Protein AF-A0A368KSW3-F1 (afdb_monomer)

pLDDT: mean 86.97, std 8.92, range [39.94, 97.69]

Structure (mmCIF, N/CA/C/O backbone):
data_AF-A0A368KSW3-F1
#
_entry.id   AF-A0A368KSW3-F1
#
loop_
_atom_site.group_PDB
_atom_site.id
_atom_site.type_symbol
_atom_site.label_atom_id
_atom_site.label_alt_id
_atom_site.label_comp_id
_atom_site.label_asym_id
_atom_site.label_entity_id
_atom_site.label_seq_id
_atom_site.pdbx_PDB_ins_code
_atom_site.Cartn_x
_atom_site.Cartn_y
_atom_site.Cartn_z
_atom_site.occupancy
_atom_site.B_iso_or_equiv
_atom_site.auth_seq_id
_atom_site.auth_comp_id
_atom_site.auth_asym_id
_atom_site.auth_atom_id
_atom_site.pdbx_PDB_model_num
ATOM 1 N N . MET A 1 1 ? -47.732 9.547 65.606 1.00 89.50 1 MET A N 1
ATOM 2 C CA . MET A 1 1 ? -48.225 8.326 64.952 1.00 89.50 1 MET A CA 1
ATOM 3 C C . MET A 1 1 ? -49.308 7.684 65.788 1.00 89.50 1 MET A C 1
ATOM 5 O O . MET A 1 1 ? -49.072 7.415 66.958 1.00 89.50 1 MET A O 1
ATOM 9 N N . LYS A 1 2 ? -50.480 7.429 65.204 1.00 91.38 2 LYS A N 1
ATOM 10 C CA . LYS A 1 2 ? -51.551 6.692 65.884 1.00 91.38 2 LYS A CA 1
ATOM 11 C C . LYS A 1 2 ? -51.318 5.188 65.729 1.00 91.38 2 LYS A C 1
ATOM 13 O O . LYS A 1 2 ? -51.234 4.701 64.606 1.00 91.38 2 LYS A O 1
ATOM 18 N N . VAL A 1 3 ? -51.195 4.469 66.840 1.00 92.19 3 VAL A N 1
ATOM 19 C CA . VAL A 1 3 ? -50.970 3.017 66.879 1.00 92.19 3 VAL A CA 1
ATOM 20 C C . VAL A 1 3 ? -52.264 2.326 67.265 1.00 92.19 3 VAL A C 1
ATOM 22 O O . VAL A 1 3 ? -52.872 2.659 68.281 1.00 92.19 3 VAL A O 1
ATOM 25 N N . GLU A 1 4 ? -52.682 1.359 66.461 1.00 94.62 4 GLU A N 1
ATOM 26 C CA . GLU A 1 4 ? -53.896 0.584 66.706 1.00 94.62 4 GLU A CA 1
ATOM 27 C C . GLU A 1 4 ? -53.547 -0.839 67.164 1.00 94.62 4 GLU A C 1
ATOM 29 O O . GLU A 1 4 ? -52.463 -1.345 66.876 1.00 94.62 4 GLU A O 1
ATOM 34 N N . PHE A 1 5 ? -54.459 -1.505 67.873 1.00 93.94 5 PHE A N 1
ATOM 35 C CA . PHE A 1 5 ? -54.214 -2.819 68.468 1.00 93.94 5 PHE A CA 1
ATOM 36 C C . PHE A 1 5 ? -55.322 -3.824 68.144 1.00 93.94 5 PHE A C 1
ATOM 38 O O . PHE A 1 5 ? -56.490 -3.473 67.950 1.00 93.94 5 PHE A O 1
ATOM 45 N N . ALA A 1 6 ? -54.966 -5.106 68.117 1.00 94.00 6 ALA A N 1
ATOM 46 C CA . ALA A 1 6 ? -55.919 -6.210 68.073 1.00 94.00 6 ALA A CA 1
ATOM 47 C C . ALA A 1 6 ? -55.421 -7.413 68.880 1.00 94.00 6 ALA A C 1
ATOM 49 O O . ALA A 1 6 ? -54.217 -7.636 68.987 1.00 94.00 6 ALA A O 1
ATOM 50 N N . ALA A 1 7 ? -56.349 -8.213 69.405 1.00 93.19 7 ALA A N 1
ATOM 51 C CA . ALA A 1 7 ? -56.056 -9.509 70.007 1.00 93.19 7 ALA A CA 1
ATOM 52 C C . ALA A 1 7 ? -56.763 -10.638 69.252 1.00 93.19 7 ALA A C 1
ATOM 54 O O . ALA A 1 7 ? -57.949 -10.543 68.919 1.00 93.19 7 ALA A O 1
ATOM 55 N N . TYR A 1 8 ? -56.036 -11.728 69.040 1.00 92.88 8 TYR A N 1
ATOM 56 C CA . TYR A 1 8 ? -56.474 -12.953 68.382 1.00 92.88 8 TYR A CA 1
ATOM 57 C C . TYR A 1 8 ? -56.268 -14.131 69.329 1.00 92.88 8 TYR A C 1
ATOM 59 O O . TYR A 1 8 ? -55.366 -14.118 70.167 1.00 92.88 8 TYR A O 1
ATOM 67 N N . GLY A 1 9 ? -57.112 -15.144 69.208 1.00 91.00 9 GLY A N 1
ATOM 68 C CA . GLY A 1 9 ? -57.016 -16.352 70.016 1.00 91.00 9 GLY A CA 1
ATOM 69 C C . GLY A 1 9 ? -58.316 -17.132 69.998 1.00 91.00 9 GLY A C 1
ATOM 70 O O . GLY A 1 9 ? -59.115 -17.005 69.068 1.00 91.00 9 GLY A O 1
ATOM 71 N N . ASP A 1 10 ? -58.552 -17.916 71.045 1.00 89.88 10 ASP A N 1
ATOM 72 C CA . ASP A 1 10 ? -59.756 -18.734 71.139 1.00 89.88 10 ASP A CA 1
ATOM 73 C C . ASP A 1 10 ? -61.038 -17.894 71.245 1.00 89.88 10 ASP A C 1
ATOM 75 O O . ASP A 1 10 ? -61.251 -17.126 72.193 1.00 89.88 10 ASP A O 1
ATOM 79 N N . LYS A 1 11 ? -61.916 -18.066 70.254 1.00 86.62 11 LYS A N 1
ATOM 80 C CA . LYS A 1 11 ? -63.279 -17.542 70.229 1.00 86.62 11 LYS A CA 1
ATOM 81 C C . LYS A 1 11 ? -64.214 -18.649 69.753 1.00 86.62 11 LYS A C 1
ATOM 83 O O . LYS A 1 11 ? -64.309 -18.929 68.561 1.00 86.62 11 LYS A O 1
ATOM 88 N N . LYS A 1 12 ? -64.948 -19.247 70.695 1.00 83.62 12 LYS A N 1
ATOM 89 C CA . LYS A 1 12 ? -65.882 -20.364 70.446 1.00 83.62 12 LYS A CA 1
ATOM 90 C C . LYS A 1 12 ? -65.201 -21.609 69.838 1.00 83.62 12 LYS A C 1
ATOM 92 O O . LYS A 1 12 ? -65.797 -22.270 68.991 1.00 83.62 12 LYS A O 1
ATOM 97 N N . GLY A 1 13 ? -63.975 -21.934 70.257 1.00 79.38 13 GLY A N 1
ATOM 98 C CA . GLY A 1 13 ? -63.266 -23.156 69.853 1.00 79.38 13 GLY A CA 1
ATOM 99 C C . GLY A 1 13 ? -62.471 -23.045 68.547 1.00 79.38 13 GLY A C 1
ATOM 100 O O . GLY A 1 13 ? -61.902 -24.039 68.086 1.00 79.38 13 GLY A O 1
ATOM 101 N N . ALA A 1 14 ? -62.410 -21.852 67.949 1.00 85.50 14 ALA A N 1
ATOM 102 C CA . ALA A 1 14 ? -61.613 -21.546 66.765 1.00 85.50 14 ALA A CA 1
ATOM 103 C C . ALA A 1 14 ? -60.687 -20.348 67.020 1.00 85.50 14 ALA A C 1
ATOM 105 O O . ALA A 1 14 ? -61.000 -19.472 67.828 1.00 85.50 14 ALA A O 1
ATOM 106 N N . HIS A 1 15 ? -59.556 -20.309 66.311 1.00 88.69 15 HIS A N 1
ATOM 107 C CA . HIS A 1 15 ? -58.635 -19.171 66.337 1.00 88.69 15 HIS A CA 1
ATOM 108 C C . HIS A 1 15 ? -59.217 -18.028 65.507 1.00 88.69 15 HIS A C 1
ATOM 110 O O . HIS A 1 15 ? -59.408 -18.175 64.300 1.00 88.69 15 HIS A O 1
ATOM 116 N N . ALA A 1 16 ? -59.562 -16.915 66.152 1.00 91.62 16 ALA A N 1
ATOM 117 C CA . ALA A 1 16 ? -60.215 -15.784 65.499 1.00 91.62 16 ALA A CA 1
ATOM 118 C C . ALA A 1 16 ? -59.868 -14.446 66.168 1.00 91.62 16 ALA A C 1
ATOM 120 O O . ALA A 1 16 ? -59.282 -14.388 67.250 1.00 91.62 16 ALA A O 1
ATOM 121 N N . LEU A 1 17 ? -60.280 -13.345 65.532 1.00 92.31 17 LEU A N 1
ATOM 122 C CA . LEU A 1 17 ? -60.215 -12.006 66.114 1.00 92.31 17 LEU A CA 1
ATOM 123 C C . LEU A 1 17 ? -61.121 -11.911 67.358 1.00 92.31 17 LEU A C 1
ATOM 125 O O . LEU A 1 17 ? -62.353 -12.036 67.268 1.00 92.31 17 LEU A O 1
ATOM 129 N N . LYS A 1 18 ? -60.516 -11.650 68.522 1.00 90.19 18 LYS A N 1
ATOM 130 C CA . LYS A 1 18 ? -61.228 -11.431 69.789 1.00 90.19 18 LYS A CA 1
ATOM 131 C C . LYS A 1 18 ? -61.735 -9.997 69.866 1.00 90.19 18 LYS A C 1
ATOM 133 O O . LYS A 1 18 ? -62.933 -9.796 70.054 1.00 90.19 18 LYS A O 1
ATOM 138 N N . ILE A 1 19 ? -60.836 -9.032 69.676 1.00 91.50 19 ILE A N 1
ATOM 139 C CA . ILE A 1 19 ? -61.114 -7.598 69.811 1.00 91.50 19 ILE A CA 1
ATOM 140 C C . ILE A 1 19 ? -60.093 -6.758 69.027 1.00 91.50 19 ILE A C 1
ATOM 142 O O . ILE A 1 19 ? -58.955 -7.188 68.854 1.00 91.50 19 ILE A O 1
ATOM 146 N N . SER A 1 20 ? -60.483 -5.565 68.568 1.00 92.44 20 SER A N 1
ATOM 147 C CA . SER A 1 20 ? -59.590 -4.574 67.950 1.00 92.44 20 SER A CA 1
ATOM 148 C C . SER A 1 20 ? -60.022 -3.148 68.300 1.00 92.44 20 SER A C 1
ATOM 150 O O . SER A 1 20 ? -61.200 -2.921 68.573 1.00 92.44 20 SER A O 1
ATOM 152 N N . SER A 1 21 ? -59.079 -2.200 68.305 1.00 91.94 21 SER A N 1
ATOM 153 C CA . SER A 1 21 ? -59.347 -0.766 68.485 1.00 91.94 21 SER A CA 1
ATOM 154 C C . SER A 1 21 ? -59.920 -0.083 67.240 1.00 91.94 21 SER A C 1
ATOM 156 O O . SER A 1 21 ? -60.411 1.041 67.339 1.00 91.94 21 SER A O 1
ATOM 158 N N . PHE A 1 22 ? -59.881 -0.742 66.077 1.00 92.88 22 PHE A N 1
ATOM 159 C CA . PHE A 1 22 ? -60.336 -0.191 64.802 1.00 92.88 22 PHE A CA 1
ATOM 160 C C . PHE A 1 22 ? -60.903 -1.278 63.878 1.00 92.88 22 PHE A C 1
ATOM 162 O O . PHE A 1 22 ? -60.747 -2.474 64.119 1.00 92.88 22 PHE A O 1
ATOM 169 N N . GLN A 1 23 ? -61.596 -0.857 62.819 1.00 87.12 23 GLN A N 1
ATOM 170 C CA . GLN A 1 23 ? -62.118 -1.748 61.783 1.00 87.12 23 GLN A CA 1
ATOM 171 C C . GLN A 1 23 ? -61.431 -1.440 60.457 1.00 87.12 23 GLN A C 1
ATOM 173 O O . GLN A 1 23 ? -61.601 -0.358 59.901 1.00 87.12 23 GLN A O 1
ATOM 178 N N . ALA A 1 24 ? -60.656 -2.396 59.956 1.00 87.75 24 ALA A N 1
ATOM 179 C CA . ALA A 1 24 ? -59.992 -2.316 58.663 1.00 87.75 24 ALA A CA 1
ATOM 180 C C . ALA A 1 24 ? -59.714 -3.728 58.131 1.00 87.75 24 ALA A C 1
ATOM 182 O O . ALA A 1 24 ? -59.498 -4.657 58.912 1.00 87.75 24 ALA A O 1
ATOM 183 N N . SER A 1 25 ? -59.646 -3.887 56.806 1.00 90.44 25 SER A N 1
ATOM 184 C CA . SER A 1 25 ? -59.351 -5.178 56.161 1.00 90.44 25 SER A CA 1
ATOM 185 C C . SER A 1 25 ? -58.018 -5.783 56.608 1.00 90.44 25 SER A C 1
ATOM 187 O O . SER A 1 25 ? -57.872 -7.003 56.651 1.00 90.44 25 SER A O 1
ATOM 189 N N . VAL A 1 26 ? -57.045 -4.941 56.973 1.00 91.81 26 VAL A N 1
ATOM 190 C CA . VAL A 1 26 ? -55.730 -5.374 57.466 1.00 91.81 26 VAL A CA 1
ATOM 191 C C . VAL A 1 26 ? -55.831 -6.203 58.752 1.00 91.81 26 VAL A C 1
ATOM 193 O O . VAL A 1 26 ? -55.052 -7.138 58.938 1.00 91.81 26 VAL A O 1
ATOM 196 N N . VAL A 1 27 ? -56.818 -5.924 59.612 1.00 92.56 27 VAL A N 1
ATOM 197 C CA . VAL A 1 27 ? -57.060 -6.676 60.853 1.00 92.56 27 VAL A CA 1
ATOM 198 C C . VAL A 1 27 ? -57.467 -8.112 60.515 1.00 92.56 27 VAL A C 1
ATOM 200 O O . VAL A 1 27 ? -56.911 -9.069 61.046 1.00 92.56 27 VAL A O 1
ATOM 203 N N . GLU A 1 28 ? -58.369 -8.293 59.551 1.00 91.12 28 GLU A N 1
ATOM 204 C CA . GLU A 1 28 ? -58.793 -9.626 59.110 1.00 91.12 28 GLU A CA 1
ATOM 205 C C . GLU A 1 28 ? -57.667 -10.378 58.390 1.00 91.12 28 GLU A C 1
ATOM 207 O O . GLU A 1 28 ? -57.421 -11.548 58.682 1.00 91.12 28 GLU A O 1
ATOM 212 N N . LYS A 1 29 ? -56.915 -9.701 57.510 1.00 90.38 29 LYS A N 1
ATOM 213 C CA . LYS A 1 29 ? -55.749 -10.286 56.819 1.00 90.38 29 LYS A CA 1
ATOM 214 C C . LYS A 1 29 ? -54.662 -10.750 57.794 1.00 90.38 29 LYS A C 1
ATOM 216 O O . LYS A 1 29 ? -53.994 -11.752 57.544 1.00 90.38 29 LYS A O 1
ATOM 221 N N . THR A 1 30 ? -54.499 -10.052 58.920 1.00 91.94 30 THR A N 1
ATOM 222 C CA . THR A 1 30 ? -53.506 -10.381 59.956 1.00 91.94 30 THR A CA 1
ATOM 223 C C . THR A 1 30 ? -53.805 -11.710 60.656 1.00 91.94 30 THR A C 1
ATOM 225 O O . THR A 1 30 ? -52.876 -12.355 61.141 1.00 91.94 30 THR A O 1
ATOM 228 N N . LEU A 1 31 ? -55.056 -12.191 60.644 1.00 90.50 31 LEU A N 1
ATOM 229 C CA . LEU A 1 31 ? -55.427 -13.481 61.241 1.00 90.50 31 LEU A CA 1
ATOM 230 C C . LEU A 1 31 ? -54.588 -14.653 60.697 1.00 90.50 31 LEU A C 1
ATOM 232 O O . LEU A 1 31 ? -54.281 -15.585 61.433 1.00 90.50 31 LEU A O 1
ATOM 236 N N . GLN A 1 32 ? -54.164 -14.590 59.433 1.00 86.06 32 GLN A N 1
ATOM 237 C CA . GLN A 1 32 ? -53.369 -15.647 58.794 1.00 86.06 32 GLN A CA 1
ATOM 238 C C . GLN A 1 32 ? -51.975 -15.827 59.416 1.00 86.06 32 GLN A C 1
ATOM 240 O O . GLN A 1 32 ? -51.363 -16.877 59.249 1.00 86.06 32 GLN A O 1
ATOM 245 N N . ILE A 1 33 ? -51.471 -14.817 60.133 1.00 87.00 33 ILE A N 1
ATOM 246 C CA . ILE A 1 33 ? -50.131 -14.823 60.735 1.00 87.00 33 ILE A CA 1
ATOM 247 C C . ILE A 1 33 ? -50.163 -14.808 62.266 1.00 87.00 33 ILE A C 1
ATOM 249 O O . ILE A 1 33 ? -49.114 -14.630 62.883 1.00 87.00 33 ILE A O 1
ATOM 253 N N . THR A 1 34 ? -51.325 -14.997 62.897 1.00 91.19 34 THR A N 1
ATOM 254 C CA . THR A 1 34 ? -51.467 -14.953 64.365 1.00 91.19 34 THR A CA 1
ATOM 255 C C . THR A 1 34 ? -51.577 -16.335 65.012 1.00 91.19 34 THR A C 1
ATOM 257 O O . THR A 1 34 ? -51.724 -16.412 66.222 1.00 91.19 34 THR A O 1
ATOM 260 N N . ASP A 1 35 ? -51.519 -17.431 64.251 1.00 88.50 35 ASP A N 1
ATOM 261 C CA . ASP A 1 35 ? -51.534 -18.790 64.819 1.00 88.50 35 ASP A CA 1
ATOM 262 C C . ASP A 1 35 ? -50.116 -19.285 65.183 1.00 88.50 35 ASP A C 1
ATOM 264 O O . ASP A 1 35 ? -49.104 -18.749 64.694 1.00 88.50 35 ASP A O 1
ATOM 268 N N . LEU A 1 36 ? -50.037 -20.324 66.026 1.00 87.88 36 LEU A N 1
ATOM 269 C CA . LEU A 1 36 ? -48.786 -20.990 66.398 1.00 87.88 36 LEU A CA 1
ATOM 270 C C . LEU A 1 36 ? -48.075 -21.536 65.154 1.00 87.88 36 LEU A C 1
ATOM 272 O O . LEU A 1 36 ? -48.693 -22.023 64.209 1.00 87.88 36 LEU A O 1
ATOM 276 N N . ALA A 1 37 ? -46.742 -21.483 65.154 1.00 86.19 37 ALA A N 1
ATOM 277 C CA . ALA A 1 37 ? -45.965 -22.113 64.093 1.00 86.19 37 ALA A CA 1
ATOM 278 C C . ALA A 1 37 ? -46.177 -23.637 64.099 1.00 86.19 37 ALA A C 1
ATOM 280 O O . ALA A 1 37 ? -46.118 -24.283 65.148 1.00 86.19 37 ALA A O 1
ATOM 281 N N . TRP A 1 38 ? -46.390 -24.223 62.920 1.00 82.56 38 TRP A N 1
ATOM 282 C CA . TRP A 1 38 ? -46.540 -25.671 62.788 1.00 82.56 38 TRP A CA 1
ATOM 283 C C . TRP A 1 38 ? -45.262 -26.395 63.231 1.00 82.56 38 TRP A C 1
ATOM 285 O O . TRP A 1 38 ? -44.164 -26.023 62.822 1.00 82.56 38 TRP A O 1
ATOM 295 N N . GLY A 1 39 ? -45.399 -27.421 64.076 1.00 81.56 39 GLY A N 1
ATOM 296 C CA . GLY A 1 39 ? -44.259 -28.160 64.631 1.00 81.56 39 GLY A CA 1
ATOM 297 C C . GLY A 1 39 ? -43.548 -27.473 65.804 1.00 81.56 39 GLY A C 1
ATOM 298 O O . GLY A 1 39 ? -42.392 -27.803 66.071 1.00 81.56 39 GLY A O 1
ATOM 299 N N . LEU A 1 40 ? -44.209 -26.531 66.492 1.00 85.44 40 LEU A N 1
ATOM 300 C CA . LEU A 1 40 ? -43.693 -25.864 67.693 1.00 85.44 40 LEU A CA 1
ATOM 301 C C . LEU A 1 40 ? -43.325 -26.880 68.802 1.00 85.44 40 LEU A C 1
ATOM 303 O O . LEU A 1 40 ? -44.222 -27.561 69.304 1.00 85.44 40 LEU A O 1
ATOM 307 N N . PRO A 1 41 ? -42.051 -26.953 69.239 1.00 84.50 41 PRO A N 1
ATOM 308 C CA . PRO A 1 41 ? -41.640 -27.819 70.346 1.00 84.50 41 PRO A CA 1
ATOM 309 C C . PRO A 1 41 ? -42.331 -27.465 71.669 1.00 84.50 41 PRO A C 1
ATOM 311 O O . PRO A 1 41 ? -42.406 -26.292 72.040 1.00 84.50 41 PRO A O 1
ATOM 314 N N . ASP A 1 42 ? -42.762 -28.472 72.432 1.00 81.19 42 ASP A N 1
ATOM 315 C CA . ASP A 1 42 ? -43.396 -28.255 73.744 1.00 81.19 42 ASP A CA 1
ATOM 316 C C . ASP A 1 42 ? -42.435 -27.654 74.784 1.00 81.19 42 ASP A C 1
ATOM 318 O O . ASP A 1 42 ? -42.867 -26.937 75.686 1.00 81.19 42 ASP A O 1
ATOM 322 N N . SER A 1 43 ? -41.122 -27.857 74.620 1.00 80.50 43 SER A N 1
ATOM 323 C CA . SER A 1 43 ? -40.078 -27.291 75.487 1.00 80.50 43 SER A CA 1
ATOM 324 C C . SER A 1 43 ? -40.027 -25.760 75.491 1.00 80.50 43 SER A C 1
ATOM 326 O O . SER A 1 43 ? -39.385 -25.181 76.361 1.00 80.50 43 SER A O 1
ATOM 328 N N . LEU A 1 44 ? -40.667 -25.096 74.523 1.00 80.19 44 LEU A N 1
ATOM 329 C CA . LEU A 1 44 ? -40.704 -23.634 74.432 1.00 80.19 44 LEU A CA 1
ATOM 330 C C . LEU A 1 44 ? -41.798 -23.000 75.299 1.00 80.19 44 LEU A C 1
ATOM 332 O O . LEU A 1 44 ? -41.813 -21.780 75.429 1.00 80.19 44 LEU A O 1
ATOM 336 N N . GLY A 1 45 ? -42.691 -23.796 75.902 1.00 79.25 45 GLY A N 1
ATOM 337 C CA . GLY A 1 45 ? -43.690 -23.317 76.861 1.00 79.25 45 GLY A CA 1
ATOM 338 C C . GLY A 1 45 ? -44.461 -22.078 76.382 1.00 79.25 45 GLY A C 1
ATOM 339 O O . GLY A 1 45 ? -45.080 -22.098 75.316 1.00 79.25 45 GLY A O 1
ATOM 340 N N . SER A 1 46 ? -44.399 -21.005 77.179 1.00 78.81 46 SER A N 1
ATOM 341 C CA . SER A 1 46 ? -45.037 -19.703 76.916 1.00 78.81 46 SER A CA 1
ATOM 342 C C . SER A 1 46 ? -44.079 -18.650 76.338 1.00 78.81 46 SER A C 1
ATOM 344 O O . SER A 1 46 ? -44.359 -17.454 76.432 1.00 78.81 46 SER A O 1
ATOM 346 N N . SER A 1 47 ? -42.942 -19.062 75.766 1.00 87.00 47 SER A N 1
ATOM 347 C CA . SER A 1 47 ? -41.982 -18.131 75.164 1.00 87.00 47 SER A CA 1
ATOM 348 C C . SER A 1 47 ? -42.635 -17.299 74.050 1.00 87.00 47 SER A C 1
ATOM 350 O O . SER A 1 47 ? -43.333 -17.858 73.197 1.00 87.00 47 SER A O 1
ATOM 352 N N . PRO A 1 48 ? -42.421 -15.970 74.024 1.00 90.12 48 PRO A N 1
ATOM 353 C CA . PRO A 1 48 ? -43.030 -15.103 73.028 1.00 90.12 48 PRO A CA 1
ATOM 354 C C . PRO A 1 48 ? -42.418 -15.316 71.641 1.00 90.12 48 PRO A C 1
ATOM 356 O O . PRO A 1 48 ? -41.202 -15.314 71.453 1.00 90.12 48 PRO A O 1
ATOM 359 N N . MET A 1 49 ? -43.292 -15.460 70.651 1.00 91.94 49 MET A N 1
ATOM 360 C CA . MET A 1 49 ? -42.965 -15.571 69.235 1.00 91.94 49 MET A CA 1
ATOM 361 C C . MET A 1 49 ? -43.420 -14.298 68.531 1.00 91.94 49 MET A C 1
ATOM 363 O O . MET A 1 49 ? -44.606 -13.962 68.529 1.00 91.94 49 MET A O 1
ATOM 367 N N . TYR A 1 50 ? -42.475 -13.591 67.931 1.00 93.12 50 TYR A N 1
ATOM 368 C CA . TYR A 1 50 ? -42.704 -12.330 67.254 1.00 93.12 50 TYR A CA 1
ATOM 369 C C . TYR A 1 50 ? -42.789 -12.537 65.743 1.00 93.12 50 TYR A C 1
ATOM 371 O O . TYR A 1 50 ? -42.057 -13.338 65.153 1.00 93.12 50 TYR A O 1
ATOM 379 N N . ARG A 1 51 ? -43.678 -11.784 65.098 1.00 93.12 51 ARG A N 1
ATOM 380 C CA . ARG A 1 51 ? -43.680 -11.624 63.638 1.00 93.12 51 ARG A CA 1
ATOM 381 C C . ARG A 1 51 ? -43.914 -10.167 63.301 1.00 93.12 51 ARG A C 1
ATOM 383 O O . ARG A 1 51 ? -44.767 -9.543 63.929 1.00 93.12 51 ARG A O 1
ATOM 390 N N . ALA A 1 52 ? -43.213 -9.653 62.303 1.00 93.56 52 ALA A N 1
ATOM 391 C CA . ALA A 1 52 ? -43.445 -8.322 61.773 1.00 93.56 52 ALA A CA 1
ATOM 392 C C . ALA A 1 52 ? -43.390 -8.315 60.247 1.00 93.56 52 ALA A C 1
ATOM 394 O O . ALA A 1 52 ? -42.536 -8.984 59.667 1.00 93.56 52 ALA A O 1
ATOM 395 N N . ARG A 1 53 ? -44.287 -7.573 59.594 1.00 92.44 53 ARG A N 1
ATOM 396 C CA . ARG A 1 53 ? -44.207 -7.260 58.156 1.00 92.44 53 ARG A CA 1
ATOM 397 C C . ARG A 1 53 ? -45.142 -6.112 57.788 1.00 92.44 53 ARG A C 1
ATOM 399 O O . ARG A 1 53 ? -46.078 -5.813 58.526 1.00 92.44 53 ARG A O 1
ATOM 406 N N . ALA A 1 54 ? -44.938 -5.533 56.610 1.00 92.12 54 ALA A N 1
ATOM 407 C CA . ALA A 1 54 ? -45.933 -4.669 55.988 1.00 92.12 54 ALA A CA 1
ATOM 408 C C . ALA A 1 54 ? -47.141 -5.493 55.493 1.00 92.12 54 ALA A C 1
ATOM 410 O O . ALA A 1 54 ? -46.969 -6.531 54.849 1.00 92.12 54 ALA A O 1
ATOM 411 N N . ILE A 1 55 ? -48.355 -5.037 55.801 1.00 91.50 55 ILE A N 1
ATOM 412 C CA . ILE A 1 55 ? -49.626 -5.548 55.273 1.00 91.50 55 ILE A CA 1
ATOM 413 C C . ILE A 1 55 ? -50.486 -4.330 54.932 1.00 91.50 55 ILE A C 1
ATOM 415 O O . ILE A 1 55 ? -50.847 -3.562 55.823 1.00 91.50 55 ILE A O 1
ATOM 419 N N . ASP A 1 56 ? -50.825 -4.171 53.652 1.00 90.56 56 ASP A N 1
ATOM 420 C CA . ASP A 1 56 ? -51.456 -2.952 53.131 1.00 90.56 56 ASP A CA 1
ATOM 421 C C . ASP A 1 56 ? -50.642 -1.702 53.562 1.00 90.56 56 ASP A C 1
ATOM 423 O O . ASP A 1 56 ? -49.415 -1.701 53.437 1.00 90.56 56 ASP A O 1
ATOM 427 N N . ASP A 1 57 ? -51.288 -0.672 54.112 1.00 93.69 57 ASP A N 1
ATOM 428 C CA . ASP A 1 57 ? -50.644 0.579 54.550 1.00 93.69 57 ASP A CA 1
ATOM 429 C C . ASP A 1 57 ? -50.112 0.538 55.997 1.00 93.69 57 ASP A C 1
ATOM 431 O O . ASP A 1 57 ? -49.789 1.576 56.582 1.00 93.69 57 ASP A O 1
ATOM 435 N N . TYR A 1 58 ? -50.016 -0.653 56.600 1.00 94.62 58 TYR A N 1
ATOM 436 C CA . TYR A 1 58 ? -49.580 -0.822 57.985 1.00 94.62 58 TYR A CA 1
ATOM 437 C C . TYR A 1 58 ? -48.350 -1.715 58.098 1.00 94.62 58 TYR A C 1
ATOM 439 O O . TYR A 1 58 ? -48.258 -2.774 57.481 1.00 94.62 58 TYR A O 1
ATOM 447 N N . PHE A 1 59 ? -47.428 -1.338 58.976 1.00 94.69 59 PHE A N 1
ATOM 448 C CA . PHE A 1 59 ? -46.466 -2.269 59.543 1.00 94.69 59 PHE A CA 1
ATOM 449 C C . PHE A 1 59 ? -47.125 -2.979 60.723 1.00 94.69 59 PHE A C 1
ATOM 451 O O . PHE A 1 59 ? -47.530 -2.343 61.698 1.00 94.69 59 PHE A O 1
ATOM 458 N N . VAL A 1 60 ? -47.274 -4.295 60.621 1.00 94.88 60 VAL A N 1
ATOM 459 C CA . VAL A 1 60 ? -47.974 -5.113 61.611 1.00 94.88 60 VAL A CA 1
ATOM 460 C C . VAL A 1 60 ? -46.947 -5.892 62.406 1.00 94.88 60 VAL A C 1
ATOM 462 O O . VAL A 1 60 ? -46.213 -6.697 61.838 1.00 94.88 60 VAL A O 1
ATOM 465 N N . LEU A 1 61 ? -46.918 -5.671 63.717 1.00 95.44 61 LEU A N 1
ATOM 466 C CA . LEU A 1 61 ? -46.071 -6.385 64.665 1.00 95.44 61 LEU A CA 1
ATOM 467 C C . LEU A 1 61 ? -46.959 -7.246 65.558 1.00 95.44 61 LEU A C 1
ATOM 469 O O . LEU A 1 61 ? -47.928 -6.754 66.124 1.00 95.44 61 LEU A O 1
ATOM 473 N N . THR A 1 62 ? -46.636 -8.525 65.694 1.00 94.88 62 THR A N 1
ATOM 474 C CA . THR A 1 62 ? -47.408 -9.482 66.489 1.00 94.88 62 THR A CA 1
ATOM 475 C C . THR A 1 62 ? -46.535 -10.129 67.550 1.00 94.88 62 THR A C 1
ATOM 477 O O . THR A 1 62 ? -45.351 -10.382 67.317 1.00 94.88 62 THR A O 1
ATOM 480 N N . LYS A 1 63 ? -47.135 -10.415 68.706 1.00 94.62 63 LYS A N 1
ATOM 481 C CA . LYS A 1 63 ? -46.553 -11.197 69.796 1.00 94.62 63 LYS A CA 1
ATOM 482 C C . LYS A 1 63 ? -47.501 -12.344 70.102 1.00 94.62 63 LYS A C 1
ATOM 484 O O . LYS A 1 63 ? -48.633 -12.114 70.513 1.00 94.62 63 LYS A O 1
ATOM 489 N N . THR A 1 64 ? -47.043 -13.566 69.872 1.00 93.12 64 THR A N 1
ATOM 490 C CA . THR A 1 64 ? -47.827 -14.795 70.024 1.00 93.12 64 THR A CA 1
ATOM 491 C C . THR A 1 64 ? -47.229 -15.657 71.126 1.00 93.12 64 THR A C 1
ATOM 493 O O . THR A 1 64 ? -46.015 -15.840 71.170 1.00 93.12 64 THR A O 1
ATOM 496 N N . ILE A 1 65 ? -48.066 -16.213 71.994 1.00 92.25 65 ILE A N 1
ATOM 497 C CA . ILE A 1 65 ? -47.691 -17.236 72.980 1.00 92.25 65 ILE A CA 1
ATOM 498 C C . ILE A 1 65 ? -48.640 -18.428 72.856 1.00 92.25 65 ILE A C 1
ATOM 500 O O . ILE A 1 65 ? -49.729 -18.314 72.288 1.00 92.25 65 ILE A O 1
ATOM 504 N N . ARG A 1 66 ? -48.249 -19.572 73.417 1.00 89.88 66 ARG A N 1
ATOM 505 C CA . ARG A 1 66 ? -49.170 -20.695 73.605 1.00 89.88 66 ARG A CA 1
ATOM 506 C C . ARG A 1 66 ? -50.204 -20.326 74.675 1.00 89.88 66 ARG A C 1
ATOM 508 O O . ARG A 1 66 ? -49.831 -19.965 75.788 1.00 89.88 66 ARG A O 1
ATOM 515 N N . ASP A 1 67 ? -51.486 -20.422 74.337 1.00 88.12 67 ASP A N 1
ATOM 516 C CA . ASP A 1 67 ? -52.585 -20.156 75.264 1.00 88.12 67 ASP A CA 1
ATOM 517 C C . ASP A 1 67 ? -52.871 -21.404 76.106 1.00 88.12 67 ASP A C 1
ATOM 519 O O . ASP A 1 67 ? -53.471 -22.375 75.640 1.00 88.12 67 ASP A O 1
ATOM 523 N N . THR A 1 68 ? -52.419 -21.394 77.360 1.00 83.44 68 THR A N 1
ATOM 524 C CA . THR A 1 68 ? -52.680 -22.477 78.319 1.00 83.44 68 THR A CA 1
ATOM 525 C C . THR A 1 68 ? -54.099 -22.444 78.887 1.00 83.44 68 THR A C 1
ATOM 527 O O . THR A 1 68 ? -54.504 -23.404 79.536 1.00 83.44 68 THR A O 1
ATOM 530 N N . ASN A 1 69 ? -54.848 -21.360 78.656 1.00 82.75 69 ASN A N 1
ATOM 531 C CA . ASN A 1 69 ? -56.199 -21.142 79.176 1.00 82.75 69 ASN A CA 1
ATOM 532 C C . ASN A 1 69 ? -57.291 -21.353 78.107 1.00 82.75 69 ASN A C 1
ATOM 534 O O . ASN A 1 69 ? -58.473 -21.153 78.393 1.00 82.75 69 ASN A O 1
ATOM 538 N N . ALA A 1 70 ? -56.919 -21.736 76.882 1.00 84.25 70 ALA A N 1
ATOM 539 C CA . ALA A 1 70 ? -57.854 -21.958 75.784 1.00 84.25 70 ALA A CA 1
ATOM 540 C C . ALA A 1 70 ? -58.703 -23.230 75.956 1.00 84.25 70 ALA A C 1
ATOM 542 O O . ALA A 1 70 ? -58.311 -24.189 76.620 1.00 84.25 70 ALA A O 1
ATOM 543 N N . SER A 1 71 ? -59.852 -23.276 75.274 1.00 83.69 71 SER A N 1
ATOM 544 C CA . SER A 1 71 ? -60.774 -24.423 75.292 1.00 83.69 71 SER A CA 1
ATOM 545 C C . SER A 1 71 ? -60.210 -25.688 74.638 1.00 83.69 71 SER A C 1
ATOM 547 O O . SER A 1 71 ? -60.689 -26.785 74.927 1.00 83.69 71 SER A O 1
ATOM 549 N N . ARG A 1 72 ? -59.189 -25.558 73.775 1.00 82.00 72 ARG A N 1
ATOM 550 C CA . ARG A 1 72 ? -58.497 -26.680 73.124 1.00 82.00 72 ARG A CA 1
ATOM 551 C C . ARG A 1 72 ? -56.971 -26.564 73.270 1.00 82.00 72 ARG A C 1
ATOM 553 O O . ARG A 1 72 ? -56.443 -25.458 73.137 1.00 82.00 72 ARG A O 1
ATOM 560 N N . PRO A 1 73 ? -56.245 -27.680 73.480 1.00 79.44 73 PRO A N 1
ATOM 561 C CA . PRO A 1 73 ? -54.784 -27.678 73.482 1.00 79.44 73 PRO A CA 1
ATOM 562 C C . PRO A 1 73 ? -54.210 -27.197 72.143 1.00 79.44 73 PRO A C 1
ATOM 564 O O . PRO A 1 73 ? -54.768 -27.483 71.085 1.00 79.44 73 PRO A O 1
ATOM 567 N N . GLY A 1 74 ? -53.070 -26.501 72.191 1.00 80.69 74 GLY A N 1
ATOM 568 C CA . GLY A 1 74 ? -52.366 -26.031 70.991 1.00 80.69 74 GLY A CA 1
ATOM 569 C C . GLY A 1 74 ? -52.895 -24.720 70.401 1.00 80.69 74 GLY A C 1
ATOM 570 O O . GLY A 1 74 ? -52.636 -24.447 69.235 1.00 80.69 74 GLY A O 1
ATOM 571 N N . MET A 1 75 ? -53.628 -23.916 71.176 1.00 88.50 75 MET A N 1
ATOM 572 C CA . MET A 1 75 ? -54.084 -22.586 70.757 1.00 88.50 75 MET A CA 1
ATOM 573 C C . MET A 1 75 ? -53.028 -21.500 70.940 1.00 88.50 75 MET A C 1
ATOM 575 O O . MET A 1 75 ? -52.199 -21.566 71.849 1.00 88.50 75 MET A O 1
ATOM 579 N N . ALA A 1 76 ? -53.103 -20.476 70.092 1.00 90.88 76 ALA A N 1
ATOM 580 C CA . ALA A 1 76 ? -52.349 -19.239 70.225 1.00 90.88 76 ALA A CA 1
ATOM 581 C C . ALA A 1 76 ? -53.156 -18.174 70.981 1.00 90.88 76 ALA A C 1
ATOM 583 O O . ALA A 1 76 ? -54.359 -18.019 70.765 1.00 90.88 76 ALA A O 1
ATOM 584 N N . ALA A 1 77 ? -52.463 -17.386 71.797 1.00 92.69 77 ALA A N 1
ATOM 585 C CA . ALA A 1 77 ? -52.910 -16.063 72.207 1.00 92.69 77 ALA A CA 1
ATOM 586 C C . ALA A 1 77 ? -51.966 -15.033 71.584 1.00 92.69 77 ALA A C 1
ATOM 588 O O . ALA A 1 77 ? -50.749 -15.098 71.790 1.00 92.69 77 ALA A O 1
ATOM 589 N N . THR A 1 78 ? -52.520 -14.090 70.822 1.00 93.81 78 THR A N 1
ATOM 590 C CA . THR A 1 78 ? -51.726 -13.135 70.043 1.00 93.81 78 THR A CA 1
ATOM 591 C C . THR A 1 78 ? -52.235 -11.722 70.204 1.00 93.81 78 THR A C 1
ATOM 593 O O . THR A 1 78 ? -53.421 -11.459 70.018 1.00 93.81 78 THR A O 1
ATOM 596 N N . THR A 1 79 ? -51.322 -10.793 70.456 1.00 94.50 79 THR A N 1
ATOM 597 C CA . THR A 1 79 ? -51.567 -9.354 70.337 1.00 94.50 79 THR A CA 1
ATOM 598 C C . THR A 1 79 ? -50.858 -8.827 69.100 1.00 94.50 79 THR A C 1
ATOM 600 O O . THR A 1 79 ? -49.769 -9.281 68.748 1.00 94.50 79 THR A O 1
ATOM 603 N N . ALA A 1 80 ? -51.495 -7.891 68.408 1.00 95.00 80 ALA A N 1
ATOM 604 C CA . ALA A 1 80 ? -50.953 -7.220 67.239 1.00 95.00 80 ALA A CA 1
ATOM 605 C C . ALA A 1 80 ? -51.022 -5.706 67.429 1.00 95.00 80 ALA A C 1
ATOM 607 O O . ALA A 1 80 ? -52.052 -5.191 67.866 1.00 95.00 80 ALA A O 1
ATOM 608 N N . ALA A 1 81 ? -49.942 -5.019 67.072 1.00 95.06 81 ALA A N 1
ATOM 609 C CA . ALA A 1 81 ? -49.870 -3.574 66.936 1.00 95.06 81 ALA A CA 1
ATOM 610 C C . ALA A 1 81 ? -49.781 -3.212 65.447 1.00 95.06 81 ALA A C 1
ATOM 612 O O . ALA A 1 81 ? -49.018 -3.821 64.692 1.00 95.06 81 ALA A O 1
ATOM 613 N N . PHE A 1 82 ? -50.576 -2.230 65.037 1.00 95.88 82 PHE A N 1
ATOM 614 C CA . PHE A 1 82 ? -50.693 -1.740 63.671 1.00 95.88 82 PHE A CA 1
ATOM 615 C C . PHE A 1 82 ? -50.172 -0.313 63.626 1.00 95.88 82 PHE A C 1
ATOM 617 O O . PHE A 1 82 ? -50.756 0.596 64.221 1.00 95.88 82 PHE A O 1
ATOM 624 N N . PHE A 1 83 ? -49.074 -0.125 62.905 1.00 94.94 83 PHE A N 1
ATOM 625 C CA . PHE A 1 83 ? -48.427 1.168 62.752 1.00 94.94 83 PHE A CA 1
ATOM 626 C C . PHE A 1 83 ? -48.599 1.666 61.314 1.00 94.94 83 PHE A C 1
ATOM 628 O O . PHE A 1 83 ? -48.296 0.899 60.401 1.00 94.94 83 PHE A O 1
ATOM 635 N N . PRO A 1 84 ? -49.040 2.914 61.076 1.00 94.56 84 PRO A N 1
ATOM 636 C CA . PRO A 1 84 ? -49.011 3.514 59.744 1.00 94.56 84 PRO A CA 1
ATOM 637 C C . PRO A 1 84 ? -47.617 3.384 59.120 1.00 94.56 84 PRO A C 1
ATOM 639 O O . PRO A 1 84 ? -46.621 3.820 59.706 1.00 94.56 84 PRO A O 1
ATOM 642 N N . LEU A 1 85 ? -47.534 2.750 57.947 1.00 93.44 85 LEU A N 1
ATOM 643 C CA . LEU A 1 85 ? -46.264 2.324 57.355 1.00 93.44 85 LEU A CA 1
ATOM 644 C C . LEU A 1 85 ? -45.329 3.503 57.050 1.00 93.44 85 LEU A C 1
ATOM 646 O O . LEU A 1 85 ? -44.123 3.393 57.248 1.00 93.44 85 LEU A O 1
ATOM 650 N N . ASP A 1 86 ? -45.867 4.639 56.610 1.00 93.06 86 ASP A N 1
ATOM 651 C CA . ASP A 1 86 ? -45.063 5.821 56.272 1.00 93.06 86 ASP A CA 1
ATOM 652 C C . ASP A 1 86 ? -44.499 6.543 57.504 1.00 93.06 86 ASP A C 1
ATOM 654 O O . ASP A 1 86 ? -43.452 7.186 57.419 1.00 93.06 86 ASP A O 1
ATOM 658 N N . GLU A 1 87 ? -45.150 6.400 58.660 1.00 92.69 87 GLU A N 1
ATOM 659 C CA . GLU A 1 87 ? -44.709 7.006 59.919 1.00 92.69 87 GLU A CA 1
ATOM 660 C C . GLU A 1 87 ? -43.747 6.088 60.684 1.00 92.69 87 GLU A C 1
ATOM 662 O O . GLU A 1 87 ? -42.726 6.542 61.202 1.00 92.69 87 GLU A O 1
ATOM 667 N N . VAL A 1 88 ? -44.028 4.782 60.735 1.00 92.81 88 VAL A N 1
ATOM 668 C CA . VAL A 1 88 ? -43.249 3.827 61.542 1.00 92.81 88 VAL A CA 1
ATOM 669 C C . VAL A 1 88 ? -41.823 3.656 61.037 1.00 92.81 88 VAL A C 1
ATOM 671 O O . VAL A 1 88 ? -40.902 3.531 61.840 1.00 92.81 88 VAL A O 1
ATOM 674 N N . ILE A 1 89 ? -41.603 3.731 59.722 1.00 92.12 89 ILE A N 1
ATOM 675 C CA . ILE A 1 89 ? -40.258 3.643 59.135 1.00 92.12 89 ILE A CA 1
ATOM 676 C C . ILE A 1 89 ? -39.361 4.821 59.538 1.00 92.12 89 ILE A C 1
ATOM 678 O O . ILE A 1 89 ? -38.139 4.719 59.422 1.00 92.12 89 ILE A O 1
ATOM 682 N N . GLN A 1 90 ? -39.937 5.920 60.038 1.00 90.31 90 GLN A N 1
ATOM 683 C CA . GLN A 1 90 ? -39.192 7.066 60.567 1.00 90.31 90 GLN A CA 1
ATOM 684 C C . GLN A 1 90 ? -38.780 6.873 62.031 1.00 90.31 90 GLN A C 1
ATOM 686 O O . GLN A 1 90 ? -37.921 7.599 62.527 1.00 90.31 90 GLN A O 1
ATOM 691 N N . VAL A 1 91 ? -39.343 5.882 62.728 1.00 89.31 91 VAL A N 1
ATOM 692 C CA . VAL A 1 91 ? -38.998 5.599 64.124 1.00 89.31 91 VAL A CA 1
ATOM 693 C C . VAL A 1 91 ? -37.583 5.006 64.181 1.00 89.31 91 VAL A C 1
ATOM 695 O O . VAL A 1 91 ? -37.331 3.984 63.543 1.00 89.31 91 VAL A O 1
ATOM 698 N N . PRO A 1 92 ? -36.639 5.606 64.929 1.00 83.44 92 PRO A N 1
ATOM 699 C CA . PRO A 1 92 ? -35.243 5.164 64.930 1.00 83.44 92 PRO A CA 1
ATOM 700 C C . PRO A 1 92 ? -35.016 3.865 65.715 1.00 83.44 92 PRO A C 1
ATOM 702 O O . PRO A 1 92 ? -34.142 3.082 65.352 1.00 83.44 92 PRO A O 1
ATOM 705 N N . SER A 1 93 ? -35.805 3.619 66.766 1.00 86.50 93 SER A N 1
ATOM 706 C CA . SER A 1 93 ? -35.664 2.450 67.639 1.00 86.50 93 SER A CA 1
ATOM 707 C C . SER A 1 93 ? -36.825 1.478 67.461 1.00 86.50 93 SER A C 1
ATOM 709 O O . SER A 1 93 ? -37.963 1.778 67.824 1.00 86.50 93 SER A O 1
ATOM 711 N N . PHE A 1 94 ? -36.529 0.274 66.967 1.00 89.94 94 PHE A N 1
ATOM 712 C CA . PHE A 1 94 ? -37.506 -0.817 66.926 1.00 89.94 94 PHE A CA 1
ATOM 713 C C . PHE A 1 94 ? -37.888 -1.302 68.329 1.00 89.94 94 PHE A C 1
ATOM 715 O O . PHE A 1 94 ? -38.987 -1.814 68.533 1.00 89.94 94 PHE A O 1
ATOM 722 N N . ARG A 1 95 ? -37.000 -1.126 69.321 1.00 88.38 95 ARG A N 1
ATOM 723 C CA . ARG A 1 95 ? -37.276 -1.545 70.700 1.00 88.38 95 ARG A CA 1
ATOM 724 C C . ARG A 1 95 ? -38.482 -0.810 71.267 1.00 88.38 95 ARG A C 1
ATOM 726 O O . ARG A 1 95 ? -39.368 -1.439 71.830 1.00 88.38 95 ARG A O 1
ATOM 733 N N . SER A 1 96 ? -38.572 0.488 70.988 1.00 87.75 96 SER A N 1
ATOM 734 C CA . SER A 1 96 ? -39.728 1.301 71.358 1.00 87.75 96 SER A CA 1
ATOM 735 C C . SER A 1 96 ? -41.033 0.816 70.721 1.00 87.75 96 SER A C 1
ATOM 737 O O . SER A 1 96 ? -42.089 1.098 71.266 1.00 87.75 96 SER A O 1
ATOM 739 N N . LEU A 1 97 ? -40.985 0.082 69.600 1.00 90.69 97 LEU A N 1
ATOM 740 C CA . LEU A 1 97 ? -42.164 -0.541 68.987 1.00 90.69 97 LEU A CA 1
ATOM 741 C C . LEU A 1 97 ? -42.518 -1.876 69.656 1.00 90.69 97 LEU A C 1
ATOM 743 O O . LEU A 1 97 ? -43.696 -2.169 69.853 1.00 90.69 97 LEU A O 1
ATOM 747 N N . LEU A 1 98 ? -41.511 -2.674 70.030 1.00 89.38 98 LEU A N 1
ATOM 748 C CA . LEU A 1 98 ? -41.696 -3.935 70.759 1.00 89.38 98 LEU A CA 1
ATOM 749 C C . LEU A 1 98 ? -42.321 -3.715 72.140 1.00 89.38 98 LEU A C 1
ATOM 751 O O . LEU A 1 98 ? -43.199 -4.483 72.534 1.00 89.38 98 LEU A O 1
ATOM 755 N N . ASP A 1 99 ? -41.907 -2.661 72.844 1.00 88.06 99 ASP A N 1
ATOM 756 C CA . ASP A 1 99 ? -42.385 -2.341 74.194 1.00 88.06 99 ASP A CA 1
ATOM 757 C C . ASP A 1 99 ? -43.868 -1.908 74.217 1.00 88.06 99 ASP A C 1
ATOM 759 O O . ASP A 1 99 ? -44.507 -1.940 75.268 1.00 88.06 99 ASP A O 1
ATOM 763 N N . LEU A 1 100 ? -44.446 -1.547 73.062 1.00 88.75 100 LEU A N 1
ATOM 764 C CA . LEU A 1 100 ? -45.868 -1.201 72.930 1.00 88.75 100 LEU A CA 1
ATOM 765 C C . LEU A 1 100 ? -46.788 -2.421 72.851 1.00 88.75 100 LEU A C 1
ATOM 767 O O . LEU A 1 100 ? -48.000 -2.270 73.001 1.00 88.75 100 LEU A O 1
ATOM 771 N N . LEU A 1 101 ? -46.254 -3.613 72.566 1.00 89.19 101 LEU A N 1
ATOM 772 C CA . LEU A 1 101 ? -47.078 -4.808 72.409 1.00 89.19 101 LEU A CA 1
ATOM 773 C C . LEU A 1 101 ? -47.675 -5.238 73.757 1.00 89.19 101 LEU A C 1
ATOM 775 O O . LEU A 1 101 ? -46.922 -5.604 74.666 1.00 89.19 101 LEU A O 1
ATOM 779 N N . PRO A 1 102 ? -49.014 -5.299 73.877 1.00 86.25 102 PRO A N 1
ATOM 780 C CA . PRO A 1 102 ? -49.656 -5.806 75.081 1.00 86.25 102 PRO A CA 1
ATOM 781 C C . PRO A 1 102 ? -49.287 -7.272 75.342 1.00 86.25 102 PRO A C 1
ATOM 783 O O . PRO A 1 102 ? -48.997 -8.028 74.410 1.00 86.25 102 PRO A O 1
ATOM 786 N N . ASP A 1 103 ? -49.344 -7.696 76.605 1.00 86.88 103 ASP A N 1
ATOM 787 C CA . ASP A 1 103 ? -49.171 -9.103 76.971 1.00 86.88 103 ASP A CA 1
ATOM 788 C C . ASP A 1 103 ? -50.314 -9.955 76.381 1.00 86.88 103 ASP A C 1
ATOM 790 O O . ASP A 1 103 ? -51.476 -9.708 76.712 1.00 86.88 103 ASP A O 1
ATOM 794 N N . PRO A 1 104 ? -50.030 -10.961 75.528 1.00 88.50 104 PRO A N 1
ATOM 795 C CA . PRO A 1 104 ? -51.081 -11.774 74.927 1.00 88.50 104 PRO A CA 1
ATOM 796 C C . PRO A 1 104 ? -51.848 -12.648 75.923 1.00 88.50 104 PRO A C 1
ATOM 798 O O . PRO A 1 104 ? -52.971 -13.052 75.623 1.00 88.50 104 PRO A O 1
ATOM 801 N N . SER A 1 105 ? -51.287 -12.919 77.107 1.00 83.19 105 SER A N 1
ATOM 802 C CA . SER A 1 105 ? -51.974 -13.680 78.160 1.00 83.19 105 SER A CA 1
ATOM 803 C C . SER A 1 105 ? -53.164 -12.924 78.763 1.00 83.19 105 SER A C 1
ATOM 805 O O . SER A 1 105 ? -54.055 -13.535 79.357 1.00 83.19 105 SER A O 1
ATOM 807 N N . VAL A 1 106 ? -53.224 -11.602 78.566 1.00 80.31 106 VAL A N 1
ATOM 808 C CA . VAL A 1 106 ? -54.283 -10.732 79.077 1.00 80.31 106 VAL A CA 1
ATOM 809 C C . VAL A 1 106 ? -55.051 -10.143 77.899 1.00 80.31 106 VAL A C 1
ATOM 811 O O . VAL A 1 106 ? -54.554 -9.288 77.174 1.00 80.31 106 VAL A O 1
ATOM 814 N N . THR A 1 107 ? -56.300 -10.574 77.702 1.00 72.50 107 THR A N 1
ATOM 815 C CA . THR A 1 107 ? -57.196 -9.917 76.737 1.00 72.50 107 THR A CA 1
ATOM 816 C C . THR A 1 107 ? -57.937 -8.773 77.438 1.00 72.50 107 THR A C 1
ATOM 818 O O . THR A 1 107 ? -58.788 -9.055 78.284 1.00 72.50 107 THR A O 1
ATOM 821 N N . PRO A 1 108 ? -57.650 -7.496 77.127 1.00 71.50 108 PRO A N 1
ATOM 822 C CA . PRO A 1 108 ? -58.365 -6.379 77.730 1.00 71.50 108 PRO A CA 1
ATOM 823 C C . PRO A 1 108 ? -59.818 -6.320 77.246 1.00 71.50 108 PRO A C 1
ATOM 825 O O . PRO A 1 108 ? -60.155 -6.788 76.158 1.00 71.50 108 PRO A O 1
ATOM 828 N N . VAL A 1 109 ? -60.679 -5.704 78.061 1.00 69.19 109 VAL A N 1
ATOM 829 C CA . VAL A 1 109 ? -62.113 -5.527 77.763 1.00 69.19 109 VAL A CA 1
ATOM 830 C C . VAL A 1 109 ? -62.324 -4.623 76.541 1.00 69.19 109 VAL A C 1
ATOM 832 O O . VAL A 1 109 ? -63.281 -4.813 75.795 1.00 69.19 109 VAL A O 1
ATOM 835 N N . GLN A 1 110 ? -61.415 -3.669 76.311 1.00 74.19 110 GLN A N 1
ATOM 836 C CA . GLN A 1 110 ? -61.409 -2.775 75.155 1.00 74.19 110 GLN A CA 1
ATOM 837 C C . GLN A 1 110 ? -59.977 -2.360 74.797 1.00 74.19 110 GLN A C 1
ATOM 839 O O . GLN A 1 110 ? -59.171 -2.107 75.690 1.00 74.19 110 GLN A O 1
ATOM 844 N N . TYR A 1 111 ? -59.676 -2.251 73.499 1.00 78.50 111 TYR A N 1
ATOM 845 C CA . TYR A 1 111 ? -58.507 -1.512 73.018 1.00 78.50 111 TYR A CA 1
ATOM 846 C C . TYR A 1 111 ? -58.930 -0.119 72.551 1.00 78.50 111 TYR A C 1
ATOM 848 O O . TYR A 1 111 ? -59.922 0.025 71.837 1.00 78.50 111 TYR A O 1
ATOM 856 N N . SER A 1 112 ? -58.145 0.892 72.909 1.00 80.88 112 SER A N 1
ATOM 857 C CA . SER A 1 112 ? -58.173 2.221 72.299 1.00 80.88 112 SER A CA 1
ATOM 858 C C . SER A 1 112 ? -56.855 2.453 71.571 1.00 80.88 112 SER A C 1
ATOM 860 O O . SER A 1 112 ? -55.808 2.032 72.066 1.00 80.88 112 SER A O 1
ATOM 862 N N . GLY A 1 113 ? -56.899 3.116 70.414 1.00 82.81 113 GLY A N 1
ATOM 863 C CA . GLY A 1 113 ? -55.681 3.546 69.732 1.00 82.81 113 GLY A CA 1
ATOM 864 C C . GLY A 1 113 ? -54.823 4.429 70.644 1.00 82.81 113 GLY A C 1
ATOM 865 O O . GLY A 1 113 ? -55.354 5.183 71.463 1.00 82.81 113 GLY A O 1
ATOM 866 N N . LEU A 1 114 ? -53.504 4.308 70.518 1.00 87.38 114 LEU A N 1
ATOM 867 C CA . LEU A 1 114 ? -52.521 5.057 71.293 1.00 87.38 114 LEU A CA 1
ATOM 868 C C . LEU A 1 114 ? -51.832 6.081 70.393 1.00 87.38 114 LEU A C 1
ATOM 870 O O . LEU A 1 114 ? -51.263 5.720 69.363 1.00 87.38 114 LEU A O 1
ATOM 874 N N . ASP A 1 115 ? -51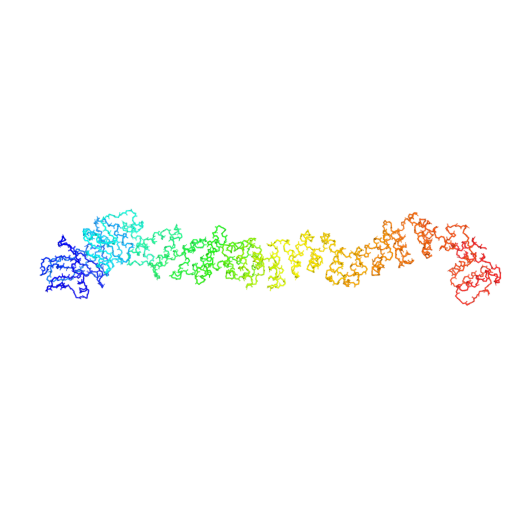.818 7.343 70.808 1.00 85.88 115 ASP A N 1
ATOM 875 C CA . ASP A 1 115 ? -50.970 8.346 70.172 1.00 85.88 115 ASP A CA 1
ATOM 876 C C . ASP A 1 115 ? -49.522 8.144 70.624 1.00 85.88 115 ASP A C 1
ATOM 878 O O . ASP A 1 115 ? -49.132 8.482 71.741 1.00 85.88 115 ASP A O 1
ATOM 882 N N . PHE A 1 116 ? -48.719 7.560 69.740 1.00 83.25 116 PHE A N 1
ATOM 883 C CA . PHE A 1 116 ? -47.292 7.381 69.940 1.00 83.25 116 PHE A CA 1
ATOM 884 C C . PHE A 1 116 ? -46.547 8.621 69.417 1.00 83.25 116 PHE A C 1
ATOM 886 O O . PHE A 1 116 ? -46.599 8.911 68.207 1.00 83.25 116 PHE A O 1
ATOM 893 N N . PRO A 1 117 ? -45.861 9.381 70.290 1.00 78.75 117 PRO A N 1
ATOM 894 C CA . PRO A 1 117 ? -45.034 10.492 69.851 1.00 78.75 117 PRO A CA 1
ATOM 895 C C . PRO A 1 117 ? -43.879 9.927 69.029 1.00 78.75 117 PRO A C 1
ATOM 897 O O . PRO A 1 117 ? -43.188 9.019 69.481 1.00 78.75 117 PRO A O 1
ATOM 900 N N . LEU A 1 118 ? -43.669 10.451 67.819 1.00 70.06 118 LEU A N 1
ATOM 901 C CA . LEU A 1 118 ? -42.489 10.106 67.031 1.00 70.06 118 LEU A CA 1
ATOM 902 C C . LEU A 1 118 ? -41.264 10.602 67.816 1.00 70.06 118 LEU A C 1
ATOM 904 O O . LEU A 1 118 ? -41.131 11.817 67.991 1.00 70.06 118 LEU A O 1
ATOM 908 N N . PRO A 1 119 ? -40.411 9.713 68.356 1.00 61.81 119 PRO A N 1
ATOM 909 C CA . PRO A 1 119 ? -39.292 10.150 69.173 1.00 61.81 119 PRO A CA 1
ATOM 910 C C . PRO A 1 119 ? -38.327 10.966 68.310 1.00 61.81 119 PRO A C 1
ATOM 912 O O . PRO A 1 119 ? -37.961 10.534 67.216 1.00 61.81 119 PRO A O 1
ATOM 915 N N . GLY A 1 120 ? -37.875 12.119 68.813 1.00 54.81 120 GLY A N 1
ATOM 916 C CA . GLY A 1 120 ? -36.643 12.732 68.314 1.00 54.81 120 GLY A CA 1
ATOM 917 C C . GLY A 1 120 ? -35.484 11.756 68.524 1.00 54.81 120 GLY A C 1
ATOM 918 O O . GLY A 1 120 ? -35.518 10.977 69.475 1.00 54.81 120 GLY A O 1
ATOM 919 N N . SER A 1 121 ? -34.498 11.763 67.625 1.00 49.75 121 SER A N 1
ATOM 920 C CA . SER A 1 121 ? -33.354 10.841 67.617 1.00 49.75 121 SER A CA 1
ATOM 921 C C . SER A 1 121 ? -32.780 10.614 69.022 1.00 49.75 121 SER A C 1
ATOM 923 O O . SER A 1 121 ? -32.051 11.459 69.542 1.00 49.75 121 SER A O 1
ATOM 925 N N . SER A 1 122 ? -33.115 9.488 69.648 1.00 46.03 122 SER A N 1
ATOM 926 C CA . SER A 1 122 ? -32.520 9.069 70.910 1.00 46.03 122 SER A CA 1
ATOM 927 C C . SER A 1 122 ? -31.419 8.055 70.616 1.00 46.03 122 SER A C 1
ATOM 929 O O . SER A 1 122 ? -31.640 7.041 69.955 1.00 46.03 122 SER A O 1
ATOM 931 N N . ASN A 1 123 ? -30.211 8.348 71.097 1.00 41.97 123 ASN A N 1
ATOM 932 C CA . ASN A 1 123 ? -29.114 7.387 71.120 1.00 41.97 123 ASN A CA 1
ATOM 933 C C . ASN A 1 123 ? -29.446 6.327 72.176 1.00 41.97 123 ASN A C 1
ATOM 935 O O . ASN A 1 123 ? -29.360 6.600 73.372 1.00 41.97 123 ASN A O 1
ATOM 939 N N . SER A 1 124 ? -29.861 5.132 71.756 1.00 44.56 124 SER A N 1
ATOM 940 C CA . SER A 1 124 ? -29.951 3.993 72.669 1.00 44.56 124 SER A CA 1
ATOM 941 C C . SER A 1 124 ? -28.557 3.400 72.880 1.00 44.56 124 SER A C 1
ATOM 943 O O . SER A 1 124 ? -27.972 2.844 71.955 1.00 44.56 124 SER A O 1
ATOM 945 N N . ASP A 1 125 ? -28.053 3.490 74.110 1.00 39.94 125 ASP A N 1
ATOM 946 C CA . ASP A 1 125 ? -26.729 3.026 74.564 1.00 39.94 125 ASP A CA 1
ATOM 947 C C . ASP A 1 125 ? -26.598 1.493 74.725 1.00 39.94 125 ASP A C 1
ATOM 949 O O . ASP A 1 125 ? -25.737 0.985 75.447 1.00 39.94 125 ASP A O 1
ATOM 953 N N . THR A 1 126 ? -27.448 0.702 74.072 1.00 43.53 126 THR A N 1
ATOM 954 C CA . THR A 1 126 ? -27.394 -0.761 74.186 1.00 43.53 126 THR A CA 1
ATOM 955 C C . THR A 1 126 ? -26.417 -1.333 73.160 1.00 43.53 126 THR A C 1
ATOM 957 O O . THR A 1 126 ? -26.758 -1.531 71.999 1.00 43.53 126 THR A O 1
ATOM 960 N N . LYS A 1 127 ? -25.179 -1.605 73.600 1.00 49.38 127 LYS A N 1
ATOM 961 C CA . LYS A 1 127 ? -24.175 -2.371 72.840 1.00 49.38 127 LYS A CA 1
ATOM 962 C C . LYS A 1 127 ? -24.564 -3.850 72.783 1.00 49.38 127 LYS A C 1
ATOM 964 O O . LYS A 1 127 ? -24.006 -4.670 73.508 1.00 49.38 127 LYS A O 1
ATOM 969 N N . VAL A 1 128 ? -25.515 -4.191 71.927 1.00 50.09 128 VAL A N 1
ATOM 970 C CA . VAL A 1 128 ? -25.539 -5.530 71.327 1.00 50.09 128 VAL A CA 1
ATOM 971 C C . VAL A 1 128 ? -24.633 -5.466 70.095 1.00 50.09 128 VAL A C 1
ATOM 973 O O . VAL A 1 128 ? -24.455 -4.397 69.522 1.00 50.09 128 VAL A O 1
ATOM 976 N N . GLN A 1 129 ? -23.914 -6.548 69.801 1.00 61.19 129 GLN A N 1
ATOM 977 C CA . GLN A 1 129 ? -23.050 -6.628 68.624 1.00 61.19 129 GLN A CA 1
ATOM 978 C C . GLN A 1 129 ? -23.829 -7.332 67.517 1.00 61.19 129 GLN A C 1
ATOM 980 O O . GLN A 1 129 ? -24.047 -8.544 67.612 1.00 61.19 129 GLN A O 1
ATOM 985 N N . LEU A 1 130 ? -24.224 -6.598 66.473 1.00 67.56 130 LEU A N 1
ATOM 986 C CA . LEU A 1 130 ? -24.905 -7.188 65.325 1.00 67.56 130 LEU A CA 1
ATOM 987 C C . LEU A 1 130 ? -24.081 -8.338 64.730 1.00 67.56 130 LEU A C 1
ATOM 989 O O . LEU A 1 130 ? -22.863 -8.231 64.542 1.00 67.56 130 LEU A O 1
ATOM 993 N N . SER A 1 131 ? -24.751 -9.438 64.385 1.00 69.50 131 SER A N 1
ATOM 994 C CA . SER A 1 131 ? -24.082 -10.562 63.736 1.00 69.50 131 SER A CA 1
ATOM 995 C C . SER A 1 131 ? -23.640 -10.183 62.324 1.00 69.50 131 SER A C 1
ATOM 997 O O . SER A 1 131 ? -24.472 -9.903 61.458 1.00 69.50 131 SER A O 1
ATOM 999 N N . GLY A 1 132 ? -22.332 -10.229 62.054 1.00 71.25 132 GLY A N 1
ATOM 1000 C CA . GLY A 1 132 ? -21.815 -9.966 60.704 1.00 71.25 132 GLY A CA 1
ATOM 1001 C C . GLY A 1 132 ? -22.336 -10.954 59.673 1.00 71.25 132 GLY A C 1
ATOM 1002 O O . GLY A 1 132 ? -22.602 -10.573 58.539 1.00 71.25 132 GLY A O 1
ATOM 1003 N N . MET A 1 133 ? -22.582 -12.197 60.093 1.00 74.81 133 MET A N 1
ATOM 1004 C CA . MET A 1 133 ? -23.176 -13.223 59.240 1.00 74.81 133 MET A CA 1
ATOM 1005 C C . MET A 1 133 ? -24.625 -12.896 58.855 1.00 74.81 133 MET A C 1
ATOM 1007 O O . MET A 1 133 ? -25.042 -13.245 57.750 1.00 74.81 133 MET A O 1
ATOM 1011 N N . LEU A 1 134 ? -25.389 -12.213 59.723 1.00 80.44 134 LEU A N 1
ATOM 1012 C CA . LEU A 1 134 ? -26.740 -11.741 59.396 1.00 80.44 134 LEU A CA 1
ATOM 1013 C C . LEU A 1 134 ? -26.680 -10.660 58.316 1.00 80.44 134 LEU A C 1
ATOM 1015 O O . LEU A 1 134 ? -27.370 -10.779 57.306 1.00 80.44 134 LEU A O 1
ATOM 1019 N N . ILE A 1 135 ? -25.826 -9.647 58.501 1.00 81.50 135 ILE A N 1
ATOM 1020 C CA . ILE A 1 135 ? -25.643 -8.568 57.520 1.00 81.50 135 ILE A CA 1
ATOM 1021 C C . ILE A 1 135 ? -25.196 -9.136 56.173 1.00 81.50 135 ILE A C 1
ATOM 1023 O O . ILE A 1 135 ? -25.820 -8.864 55.154 1.00 81.50 135 ILE A O 1
ATOM 1027 N N . GLU A 1 136 ? -24.141 -9.948 56.162 1.00 78.62 136 GLU A N 1
ATOM 1028 C CA . GLU A 1 136 ? -23.598 -10.552 54.943 1.00 78.62 136 GLU A CA 1
ATOM 1029 C C . GLU A 1 136 ? -24.660 -11.364 54.202 1.00 78.62 136 GLU A C 1
ATOM 1031 O O . GLU A 1 136 ? -24.852 -11.203 52.999 1.00 78.62 136 GLU A O 1
ATOM 1036 N N . SER A 1 137 ? -25.422 -12.179 54.932 1.00 80.31 137 SER A N 1
ATOM 1037 C CA . SER A 1 137 ? -26.491 -12.979 54.336 1.00 80.31 137 SER A CA 1
ATOM 1038 C C . SER A 1 137 ? -27.621 -12.119 53.766 1.00 80.31 137 SER A C 1
ATOM 1040 O O . SER A 1 137 ? -28.178 -12.487 52.734 1.00 80.31 137 SER A O 1
ATOM 1042 N N . LEU A 1 138 ? -27.943 -10.982 54.393 1.00 83.19 138 LEU A N 1
ATOM 1043 C CA . LEU A 1 138 ? -28.941 -10.032 53.889 1.00 83.19 138 LEU A CA 1
ATOM 1044 C C . LEU A 1 138 ? -28.445 -9.275 52.647 1.00 83.19 138 LEU A C 1
ATOM 1046 O O . LEU A 1 138 ? -29.233 -8.998 51.749 1.00 83.19 138 LEU A O 1
ATOM 1050 N N . LEU A 1 139 ? -27.151 -8.960 52.568 1.00 81.38 139 LEU A N 1
ATOM 1051 C CA . LEU A 1 139 ? -26.547 -8.258 51.429 1.00 81.38 139 LEU A CA 1
ATOM 1052 C C . LEU A 1 139 ? -26.305 -9.164 50.209 1.00 81.38 139 LEU A C 1
ATOM 1054 O O . LEU A 1 139 ? -26.226 -8.657 49.088 1.00 81.38 139 LEU A O 1
ATOM 1058 N N . ASP A 1 140 ? -26.158 -10.476 50.416 1.00 75.31 140 ASP A N 1
ATOM 1059 C CA . ASP A 1 140 ? -25.936 -11.469 49.355 1.00 75.31 140 ASP A CA 1
ATOM 1060 C C . ASP A 1 140 ? -27.237 -12.007 48.726 1.00 75.31 140 ASP A C 1
ATOM 1062 O O . ASP A 1 140 ? -27.239 -12.345 47.542 1.00 75.31 140 ASP A O 1
ATOM 1066 N N . ASN A 1 141 ? -28.336 -12.121 49.486 1.00 65.19 141 ASN A N 1
ATOM 1067 C CA . ASN A 1 141 ? -29.569 -12.790 49.039 1.00 65.19 141 ASN A CA 1
ATOM 1068 C C . ASN A 1 141 ? -30.700 -11.805 48.710 1.00 65.19 141 ASN A C 1
ATOM 1070 O O . ASN A 1 141 ? -31.251 -11.172 49.606 1.00 65.19 141 ASN A O 1
ATOM 1074 N N . SER A 1 142 ? -31.129 -11.755 47.444 1.00 60.03 142 SER A N 1
ATOM 1075 C CA . SER A 1 142 ? -32.324 -10.999 47.032 1.00 60.03 142 SER A CA 1
ATOM 1076 C C . SER A 1 142 ? -33.632 -11.797 47.114 1.00 60.03 142 SER A C 1
ATOM 1078 O O . SER A 1 142 ? -34.692 -11.195 47.262 1.00 60.03 142 SER A O 1
ATOM 1080 N N . ASP A 1 143 ? -33.573 -13.134 47.050 1.00 65.75 143 ASP A N 1
ATOM 1081 C CA . ASP A 1 143 ? -34.762 -13.946 46.724 1.00 65.75 143 ASP A CA 1
ATOM 1082 C C . ASP A 1 143 ? -35.202 -14.907 47.839 1.00 65.75 143 ASP A C 1
ATOM 1084 O O . ASP A 1 143 ? -36.212 -15.600 47.702 1.00 65.75 143 ASP A O 1
ATOM 1088 N N . ARG A 1 144 ? -34.443 -15.005 48.939 1.00 76.31 144 ARG A N 1
ATOM 1089 C CA . ARG A 1 144 ? -34.746 -15.919 50.052 1.00 76.31 144 ARG A CA 1
ATOM 1090 C C . ARG A 1 144 ? -34.493 -15.256 51.405 1.00 76.31 144 ARG A C 1
ATOM 1092 O O . ARG A 1 144 ? -33.500 -14.542 51.536 1.00 76.31 144 ARG A O 1
ATOM 1099 N N . PRO A 1 145 ? -35.334 -15.530 52.416 1.00 83.38 145 PRO A N 1
ATOM 1100 C CA . PRO A 1 145 ? -35.092 -15.051 53.767 1.00 83.38 145 PRO A CA 1
ATOM 1101 C C . PRO A 1 145 ? -33.814 -15.646 54.366 1.00 83.38 145 PRO A C 1
ATOM 1103 O O . PRO A 1 145 ? -33.474 -16.810 54.131 1.00 83.38 145 PRO A O 1
ATOM 1106 N N . VAL A 1 146 ? -33.157 -14.867 55.220 1.00 86.75 146 VAL A N 1
ATOM 1107 C CA . VAL A 1 146 ? -32.058 -15.337 56.074 1.00 86.75 146 VAL A CA 1
ATOM 1108 C C . VAL A 1 146 ? -32.632 -16.048 57.297 1.00 86.75 146 VAL A C 1
ATOM 1110 O O . VAL A 1 146 ? -33.604 -15.568 57.868 1.00 86.75 146 VAL A O 1
ATOM 1113 N N . VAL A 1 147 ? -32.047 -17.172 57.724 1.00 86.81 147 VAL A N 1
ATOM 1114 C CA . VAL A 1 147 ? -32.556 -17.954 58.866 1.00 86.81 147 VAL A CA 1
ATOM 1115 C C . VAL A 1 147 ? -31.651 -17.780 60.085 1.00 86.81 147 VAL A C 1
ATOM 1117 O O . VAL A 1 147 ? -30.488 -18.170 60.046 1.00 86.81 147 VAL A O 1
ATOM 1120 N N . TRP A 1 148 ? -32.189 -17.243 61.178 1.00 87.62 148 TRP A N 1
ATOM 1121 C CA . TRP A 1 148 ? -31.542 -17.112 62.485 1.00 87.62 148 TRP A CA 1
ATOM 1122 C C . TRP A 1 148 ? -31.841 -18.328 63.374 1.00 87.62 148 TRP A C 1
ATOM 1124 O O . TRP A 1 148 ? -33.000 -18.714 63.571 1.00 87.62 148 TRP A O 1
ATOM 1134 N N . ALA A 1 149 ? -30.795 -18.944 63.922 1.00 87.25 149 ALA A N 1
ATOM 1135 C CA . ALA A 1 149 ? -30.912 -20.070 64.846 1.00 87.25 149 ALA A CA 1
ATOM 1136 C C . ALA A 1 149 ? -30.943 -19.594 66.299 1.00 87.25 149 ALA A C 1
ATOM 1138 O O . ALA A 1 149 ? -29.974 -19.016 66.779 1.00 87.25 149 ALA A O 1
ATOM 1139 N N . GLY A 1 150 ? -32.008 -19.929 67.020 1.00 85.69 150 GLY A N 1
ATOM 1140 C CA . GLY A 1 150 ? -32.198 -19.538 68.414 1.00 85.69 150 GLY A CA 1
ATOM 1141 C C . GLY A 1 150 ? -33.273 -18.467 68.580 1.00 85.69 150 GLY A C 1
ATOM 1142 O O . GLY A 1 150 ? -33.666 -17.790 67.632 1.00 85.69 150 GLY A O 1
ATOM 1143 N N . MET A 1 151 ? -33.790 -18.362 69.803 1.00 83.88 151 MET A N 1
ATOM 1144 C CA . MET A 1 151 ? -34.759 -17.326 70.183 1.00 83.88 151 MET A CA 1
ATOM 1145 C C . MET A 1 151 ? -34.114 -16.195 70.984 1.00 83.88 151 MET A C 1
ATOM 1147 O O . MET A 1 151 ? -34.633 -15.081 70.978 1.00 83.88 151 MET A O 1
ATOM 1151 N N . ASP A 1 152 ? -32.991 -16.480 71.640 1.00 80.81 152 ASP A N 1
ATOM 1152 C CA . ASP A 1 152 ? -32.241 -15.505 72.419 1.00 80.81 152 ASP A CA 1
ATOM 1153 C C . ASP A 1 152 ? -31.632 -14.441 71.494 1.00 80.81 152 ASP A C 1
ATOM 1155 O O . ASP A 1 152 ? -31.285 -14.725 70.345 1.00 80.81 152 ASP A O 1
ATOM 1159 N N . ASN A 1 153 ? -31.574 -13.197 71.980 1.00 80.88 153 ASN A N 1
ATOM 1160 C CA . ASN A 1 153 ? -30.995 -12.020 71.315 1.00 80.88 153 ASN A CA 1
ATOM 1161 C C . ASN A 1 153 ? -31.558 -11.656 69.923 1.00 80.88 153 ASN A C 1
ATOM 1163 O O . ASN A 1 153 ? -31.107 -10.684 69.313 1.00 80.88 153 ASN A O 1
ATOM 1167 N N . PHE A 1 154 ? -32.543 -12.393 69.396 1.00 86.56 154 PHE A N 1
ATOM 1168 C CA . PHE A 1 154 ? -33.102 -12.150 68.065 1.00 86.56 154 PHE A CA 1
ATOM 1169 C C . PHE A 1 154 ? -33.767 -10.770 67.970 1.00 86.56 154 PHE A C 1
ATOM 1171 O O . PHE A 1 154 ? -33.525 -10.013 67.029 1.00 86.56 154 PHE A O 1
ATOM 1178 N N . THR A 1 155 ? -34.599 -10.421 68.954 1.00 86.81 155 THR A N 1
ATOM 1179 C CA . THR A 1 155 ? -35.298 -9.129 68.993 1.00 86.81 155 THR A CA 1
ATOM 1180 C C . THR A 1 155 ? -34.335 -7.953 69.103 1.00 86.81 155 THR A C 1
ATOM 1182 O O . THR A 1 155 ? -34.572 -6.901 68.511 1.00 86.81 155 THR A O 1
ATOM 1185 N N . GLU A 1 156 ? -33.237 -8.139 69.828 1.00 85.12 156 GLU A N 1
ATOM 1186 C CA . GLU A 1 156 ? -32.152 -7.184 69.992 1.00 85.12 156 GLU A CA 1
ATOM 1187 C C . GLU A 1 156 ? -31.393 -6.995 68.673 1.00 85.12 156 GLU A C 1
ATOM 1189 O O . GLU A 1 156 ? -31.205 -5.858 68.243 1.00 85.12 156 GLU A O 1
ATOM 1194 N N . ALA A 1 157 ? -31.057 -8.086 67.976 1.00 84.06 157 ALA A N 1
ATOM 1195 C CA . ALA A 1 157 ? -30.399 -8.037 66.671 1.00 84.06 157 ALA A CA 1
ATOM 1196 C C . ALA A 1 157 ? -31.268 -7.341 65.608 1.00 84.06 157 ALA A C 1
ATOM 1198 O O . ALA A 1 157 ? -30.777 -6.515 64.839 1.00 84.06 157 ALA A O 1
ATOM 1199 N N . VAL A 1 158 ? -32.576 -7.614 65.575 1.00 88.06 158 VAL A N 1
ATOM 1200 C CA . VAL A 1 158 ? -33.499 -6.905 64.672 1.00 88.06 158 VAL A CA 1
ATOM 1201 C C . VAL A 1 158 ? -33.597 -5.421 65.030 1.00 88.06 158 VAL A C 1
ATOM 1203 O O . VAL A 1 158 ? -33.646 -4.581 64.129 1.00 88.06 158 VAL A O 1
ATOM 1206 N N . ALA A 1 159 ? -33.609 -5.079 66.321 1.00 87.75 159 ALA A N 1
ATOM 1207 C CA . ALA A 1 159 ? -33.688 -3.689 66.749 1.00 87.75 159 ALA A CA 1
ATOM 1208 C C . ALA A 1 159 ? -32.434 -2.885 66.400 1.00 87.75 159 ALA A C 1
ATOM 1210 O O . ALA A 1 159 ? -32.543 -1.744 65.942 1.00 87.75 159 ALA A O 1
ATOM 1211 N N . GLU A 1 160 ? -31.261 -3.492 66.548 1.00 85.38 160 GLU A N 1
ATOM 1212 C CA . GLU A 1 160 ? -30.001 -2.904 66.111 1.00 85.38 160 GLU A CA 1
ATOM 1213 C C . GLU A 1 160 ? -29.981 -2.757 64.581 1.00 85.38 160 GLU A C 1
ATOM 1215 O O . GLU A 1 160 ? -29.766 -1.647 64.092 1.00 85.38 160 GLU A O 1
ATOM 1220 N N . LEU A 1 161 ? -30.339 -3.802 63.818 1.00 87.62 161 LEU A N 1
ATOM 1221 C CA . LEU A 1 161 ? -30.435 -3.739 62.352 1.00 87.62 161 LEU A CA 1
ATOM 1222 C C . LEU A 1 161 ? -31.347 -2.594 61.888 1.00 87.62 161 LEU A C 1
ATOM 1224 O O . LEU A 1 161 ? -30.955 -1.810 61.024 1.00 87.62 161 LEU A O 1
ATOM 1228 N N . TRP A 1 162 ? -32.534 -2.462 62.487 1.00 90.00 162 TRP A N 1
ATOM 1229 C CA . TRP A 1 162 ? -33.501 -1.403 62.183 1.00 90.00 162 TRP A CA 1
ATOM 1230 C C . TRP A 1 162 ? -32.903 0.001 62.334 1.00 90.00 162 TRP A C 1
ATOM 1232 O O . TRP A 1 162 ? -33.138 0.872 61.491 1.00 90.00 162 TRP A O 1
ATOM 1242 N N . SER A 1 163 ? -32.098 0.223 63.377 1.00 86.25 163 SER A N 1
ATOM 1243 C CA . SER A 1 163 ? -31.469 1.522 63.641 1.00 86.25 163 SER A CA 1
ATOM 1244 C C . SER A 1 163 ? -30.413 1.909 62.594 1.00 86.25 163 SER A C 1
ATOM 1246 O O . SER A 1 163 ? -30.182 3.096 62.360 1.00 86.25 163 SER A O 1
ATOM 1248 N N . LEU A 1 164 ? -29.812 0.919 61.921 1.00 86.50 164 LEU A N 1
ATOM 1249 C CA . LEU A 1 164 ? -28.707 1.103 60.974 1.00 86.50 164 LEU A CA 1
ATOM 1250 C C . LEU A 1 164 ? -29.176 1.245 59.516 1.00 86.50 164 LEU A C 1
ATOM 1252 O O . LEU A 1 164 ? -28.481 1.855 58.700 1.00 86.50 164 LEU A O 1
ATOM 1256 N N . ILE A 1 165 ? -30.340 0.686 59.173 1.00 88.00 165 ILE A N 1
ATOM 1257 C CA . ILE A 1 165 ? -30.858 0.679 57.797 1.00 88.00 165 ILE A CA 1
ATOM 1258 C C . ILE A 1 165 ? -31.714 1.920 57.467 1.00 88.00 165 ILE A C 1
ATOM 1260 O O . ILE A 1 165 ? -32.403 2.446 58.348 1.00 88.00 165 ILE A O 1
ATOM 1264 N N . PRO A 1 166 ? -31.733 2.376 56.197 1.00 88.50 166 PRO A N 1
ATOM 1265 C CA . PRO A 1 166 ? -32.583 3.483 55.758 1.00 88.50 166 PRO A CA 1
ATOM 1266 C C . PRO A 1 166 ? -34.092 3.182 55.867 1.00 88.50 166 PRO A C 1
ATOM 1268 O O . PRO A 1 166 ? -34.493 2.017 55.752 1.00 88.50 166 PRO A O 1
ATOM 1271 N N . PRO A 1 167 ? -34.957 4.215 55.977 1.00 88.88 167 PRO A N 1
ATOM 1272 C CA . PRO A 1 167 ? -36.417 4.055 56.019 1.00 88.88 167 PRO A CA 1
ATOM 1273 C C . PRO A 1 167 ? -37.005 3.229 54.868 1.00 88.88 167 PRO A C 1
ATOM 1275 O O . PRO A 1 167 ? -37.964 2.480 55.059 1.00 88.88 167 PRO A O 1
ATOM 1278 N N . SER A 1 168 ? -36.413 3.312 53.676 1.00 88.31 168 SER A N 1
ATOM 1279 C CA . SER A 1 168 ? -36.857 2.546 52.510 1.00 88.31 168 SER A CA 1
ATOM 1280 C C . SER A 1 168 ? -36.650 1.034 52.662 1.00 88.31 168 SER A C 1
ATOM 1282 O O . SER A 1 168 ? -37.506 0.262 52.231 1.00 88.31 168 SER A O 1
ATOM 1284 N N . ILE A 1 169 ? -35.576 0.595 53.332 1.00 89.94 169 ILE A N 1
ATOM 1285 C CA . ILE A 1 169 ? -35.361 -0.823 53.659 1.00 89.94 169 ILE A CA 1
ATOM 1286 C C . ILE A 1 169 ? -36.275 -1.241 54.817 1.00 89.94 169 ILE A C 1
ATOM 1288 O O . ILE A 1 169 ? -36.873 -2.315 54.751 1.00 89.94 169 ILE A O 1
ATOM 1292 N N . ARG A 1 170 ? -36.465 -0.385 55.837 1.00 91.38 170 ARG A N 1
ATOM 1293 C CA . ARG A 1 170 ? -37.391 -0.651 56.963 1.00 91.38 170 ARG A CA 1
ATOM 1294 C C . ARG A 1 170 ? -38.798 -0.996 56.483 1.00 91.38 170 ARG A C 1
ATOM 1296 O O . ARG A 1 170 ? -39.414 -1.907 57.024 1.00 91.38 170 ARG A O 1
ATOM 1303 N N . ARG A 1 171 ? -39.270 -0.332 55.420 1.00 91.12 171 ARG A N 1
ATOM 1304 C CA . ARG A 1 171 ? -40.578 -0.594 54.793 1.00 91.12 171 ARG A CA 1
ATOM 1305 C C . ARG A 1 171 ? -40.772 -2.059 54.393 1.00 91.12 171 ARG A C 1
ATOM 1307 O O . ARG A 1 171 ? -41.888 -2.564 54.464 1.00 91.12 171 ARG A O 1
ATOM 1314 N N . LYS A 1 172 ? -39.704 -2.726 53.951 1.00 88.75 172 LYS A N 1
ATOM 1315 C CA . LYS A 1 172 ? -39.734 -4.123 53.495 1.00 88.75 172 LYS A CA 1
ATOM 1316 C C . LYS A 1 172 ? -39.189 -5.109 54.519 1.00 88.75 172 LYS A C 1
ATOM 1318 O O . LYS A 1 172 ? -39.263 -6.310 54.277 1.00 88.75 172 LYS A O 1
ATOM 1323 N N . LEU A 1 173 ? -38.633 -4.628 55.632 1.00 90.38 173 LEU A N 1
ATOM 1324 C CA . LEU A 1 173 ? -38.071 -5.504 56.645 1.00 90.38 173 LEU A CA 1
ATOM 1325 C C . LEU A 1 173 ? -39.196 -6.315 57.286 1.00 90.38 173 LEU A C 1
ATOM 1327 O O . LEU A 1 173 ? -39.996 -5.799 58.064 1.00 90.38 173 LEU A O 1
ATOM 1331 N N . GLY A 1 174 ? -39.242 -7.598 56.958 1.00 90.81 174 GLY A N 1
ATOM 1332 C CA . GLY A 1 174 ? -40.155 -8.546 57.571 1.00 90.81 174 GLY A CA 1
ATOM 1333 C C . GLY A 1 174 ? -39.385 -9.599 58.344 1.00 90.81 174 GLY A C 1
ATOM 1334 O O . GLY A 1 174 ? -38.349 -10.075 57.874 1.00 90.81 174 GLY A O 1
ATOM 1335 N N . PHE A 1 175 ? -39.923 -10.028 59.480 1.00 92.31 175 PHE A N 1
ATOM 1336 C CA . PHE A 1 175 ? -39.439 -11.229 60.134 1.00 92.31 175 PHE A CA 1
ATOM 1337 C C . PHE A 1 175 ? -40.530 -12.108 60.728 1.00 92.31 175 PHE A C 1
ATOM 1339 O O . PHE A 1 175 ? -41.602 -11.628 61.099 1.00 92.31 175 PHE A O 1
ATOM 1346 N N . ALA A 1 176 ? -40.252 -13.406 60.842 1.00 91.44 176 ALA A N 1
ATOM 1347 C CA . ALA A 1 176 ? -41.193 -14.348 61.430 1.00 91.44 176 ALA A CA 1
ATOM 1348 C C . ALA A 1 176 ? -40.530 -15.516 62.156 1.00 91.44 176 ALA A C 1
ATOM 1350 O O . ALA A 1 176 ? -39.536 -16.081 61.700 1.00 91.44 176 ALA A O 1
ATOM 1351 N N . PHE A 1 177 ? -41.165 -15.924 63.255 1.00 90.75 177 PHE A N 1
ATOM 1352 C CA . PHE A 1 177 ? -40.891 -17.198 63.904 1.00 90.75 177 PHE A CA 1
ATOM 1353 C C . PHE A 1 177 ? -41.484 -18.364 63.102 1.00 90.75 177 PHE A C 1
ATOM 1355 O O . PHE A 1 177 ? -42.702 -18.401 62.854 1.00 90.75 177 PHE A O 1
ATOM 1362 N N . VAL A 1 178 ? -40.634 -19.325 62.729 1.00 88.75 178 VAL A N 1
ATOM 1363 C CA . VAL A 1 178 ? -40.991 -20.493 61.909 1.00 88.75 178 VAL A CA 1
ATOM 1364 C C . VAL A 1 178 ? -40.272 -21.747 62.419 1.00 88.75 178 VAL A C 1
ATOM 1366 O O . VAL A 1 178 ? -39.092 -21.709 62.755 1.00 88.75 178 VAL A O 1
ATOM 1369 N N . CYS A 1 179 ? -40.972 -22.884 62.459 1.00 87.44 179 CYS A N 1
ATOM 1370 C CA . CYS A 1 179 ? -40.401 -24.180 62.858 1.00 87.44 179 CYS A CA 1
ATOM 1371 C C . CYS A 1 179 ? -40.205 -25.159 61.685 1.00 87.44 179 CYS A C 1
ATOM 1373 O O . CYS A 1 179 ? -39.422 -26.101 61.812 1.00 87.44 179 CYS A O 1
ATOM 1375 N N . ASP A 1 180 ? -40.884 -24.935 60.556 1.00 82.69 180 ASP A N 1
ATOM 1376 C CA . ASP A 1 180 ? -40.786 -25.760 59.349 1.00 82.69 180 ASP A CA 1
ATOM 1377 C C . ASP 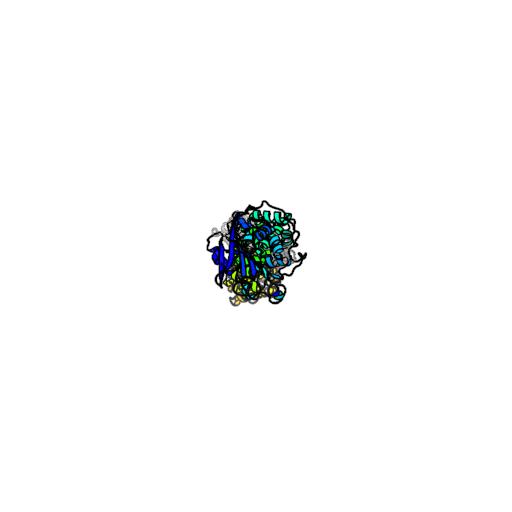A 1 180 ? -40.265 -24.940 58.148 1.00 82.69 180 ASP A C 1
ATOM 1379 O O . ASP A 1 180 ? -40.928 -23.984 57.726 1.00 82.69 180 ASP A O 1
ATOM 1383 N N . PRO A 1 181 ? -39.119 -25.330 57.555 1.00 78.31 181 PRO A N 1
ATOM 1384 C CA . PRO A 1 181 ? -38.591 -24.728 56.333 1.00 78.31 181 PRO A CA 1
ATOM 1385 C C . PRO A 1 181 ? -39.576 -24.662 55.153 1.00 78.31 181 PRO A C 1
ATOM 1387 O O . PRO A 1 181 ? -39.452 -23.771 54.313 1.00 78.31 181 PRO A O 1
ATOM 1390 N N . SER A 1 182 ? -40.557 -25.571 55.068 1.00 73.81 182 SER A N 1
ATOM 1391 C CA . SER A 1 182 ? -41.526 -25.629 53.961 1.00 73.81 182 SER A CA 1
ATOM 1392 C C . SER A 1 182 ? -42.499 -24.437 53.926 1.00 73.81 182 SER A C 1
ATOM 1394 O O . SER A 1 182 ? -43.034 -24.097 52.866 1.00 73.81 182 SER A O 1
ATOM 1396 N N . VAL A 1 183 ? -42.687 -23.771 55.071 1.00 67.50 183 VAL A N 1
ATOM 1397 C CA . VAL A 1 183 ? -43.639 -22.664 55.263 1.00 67.50 183 VAL A CA 1
ATOM 1398 C C . VAL A 1 183 ? -42.975 -21.301 55.032 1.00 67.50 183 VAL A C 1
ATOM 1400 O O . VAL A 1 183 ? -43.596 -20.389 54.497 1.00 67.50 183 VAL A O 1
ATOM 1403 N N . GLY A 1 184 ? -41.691 -21.160 55.373 1.00 60.88 184 GLY A N 1
ATOM 1404 C CA . GLY A 1 184 ? -41.018 -19.858 55.475 1.00 60.88 184 GLY A CA 1
ATOM 1405 C C . GLY A 1 184 ? -40.758 -19.101 54.163 1.00 60.88 184 GLY A C 1
ATOM 1406 O O . GLY A 1 184 ? -40.661 -17.877 54.179 1.00 60.88 184 GLY A O 1
ATOM 1407 N N . ASN A 1 185 ? -40.665 -19.787 53.019 1.00 59.28 185 ASN A N 1
ATOM 1408 C CA . ASN A 1 185 ? -40.236 -19.166 51.752 1.00 59.28 185 ASN A CA 1
ATOM 1409 C C . ASN A 1 185 ? -41.342 -18.421 50.974 1.00 59.28 185 ASN A C 1
ATOM 1411 O O . ASN A 1 185 ? -41.056 -17.882 49.908 1.00 59.28 185 ASN A O 1
ATOM 1415 N N . LYS A 1 186 ? -42.596 -18.402 51.446 1.00 59.34 186 LYS A N 1
ATOM 1416 C CA . LYS A 1 186 ? -43.747 -17.930 50.645 1.00 59.34 186 LYS A CA 1
ATOM 1417 C C . LYS A 1 186 ? -44.263 -16.525 50.988 1.00 59.34 186 LYS A C 1
ATOM 1419 O O . LYS A 1 186 ? -45.028 -15.977 50.204 1.00 59.34 186 LYS A O 1
ATOM 1424 N N . ASP A 1 187 ? -43.819 -15.926 52.095 1.00 65.88 187 ASP A N 1
ATOM 1425 C CA . ASP A 1 187 ? -44.536 -14.803 52.731 1.00 65.88 187 ASP A CA 1
ATOM 1426 C C . ASP A 1 187 ? -43.793 -13.451 52.764 1.00 65.88 187 ASP A C 1
ATOM 1428 O O . ASP A 1 187 ? -44.202 -12.540 53.489 1.00 65.88 187 ASP A O 1
ATOM 1432 N N . GLY A 1 188 ? -42.722 -13.295 51.977 1.00 73.25 188 GLY A N 1
ATOM 1433 C CA . GLY A 1 188 ? -42.040 -12.002 51.799 1.00 73.25 188 GLY A CA 1
ATOM 1434 C C . GLY A 1 188 ? -41.247 -11.505 53.017 1.00 73.25 188 GLY A C 1
ATOM 1435 O O . GLY A 1 188 ? -41.036 -10.304 53.162 1.00 73.25 188 GLY A O 1
ATOM 1436 N N . TYR A 1 189 ? -40.820 -12.405 53.906 1.00 86.06 189 TYR A N 1
ATOM 1437 C CA . TYR A 1 189 ? -39.969 -12.075 55.053 1.00 86.06 189 TYR A CA 1
ATOM 1438 C C . TYR A 1 189 ? -38.498 -11.917 54.643 1.00 86.06 189 TYR A C 1
ATOM 1440 O O . TYR A 1 189 ? -38.000 -12.655 53.798 1.00 86.06 189 TYR A O 1
ATOM 1448 N N . SER A 1 190 ? -37.787 -10.982 55.277 1.00 87.38 190 SER A N 1
ATOM 1449 C CA . SER A 1 190 ? -36.337 -10.799 55.118 1.00 87.38 190 SER A CA 1
ATOM 1450 C C . SER A 1 190 ? -35.549 -11.727 56.045 1.00 87.38 190 SER A C 1
ATOM 1452 O O . SER A 1 190 ? -34.503 -12.247 55.662 1.00 87.38 190 SER A O 1
ATOM 1454 N N . VAL A 1 191 ? -36.060 -11.948 57.263 1.00 89.25 191 VAL A N 1
ATOM 1455 C CA . VAL A 1 191 ? -35.415 -12.781 58.286 1.00 89.25 191 VAL A CA 1
ATOM 1456 C C . VAL A 1 191 ? -36.422 -13.758 58.888 1.00 89.25 191 VAL A C 1
ATOM 1458 O O . VAL A 1 191 ? -37.470 -13.372 59.390 1.00 89.25 191 VAL A O 1
ATOM 1461 N N . LEU A 1 192 ? -36.111 -15.042 58.886 1.00 89.12 192 LEU A N 1
ATOM 1462 C CA . LEU A 1 192 ? -36.828 -16.047 59.660 1.00 89.12 192 LEU A CA 1
ATOM 1463 C C . LEU A 1 192 ? -35.996 -16.404 60.877 1.00 89.12 192 LEU A C 1
ATOM 1465 O O . LEU A 1 192 ? -34.773 -16.376 60.811 1.00 89.12 192 LEU A O 1
ATOM 1469 N N . TYR A 1 193 ? -36.637 -16.779 61.974 1.00 90.19 193 TYR A N 1
ATOM 1470 C CA . TYR A 1 193 ? -35.919 -17.334 63.113 1.00 90.19 193 TYR A CA 1
ATOM 1471 C C . TYR A 1 193 ? -36.629 -18.561 63.664 1.00 90.19 193 TYR A C 1
ATOM 1473 O O . TYR A 1 193 ? -37.854 -18.689 63.580 1.00 90.19 193 TYR A O 1
ATOM 1481 N N . CYS A 1 194 ? -35.839 -19.502 64.172 1.00 89.44 194 CYS A N 1
ATOM 1482 C CA . CYS A 1 194 ? -36.322 -20.805 64.604 1.00 89.44 194 CYS A CA 1
ATOM 1483 C C . CYS A 1 194 ? -35.642 -21.252 65.905 1.00 89.44 194 CYS A C 1
ATOM 1485 O O . CYS A 1 194 ? -34.556 -20.775 66.235 1.00 89.44 194 CYS A O 1
ATOM 1487 N N . PRO A 1 195 ? -36.231 -22.200 66.651 1.00 88.50 195 PRO A N 1
ATOM 1488 C CA . PRO A 1 195 ? -35.577 -22.801 67.810 1.00 88.50 195 PRO A CA 1
ATOM 1489 C C . PRO A 1 195 ? -34.262 -23.477 67.416 1.00 88.50 195 PRO A C 1
ATOM 1491 O O . PRO A 1 195 ? -34.215 -24.191 66.414 1.00 88.50 195 PRO A O 1
ATOM 1494 N N . ILE A 1 196 ? -33.222 -23.340 68.244 1.00 85.69 196 ILE A N 1
ATOM 1495 C CA . ILE A 1 196 ? -31.894 -23.912 67.958 1.00 85.69 196 ILE A CA 1
ATOM 1496 C C . ILE A 1 196 ? -31.943 -25.431 67.721 1.00 85.69 196 ILE A C 1
ATOM 1498 O O . ILE A 1 196 ? -31.259 -25.949 66.843 1.00 85.69 196 ILE A O 1
ATOM 1502 N N . ALA A 1 197 ? -32.833 -26.142 68.423 1.00 85.25 197 ALA A N 1
ATOM 1503 C CA . ALA A 1 197 ? -33.051 -27.581 68.262 1.00 85.25 197 ALA A CA 1
ATOM 1504 C C . ALA A 1 197 ? -33.566 -27.981 66.864 1.00 85.25 197 ALA A C 1
ATOM 1506 O O . ALA A 1 197 ? -33.460 -29.142 66.476 1.00 85.25 197 ALA A O 1
ATOM 1507 N N . LEU A 1 198 ? -34.134 -27.035 66.112 1.00 86.56 198 LEU A N 1
ATOM 1508 C CA . LEU A 1 198 ? -34.649 -27.239 64.758 1.00 86.56 198 LEU A CA 1
ATOM 1509 C C . LEU A 1 198 ? -33.713 -26.687 63.676 1.00 86.56 198 LEU A C 1
ATOM 1511 O O . LEU A 1 198 ? -34.021 -26.836 62.494 1.00 86.56 198 LEU A O 1
ATOM 1515 N N . ALA A 1 199 ? -32.571 -26.097 64.046 1.00 84.12 199 ALA A N 1
ATOM 1516 C CA . ALA A 1 199 ? -31.630 -25.494 63.103 1.00 84.12 199 ALA A CA 1
ATOM 1517 C C . ALA A 1 199 ? -31.158 -26.491 62.028 1.00 84.12 199 ALA A C 1
ATOM 1519 O O . ALA A 1 199 ? -31.111 -26.153 60.851 1.00 84.12 199 ALA A O 1
ATOM 1520 N N . SER A 1 200 ? -30.915 -27.755 62.394 1.00 82.88 200 SER A N 1
ATOM 1521 C CA . SER A 1 200 ? -30.463 -28.802 61.461 1.00 82.88 200 SER A CA 1
ATOM 1522 C C . SER A 1 200 ? -31.437 -29.111 60.315 1.00 82.88 200 SER A C 1
ATOM 1524 O O . SER A 1 200 ? -31.035 -29.732 59.334 1.00 82.88 200 SER A O 1
ATOM 1526 N N . LYS A 1 201 ? -32.706 -28.683 60.406 1.00 83.50 201 LYS A N 1
ATOM 1527 C CA . LYS A 1 201 ? -33.708 -28.866 59.342 1.00 83.50 201 LYS A CA 1
ATOM 1528 C C . LYS A 1 201 ? -33.552 -27.879 58.185 1.00 83.50 201 LYS A C 1
ATOM 1530 O O . LYS A 1 201 ? -34.132 -28.092 57.125 1.00 83.50 201 LYS A O 1
ATOM 1535 N N . TRP A 1 202 ? -32.814 -26.793 58.378 1.00 80.44 202 TRP A N 1
ATOM 1536 C CA . TRP A 1 202 ? -32.698 -25.724 57.396 1.00 80.44 202 TRP A CA 1
ATOM 1537 C C . TRP A 1 202 ? -31.439 -25.921 56.543 1.00 80.44 202 TRP A C 1
ATOM 1539 O O . TRP A 1 202 ? -30.325 -25.941 57.053 1.00 80.44 202 TRP A O 1
ATOM 1549 N N . THR A 1 203 ? -31.614 -26.037 55.224 1.00 70.31 203 THR A N 1
ATOM 1550 C CA . THR A 1 203 ? -30.520 -26.134 54.234 1.00 70.31 203 THR A CA 1
ATOM 1551 C C . THR A 1 203 ? -30.093 -24.772 53.666 1.00 70.31 203 THR A C 1
ATOM 1553 O O . THR A 1 203 ? -29.259 -24.703 52.766 1.00 70.31 203 THR A O 1
ATOM 1556 N N . ILE A 1 204 ? -30.708 -23.686 54.143 1.00 65.69 204 ILE A N 1
ATOM 1557 C CA . ILE A 1 204 ? -30.428 -22.292 53.761 1.00 65.69 204 ILE A CA 1
ATOM 1558 C C . ILE A 1 204 ? -29.267 -21.763 54.623 1.00 65.69 204 ILE A C 1
ATOM 1560 O O . ILE A 1 204 ? -28.995 -22.329 55.679 1.00 65.69 204 ILE A O 1
ATOM 1564 N N . LYS A 1 205 ? -28.581 -20.691 54.183 1.00 68.75 205 LYS A N 1
ATOM 1565 C CA . LYS A 1 205 ? -27.519 -20.002 54.946 1.00 68.75 205 LYS A CA 1
ATOM 1566 C C . LYS A 1 205 ? -28.066 -19.641 56.336 1.00 68.75 205 LYS A C 1
ATOM 1568 O O . LYS A 1 205 ? -28.899 -18.747 56.485 1.00 68.75 205 LYS A O 1
ATOM 1573 N N . LEU A 1 206 ? -27.649 -20.430 57.319 1.00 70.38 206 LEU A N 1
ATOM 1574 C CA . LEU A 1 206 ? -28.124 -20.398 58.690 1.00 70.38 206 LEU A CA 1
ATOM 1575 C C . LEU A 1 206 ? -27.171 -19.525 59.493 1.00 70.38 206 LEU A C 1
ATOM 1577 O O . LEU A 1 206 ? -25.957 -19.725 59.444 1.00 70.38 206 LEU A O 1
ATOM 1581 N N . VAL A 1 207 ? -27.711 -18.541 60.197 1.00 70.56 207 VAL A N 1
ATOM 1582 C CA . VAL A 1 207 ? -26.923 -17.589 60.971 1.00 70.56 207 VAL A CA 1
ATOM 1583 C C . VAL A 1 207 ? -27.029 -17.960 62.442 1.00 70.56 207 VAL A C 1
ATOM 1585 O O . VAL A 1 207 ? -28.102 -17.890 63.040 1.00 70.56 207 VAL A O 1
ATOM 1588 N N . THR A 1 208 ? -25.907 -18.387 63.011 1.00 63.97 208 THR A N 1
ATOM 1589 C CA . THR A 1 208 ? -25.722 -18.548 64.457 1.00 63.97 208 THR A CA 1
ATOM 1590 C C . THR A 1 208 ? -24.997 -17.335 65.027 1.00 63.97 208 THR A C 1
ATOM 1592 O O . THR A 1 208 ? -24.245 -16.664 64.318 1.00 63.97 208 THR A O 1
ATOM 1595 N N . GLU A 1 209 ? -25.218 -17.077 66.314 1.00 59.94 209 GLU A N 1
ATOM 1596 C CA . GLU A 1 209 ? -24.652 -15.947 67.047 1.00 59.94 209 GLU A CA 1
ATOM 1597 C C . GLU A 1 209 ? -23.128 -15.836 66.888 1.00 59.94 209 GLU A C 1
ATOM 1599 O O . GLU A 1 209 ? -22.381 -16.815 66.947 1.00 59.94 209 GLU A O 1
ATOM 1604 N N . GLY A 1 210 ? -22.663 -14.608 66.694 1.00 55.72 210 GLY A N 1
ATOM 1605 C CA . GLY A 1 210 ? -21.248 -14.283 66.624 1.00 55.72 210 GLY A CA 1
ATOM 1606 C C . GLY A 1 210 ? -21.058 -12.835 66.182 1.00 55.72 210 GLY A C 1
ATOM 1607 O O . GLY A 1 210 ? -21.862 -12.351 65.383 1.00 55.72 210 GLY A O 1
ATOM 1608 N N . PRO A 1 211 ? -20.027 -12.135 66.682 1.00 55.12 211 PRO A N 1
ATOM 1609 C CA . PRO A 1 211 ? -19.757 -10.752 66.301 1.00 55.12 211 PRO A CA 1
ATOM 1610 C C . PRO A 1 211 ? -19.447 -10.632 64.804 1.00 55.12 211 PRO A C 1
ATOM 1612 O O . PRO A 1 211 ? -19.087 -11.616 64.150 1.00 55.12 211 PRO A O 1
ATOM 1615 N N . LEU A 1 212 ? -19.546 -9.410 64.267 1.00 55.12 212 LEU A N 1
ATOM 1616 C CA . LEU A 1 212 ? -18.960 -9.055 62.972 1.00 55.12 212 LEU A CA 1
ATOM 1617 C C . LEU A 1 212 ? -17.523 -9.591 62.881 1.00 55.12 212 LEU A C 1
ATOM 1619 O O . LEU A 1 212 ? -16.633 -9.167 63.618 1.00 55.12 212 LEU A O 1
ATOM 1623 N N . ARG A 1 213 ? -17.312 -10.581 62.007 1.00 53.88 213 ARG A N 1
ATOM 1624 C CA . ARG A 1 213 ? -15.975 -11.083 61.696 1.00 53.88 213 ARG A CA 1
ATOM 1625 C C . ARG A 1 213 ? -15.346 -10.105 60.717 1.00 53.88 213 ARG A C 1
ATOM 1627 O O . ARG A 1 213 ? -15.814 -10.000 59.585 1.00 53.88 213 ARG A O 1
ATOM 1634 N N . SER A 1 214 ? -14.284 -9.433 61.152 1.00 46.16 214 SER A N 1
ATOM 1635 C CA . SER A 1 214 ? -13.470 -8.597 60.272 1.00 46.16 214 SER A CA 1
ATOM 1636 C C . SER A 1 214 ? -12.999 -9.441 59.078 1.00 46.16 214 SER A C 1
ATOM 1638 O O . SER A 1 214 ? -12.359 -10.479 59.273 1.00 46.16 214 SER A O 1
ATOM 1640 N N . GLY A 1 215 ? -13.388 -9.044 57.861 1.00 51.06 215 GLY A N 1
ATOM 1641 C CA . GLY A 1 215 ? -13.018 -9.720 56.608 1.00 51.06 215 GLY A CA 1
ATOM 1642 C C . GLY A 1 215 ? -14.121 -10.497 55.871 1.00 51.06 215 GLY A C 1
ATOM 1643 O O . GLY A 1 215 ? -13.823 -11.093 54.840 1.00 51.06 215 GLY A O 1
ATOM 1644 N N . ALA A 1 216 ? -15.372 -10.506 56.352 1.00 55.09 216 ALA A N 1
ATOM 1645 C CA . ALA A 1 216 ? -16.491 -11.180 55.669 1.00 55.09 216 ALA A CA 1
ATOM 1646 C C . ALA A 1 216 ? -17.229 -10.304 54.627 1.00 55.09 216 ALA A C 1
ATOM 1648 O O . ALA A 1 216 ? -17.925 -10.820 53.755 1.00 55.09 216 ALA A O 1
ATOM 1649 N N . LEU A 1 217 ? -17.067 -8.980 54.695 1.00 62.66 217 LEU A N 1
ATOM 1650 C CA . LEU A 1 217 ? -17.705 -7.995 53.815 1.00 62.66 217 LEU A CA 1
ATOM 1651 C C . LEU A 1 217 ? -16.654 -7.179 53.061 1.00 62.66 217 LEU A C 1
ATOM 1653 O O . LEU A 1 217 ? -15.484 -7.150 53.444 1.00 62.66 217 LEU A O 1
ATOM 1657 N N . ASP A 1 218 ? -17.070 -6.481 51.998 1.00 68.62 218 ASP A N 1
ATOM 1658 C CA . ASP A 1 218 ? -16.218 -5.413 51.481 1.00 68.62 218 ASP A CA 1
ATOM 1659 C C . ASP A 1 218 ? -16.045 -4.332 52.573 1.00 68.62 218 ASP A C 1
ATOM 1661 O O . ASP A 1 218 ? -17.008 -4.042 53.296 1.00 68.62 218 ASP A O 1
ATOM 1665 N N . PRO A 1 219 ? -14.845 -3.735 52.716 1.00 73.31 219 PRO A N 1
ATOM 1666 C CA . PRO A 1 219 ? -14.545 -2.840 53.834 1.00 73.31 219 PRO A CA 1
ATOM 1667 C C . PRO A 1 219 ? -15.517 -1.663 53.959 1.00 73.31 219 PRO A C 1
ATOM 1669 O O . PRO A 1 219 ? -15.820 -1.219 55.063 1.00 73.31 219 PRO A O 1
ATOM 1672 N N . THR A 1 220 ? -16.036 -1.154 52.839 1.00 79.12 220 THR A N 1
ATOM 1673 C CA . THR A 1 220 ? -16.943 -0.002 52.829 1.00 79.12 220 THR A CA 1
ATOM 1674 C C . THR A 1 220 ? -18.326 -0.373 53.357 1.00 79.12 220 THR A C 1
ATOM 1676 O O . THR A 1 220 ? -18.885 0.359 54.175 1.00 79.12 220 THR A O 1
ATOM 1679 N N . THR A 1 221 ? -18.869 -1.519 52.945 1.00 79.44 221 THR A N 1
ATOM 1680 C CA . THR A 1 221 ? -20.159 -1.995 53.455 1.00 79.44 221 THR A CA 1
ATOM 1681 C C . THR A 1 221 ? -20.075 -2.402 54.925 1.00 79.44 221 THR A C 1
ATOM 1683 O O . THR A 1 221 ? -21.002 -2.123 55.680 1.00 79.44 221 THR A O 1
ATOM 1686 N N . GLU A 1 222 ? -18.960 -2.982 55.377 1.00 77.62 222 GLU A N 1
ATOM 1687 C CA . GLU A 1 222 ? -18.734 -3.253 56.806 1.00 77.62 222 GLU A CA 1
ATOM 1688 C C . GLU A 1 222 ? -18.735 -1.948 57.626 1.00 77.62 222 GLU A C 1
ATOM 1690 O O . GLU A 1 222 ? -19.441 -1.823 58.633 1.00 77.62 222 GLU A O 1
ATOM 1695 N N . LEU A 1 223 ? -18.009 -0.931 57.146 1.00 80.69 223 LEU A N 1
ATOM 1696 C CA . LEU A 1 223 ? -17.937 0.383 57.786 1.00 80.69 223 LEU A CA 1
ATOM 1697 C C . LEU A 1 223 ? -19.283 1.122 57.807 1.00 80.69 223 LEU A C 1
ATOM 1699 O O . LEU A 1 223 ? -19.520 1.878 58.747 1.00 80.69 223 LEU A O 1
ATOM 1703 N N . TYR A 1 224 ? -20.182 0.888 56.845 1.00 86.94 224 TYR A N 1
ATOM 1704 C CA . TYR A 1 224 ? -21.538 1.455 56.870 1.00 86.94 224 TYR A CA 1
ATOM 1705 C C . TYR A 1 224 ? -22.315 1.037 58.135 1.00 86.94 224 TYR A C 1
ATOM 1707 O O . TYR A 1 224 ? -23.000 1.854 58.760 1.00 86.94 224 TYR A O 1
ATOM 1715 N N . PHE A 1 225 ? -22.200 -0.227 58.550 1.00 82.19 225 PHE A N 1
ATOM 1716 C CA . PHE A 1 225 ? -22.888 -0.721 59.747 1.00 82.19 225 PHE A CA 1
ATOM 1717 C C . PHE A 1 225 ? -22.132 -0.378 61.037 1.00 82.19 225 PHE A C 1
ATOM 1719 O O . PHE A 1 225 ? -22.767 -0.071 62.044 1.00 82.19 225 PHE A O 1
ATOM 1726 N N . LEU A 1 226 ? -20.795 -0.362 61.004 1.00 77.19 226 LEU A N 1
ATOM 1727 C CA . LEU A 1 226 ? -19.955 -0.157 62.191 1.00 77.19 226 LEU A CA 1
ATOM 1728 C C . LEU A 1 226 ? -19.667 1.311 62.545 1.00 77.19 226 LEU A C 1
ATOM 1730 O O . LEU A 1 226 ? -19.415 1.615 63.711 1.00 77.19 226 LEU A O 1
ATOM 1734 N N . ASN A 1 227 ? -19.664 2.226 61.570 1.00 80.69 227 ASN A N 1
ATOM 1735 C CA . ASN A 1 227 ? -19.210 3.605 61.757 1.00 80.69 227 ASN A CA 1
ATOM 1736 C C . ASN A 1 227 ? -20.303 4.622 61.357 1.00 80.69 227 ASN A C 1
ATOM 1738 O O . ASN A 1 227 ? -20.563 4.814 60.165 1.00 80.69 227 ASN A O 1
ATOM 1742 N N . PRO A 1 228 ? -20.918 5.333 62.327 1.00 81.50 228 PRO A N 1
ATOM 1743 C CA . PRO A 1 228 ? -21.955 6.331 62.053 1.00 81.50 228 PRO A CA 1
ATOM 1744 C C . PRO A 1 228 ? -21.524 7.449 61.094 1.00 81.50 228 PRO A C 1
ATOM 1746 O O . PRO A 1 228 ? -22.342 7.909 60.299 1.00 81.50 228 PRO A O 1
ATOM 1749 N N . SER A 1 229 ? -20.256 7.868 61.134 1.00 82.69 229 SER A N 1
ATOM 1750 C CA . SER A 1 229 ? -19.729 8.909 60.245 1.00 82.69 229 SER A CA 1
ATOM 1751 C C . SER A 1 229 ? -19.631 8.420 58.801 1.00 82.69 229 SER A C 1
ATOM 1753 O O . SER A 1 229 ? -20.011 9.144 57.885 1.00 82.69 229 SER A O 1
ATOM 1755 N N . VAL A 1 230 ? -19.185 7.175 58.591 1.00 86.00 230 VAL A N 1
ATOM 1756 C CA . VAL A 1 230 ? -19.140 6.559 57.250 1.00 86.00 230 VAL A CA 1
ATOM 1757 C C . VAL A 1 230 ? -20.555 6.348 56.716 1.00 86.00 230 VAL A C 1
ATOM 1759 O O . VAL A 1 230 ? -20.832 6.674 55.565 1.00 86.00 230 VAL A O 1
ATOM 1762 N N . ARG A 1 231 ? -21.485 5.892 57.563 1.00 87.88 231 ARG A N 1
ATOM 1763 C CA . ARG A 1 231 ? -22.907 5.793 57.205 1.00 87.88 231 ARG A CA 1
ATOM 1764 C C . ARG A 1 231 ? -23.477 7.132 56.739 1.00 87.88 231 ARG A C 1
ATOM 1766 O O . ARG A 1 231 ? -24.169 7.174 55.727 1.00 87.88 231 ARG A O 1
ATOM 1773 N N . PHE A 1 232 ? -23.178 8.218 57.453 1.00 86.69 232 PHE A N 1
ATOM 1774 C CA . PHE A 1 232 ? -23.614 9.561 57.068 1.00 86.69 232 PHE A CA 1
ATOM 1775 C C . PHE A 1 232 ? -23.050 9.977 55.700 1.00 86.69 232 PHE A C 1
ATOM 1777 O O . PHE A 1 232 ? -23.807 10.437 54.851 1.00 86.69 232 PHE A O 1
ATOM 1784 N N . GLN A 1 233 ? -21.756 9.752 55.458 1.00 88.31 233 GLN A N 1
ATOM 1785 C CA . GLN A 1 233 ? -21.109 10.063 54.176 1.00 88.31 233 GLN A CA 1
ATOM 1786 C C . GLN A 1 233 ? -21.690 9.253 53.010 1.00 88.31 233 GLN A C 1
ATOM 1788 O O . GLN A 1 233 ? -21.931 9.803 51.938 1.00 88.31 233 GLN A O 1
ATOM 1793 N N . ILE A 1 234 ? -21.957 7.960 53.216 1.00 89.50 234 ILE A N 1
ATOM 1794 C CA . ILE A 1 234 ? -22.581 7.110 52.195 1.00 89.50 234 ILE A CA 1
ATOM 1795 C C . ILE A 1 234 ? -24.008 7.590 51.916 1.00 89.50 234 ILE A C 1
ATOM 1797 O O . ILE A 1 234 ? -24.360 7.747 50.752 1.00 89.50 234 ILE A O 1
ATOM 1801 N N . ASN A 1 235 ? -24.800 7.899 52.950 1.00 86.88 235 ASN A N 1
ATOM 1802 C CA . ASN A 1 235 ? -26.140 8.478 52.785 1.00 86.88 235 ASN A CA 1
ATOM 1803 C C . ASN A 1 235 ? -26.111 9.778 51.978 1.00 86.88 235 ASN A C 1
ATOM 1805 O O . ASN A 1 235 ? -26.866 9.909 51.019 1.00 86.88 235 ASN A O 1
ATOM 1809 N N . GLN A 1 236 ? -25.174 10.675 52.283 1.00 86.38 236 GLN A N 1
ATOM 1810 C CA . GLN A 1 236 ? -24.989 11.903 51.518 1.00 86.38 236 GLN A CA 1
ATOM 1811 C C . GLN A 1 236 ? -24.638 11.617 50.050 1.00 86.38 236 GLN A C 1
ATOM 1813 O O . GLN A 1 236 ? -25.238 12.203 49.154 1.00 86.38 236 GLN A O 1
ATOM 1818 N N . SER A 1 237 ? -23.720 10.686 49.774 1.00 87.56 237 SER A N 1
ATOM 1819 C CA . SER A 1 237 ? -23.399 10.311 48.391 1.00 87.56 237 SER A CA 1
ATOM 1820 C C . SER A 1 237 ? -24.572 9.665 47.657 1.00 87.56 237 SER A C 1
ATOM 1822 O O . SER A 1 237 ? -24.688 9.820 46.446 1.00 87.56 237 SER A O 1
ATOM 1824 N N . MET A 1 238 ? -25.449 8.941 48.353 1.00 87.25 238 MET A N 1
ATOM 1825 C CA . MET A 1 238 ? -26.661 8.387 47.744 1.00 87.25 238 MET A CA 1
ATOM 1826 C C . MET A 1 238 ? -27.630 9.488 47.327 1.00 87.25 238 MET A C 1
ATOM 1828 O O . MET A 1 238 ? -28.144 9.432 46.209 1.00 87.25 238 MET A O 1
ATOM 1832 N N . ASP A 1 239 ? -27.801 10.507 48.168 1.00 83.25 239 ASP A N 1
ATOM 1833 C CA . ASP A 1 239 ? -28.600 11.689 47.845 1.00 83.25 239 ASP A CA 1
ATOM 1834 C C . ASP A 1 239 ? -27.980 12.466 46.669 1.00 83.25 239 ASP A C 1
ATOM 1836 O O . ASP A 1 239 ? -28.671 12.790 45.700 1.00 83.25 239 ASP A O 1
ATOM 1840 N N . GLU A 1 240 ? -26.658 12.681 46.692 1.00 82.19 240 GLU A N 1
ATOM 1841 C CA . GLU A 1 240 ? -25.897 13.334 45.615 1.00 82.19 240 GLU A CA 1
ATOM 1842 C C . GLU A 1 240 ? -25.965 12.574 44.283 1.00 82.19 240 GLU A C 1
ATOM 1844 O O . GLU A 1 240 ? -25.928 13.196 43.226 1.00 82.19 240 GLU A O 1
ATOM 1849 N N . LEU A 1 241 ? -26.071 11.242 44.304 1.00 81.94 241 LEU A N 1
ATOM 1850 C CA . LEU A 1 241 ? -26.193 10.397 43.108 1.00 81.94 241 LEU A CA 1
ATOM 1851 C C . LEU A 1 241 ? -27.654 10.139 42.696 1.00 81.94 241 LEU A C 1
ATOM 1853 O O . LEU A 1 241 ? -27.910 9.489 41.674 1.00 81.94 241 LEU A O 1
ATOM 1857 N N . GLY A 1 242 ? -28.621 10.622 43.481 1.00 82.94 242 GLY A N 1
ATOM 1858 C CA . GLY A 1 242 ? -30.042 10.346 43.277 1.00 82.94 242 GLY A CA 1
ATOM 1859 C C . GLY A 1 242 ? -30.386 8.853 43.346 1.00 82.94 242 GLY A C 1
ATOM 1860 O O . GLY A 1 242 ? -31.291 8.408 42.640 1.00 82.94 242 GLY A O 1
ATOM 1861 N N . ILE A 1 243 ? -29.635 8.074 44.131 1.00 87.25 243 ILE A N 1
ATOM 1862 C CA . ILE A 1 243 ? -29.800 6.622 44.267 1.00 87.25 243 ILE A CA 1
ATOM 1863 C C . ILE A 1 243 ? -31.045 6.315 45.099 1.00 87.25 243 ILE A C 1
ATOM 1865 O O . ILE A 1 243 ? -31.213 6.822 46.205 1.00 87.25 243 ILE A O 1
ATOM 1869 N N . SER A 1 244 ? -31.890 5.414 44.598 1.00 80.88 244 SER A N 1
ATOM 1870 C CA . SER A 1 244 ? -33.037 4.896 45.349 1.00 80.88 244 SER A CA 1
ATOM 1871 C C . SER A 1 244 ? -32.767 3.475 45.839 1.00 80.88 244 SER A C 1
ATOM 1873 O O . SER A 1 244 ? -32.696 2.537 45.047 1.00 80.88 244 SER A O 1
ATOM 1875 N N . ILE A 1 245 ? -32.642 3.296 47.155 1.00 85.88 245 ILE A N 1
ATOM 1876 C CA . ILE A 1 245 ? -32.456 1.971 47.761 1.00 85.88 245 ILE A CA 1
ATOM 1877 C C . ILE A 1 245 ? -33.803 1.365 48.115 1.00 85.88 245 ILE A C 1
ATOM 1879 O O . ILE A 1 245 ? -34.533 1.920 48.931 1.00 85.88 245 ILE A O 1
ATOM 1883 N N . ASN A 1 246 ? -34.077 0.174 47.587 1.00 82.19 246 ASN A N 1
ATOM 1884 C CA . ASN A 1 246 ? -35.303 -0.576 47.858 1.00 82.19 246 ASN A CA 1
ATOM 1885 C C . ASN A 1 246 ? -35.061 -1.922 48.563 1.00 82.19 246 ASN A C 1
ATOM 1887 O O . ASN A 1 246 ? -36.015 -2.687 48.730 1.00 82.19 246 ASN A O 1
ATOM 1891 N N . GLY A 1 247 ? -33.825 -2.216 48.967 1.00 85.69 247 GLY A N 1
ATOM 1892 C CA . GLY A 1 247 ? -33.421 -3.487 49.556 1.00 85.69 247 GLY A CA 1
ATOM 1893 C C . GLY A 1 247 ? -31.939 -3.509 49.939 1.00 85.69 247 GLY A C 1
ATOM 1894 O O . GLY A 1 247 ? -31.195 -2.550 49.722 1.00 85.69 247 GLY A O 1
ATOM 1895 N N . PHE A 1 248 ? -31.510 -4.614 50.547 1.00 85.75 248 PHE A N 1
ATOM 1896 C CA . PHE A 1 248 ? -30.119 -4.825 50.954 1.00 85.75 248 PHE A CA 1
ATOM 1897 C C . PHE A 1 248 ? -29.134 -4.956 49.772 1.00 85.75 248 PHE A C 1
ATOM 1899 O O . PHE A 1 248 ? -28.048 -4.375 49.859 1.00 85.75 248 PHE A O 1
ATOM 1906 N N . PRO A 1 249 ? -29.469 -5.622 48.647 1.00 83.81 249 PRO A N 1
ATOM 1907 C CA . PRO A 1 249 ? -28.576 -5.675 47.488 1.00 83.81 249 PRO A CA 1
ATOM 1908 C C . PRO A 1 249 ? -28.280 -4.292 46.890 1.00 83.81 249 PRO A C 1
ATOM 1910 O O . PRO A 1 249 ? -27.143 -4.016 46.498 1.00 83.81 249 PRO A O 1
ATOM 1913 N N . GLU A 1 250 ? -29.273 -3.398 46.840 1.00 86.38 250 GLU A N 1
ATOM 1914 C CA . GLU A 1 250 ? -29.085 -2.018 46.384 1.00 86.38 250 GLU A CA 1
ATOM 1915 C C . GLU A 1 250 ? -28.195 -1.223 47.343 1.00 86.38 250 GLU A C 1
ATOM 1917 O O . GLU A 1 250 ? -27.334 -0.478 46.878 1.00 86.38 250 GLU A O 1
ATOM 1922 N N . LEU A 1 251 ? -28.334 -1.432 48.660 1.00 87.56 251 LEU A N 1
ATOM 1923 C CA . LEU A 1 251 ? -27.457 -0.815 49.660 1.00 87.56 251 LEU A CA 1
ATOM 1924 C C . LEU A 1 251 ? -25.996 -1.225 49.458 1.00 87.56 251 LEU A C 1
ATOM 1926 O O . LEU A 1 251 ? -25.123 -0.360 49.420 1.00 87.56 251 LEU A O 1
ATOM 1930 N N . ARG A 1 252 ? -25.724 -2.517 49.237 1.00 86.31 252 ARG A N 1
ATOM 1931 C CA . ARG A 1 252 ? -24.364 -2.994 48.930 1.00 86.31 252 ARG A CA 1
ATOM 1932 C C . ARG A 1 252 ? -23.788 -2.306 47.690 1.00 86.31 252 ARG A C 1
ATOM 1934 O O . ARG A 1 252 ? -22.642 -1.859 47.696 1.00 86.31 252 ARG A O 1
ATOM 1941 N N . ARG A 1 253 ? -24.578 -2.204 46.614 1.00 86.81 253 ARG A N 1
ATOM 1942 C CA . ARG A 1 253 ? -24.145 -1.518 45.383 1.00 86.81 253 ARG A CA 1
ATOM 1943 C C . ARG A 1 253 ? -23.903 -0.029 45.624 1.00 86.81 253 ARG A C 1
ATOM 1945 O O . ARG A 1 253 ? -22.956 0.512 45.060 1.00 86.81 253 ARG A O 1
ATOM 1952 N N . ALA A 1 254 ? -24.717 0.621 46.452 1.00 88.00 254 ALA A N 1
ATOM 1953 C CA . ALA A 1 254 ? -24.551 2.029 46.794 1.00 88.00 254 ALA A CA 1
ATOM 1954 C C . ALA A 1 254 ? -23.264 2.282 47.600 1.00 88.00 254 ALA A C 1
ATOM 1956 O O . ALA A 1 254 ? -22.507 3.190 47.255 1.00 88.00 254 ALA A O 1
ATOM 1957 N N . CYS A 1 255 ? -22.951 1.427 48.583 1.00 87.56 255 CYS A N 1
ATOM 1958 C CA . CYS A 1 255 ? -21.674 1.460 49.306 1.00 87.56 255 CYS A CA 1
ATOM 1959 C C . CYS A 1 255 ? -20.479 1.330 48.348 1.00 87.56 255 CYS A C 1
ATOM 1961 O O . CYS A 1 255 ? -19.539 2.124 48.410 1.00 87.56 255 CYS A O 1
ATOM 1963 N N . ALA A 1 256 ? -20.544 0.386 47.401 1.00 85.06 256 ALA A N 1
ATOM 1964 C CA . ALA A 1 256 ? -19.507 0.230 46.382 1.00 85.06 256 ALA A CA 1
ATOM 1965 C C . ALA A 1 256 ? -19.370 1.479 45.488 1.00 85.06 256 ALA A C 1
ATOM 1967 O O . ALA A 1 256 ? -18.253 1.883 45.165 1.00 85.06 256 ALA A O 1
ATOM 1968 N N . CYS A 1 257 ? -20.486 2.121 45.121 1.00 88.75 257 CYS A N 1
ATOM 1969 C CA . CYS A 1 257 ? -20.463 3.354 44.330 1.00 88.75 257 CYS A CA 1
ATOM 1970 C C . CYS A 1 257 ? -19.779 4.505 45.072 1.00 88.75 257 CYS A C 1
ATOM 1972 O O . CYS A 1 257 ? -18.975 5.210 44.468 1.00 88.75 257 CYS A O 1
ATOM 1974 N N . HIS A 1 258 ? -20.061 4.674 46.368 1.00 89.12 258 HIS A N 1
ATOM 1975 C CA . HIS A 1 258 ? -19.442 5.717 47.187 1.00 89.12 258 HIS A CA 1
ATOM 1976 C C . HIS A 1 258 ? -17.911 5.609 47.177 1.00 89.12 258 HIS A C 1
ATOM 1978 O O . HIS A 1 258 ? -17.228 6.591 46.886 1.00 89.12 258 HIS A O 1
ATOM 1984 N N . ASN A 1 259 ? -17.366 4.410 47.414 1.00 85.44 259 ASN A N 1
ATOM 1985 C CA . ASN A 1 259 ? -15.916 4.214 47.468 1.00 85.44 259 ASN A CA 1
ATOM 1986 C C . ASN A 1 259 ? -15.224 4.555 46.136 1.00 85.44 259 ASN A C 1
ATOM 1988 O O . ASN A 1 259 ? -14.203 5.246 46.114 1.00 85.44 259 ASN A O 1
ATOM 1992 N N . THR A 1 260 ? -15.794 4.101 45.013 1.00 87.88 260 THR A N 1
ATOM 1993 C CA . THR A 1 260 ? -15.243 4.408 43.687 1.00 87.88 260 THR A CA 1
ATOM 1994 C C . THR A 1 260 ? -15.415 5.881 43.324 1.00 87.88 260 THR A C 1
ATOM 1996 O O . THR A 1 260 ? -14.531 6.441 42.690 1.00 87.88 260 THR A O 1
ATOM 1999 N N . LEU A 1 261 ? -16.505 6.534 43.738 1.00 88.69 261 LEU A N 1
ATOM 2000 C CA . LEU A 1 261 ? -16.731 7.952 43.451 1.00 88.69 261 LEU A CA 1
ATOM 2001 C C . LEU A 1 261 ? -15.722 8.863 44.168 1.00 88.69 261 LEU A C 1
ATOM 2003 O O . LEU A 1 261 ? -15.240 9.822 43.568 1.00 88.69 261 LEU A O 1
ATOM 2007 N N . GLN A 1 262 ? -15.385 8.563 45.427 1.00 87.06 262 GLN A N 1
ATOM 2008 C CA . GLN A 1 262 ? -14.398 9.339 46.194 1.00 87.06 262 GLN A CA 1
ATOM 2009 C C . GLN A 1 262 ? -12.994 9.257 45.582 1.00 87.06 262 GLN A C 1
ATOM 2011 O O . GLN A 1 262 ? -12.243 10.227 45.615 1.00 87.06 262 GLN A O 1
ATOM 2016 N N . ASN A 1 263 ? -12.669 8.117 44.971 1.00 88.00 263 ASN A N 1
ATOM 2017 C CA . ASN A 1 263 ? -11.373 7.843 44.353 1.00 88.00 263 ASN A CA 1
ATOM 2018 C C . ASN A 1 263 ? -11.468 7.783 42.824 1.00 88.00 263 ASN A C 1
ATOM 2020 O O . ASN A 1 263 ? -10.717 7.053 42.181 1.00 88.00 263 ASN A O 1
ATOM 2024 N N . LEU A 1 264 ? -12.422 8.504 42.227 1.00 90.62 264 LEU A N 1
ATOM 2025 C CA . LEU A 1 264 ? -12.765 8.336 40.815 1.00 90.62 264 LEU A CA 1
ATOM 2026 C C . LEU A 1 264 ? -11.552 8.547 39.898 1.00 90.62 264 LEU A C 1
ATOM 2028 O O . LEU A 1 264 ? -11.307 7.725 39.020 1.00 90.62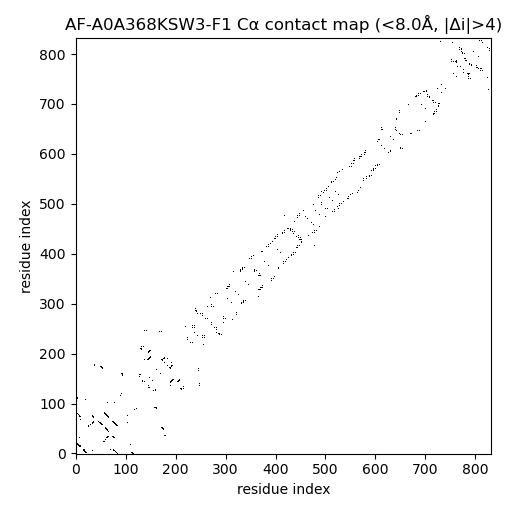 264 LEU A O 1
ATOM 2032 N N . GLU A 1 265 ? -10.755 9.582 40.151 1.00 89.06 265 GLU A N 1
ATOM 2033 C CA . GLU A 1 265 ? -9.570 9.927 39.352 1.00 89.06 265 GLU A CA 1
ATOM 2034 C C . GLU A 1 265 ? -8.449 8.875 39.462 1.00 89.06 265 GLU A C 1
ATOM 2036 O O . GLU A 1 265 ? -7.763 8.596 38.482 1.00 89.06 265 GLU A O 1
ATOM 2041 N N . SER A 1 266 ? -8.281 8.241 40.628 1.00 90.56 266 SER A N 1
ATOM 2042 C CA . SER A 1 266 ? -7.262 7.205 40.867 1.00 90.56 266 SER A CA 1
ATOM 2043 C C . SER A 1 266 ? -7.761 5.777 40.620 1.00 90.56 266 SER A C 1
ATOM 2045 O O . SER A 1 266 ? -6.973 4.832 40.660 1.00 90.56 266 SER A O 1
ATOM 2047 N N . SER A 1 267 ? -9.059 5.607 40.352 1.00 92.31 267 SER A N 1
ATOM 2048 C CA . SER A 1 267 ? -9.677 4.301 40.123 1.00 92.31 267 SER A CA 1
ATOM 2049 C C . SER A 1 267 ? -9.207 3.656 38.819 1.00 92.31 267 SER A C 1
ATOM 2051 O O . SER A 1 267 ? -8.856 4.328 37.845 1.00 92.31 267 SER A O 1
ATOM 2053 N N . THR A 1 268 ? -9.239 2.329 38.753 1.00 93.06 268 THR A N 1
ATOM 2054 C CA . THR A 1 268 ? -8.977 1.581 37.516 1.00 93.06 268 THR A CA 1
ATOM 2055 C C . THR A 1 268 ? -10.123 1.741 36.509 1.00 93.06 268 THR A C 1
ATOM 2057 O O . THR A 1 268 ? -11.263 2.035 36.869 1.00 93.06 268 THR A O 1
ATOM 2060 N N . ASN A 1 269 ? -9.860 1.481 35.223 1.00 92.06 269 ASN A N 1
ATOM 2061 C CA . ASN A 1 269 ? -10.901 1.525 34.182 1.00 92.06 269 ASN A CA 1
ATOM 2062 C C . ASN A 1 269 ? -12.080 0.587 34.478 1.00 92.06 269 ASN A C 1
ATOM 2064 O O . ASN A 1 269 ? -13.235 0.916 34.196 1.00 92.06 269 ASN A O 1
ATOM 2068 N N . LEU A 1 270 ? -11.797 -0.575 35.074 1.00 91.94 270 LEU A N 1
ATOM 2069 C CA . LEU A 1 270 ? -12.817 -1.536 35.475 1.00 91.94 270 LEU A CA 1
ATOM 2070 C C . LEU A 1 270 ? -13.701 -0.987 36.599 1.00 91.94 270 LEU A C 1
ATOM 2072 O O . LEU A 1 270 ? -14.918 -1.154 36.544 1.00 91.94 270 LEU A O 1
ATOM 2076 N N . GLU A 1 271 ? -13.113 -0.341 37.603 1.00 91.12 271 GLU A N 1
ATOM 2077 C CA . GLU A 1 271 ? -13.850 0.262 38.718 1.00 91.12 271 GLU A CA 1
ATOM 2078 C C . GLU A 1 271 ? -14.724 1.423 38.245 1.00 91.12 271 GLU A C 1
ATOM 2080 O O . GLU A 1 271 ? -15.926 1.410 38.512 1.00 91.12 271 GLU A O 1
ATOM 2085 N N . ALA A 1 272 ? -14.175 2.352 37.457 1.00 92.12 272 ALA A N 1
ATOM 2086 C CA . ALA A 1 272 ? -14.943 3.453 36.872 1.00 92.12 272 ALA A CA 1
ATOM 2087 C C . ALA A 1 272 ? -16.116 2.936 36.013 1.00 92.12 272 ALA A C 1
ATOM 2089 O O . ALA A 1 272 ? -17.250 3.403 36.135 1.00 92.12 272 ALA A O 1
ATOM 2090 N N . THR A 1 273 ? -15.886 1.895 35.205 1.00 91.31 273 THR A N 1
ATOM 2091 C CA . THR A 1 273 ? -16.949 1.263 34.404 1.00 91.31 273 THR A CA 1
ATOM 2092 C C . THR A 1 273 ? -18.013 0.596 35.282 1.00 91.31 273 THR A C 1
ATOM 2094 O O . THR A 1 273 ? -19.209 0.703 34.999 1.00 91.31 273 THR A O 1
ATOM 2097 N N . LYS A 1 274 ? -17.610 -0.104 36.353 1.00 90.00 274 LYS A N 1
ATOM 2098 C CA . LYS A 1 274 ? -18.543 -0.708 37.320 1.00 90.00 274 LYS A CA 1
ATOM 2099 C C . LYS A 1 274 ? -19.392 0.358 38.008 1.00 90.00 274 LYS A C 1
ATOM 2101 O O . LYS A 1 274 ? -20.594 0.143 38.149 1.00 90.00 274 LYS A O 1
ATOM 2106 N N . LEU A 1 275 ? -18.797 1.494 38.378 1.00 90.19 275 LEU A N 1
ATOM 2107 C CA . LEU A 1 275 ? -19.521 2.644 38.916 1.00 90.19 275 LEU A CA 1
ATOM 2108 C C . LEU A 1 275 ? -20.587 3.115 37.921 1.00 90.19 275 LEU A C 1
ATOM 2110 O O . LEU A 1 275 ? -21.758 3.166 38.282 1.00 90.19 275 LEU A O 1
ATOM 2114 N N . LEU A 1 276 ? -20.224 3.349 36.656 1.00 88.75 276 LEU A N 1
ATOM 2115 C CA . LEU A 1 276 ? -21.182 3.783 35.632 1.00 88.75 276 LEU A CA 1
ATOM 2116 C C . LEU A 1 276 ? -22.346 2.794 35.447 1.00 88.75 276 LEU A C 1
ATOM 2118 O O . LEU A 1 276 ? -23.506 3.201 35.402 1.00 88.75 276 LEU A O 1
ATOM 2122 N N . ARG A 1 277 ? -22.057 1.486 35.401 1.00 88.44 277 ARG A N 1
ATOM 2123 C CA . ARG A 1 277 ? -23.092 0.439 35.295 1.00 88.44 277 ARG A CA 1
ATOM 2124 C C . ARG A 1 277 ? -23.998 0.396 36.523 1.00 88.44 277 ARG A C 1
ATOM 2126 O O . ARG A 1 277 ? -25.210 0.263 36.377 1.00 88.44 277 ARG A O 1
ATOM 2133 N N . ASN A 1 278 ? -23.431 0.516 37.722 1.00 86.94 278 ASN A N 1
ATOM 2134 C CA . ASN A 1 278 ? -24.218 0.557 38.951 1.00 86.94 278 ASN A CA 1
ATOM 2135 C C . ASN A 1 278 ? -25.112 1.800 39.002 1.00 86.94 278 ASN A C 1
ATOM 2137 O O . ASN A 1 278 ? -26.258 1.682 39.421 1.00 86.94 278 ASN A O 1
ATOM 2141 N N . LEU A 1 279 ? -24.644 2.954 38.517 1.00 84.88 279 LEU A N 1
ATOM 2142 C CA . LEU A 1 279 ? -25.468 4.162 38.415 1.00 84.88 279 LEU A CA 1
ATOM 2143 C C . LEU A 1 279 ? -26.635 3.988 37.439 1.00 84.88 279 LEU A C 1
ATOM 2145 O O . LEU A 1 279 ? -27.742 4.417 37.755 1.00 84.88 279 LEU A O 1
ATOM 2149 N N . GLY A 1 280 ? -26.423 3.288 36.320 1.00 80.19 280 GLY A N 1
ATOM 2150 C CA . GLY A 1 280 ? -27.504 2.925 35.398 1.00 80.19 280 GLY A CA 1
ATOM 2151 C C . GLY A 1 280 ? -28.603 2.069 36.046 1.00 80.19 280 GLY A C 1
ATOM 2152 O O . GLY A 1 280 ? -29.767 2.207 35.691 1.00 80.19 280 GLY A O 1
ATOM 2153 N N . VAL A 1 281 ? -28.258 1.226 37.028 1.00 82.88 281 VAL A N 1
ATOM 2154 C CA . VAL A 1 281 ? -29.221 0.376 37.759 1.00 82.88 281 VAL A CA 1
ATOM 2155 C C . VAL A 1 281 ? -29.865 1.102 38.944 1.00 82.88 281 VAL A C 1
ATOM 2157 O O . VAL A 1 281 ? -31.060 0.957 39.177 1.00 82.88 281 VAL A O 1
ATOM 2160 N N . LEU A 1 282 ? -29.078 1.852 39.720 1.00 83.25 282 LEU A N 1
ATOM 2161 C CA . LEU A 1 282 ? -29.506 2.457 40.988 1.00 83.25 282 LEU A CA 1
ATOM 2162 C C . LEU A 1 282 ? -30.197 3.819 40.832 1.00 83.25 282 LEU A C 1
ATOM 2164 O O . LEU A 1 282 ? -30.921 4.245 41.732 1.00 83.25 282 LEU A O 1
ATOM 2168 N N . SER A 1 283 ? -29.940 4.518 39.726 1.00 81.19 283 SER A N 1
ATOM 2169 C CA . SER A 1 283 ? -30.458 5.861 39.444 1.00 81.19 283 SER A CA 1
ATOM 2170 C C . SER A 1 283 ? -30.865 6.006 37.962 1.00 81.19 283 SER A C 1
ATOM 2172 O O . SER A 1 283 ? -30.420 6.944 37.287 1.00 81.19 283 SER A O 1
ATOM 2174 N N . PRO A 1 284 ? -31.694 5.090 37.407 1.00 71.19 284 PRO A N 1
ATOM 2175 C CA . PRO A 1 284 ? -32.121 5.176 36.015 1.00 71.19 284 PRO A CA 1
ATOM 2176 C C . PRO A 1 284 ? -32.992 6.422 35.827 1.00 71.19 284 PRO A C 1
ATOM 2178 O O . PRO A 1 284 ? -34.033 6.559 36.464 1.00 71.19 284 PRO A O 1
ATOM 2181 N N . GLN A 1 285 ? -32.557 7.345 34.964 1.00 66.12 285 GLN A N 1
ATOM 2182 C CA . GLN A 1 285 ? -33.320 8.544 34.577 1.00 66.12 285 GLN A CA 1
ATOM 2183 C C . GLN A 1 285 ? -33.771 9.441 35.752 1.00 66.12 285 GLN A C 1
ATOM 2185 O O . GLN A 1 285 ? -34.727 10.210 35.633 1.00 66.12 285 GLN A O 1
ATOM 2190 N N . SER A 1 286 ? -33.087 9.382 36.902 1.00 68.44 286 SER A N 1
ATOM 2191 C CA . SER A 1 286 ? -33.395 10.267 38.029 1.00 68.44 286 SER A CA 1
ATOM 2192 C C . SER A 1 286 ? -33.036 11.709 37.673 1.00 68.44 286 SER A C 1
ATOM 2194 O O . SER A 1 286 ? -31.921 11.973 37.227 1.00 68.44 286 SER A O 1
ATOM 2196 N N . LYS A 1 287 ? -33.943 12.665 37.907 1.00 73.19 287 LYS A N 1
ATOM 2197 C CA . LYS A 1 287 ? -33.622 14.104 37.803 1.00 73.19 287 LYS A CA 1
ATOM 2198 C C . LYS A 1 287 ? -32.656 14.570 38.900 1.00 73.19 287 LYS A C 1
ATOM 2200 O O . LYS A 1 287 ? -32.124 15.671 38.816 1.00 73.19 287 LYS A O 1
ATOM 2205 N N . LEU A 1 288 ? -32.449 13.744 39.925 1.00 73.56 288 LEU A N 1
ATOM 2206 C CA . LEU A 1 288 ? -31.497 13.972 41.004 1.00 73.56 288 LEU A CA 1
ATOM 2207 C C . LEU A 1 288 ? -30.143 13.342 40.640 1.00 73.56 288 LEU A C 1
ATOM 2209 O O . LEU A 1 288 ? -30.085 12.317 39.959 1.00 73.56 288 LEU A O 1
ATOM 2213 N N . GLY A 1 289 ? -29.056 13.978 41.077 1.00 77.75 289 GLY A N 1
ATOM 2214 C CA . GLY A 1 289 ? -27.684 13.501 40.872 1.00 77.75 289 GLY A CA 1
ATOM 2215 C C . GLY A 1 289 ? -27.123 13.601 39.454 1.00 77.75 289 GLY A C 1
ATOM 2216 O O . GLY A 1 289 ? -26.190 12.877 39.099 1.00 77.75 289 GLY A O 1
ATOM 2217 N N . ILE A 1 290 ? -27.660 14.518 38.641 1.00 81.31 290 ILE A N 1
ATOM 2218 C CA . ILE A 1 290 ? -27.167 14.806 37.284 1.00 81.31 290 ILE A CA 1
ATOM 2219 C C . ILE A 1 290 ? -25.685 15.202 37.307 1.00 81.31 290 ILE A C 1
ATOM 2221 O O . ILE A 1 290 ? -24.911 14.674 36.509 1.00 81.31 290 ILE A O 1
ATOM 2225 N N . ASP A 1 291 ? -25.272 16.066 38.236 1.00 82.56 291 ASP A N 1
ATOM 2226 C CA . ASP A 1 291 ? -23.892 16.564 38.313 1.00 82.56 291 ASP A CA 1
ATOM 2227 C C . ASP A 1 291 ? -22.890 15.438 38.587 1.00 82.56 291 ASP A C 1
ATOM 2229 O O . ASP A 1 291 ? -21.872 15.311 37.904 1.00 82.56 291 ASP A O 1
ATOM 2233 N N . ALA A 1 292 ? -23.206 14.560 39.541 1.00 81.38 292 ALA A N 1
ATOM 2234 C CA . ALA A 1 292 ? -22.347 13.441 39.896 1.00 81.38 292 ALA A CA 1
ATOM 2235 C C . ALA A 1 292 ? -22.270 12.394 38.770 1.00 81.38 292 ALA A C 1
ATOM 2237 O O . ALA A 1 292 ? -21.180 11.913 38.455 1.00 81.38 292 ALA A O 1
ATOM 2238 N N . ARG A 1 293 ? -23.386 12.092 38.085 1.00 84.38 293 ARG A N 1
ATOM 2239 C CA . ARG A 1 293 ? -23.355 11.239 36.882 1.00 84.38 293 ARG A CA 1
ATOM 2240 C C . ARG A 1 293 ? -22.532 11.877 35.769 1.00 84.38 293 ARG A C 1
ATOM 2242 O O . ARG A 1 293 ? -21.688 11.205 35.186 1.00 84.38 293 ARG A O 1
ATOM 2249 N N . THR A 1 294 ? -22.719 13.171 35.521 1.00 87.69 294 THR A N 1
ATOM 2250 C CA . THR A 1 294 ? -21.952 13.923 34.518 1.00 87.69 294 THR A CA 1
ATOM 2251 C C . THR A 1 294 ? -20.458 13.868 34.826 1.00 87.69 294 THR A C 1
ATOM 2253 O O . THR A 1 294 ? -19.665 13.611 33.924 1.00 87.69 294 THR A O 1
ATOM 2256 N N . ARG A 1 295 ? -20.060 13.995 36.101 1.00 89.69 295 ARG A N 1
ATOM 2257 C CA . ARG A 1 295 ? -18.667 13.815 36.543 1.00 89.69 295 ARG A CA 1
ATOM 2258 C C . ARG A 1 295 ? -18.120 12.428 36.188 1.00 89.69 295 ARG A C 1
ATOM 2260 O O . ARG A 1 295 ? -17.034 12.342 35.623 1.00 89.69 295 ARG A O 1
ATOM 2267 N N . VAL A 1 296 ? -18.863 11.354 36.471 1.00 90.62 296 VAL A N 1
ATOM 2268 C CA . VAL A 1 296 ? -18.435 9.976 36.151 1.00 90.62 296 VAL A CA 1
ATOM 2269 C C . VAL A 1 296 ? -18.320 9.756 34.642 1.00 90.62 296 VAL A C 1
ATOM 2271 O O . VAL A 1 296 ? -17.338 9.180 34.175 1.00 90.62 296 VAL A O 1
ATOM 2274 N N . VAL A 1 297 ? -19.293 10.234 33.864 1.00 91.56 297 VAL A N 1
ATOM 2275 C CA . VAL A 1 297 ? -19.258 10.113 32.400 1.00 91.56 297 VAL A CA 1
ATOM 2276 C C . VAL A 1 297 ? -18.097 10.928 31.819 1.00 91.56 297 VAL A C 1
ATOM 2278 O O . VAL A 1 297 ? -17.402 10.425 30.939 1.00 91.56 297 VAL A O 1
ATOM 2281 N N . ASN A 1 298 ? -17.840 12.139 32.327 1.00 93.12 298 ASN A N 1
ATOM 2282 C CA . ASN A 1 298 ? -16.701 12.970 31.923 1.00 93.12 298 ASN A CA 1
ATOM 2283 C C . ASN A 1 298 ? -15.369 12.262 32.169 1.00 93.12 298 ASN A C 1
ATOM 2285 O O . ASN A 1 298 ? -14.527 12.239 31.275 1.00 93.12 298 ASN A O 1
ATOM 2289 N N . GLU A 1 299 ? -15.195 11.649 33.340 1.00 94.44 299 GLU A N 1
ATOM 2290 C CA . GLU A 1 299 ? -13.981 10.899 33.664 1.00 94.44 299 GLU A CA 1
ATOM 2291 C C . GLU A 1 299 ? -13.778 9.713 32.711 1.00 94.44 299 GLU A C 1
ATOM 2293 O O . GLU A 1 299 ? -12.699 9.528 32.148 1.00 94.44 299 GLU A O 1
ATOM 2298 N N . ILE A 1 300 ? -14.829 8.926 32.467 1.00 94.12 300 ILE A N 1
ATOM 2299 C CA . ILE A 1 300 ? -14.764 7.799 31.527 1.00 94.12 300 ILE A CA 1
ATOM 2300 C C . ILE A 1 300 ? -14.438 8.290 30.116 1.00 94.12 300 ILE A C 1
ATOM 2302 O O . ILE A 1 300 ? -13.570 7.726 29.452 1.00 94.12 300 ILE A O 1
ATOM 2306 N N . CYS A 1 301 ? -15.082 9.368 29.669 1.00 94.69 301 CYS A N 1
ATOM 2307 C CA . CYS A 1 301 ? -14.795 9.978 28.375 1.00 94.69 301 CYS A CA 1
ATOM 2308 C C . CYS A 1 301 ? -13.357 10.506 28.302 1.00 94.69 301 CYS A C 1
ATOM 2310 O O . CYS A 1 301 ? -12.723 10.358 27.264 1.00 94.69 301 CYS A O 1
ATOM 2312 N N . SER A 1 302 ? -12.817 11.065 29.387 1.00 95.44 302 SER A N 1
ATOM 2313 C CA . SER A 1 302 ? -11.423 11.515 29.476 1.00 95.44 302 SER A CA 1
ATOM 2314 C C . SER A 1 302 ? -10.438 10.356 29.279 1.00 95.44 302 SER A C 1
ATOM 2316 O O . SER A 1 302 ? -9.522 10.448 28.463 1.00 95.44 302 SER A O 1
ATOM 2318 N N . ARG A 1 303 ? -10.684 9.211 29.927 1.00 95.12 303 ARG A N 1
ATOM 2319 C CA . ARG A 1 303 ? -9.872 7.985 29.776 1.00 95.12 303 ARG A CA 1
ATOM 2320 C C . ARG A 1 303 ? -9.950 7.381 28.376 1.00 95.12 303 ARG A C 1
ATOM 2322 O O . ARG A 1 303 ? -8.974 6.836 27.870 1.00 95.12 303 ARG A O 1
ATOM 2329 N N . ILE A 1 304 ? -11.116 7.467 27.737 1.00 95.94 304 ILE A N 1
ATOM 2330 C CA . ILE A 1 304 ? -11.270 7.066 26.334 1.00 95.94 304 ILE A CA 1
ATOM 2331 C C . ILE A 1 304 ? -10.462 8.019 25.442 1.00 95.94 304 ILE A C 1
ATOM 2333 O O . ILE A 1 304 ? -9.664 7.553 24.633 1.00 95.94 304 ILE A O 1
ATOM 2337 N N . LYS A 1 305 ? -10.606 9.339 25.629 1.00 96.12 305 LYS A N 1
ATOM 2338 C CA . LYS A 1 305 ? -9.878 10.377 24.875 1.00 96.12 305 LYS A CA 1
ATOM 2339 C C . LYS A 1 305 ? -8.363 10.249 25.001 1.00 96.12 305 LYS A C 1
ATOM 2341 O O . LYS A 1 305 ? -7.660 10.547 24.045 1.00 96.12 305 LYS A O 1
ATOM 2346 N N . SER A 1 306 ? -7.859 9.769 26.138 1.00 94.31 306 SER A N 1
ATOM 2347 C CA . SER A 1 306 ? -6.426 9.528 26.338 1.00 94.31 306 SER A CA 1
ATOM 2348 C C . SER A 1 306 ? -5.892 8.288 25.605 1.00 94.31 306 SER A C 1
ATOM 2350 O O . SER A 1 306 ? -4.739 7.924 25.817 1.00 94.31 306 SER A O 1
ATOM 2352 N N . GLY A 1 307 ? -6.711 7.602 24.799 1.00 94.19 307 GLY A N 1
ATOM 2353 C CA . GLY A 1 307 ? -6.300 6.422 24.034 1.00 94.19 307 GLY A CA 1
ATOM 2354 C C . GLY A 1 307 ? -6.274 5.121 24.843 1.00 94.19 307 GLY A C 1
ATOM 2355 O O . GLY A 1 307 ? -5.551 4.188 24.502 1.00 94.19 307 GLY A O 1
ATOM 2356 N N . SER A 1 308 ? -7.034 5.013 25.940 1.00 94.31 308 SER A N 1
ATOM 2357 C CA . SER A 1 308 ? -7.080 3.759 26.700 1.00 94.31 308 SER A CA 1
ATOM 2358 C C . SER A 1 308 ? -7.963 2.709 26.009 1.00 94.31 308 SER A C 1
ATOM 2360 O O . SER A 1 308 ? -9.192 2.736 26.127 1.00 94.31 308 SER A O 1
ATOM 2362 N N . LEU A 1 309 ? -7.335 1.737 25.336 1.00 93.69 309 LEU A N 1
ATOM 2363 C CA . LEU A 1 309 ? -8.031 0.603 24.702 1.00 93.69 309 LEU A CA 1
ATOM 2364 C C . LEU A 1 309 ? -8.864 -0.215 25.700 1.00 93.69 309 LEU A C 1
ATOM 2366 O O . LEU A 1 309 ? -9.987 -0.616 25.388 1.00 93.69 309 LEU A O 1
ATOM 2370 N N . ASP A 1 310 ? -8.360 -0.411 26.920 1.00 93.12 310 ASP A N 1
ATOM 2371 C CA . ASP A 1 310 ? -9.093 -1.117 27.975 1.00 93.12 310 ASP A CA 1
ATOM 2372 C C . ASP A 1 310 ? -10.377 -0.377 28.368 1.00 93.12 310 ASP A C 1
ATOM 2374 O O . ASP A 1 310 ? -11.432 -0.999 28.517 1.00 93.12 310 ASP A O 1
ATOM 2378 N N . ALA A 1 311 ? -10.315 0.955 28.501 1.00 93.44 311 ALA A N 1
ATOM 2379 C CA . ALA A 1 311 ? -11.495 1.765 28.794 1.00 93.44 311 ALA A CA 1
ATOM 2380 C C . ALA A 1 311 ? -12.536 1.642 27.671 1.00 93.44 311 ALA A C 1
ATOM 2382 O O . ALA A 1 311 ? -13.708 1.385 27.947 1.00 93.44 311 ALA A O 1
ATOM 2383 N N . MET A 1 312 ? -12.102 1.736 26.408 1.00 95.00 312 MET A N 1
ATOM 2384 C CA . MET A 1 312 ? -12.969 1.570 25.235 1.00 95.00 312 MET A CA 1
ATOM 2385 C C . MET A 1 312 ? -13.668 0.204 25.213 1.00 95.00 312 MET A C 1
ATOM 2387 O O . MET A 1 312 ? -14.889 0.140 25.046 1.00 95.00 312 MET A O 1
ATOM 2391 N N . LYS A 1 313 ? -12.933 -0.896 25.442 1.00 93.94 313 LYS A N 1
ATOM 2392 C CA . LYS A 1 313 ? -13.513 -2.254 25.438 1.00 93.94 313 LYS A CA 1
ATOM 2393 C C . LYS A 1 313 ? -14.515 -2.467 26.569 1.00 93.94 313 LYS A C 1
ATOM 2395 O O . LYS A 1 313 ? -15.537 -3.121 26.369 1.00 93.94 313 LYS A O 1
ATOM 2400 N N . LEU A 1 314 ? -14.263 -1.910 27.752 1.00 93.56 314 LEU A N 1
ATOM 2401 C CA . LEU A 1 314 ? -15.145 -2.077 28.911 1.00 93.56 314 LEU A CA 1
ATOM 2402 C C . LEU A 1 314 ? -16.492 -1.352 28.756 1.00 93.56 314 LEU A C 1
ATOM 2404 O O . LEU A 1 314 ? -17.511 -1.826 29.279 1.00 93.56 314 LEU A O 1
ATOM 2408 N N . VAL A 1 315 ? -16.515 -0.236 28.023 1.00 91.50 315 VAL A N 1
ATOM 2409 C CA . VAL A 1 315 ? -17.692 0.641 27.906 1.00 91.50 315 VAL A CA 1
ATOM 2410 C C . VAL A 1 315 ? -18.474 0.490 26.596 1.00 91.50 315 VAL A C 1
ATOM 2412 O O . VAL A 1 315 ? -19.581 1.009 26.507 1.00 91.50 315 VAL A O 1
ATOM 2415 N N . ARG A 1 316 ? -17.995 -0.298 25.621 1.00 89.12 316 ARG A N 1
ATOM 2416 C CA . ARG A 1 316 ? -18.682 -0.551 24.327 1.00 89.12 316 ARG A CA 1
ATOM 2417 C C . ARG A 1 316 ? -20.094 -1.157 24.436 1.00 89.12 316 ARG A C 1
ATOM 2419 O O . ARG A 1 316 ? -20.905 -1.076 23.518 1.00 89.12 316 ARG A O 1
ATOM 2426 N N . ASN A 1 317 ? -20.394 -1.785 25.572 1.00 87.75 317 ASN A N 1
ATOM 2427 C CA . ASN A 1 317 ? -21.699 -2.388 25.860 1.00 87.75 317 ASN A CA 1
ATOM 2428 C C . ASN A 1 317 ? -22.616 -1.482 26.697 1.00 87.75 317 ASN A C 1
ATOM 2430 O O . ASN A 1 317 ? -23.657 -1.942 27.161 1.00 87.75 317 ASN A O 1
ATOM 2434 N N . ILE A 1 318 ? -22.222 -0.231 26.939 1.00 87.38 318 ILE A N 1
ATOM 2435 C CA . ILE A 1 318 ? -23.021 0.732 27.698 1.00 87.38 318 ILE A CA 1
ATOM 2436 C C . ILE A 1 318 ? -23.892 1.536 26.737 1.00 87.38 318 ILE A C 1
ATOM 2438 O O . ILE A 1 318 ? -23.413 2.060 25.733 1.00 87.38 318 ILE A O 1
ATOM 2442 N N . ASP A 1 319 ? -25.172 1.649 27.080 1.00 84.62 319 ASP A N 1
ATOM 2443 C CA . ASP A 1 319 ? -26.111 2.530 26.400 1.00 84.62 319 ASP A CA 1
ATOM 2444 C C . ASP A 1 319 ? -25.967 3.957 26.953 1.00 84.62 319 ASP A C 1
ATOM 2446 O O . ASP A 1 319 ? -26.553 4.324 27.975 1.00 84.62 319 ASP A O 1
ATOM 2450 N N . PHE A 1 320 ? -25.133 4.762 26.294 1.00 86.12 320 PHE A N 1
ATOM 2451 C CA . PHE A 1 320 ? -24.909 6.157 26.678 1.00 86.12 320 PHE A CA 1
ATOM 2452 C C . PHE A 1 320 ? -26.136 7.049 26.441 1.00 86.12 320 PHE A C 1
ATOM 2454 O O . PHE A 1 320 ? -26.195 8.136 27.021 1.00 86.12 320 PHE A O 1
ATOM 2461 N N . ALA A 1 321 ? -27.134 6.603 25.669 1.00 83.06 321 ALA A N 1
ATOM 2462 C CA . ALA A 1 321 ? -28.369 7.356 25.471 1.00 83.06 321 ALA A CA 1
ATOM 2463 C C . ALA A 1 321 ? -29.216 7.373 26.751 1.00 83.06 321 ALA A C 1
ATOM 2465 O O . ALA A 1 321 ? -29.749 8.420 27.118 1.00 83.06 321 ALA A O 1
ATOM 2466 N N . GLN A 1 322 ? -29.253 6.263 27.501 1.00 78.88 322 GLN A N 1
ATOM 2467 C CA . GLN A 1 322 ? -29.920 6.194 28.815 1.00 78.88 322 GLN A CA 1
ATOM 2468 C C . GLN A 1 322 ? -29.305 7.134 29.860 1.00 78.88 322 GLN A C 1
ATOM 2470 O O . GLN A 1 322 ? -29.947 7.457 30.859 1.00 78.88 322 GLN A O 1
ATOM 2475 N N . LEU A 1 323 ? -28.064 7.563 29.629 1.00 78.12 323 LEU A N 1
ATOM 2476 C CA . LEU A 1 323 ? -27.309 8.471 30.488 1.00 78.12 323 LEU A CA 1
ATOM 2477 C C . LEU A 1 323 ? -27.255 9.905 29.934 1.00 78.12 323 LEU A C 1
ATOM 2479 O O . LEU A 1 323 ? -26.505 10.718 30.466 1.00 78.12 323 LEU A O 1
ATOM 2483 N N . GLU A 1 324 ? -27.998 10.202 28.860 1.00 82.81 324 GLU A N 1
ATOM 2484 C CA . GLU A 1 324 ? -27.990 11.495 28.154 1.00 82.81 324 GLU A CA 1
ATOM 2485 C C . GLU A 1 324 ? -26.581 11.931 27.682 1.00 82.81 324 GLU A C 1
ATOM 2487 O O . GLU A 1 324 ? -26.280 13.115 27.539 1.00 82.81 324 GLU A O 1
ATOM 2492 N N . ALA A 1 325 ? -25.703 10.960 27.402 1.00 87.69 325 ALA A N 1
ATOM 2493 C CA . ALA A 1 325 ? -24.269 11.158 27.174 1.00 87.69 325 ALA A CA 1
ATOM 2494 C C . ALA A 1 325 ? -23.776 10.779 25.764 1.00 87.69 325 ALA A C 1
ATOM 2496 O O . ALA A 1 325 ? -22.580 10.893 25.484 1.00 87.69 325 ALA A O 1
ATOM 2497 N N . SER A 1 326 ? -24.667 10.362 24.858 1.00 89.56 326 SER A N 1
ATOM 2498 C CA . SER A 1 326 ? -24.344 9.869 23.506 1.00 89.56 326 SER A CA 1
ATOM 2499 C C . SER A 1 326 ? -23.348 10.737 22.734 1.00 89.56 326 SER A C 1
ATOM 2501 O O . SER A 1 326 ? -22.317 10.253 22.270 1.00 89.56 326 SER A O 1
ATOM 2503 N N . LYS A 1 327 ? -23.601 12.053 22.649 1.00 92.00 327 LYS A N 1
ATOM 2504 C CA . LYS A 1 327 ? -22.728 12.988 21.912 1.00 92.00 327 LYS A CA 1
ATOM 2505 C C . LYS A 1 327 ? -21.314 13.038 22.488 1.00 92.00 327 LYS A C 1
ATOM 2507 O O . LYS A 1 327 ? -20.340 13.101 21.740 1.00 92.00 327 LYS A O 1
ATOM 2512 N N . MET A 1 328 ? -21.209 13.020 23.813 1.00 92.44 328 MET A N 1
ATOM 2513 C CA . MET A 1 328 ? -19.934 13.113 24.511 1.00 92.44 328 MET A CA 1
ATOM 2514 C C . MET A 1 328 ? -19.131 11.822 24.374 1.00 92.44 328 MET A C 1
ATOM 2516 O O . MET A 1 328 ? -17.944 11.880 24.056 1.00 92.44 328 MET A O 1
ATOM 2520 N N . ALA A 1 329 ? -19.793 10.671 24.523 1.00 92.56 329 ALA A N 1
ATOM 2521 C CA . ALA A 1 329 ? -19.185 9.365 24.302 1.00 92.56 329 ALA A CA 1
ATOM 2522 C C . ALA A 1 329 ? -18.676 9.231 22.860 1.00 92.56 329 ALA A C 1
ATOM 2524 O O . ALA A 1 329 ? -17.508 8.915 22.652 1.00 92.56 329 ALA A O 1
ATOM 2525 N N . LYS A 1 330 ? -19.502 9.573 21.864 1.00 95.19 330 LYS A N 1
ATOM 2526 C CA . LYS A 1 330 ? -19.109 9.554 20.448 1.00 95.19 330 LYS A CA 1
ATOM 2527 C C . LYS A 1 330 ? -17.867 10.410 20.173 1.00 95.19 330 LYS A C 1
ATOM 2529 O O . LYS A 1 330 ? -16.936 9.937 19.527 1.00 95.19 330 LYS A O 1
ATOM 2534 N N . SER A 1 331 ? -17.818 11.638 20.702 1.00 96.50 331 SER A N 1
ATOM 2535 C CA . SER A 1 331 ? -16.635 12.510 20.590 1.00 96.50 331 SER A CA 1
ATOM 2536 C C . SER A 1 331 ? -15.408 11.903 21.270 1.00 96.50 331 SER A C 1
ATOM 2538 O O . SER A 1 331 ? -14.301 11.999 20.748 1.00 96.50 331 SER A O 1
ATOM 2540 N N . ALA A 1 332 ? -15.593 11.260 22.425 1.00 96.81 332 ALA A N 1
ATOM 2541 C CA . ALA A 1 332 ? -14.503 10.624 23.148 1.00 96.81 332 ALA A CA 1
ATOM 2542 C C . ALA A 1 332 ? -13.904 9.448 22.371 1.00 96.81 332 ALA A C 1
ATOM 2544 O O . ALA A 1 332 ? -12.688 9.391 22.223 1.00 96.81 332 ALA A O 1
ATOM 2545 N N . PHE A 1 333 ? -14.736 8.555 21.825 1.00 97.69 333 PHE A N 1
ATOM 2546 C CA . PHE A 1 333 ? -14.276 7.446 20.980 1.00 97.69 333 PHE A CA 1
ATOM 2547 C C . PHE A 1 333 ? -13.597 7.939 19.700 1.00 97.69 333 PHE A C 1
ATOM 2549 O O . PHE A 1 333 ? -12.576 7.380 19.304 1.00 97.69 333 PHE A O 1
ATOM 2556 N N . PHE A 1 334 ? -14.121 9.008 19.094 1.00 97.38 334 PHE A N 1
ATOM 2557 C CA . PHE A 1 334 ? -13.511 9.648 17.933 1.00 97.38 334 PHE A CA 1
ATOM 2558 C C . PHE A 1 334 ? -12.100 10.166 18.222 1.00 97.38 334 PHE A C 1
ATOM 2560 O O . PHE A 1 334 ? -11.195 9.888 17.451 1.00 97.38 334 PHE A O 1
ATOM 2567 N N . GLU A 1 335 ? -11.889 10.895 19.318 1.00 97.56 335 GLU A N 1
ATOM 2568 C CA . GLU A 1 335 ? -10.557 11.402 19.686 1.00 97.56 335 GLU A CA 1
ATOM 2569 C C . GLU A 1 335 ? -9.635 10.263 20.140 1.00 97.56 335 GLU A C 1
ATOM 2571 O O . GLU A 1 335 ? -8.496 10.153 19.691 1.00 97.56 335 GLU A O 1
ATOM 2576 N N . GLY A 1 336 ? -10.149 9.374 20.988 1.00 96.81 336 GLY A N 1
ATOM 2577 C CA . GLY A 1 336 ? -9.374 8.296 21.581 1.00 96.81 336 GLY A CA 1
ATOM 2578 C C . GLY A 1 336 ? -8.838 7.303 20.556 1.00 96.81 336 GLY A C 1
ATOM 2579 O O . GLY A 1 336 ? -7.683 6.897 20.656 1.00 96.81 336 GLY A O 1
ATOM 2580 N N . ILE A 1 337 ? -9.636 6.924 19.548 1.00 97.25 337 ILE A N 1
ATOM 2581 C CA . ILE A 1 337 ? -9.156 5.998 18.513 1.00 97.25 337 ILE A CA 1
ATOM 2582 C C . ILE A 1 337 ? -8.014 6.617 17.701 1.00 97.25 337 ILE A C 1
ATOM 2584 O O . ILE A 1 337 ? -7.090 5.901 17.328 1.00 97.25 337 ILE A O 1
ATOM 2588 N N . GLN A 1 338 ? -8.033 7.937 17.469 1.00 96.12 338 GLN A N 1
ATOM 2589 C CA . GLN A 1 338 ? -6.933 8.625 16.787 1.00 96.12 338 GLN A CA 1
ATOM 2590 C C . GLN A 1 338 ? -5.646 8.533 17.611 1.00 96.12 338 GLN A C 1
ATOM 2592 O O . GLN A 1 338 ? -4.611 8.174 17.059 1.00 96.12 338 GLN A O 1
ATOM 2597 N N . VAL A 1 339 ? -5.728 8.734 18.932 1.00 96.50 339 VAL A N 1
ATOM 2598 C CA . VAL A 1 339 ? -4.578 8.564 19.837 1.00 96.50 339 VAL A CA 1
ATOM 2599 C C . VAL A 1 339 ? -4.034 7.131 19.784 1.00 96.50 339 VAL A C 1
ATOM 2601 O O . VAL A 1 339 ? -2.832 6.951 19.619 1.00 96.50 339 VAL A O 1
ATOM 2604 N N . CYS A 1 340 ? -4.893 6.105 19.832 1.00 96.12 340 CYS A N 1
ATOM 2605 C CA . CYS A 1 340 ? -4.465 4.699 19.721 1.00 96.12 340 CYS A CA 1
ATOM 2606 C C . CYS A 1 340 ? -3.810 4.363 18.365 1.00 96.12 340 CYS A C 1
ATOM 2608 O O . CYS A 1 340 ? -2.952 3.478 18.263 1.00 96.12 340 CYS A O 1
ATOM 2610 N N . LEU A 1 341 ? -4.263 5.018 17.294 1.00 95.00 341 LEU A N 1
ATOM 2611 C CA . LEU A 1 341 ? -3.728 4.838 15.945 1.00 95.00 341 LEU A CA 1
ATOM 2612 C C . LEU A 1 341 ? -2.373 5.542 15.778 1.00 95.00 341 LEU A C 1
ATOM 2614 O O . LEU A 1 341 ? -1.497 5.009 15.098 1.00 95.00 341 LEU A O 1
ATOM 2618 N N . GLU A 1 342 ? -2.182 6.698 16.412 1.00 94.31 342 GLU A N 1
ATOM 2619 C CA . GLU A 1 342 ? -0.923 7.456 16.417 1.00 94.31 342 GLU A CA 1
ATOM 2620 C C . GLU A 1 342 ? 0.131 6.846 17.356 1.00 94.31 342 GLU A C 1
ATOM 2622 O O . GLU A 1 342 ? 1.329 6.881 17.061 1.00 94.31 342 GLU A O 1
ATOM 2627 N N . ASP A 1 343 ? -0.298 6.237 18.460 1.00 92.06 343 ASP A N 1
ATOM 2628 C CA . ASP A 1 343 ? 0.587 5.593 19.422 1.00 92.06 343 ASP A CA 1
ATOM 2629 C C . ASP A 1 343 ? 1.107 4.241 18.911 1.00 92.06 343 ASP A C 1
ATOM 2631 O O . ASP A 1 343 ? 0.397 3.237 18.815 1.00 92.06 343 ASP A O 1
ATOM 2635 N N . SER A 1 344 ? 2.411 4.193 18.644 1.00 87.00 344 SER A N 1
ATOM 2636 C CA . SER A 1 344 ? 3.087 2.979 18.181 1.00 87.00 344 SER A CA 1
ATOM 2637 C C . SER A 1 344 ? 3.119 1.859 19.229 1.00 87.00 344 SER A C 1
ATOM 2639 O O . SER A 1 344 ? 3.261 0.698 18.845 1.00 87.00 344 SER A O 1
ATOM 2641 N N . SER A 1 345 ? 2.970 2.177 20.521 1.00 89.00 345 SER A N 1
ATOM 2642 C CA . SER A 1 345 ? 2.995 1.203 21.623 1.00 89.00 345 SER A CA 1
ATOM 2643 C C . SER A 1 345 ? 1.650 0.513 21.882 1.00 89.00 345 SER A C 1
ATOM 2645 O O . SER A 1 345 ? 1.602 -0.516 22.559 1.00 89.00 345 SER A O 1
ATOM 2647 N N . SER A 1 346 ? 0.564 1.025 21.296 1.00 91.75 346 SER A N 1
ATOM 2648 C CA . SER A 1 346 ? -0.771 0.443 21.423 1.00 91.75 346 SER A CA 1
ATOM 2649 C C . SER A 1 346 ? -0.837 -0.984 20.860 1.00 91.75 346 SER A C 1
ATOM 2651 O O . SER A 1 346 ? -0.328 -1.258 19.769 1.00 91.75 346 SER A O 1
ATOM 2653 N N . ASN A 1 347 ? -1.508 -1.885 21.593 1.00 93.88 347 ASN A N 1
ATOM 2654 C CA . ASN A 1 347 ? -1.696 -3.288 21.211 1.00 93.88 347 ASN A CA 1
ATOM 2655 C C . ASN A 1 347 ? -2.528 -3.387 19.924 1.00 93.88 347 ASN A C 1
ATOM 2657 O O . ASN A 1 347 ? -3.739 -3.155 19.924 1.00 93.88 347 ASN A O 1
ATOM 2661 N N . ILE A 1 348 ? -1.853 -3.742 18.832 1.00 94.00 348 ILE A N 1
ATOM 2662 C CA . ILE A 1 348 ? -2.415 -3.711 17.484 1.00 94.00 348 ILE A CA 1
ATOM 2663 C C . ILE A 1 348 ? -3.569 -4.706 17.291 1.00 94.00 348 ILE A C 1
ATOM 2665 O O . ILE A 1 348 ? -4.567 -4.340 16.680 1.00 94.00 348 ILE A O 1
ATOM 2669 N N . GLY A 1 349 ? -3.492 -5.905 17.878 1.00 94.19 349 GLY A N 1
ATOM 2670 C CA . GLY A 1 349 ? -4.553 -6.914 17.779 1.00 94.19 349 GLY A CA 1
ATOM 2671 C C . GLY A 1 349 ? -5.826 -6.468 18.497 1.00 94.19 349 GLY A C 1
ATOM 2672 O O . GLY A 1 349 ? -6.914 -6.481 17.929 1.00 94.19 349 GLY A O 1
ATOM 2673 N N . THR A 1 350 ? -5.681 -5.943 19.716 1.00 94.06 350 THR A N 1
ATOM 2674 C CA . THR A 1 350 ? -6.805 -5.378 20.486 1.00 94.06 350 THR A CA 1
ATOM 2675 C C . THR A 1 350 ? -7.457 -4.196 19.765 1.00 94.06 350 THR A C 1
ATOM 2677 O O . THR A 1 350 ? -8.680 -4.050 19.782 1.00 94.06 350 THR A O 1
ATOM 2680 N N . LEU A 1 351 ? -6.641 -3.344 19.140 1.00 96.12 351 LEU A N 1
ATOM 2681 C CA . LEU A 1 351 ? -7.111 -2.211 18.349 1.00 96.12 351 LEU A CA 1
ATOM 2682 C C . LEU A 1 351 ? -7.852 -2.677 17.086 1.00 96.12 351 LEU A C 1
ATOM 2684 O O . LEU A 1 351 ? -8.925 -2.153 16.792 1.00 96.12 351 LEU A O 1
ATOM 2688 N N . ALA A 1 352 ? -7.320 -3.675 16.377 1.00 95.69 352 ALA A N 1
ATOM 2689 C CA . ALA A 1 352 ? -7.947 -4.254 15.193 1.00 95.69 352 ALA A CA 1
ATOM 2690 C C . ALA A 1 352 ? -9.319 -4.866 15.518 1.00 95.69 352 ALA A C 1
ATOM 2692 O O . ALA A 1 352 ? -10.300 -4.551 14.845 1.00 95.69 352 ALA A O 1
ATOM 2693 N N . GLU A 1 353 ? -9.413 -5.649 16.600 1.00 95.12 353 GLU A N 1
ATOM 2694 C CA . GLU A 1 353 ? -10.684 -6.189 17.102 1.00 95.12 353 GLU A CA 1
ATOM 2695 C C . GLU A 1 353 ? -11.705 -5.081 17.388 1.00 95.12 353 GLU A C 1
ATOM 2697 O O . GLU A 1 353 ? -12.859 -5.179 16.976 1.00 95.12 353 GLU A O 1
ATOM 2702 N N . LEU A 1 354 ? -11.292 -4.013 18.082 1.00 95.62 354 LEU A N 1
ATOM 2703 C CA . LEU A 1 354 ? -12.187 -2.912 18.444 1.00 95.62 354 LEU A CA 1
ATOM 2704 C C . LEU A 1 354 ? -12.733 -2.188 17.205 1.00 95.62 354 LEU A C 1
ATOM 2706 O O . LEU A 1 354 ? -13.924 -1.879 17.153 1.00 95.62 354 LEU A O 1
ATOM 2710 N N . VAL A 1 355 ? -11.874 -1.912 16.219 1.00 96.50 355 VAL A N 1
ATOM 2711 C CA . VAL A 1 355 ? -12.280 -1.263 14.962 1.00 96.50 355 VAL A CA 1
ATOM 2712 C C . VAL A 1 355 ? -13.211 -2.175 14.164 1.00 96.50 355 VAL A C 1
ATOM 2714 O O . VAL A 1 355 ? -14.214 -1.698 13.639 1.00 96.50 355 VAL A O 1
ATOM 2717 N N . LEU A 1 356 ? -12.929 -3.478 14.110 1.00 95.31 356 LEU A N 1
ATOM 2718 C CA . LEU A 1 356 ? -13.767 -4.435 13.388 1.00 95.31 356 LEU A CA 1
ATOM 2719 C C . LEU A 1 356 ? -15.150 -4.565 14.037 1.00 95.31 356 LEU A C 1
ATOM 2721 O O . LEU A 1 356 ? -16.170 -4.481 13.356 1.00 95.31 356 LEU A O 1
ATOM 2725 N N . GLU A 1 357 ? -15.204 -4.707 15.363 1.00 94.75 357 GLU A N 1
ATOM 2726 C CA . GLU A 1 357 ? -16.470 -4.733 16.097 1.00 94.75 357 GLU A CA 1
ATOM 2727 C C . GLU A 1 357 ? -17.275 -3.441 15.910 1.00 94.75 357 GLU A C 1
ATOM 2729 O O . GLU A 1 357 ? -18.503 -3.496 15.840 1.00 94.75 357 GLU A O 1
ATOM 2734 N N . ALA A 1 358 ? -16.609 -2.284 15.806 1.00 95.69 358 ALA A N 1
ATOM 2735 C CA . ALA A 1 358 ? -17.289 -1.023 15.527 1.00 95.69 358 ALA A CA 1
ATOM 2736 C C . ALA A 1 358 ? -18.016 -1.074 14.175 1.00 95.69 358 ALA A C 1
ATOM 2738 O O . ALA A 1 358 ? -19.162 -0.640 14.087 1.00 95.69 358 ALA A O 1
ATOM 2739 N N . VAL A 1 359 ? -17.408 -1.665 13.141 1.00 94.94 359 VAL A N 1
ATOM 2740 C CA . VAL A 1 359 ? -18.073 -1.835 11.838 1.00 94.94 359 VAL A CA 1
ATOM 2741 C C . VAL A 1 359 ? -19.340 -2.690 11.962 1.00 94.94 359 VAL A C 1
ATOM 2743 O O . VAL A 1 359 ? -20.378 -2.317 11.419 1.00 94.94 359 VAL A O 1
ATOM 2746 N N . TYR A 1 360 ? -19.304 -3.778 12.737 1.00 93.50 360 TYR A N 1
ATOM 2747 C CA . TYR A 1 360 ? -20.473 -4.646 12.947 1.00 93.50 360 TYR A CA 1
ATOM 2748 C C . TYR A 1 360 ? -21.576 -4.035 13.823 1.00 93.50 360 TYR A C 1
ATOM 2750 O O . TYR A 1 360 ? -22.718 -4.497 13.784 1.00 93.50 360 TYR A O 1
ATOM 2758 N N . HIS A 1 361 ? -21.256 -3.004 14.604 1.00 93.44 361 HIS A N 1
ATOM 2759 C CA . HIS A 1 361 ? -22.179 -2.323 15.513 1.00 93.44 361 HIS A CA 1
ATOM 2760 C C . HIS A 1 361 ? -22.330 -0.837 15.178 1.00 93.44 361 HIS A C 1
ATOM 2762 O O . HIS A 1 361 ? -22.475 -0.009 16.077 1.00 93.44 361 HIS A O 1
ATOM 2768 N N . SER A 1 362 ? -22.296 -0.492 13.886 1.00 90.31 362 SER A N 1
ATOM 2769 C CA . SER A 1 362 ? -22.316 0.893 13.393 1.00 90.31 362 SER A CA 1
ATOM 2770 C C . SER A 1 362 ? -23.546 1.709 13.820 1.00 90.31 362 SER A C 1
ATOM 2772 O O . SER A 1 362 ? -23.555 2.925 13.663 1.00 90.31 362 SER A O 1
ATOM 2774 N N . ASP A 1 363 ? -24.591 1.054 14.332 1.00 89.31 363 ASP A N 1
ATOM 2775 C CA . ASP A 1 363 ? -25.790 1.665 14.910 1.00 89.31 363 ASP A CA 1
ATOM 2776 C C . ASP A 1 363 ? -25.564 2.272 16.308 1.00 89.31 363 ASP A C 1
ATOM 2778 O O . ASP A 1 363 ? -26.418 3.008 16.803 1.00 89.31 363 ASP A O 1
ATOM 2782 N N . ARG A 1 364 ? -24.426 1.986 16.956 1.00 90.38 364 ARG A N 1
ATOM 2783 C CA . ARG A 1 364 ? -24.107 2.453 18.313 1.00 90.38 364 ARG A CA 1
ATOM 2784 C C . ARG A 1 364 ? -23.197 3.682 18.312 1.00 90.38 364 ARG A C 1
ATOM 2786 O O . ARG A 1 364 ? -22.240 3.763 17.548 1.00 90.38 364 ARG A O 1
ATOM 2793 N N . ASP A 1 365 ? -23.413 4.582 19.275 1.00 89.94 365 ASP A N 1
ATOM 2794 C CA . ASP A 1 365 ? -22.662 5.844 19.407 1.00 89.94 365 ASP A CA 1
ATOM 2795 C C . ASP A 1 365 ? -21.135 5.657 19.478 1.00 89.94 365 ASP A C 1
ATOM 2797 O O . ASP A 1 365 ? -20.375 6.421 18.878 1.00 89.94 365 ASP A O 1
ATOM 2801 N N . TRP A 1 366 ? -20.673 4.646 20.225 1.00 94.00 366 TRP A N 1
ATOM 2802 C CA . TRP A 1 366 ? -19.242 4.362 20.368 1.00 94.00 366 TRP A CA 1
ATOM 2803 C C . TRP A 1 366 ? -18.624 3.916 19.040 1.00 94.00 366 TRP A C 1
ATOM 2805 O O . TRP A 1 366 ? -17.540 4.369 18.681 1.00 94.00 366 TRP A O 1
ATOM 2815 N N . ALA A 1 367 ? -19.342 3.069 18.301 1.00 95.12 367 ALA A N 1
ATOM 2816 C CA . ALA A 1 367 ? -18.897 2.500 17.044 1.00 95.12 367 ALA A CA 1
ATOM 2817 C C . ALA A 1 367 ? -18.827 3.573 15.958 1.00 95.12 367 ALA A C 1
ATOM 2819 O O . ALA A 1 367 ? -17.823 3.677 15.256 1.00 95.12 367 ALA A O 1
ATOM 2820 N N . GLU A 1 368 ? -19.841 4.437 15.876 1.00 94.44 368 GLU A N 1
ATOM 2821 C CA . GLU A 1 368 ? -19.837 5.570 14.952 1.00 94.44 368 GLU A CA 1
ATOM 2822 C C . GLU A 1 368 ? -18.661 6.525 15.235 1.00 94.44 368 GLU A C 1
ATOM 2824 O O . GLU A 1 368 ? -17.999 6.993 14.303 1.00 94.44 368 GLU A O 1
ATOM 2829 N N . GLY A 1 369 ? -18.363 6.782 16.516 1.00 95.81 369 GLY A N 1
ATOM 2830 C CA . GLY A 1 369 ? -17.191 7.554 16.940 1.00 95.81 369 GLY A CA 1
ATOM 2831 C C . GLY A 1 369 ? -15.878 6.905 16.497 1.00 95.81 369 GLY A C 1
ATOM 2832 O O . GLY A 1 369 ? -15.047 7.567 15.873 1.00 95.81 369 GLY A O 1
ATOM 2833 N N . THR A 1 370 ? -15.719 5.602 16.746 1.00 96.94 370 THR A N 1
ATOM 2834 C CA . THR A 1 370 ? -14.542 4.815 16.344 1.00 96.94 370 THR A CA 1
ATOM 2835 C C . THR A 1 370 ? -14.341 4.801 14.826 1.00 96.94 370 THR A C 1
ATOM 2837 O O . THR A 1 370 ? -13.243 5.110 14.363 1.00 96.94 370 THR A O 1
ATOM 2840 N N . ILE A 1 371 ? -15.386 4.515 14.040 1.00 96.69 371 ILE A N 1
ATOM 2841 C CA . ILE A 1 371 ? -15.321 4.507 12.567 1.00 96.69 371 ILE A CA 1
ATOM 2842 C C . ILE A 1 371 ? -14.952 5.898 12.048 1.00 96.69 371 ILE A C 1
ATOM 2844 O O . ILE A 1 371 ? -14.053 6.033 11.221 1.00 96.69 371 ILE A O 1
ATOM 2848 N N . SER A 1 372 ? -15.596 6.948 12.564 1.00 96.06 372 SER A N 1
ATOM 2849 C CA . SER A 1 372 ? -15.330 8.327 12.136 1.00 96.06 372 SER A CA 1
ATOM 2850 C C . SER A 1 372 ? -13.903 8.771 12.476 1.00 96.06 372 SER A C 1
ATOM 2852 O O . SER A 1 372 ? -13.258 9.455 11.678 1.00 96.06 372 SER A O 1
ATOM 2854 N N . GLY A 1 373 ? -13.391 8.377 13.646 1.00 96.44 373 GLY A N 1
ATOM 2855 C CA . GLY A 1 373 ? -12.025 8.690 14.063 1.00 96.44 373 GLY A CA 1
ATOM 2856 C C . GLY A 1 373 ? -10.989 7.945 13.221 1.00 96.44 373 GLY A C 1
ATOM 2857 O O . GLY A 1 373 ? -10.019 8.554 12.764 1.00 96.44 373 GLY A O 1
ATOM 2858 N N . PHE A 1 374 ? -11.241 6.667 12.916 1.00 96.62 374 PHE A N 1
ATOM 2859 C CA . PHE A 1 374 ? -10.423 5.886 11.985 1.00 96.62 374 PHE A CA 1
ATOM 2860 C C . PHE A 1 374 ? -10.424 6.497 10.577 1.00 96.62 374 PHE A C 1
ATOM 2862 O O . PHE A 1 374 ? -9.366 6.678 9.968 1.00 96.62 374 PHE A O 1
ATOM 2869 N N . ALA A 1 375 ? -11.599 6.869 10.063 1.00 95.50 375 ALA A N 1
ATOM 2870 C CA . ALA A 1 375 ? -11.741 7.506 8.758 1.00 95.50 375 ALA A CA 1
ATOM 2871 C C . ALA A 1 375 ? -10.956 8.821 8.693 1.00 95.50 375 ALA A C 1
ATOM 2873 O O . ALA A 1 375 ? -10.240 9.068 7.726 1.00 95.50 375 ALA A O 1
ATOM 2874 N N . LYS A 1 376 ? -11.008 9.645 9.748 1.00 95.25 376 LYS A N 1
ATOM 2875 C CA . LYS A 1 376 ? -10.219 10.882 9.816 1.00 95.25 376 LYS A CA 1
ATOM 2876 C C . LYS A 1 376 ? -8.715 10.618 9.865 1.00 95.25 376 LYS A C 1
ATOM 2878 O O . LYS A 1 376 ? -7.974 11.305 9.167 1.00 95.25 376 LYS A O 1
ATOM 2883 N N . TYR A 1 377 ? -8.267 9.649 10.665 1.00 94.56 377 TYR A N 1
ATOM 2884 C CA . TYR A 1 377 ? -6.853 9.266 10.745 1.00 94.56 377 TYR A CA 1
ATOM 2885 C C . TYR A 1 377 ? -6.328 8.791 9.384 1.00 94.56 377 TYR A C 1
ATOM 2887 O O . TYR A 1 377 ? -5.339 9.309 8.867 1.00 94.56 377 TYR A O 1
ATOM 2895 N N . SER A 1 378 ? -7.044 7.860 8.755 1.00 92.81 378 SER A N 1
ATOM 2896 C CA . SER A 1 378 ? -6.667 7.290 7.460 1.00 92.81 378 SER A CA 1
ATOM 2897 C C . SER A 1 378 ? -6.737 8.300 6.304 1.00 92.81 378 SER A C 1
ATOM 2899 O O . SER A 1 378 ? -6.019 8.145 5.316 1.00 92.81 378 SER A O 1
ATOM 2901 N N . ASN A 1 379 ? -7.527 9.373 6.438 1.00 90.56 379 ASN A N 1
ATOM 2902 C CA . ASN A 1 379 ? -7.619 10.453 5.451 1.00 90.56 379 ASN A CA 1
ATOM 2903 C C . ASN A 1 379 ? -6.372 11.347 5.363 1.00 90.56 379 ASN A C 1
ATOM 2905 O O . ASN A 1 379 ? -6.242 12.103 4.405 1.00 90.56 379 ASN A O 1
ATOM 2909 N N . VAL A 1 380 ? -5.448 11.273 6.327 1.00 88.50 380 VAL A N 1
ATOM 2910 C CA . VAL A 1 380 ? -4.155 11.977 6.238 1.00 88.50 380 VAL A CA 1
ATOM 2911 C C . VAL A 1 380 ? -3.278 11.388 5.125 1.00 88.50 380 VAL A C 1
ATOM 2913 O O . VAL A 1 380 ? -2.515 12.121 4.506 1.00 88.50 380 VAL A O 1
ATOM 2916 N N . CYS A 1 381 ? -3.413 10.081 4.857 1.00 80.25 381 CYS A N 1
ATOM 2917 C CA . CYS A 1 381 ? -2.735 9.355 3.779 1.00 80.25 381 CYS A CA 1
ATOM 2918 C C . CYS A 1 381 ? -1.215 9.616 3.675 1.00 80.25 381 CYS A C 1
ATOM 2920 O O . CYS A 1 381 ? -0.695 9.973 2.620 1.00 80.25 381 CYS A O 1
ATOM 2922 N N . SER A 1 382 ? -0.491 9.431 4.782 1.00 90.88 382 SER A N 1
ATOM 2923 C CA . SER A 1 382 ? 0.979 9.417 4.805 1.00 90.88 382 SER A CA 1
ATOM 2924 C C . SER A 1 382 ? 1.527 7.990 4.878 1.00 90.88 382 SER A C 1
ATOM 2926 O O . SER A 1 382 ? 0.804 7.066 5.258 1.00 90.88 382 SER A O 1
ATOM 2928 N N . ASP A 1 383 ? 2.818 7.809 4.589 1.00 91.12 383 ASP A N 1
ATOM 2929 C CA . ASP A 1 383 ? 3.460 6.488 4.642 1.00 91.12 383 ASP A CA 1
ATOM 2930 C C . ASP A 1 383 ? 3.359 5.834 6.030 1.00 91.12 383 ASP A C 1
ATOM 2932 O O . ASP A 1 383 ? 3.118 4.634 6.147 1.00 91.12 383 ASP A O 1
ATOM 2936 N N . VAL A 1 384 ? 3.473 6.638 7.094 1.00 91.56 384 VAL A N 1
ATOM 2937 C CA . VAL A 1 384 ? 3.346 6.183 8.490 1.00 91.56 384 VAL A CA 1
ATOM 2938 C C . VAL A 1 384 ? 1.926 5.692 8.780 1.00 91.56 384 VAL A C 1
ATOM 2940 O O . VAL A 1 384 ? 1.742 4.620 9.357 1.00 91.56 384 VAL A O 1
ATOM 2943 N N . VAL A 1 385 ? 0.917 6.453 8.343 1.00 93.62 385 VAL A N 1
ATOM 2944 C CA . VAL A 1 385 ? -0.503 6.105 8.508 1.00 93.62 385 VAL A CA 1
ATOM 2945 C C . VAL A 1 385 ? -0.833 4.831 7.737 1.00 93.62 385 VAL A C 1
ATOM 2947 O O . VAL A 1 385 ? -1.452 3.920 8.283 1.00 93.62 385 VAL A O 1
ATOM 2950 N N . ALA A 1 386 ? -0.384 4.734 6.486 1.00 93.62 386 ALA A N 1
ATOM 2951 C CA . ALA A 1 386 ? -0.605 3.559 5.655 1.00 93.62 386 ALA A CA 1
ATOM 2952 C C . ALA A 1 386 ? 0.082 2.313 6.239 1.00 93.62 386 ALA A C 1
ATOM 2954 O O . ALA A 1 386 ? -0.539 1.253 6.304 1.00 93.62 386 ALA A O 1
ATOM 2955 N N . GLY A 1 387 ? 1.303 2.447 6.768 1.00 93.00 387 GLY A N 1
ATOM 2956 C CA . GLY A 1 387 ? 1.978 1.375 7.504 1.00 93.00 387 GLY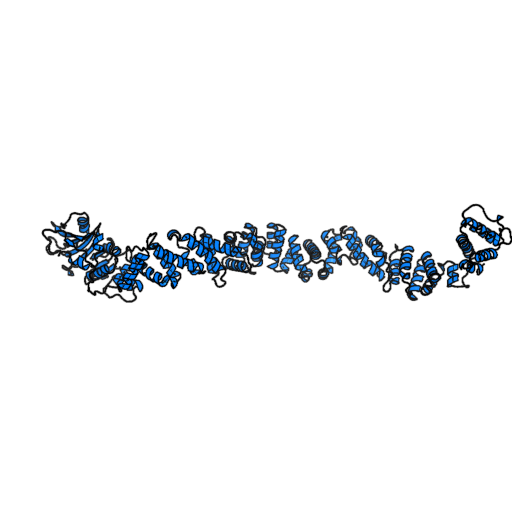 A CA 1
ATOM 2957 C C . GLY A 1 387 ? 1.187 0.903 8.730 1.00 93.00 387 GLY A C 1
ATOM 2958 O O . GLY A 1 387 ? 1.049 -0.299 8.956 1.00 93.00 387 GLY A O 1
ATOM 2959 N N . ARG A 1 388 ? 0.587 1.826 9.494 1.00 93.81 388 ARG A N 1
ATOM 2960 C CA . ARG A 1 388 ? -0.275 1.469 10.635 1.00 93.81 388 ARG A CA 1
ATOM 2961 C C . ARG A 1 388 ? -1.546 0.739 10.195 1.00 93.81 388 ARG A C 1
ATOM 2963 O O . ARG A 1 388 ? -1.917 -0.247 10.828 1.00 93.81 388 ARG A O 1
ATOM 2970 N N . VAL A 1 389 ? -2.183 1.179 9.107 1.00 94.44 389 VAL A N 1
ATOM 2971 C CA . VAL A 1 389 ? -3.343 0.491 8.508 1.00 94.44 389 VAL A CA 1
ATOM 2972 C C . VAL A 1 389 ? -2.968 -0.929 8.075 1.00 94.44 389 VAL A C 1
ATOM 2974 O O . VAL A 1 389 ? -3.705 -1.869 8.363 1.00 94.44 389 VAL A O 1
ATOM 2977 N N . TRP A 1 390 ? -1.793 -1.115 7.470 1.00 94.38 390 TRP A N 1
ATOM 2978 C CA . TRP A 1 390 ? -1.298 -2.441 7.099 1.00 94.38 390 TRP A CA 1
ATOM 2979 C C . TRP A 1 390 ? -1.070 -3.363 8.290 1.00 94.38 390 TRP A C 1
ATOM 2981 O O . TRP A 1 390 ? -1.390 -4.549 8.200 1.00 94.38 390 TRP A O 1
ATOM 2991 N N . ASN A 1 391 ? -0.572 -2.837 9.410 1.00 93.50 391 ASN A N 1
ATOM 2992 C CA . ASN A 1 391 ? -0.445 -3.627 10.633 1.00 93.50 391 ASN A CA 1
ATOM 2993 C C . ASN A 1 391 ? -1.822 -4.118 11.108 1.00 93.50 391 ASN A C 1
ATOM 2995 O O . ASN A 1 391 ? -1.967 -5.290 11.431 1.00 93.50 391 ASN A O 1
ATOM 2999 N N . LEU A 1 392 ? -2.855 -3.269 11.059 1.00 94.75 392 LEU A N 1
ATOM 3000 C CA . LEU A 1 392 ? -4.223 -3.673 11.413 1.00 94.75 392 LEU A CA 1
ATOM 3001 C C . LEU A 1 392 ? -4.796 -4.724 10.454 1.00 94.75 392 LEU A C 1
ATOM 3003 O O . LEU A 1 392 ? -5.391 -5.696 10.910 1.00 94.75 392 LEU A O 1
ATOM 3007 N N . PHE A 1 393 ? -4.595 -4.568 9.142 1.00 94.00 393 PHE A N 1
ATOM 3008 C CA . PHE A 1 393 ? -5.031 -5.561 8.150 1.00 94.00 393 PHE A CA 1
ATOM 3009 C C . PHE A 1 393 ? -4.307 -6.900 8.300 1.00 94.00 393 PHE A C 1
ATOM 3011 O O . PHE A 1 393 ? -4.898 -7.944 8.044 1.00 94.00 393 PHE A O 1
ATOM 3018 N N . SER A 1 394 ? -3.041 -6.873 8.714 1.00 91.75 394 SER A N 1
ATOM 3019 C CA . SER A 1 394 ? -2.255 -8.088 8.939 1.00 91.75 394 SER A CA 1
ATOM 3020 C C . SER A 1 394 ? -2.740 -8.856 10.170 1.00 91.75 394 SER A C 1
ATOM 3022 O O . SER A 1 394 ? -2.799 -10.080 10.128 1.00 91.75 394 SER A O 1
ATOM 3024 N N . GLU A 1 395 ? -3.125 -8.147 11.236 1.00 92.62 395 GLU A N 1
ATOM 3025 C CA . GLU A 1 395 ? -3.706 -8.750 12.446 1.00 92.62 395 GLU A CA 1
ATOM 3026 C C . GLU A 1 395 ? -5.136 -9.253 12.222 1.00 92.62 395 GLU A C 1
ATOM 3028 O O . GLU A 1 395 ? -5.518 -10.300 12.737 1.00 92.62 395 GLU A O 1
ATOM 3033 N N . SER A 1 396 ? -5.935 -8.515 11.447 1.00 92.12 396 SER A N 1
ATOM 3034 C CA . SER A 1 396 ? -7.332 -8.850 11.172 1.00 92.12 396 SER A CA 1
ATOM 3035 C C . SER A 1 396 ? -7.669 -8.622 9.693 1.00 92.12 396 SER A C 1
ATOM 3037 O O . SER A 1 396 ? -8.148 -7.539 9.338 1.00 92.12 396 SER A O 1
ATOM 3039 N N . PRO A 1 397 ? -7.488 -9.636 8.822 1.00 90.38 397 PRO A N 1
ATOM 3040 C CA . PRO A 1 397 ? -7.751 -9.523 7.384 1.00 90.38 397 PRO A CA 1
ATOM 3041 C C . PRO A 1 397 ? -9.173 -9.078 7.020 1.00 90.38 397 PRO A C 1
ATOM 3043 O O . PRO A 1 397 ? -9.363 -8.414 6.002 1.00 90.38 397 PRO A O 1
ATOM 3046 N N . ASP A 1 398 ? -10.163 -9.361 7.870 1.00 90.75 398 ASP A N 1
ATOM 3047 C CA . ASP A 1 398 ? -11.550 -8.911 7.685 1.00 90.75 398 ASP A CA 1
ATOM 3048 C C . ASP A 1 398 ? -11.680 -7.376 7.668 1.00 90.75 398 ASP A C 1
ATOM 3050 O O . ASP A 1 398 ? -12.553 -6.831 6.993 1.00 90.75 398 ASP A O 1
ATOM 3054 N N . LEU A 1 399 ? -10.762 -6.643 8.314 1.00 92.50 399 LEU A N 1
ATOM 3055 C CA . LEU A 1 399 ? -10.728 -5.178 8.229 1.00 92.50 399 LEU A CA 1
ATOM 3056 C C . LEU A 1 399 ? -10.439 -4.685 6.808 1.00 92.50 399 LEU A C 1
ATOM 3058 O O . LEU A 1 399 ? -10.905 -3.610 6.432 1.00 92.50 399 LEU A O 1
ATOM 3062 N N . ALA A 1 400 ? -9.694 -5.453 6.006 1.00 91.06 400 ALA A N 1
ATOM 3063 C CA . ALA A 1 400 ? -9.426 -5.096 4.617 1.00 91.06 400 ALA A CA 1
ATOM 3064 C C . ALA A 1 400 ? -10.697 -5.192 3.756 1.00 91.06 400 ALA A C 1
ATOM 3066 O O . ALA A 1 400 ? -10.872 -4.407 2.822 1.00 91.06 400 ALA A O 1
ATOM 3067 N N . VAL A 1 401 ? -11.616 -6.104 4.094 1.00 89.88 401 VAL A N 1
ATOM 3068 C CA . VAL A 1 401 ? -12.936 -6.210 3.446 1.00 89.88 401 VAL A CA 1
ATOM 3069 C C . VAL A 1 401 ? -13.771 -4.963 3.736 1.00 89.88 401 VAL A C 1
ATOM 3071 O O . VAL A 1 401 ? -14.394 -4.398 2.833 1.00 89.88 401 VAL A O 1
ATOM 3074 N N . GLU A 1 402 ? -13.697 -4.479 4.975 1.00 92.75 402 GLU A N 1
ATOM 3075 C CA . GLU A 1 402 ? -14.400 -3.286 5.452 1.00 92.75 402 GLU A CA 1
ATOM 3076 C C . GLU A 1 402 ? -13.661 -1.970 5.167 1.00 92.75 402 GLU A C 1
ATOM 3078 O O . GLU A 1 402 ? -14.110 -0.890 5.559 1.00 92.75 402 GLU A O 1
ATOM 3083 N N . ALA A 1 403 ? -12.554 -2.015 4.418 1.00 88.38 403 ALA A N 1
ATOM 3084 C CA . ALA A 1 403 ? -11.731 -0.843 4.137 1.00 88.38 403 ALA A CA 1
ATOM 3085 C C . ALA A 1 403 ? -12.506 0.278 3.426 1.00 88.38 403 ALA A C 1
ATOM 3087 O O . ALA A 1 403 ? -12.222 1.448 3.645 1.00 88.38 403 ALA A O 1
ATOM 3088 N N . ALA A 1 404 ? -13.517 -0.044 2.612 1.00 85.12 404 ALA A N 1
ATOM 3089 C CA . ALA A 1 404 ? -14.364 0.975 1.987 1.00 85.12 404 ALA A CA 1
ATOM 3090 C C . ALA A 1 404 ? -15.254 1.722 2.995 1.00 85.12 404 ALA A C 1
ATOM 3092 O O . ALA A 1 404 ? -15.514 2.910 2.813 1.00 85.12 404 ALA A O 1
ATOM 3093 N N . THR A 1 405 ? -15.706 1.031 4.043 1.00 87.81 405 THR A N 1
ATOM 3094 C CA . THR A 1 405 ? -16.483 1.609 5.146 1.00 87.81 405 THR A CA 1
ATOM 3095 C C . THR A 1 405 ? -15.582 2.480 6.021 1.00 87.81 405 THR A C 1
ATOM 3097 O O . THR A 1 405 ? -15.937 3.602 6.377 1.00 87.81 405 THR A O 1
ATOM 3100 N N . LEU A 1 406 ? -14.383 1.980 6.321 1.00 91.25 406 LEU A N 1
ATOM 3101 C CA . LEU A 1 406 ? -13.407 2.634 7.191 1.00 91.25 406 LEU A CA 1
ATOM 3102 C C . LEU A 1 406 ? -12.660 3.792 6.514 1.00 91.25 406 LEU A C 1
ATOM 3104 O O . LEU A 1 406 ? -12.259 4.739 7.184 1.00 91.25 406 LEU A O 1
ATOM 3108 N N . MET A 1 407 ? -12.469 3.736 5.194 1.00 92.62 407 MET A N 1
ATOM 3109 C CA . MET A 1 407 ? -11.714 4.714 4.407 1.00 92.62 407 MET A CA 1
ATOM 3110 C C . MET A 1 407 ? -12.552 5.208 3.214 1.00 92.62 407 MET A C 1
ATOM 3112 O O . MET A 1 407 ? -12.342 4.767 2.081 1.00 92.62 407 MET A O 1
ATOM 3116 N N . PRO A 1 408 ? -13.466 6.177 3.408 1.00 88.69 408 PRO A N 1
ATOM 3117 C CA . PRO A 1 408 ? -14.350 6.661 2.340 1.00 88.69 408 PRO A CA 1
ATOM 3118 C C . PRO A 1 408 ? -13.615 7.172 1.086 1.00 88.69 408 PRO A C 1
ATOM 3120 O O . PRO A 1 408 ? -14.119 7.055 -0.029 1.00 88.69 408 PRO A O 1
ATOM 3123 N N . ASN A 1 409 ? -12.393 7.692 1.258 1.00 89.94 409 ASN A N 1
ATOM 3124 C CA . ASN A 1 409 ? -11.538 8.204 0.182 1.00 89.94 409 ASN A CA 1
ATOM 3125 C C . ASN A 1 409 ? -10.463 7.206 -0.284 1.00 89.94 409 ASN A C 1
ATOM 3127 O O . ASN A 1 409 ? -9.482 7.613 -0.901 1.00 89.94 409 ASN A O 1
ATOM 3131 N N . ILE A 1 410 ? -10.633 5.898 -0.045 1.00 91.75 410 ILE A N 1
ATOM 3132 C CA . ILE A 1 410 ? -9.624 4.863 -0.352 1.00 91.75 410 ILE A CA 1
ATOM 3133 C C . ILE A 1 410 ? -9.079 4.915 -1.788 1.00 91.75 410 ILE A C 1
ATOM 3135 O O . ILE A 1 410 ? -7.903 4.646 -2.005 1.00 91.75 410 ILE A O 1
ATOM 3139 N N . LYS A 1 411 ? -9.886 5.351 -2.765 1.00 91.62 411 LYS A N 1
ATOM 3140 C CA . LYS A 1 411 ? -9.453 5.555 -4.161 1.00 91.62 411 LYS A CA 1
ATOM 3141 C C . LYS A 1 411 ? -8.310 6.553 -4.309 1.00 91.62 411 LYS A C 1
ATOM 3143 O O . LYS A 1 411 ? -7.430 6.351 -5.136 1.00 91.62 411 LYS A O 1
ATOM 3148 N N . GLN A 1 412 ? -8.318 7.623 -3.520 1.00 91.56 412 GLN A N 1
ATOM 3149 C CA . GLN A 1 412 ? -7.251 8.626 -3.530 1.00 91.56 412 GLN A CA 1
ATOM 3150 C C . GLN A 1 412 ? -5.971 8.083 -2.879 1.00 91.56 412 GLN A C 1
ATOM 3152 O O . GLN A 1 412 ? -4.887 8.598 -3.129 1.00 91.56 412 GLN A O 1
ATOM 3157 N N . HIS A 1 413 ? -6.098 7.024 -2.075 1.00 91.69 413 HIS A N 1
ATOM 3158 C CA . HIS A 1 413 ? -5.019 6.430 -1.293 1.00 91.69 413 HIS A CA 1
ATOM 3159 C C . HIS A 1 413 ? -4.457 5.142 -1.913 1.00 91.69 413 HIS A C 1
ATOM 3161 O O . HIS A 1 413 ? -3.532 4.571 -1.341 1.00 91.69 413 HIS A O 1
ATOM 3167 N N . ASP A 1 414 ? -4.982 4.690 -3.063 1.00 94.56 414 ASP A N 1
ATOM 3168 C CA . ASP A 1 414 ? -4.582 3.437 -3.731 1.00 94.56 414 ASP A CA 1
ATOM 3169 C C . ASP A 1 414 ? -3.059 3.333 -3.872 1.00 94.56 414 ASP A C 1
ATOM 3171 O O . ASP A 1 414 ? -2.442 2.371 -3.422 1.00 94.56 414 ASP A O 1
ATOM 3175 N N . HIS A 1 415 ? -2.441 4.389 -4.405 1.00 94.12 415 HIS A N 1
ATOM 3176 C CA . HIS A 1 415 ? -0.999 4.445 -4.604 1.00 94.12 415 HIS A CA 1
ATOM 3177 C C . HIS A 1 415 ? -0.214 4.311 -3.291 1.00 94.12 415 HIS A C 1
ATOM 3179 O O . HIS A 1 415 ? 0.668 3.461 -3.186 1.00 94.12 415 HIS A O 1
ATOM 3185 N N . VAL A 1 416 ? -0.539 5.121 -2.276 1.00 94.69 416 VAL A N 1
ATOM 3186 C CA . VAL A 1 416 ? 0.192 5.145 -0.995 1.00 94.69 416 VAL A CA 1
ATOM 3187 C C . VAL A 1 416 ? 0.044 3.811 -0.264 1.00 94.69 416 VAL A C 1
ATOM 3189 O O . VAL A 1 416 ? 1.039 3.249 0.195 1.00 94.69 416 VAL A O 1
ATOM 3192 N N . LEU A 1 417 ? -1.169 3.250 -0.217 1.00 94.19 417 LEU A N 1
ATOM 3193 C CA . LEU A 1 417 ? -1.409 1.925 0.361 1.00 94.19 417 LEU A CA 1
ATOM 3194 C C . LEU A 1 417 ? -0.637 0.837 -0.392 1.00 94.19 417 LEU A C 1
ATOM 3196 O O . LEU A 1 417 ? -0.056 -0.044 0.238 1.00 94.19 417 LEU A O 1
ATOM 3200 N N . ALA A 1 418 ? -0.579 0.900 -1.723 1.00 95.00 418 ALA A N 1
ATOM 3201 C CA . ALA A 1 418 ? 0.125 -0.097 -2.518 1.00 95.00 418 ALA A CA 1
ATOM 3202 C C . ALA A 1 418 ? 1.658 -0.008 -2.392 1.00 95.00 418 ALA A C 1
ATOM 3204 O O . ALA A 1 418 ? 2.331 -1.041 -2.359 1.00 95.00 418 ALA A O 1
ATOM 3205 N N . VAL A 1 419 ? 2.221 1.204 -2.311 1.00 93.88 419 VAL A N 1
ATOM 3206 C CA . VAL A 1 419 ? 3.666 1.430 -2.101 1.00 93.88 419 VAL A CA 1
ATOM 3207 C C . VAL A 1 419 ? 4.112 0.933 -0.731 1.00 93.88 419 VAL A C 1
ATOM 3209 O O . VAL A 1 419 ? 5.151 0.287 -0.629 1.00 93.88 419 VAL A O 1
ATOM 3212 N N . THR A 1 420 ? 3.327 1.217 0.306 1.00 94.75 420 THR A N 1
ATOM 3213 C CA . THR A 1 420 ? 3.676 0.925 1.707 1.00 94.75 420 THR A CA 1
ATOM 3214 C C . THR A 1 420 ? 3.335 -0.495 2.148 1.00 94.75 420 THR A C 1
ATOM 3216 O O . THR A 1 420 ? 3.657 -0.883 3.270 1.00 94.75 420 THR A O 1
ATOM 3219 N N . ALA A 1 421 ? 2.702 -1.288 1.279 1.00 94.44 421 ALA A N 1
ATOM 3220 C CA . ALA A 1 421 ? 2.301 -2.647 1.600 1.00 94.44 421 ALA A CA 1
ATOM 3221 C C . ALA A 1 421 ? 3.503 -3.526 2.000 1.00 94.44 421 ALA A C 1
ATOM 3223 O O . ALA A 1 421 ? 4.475 -3.612 1.239 1.00 94.44 421 ALA A O 1
ATOM 3224 N N . PRO A 1 422 ? 3.438 -4.255 3.130 1.00 92.75 422 PRO A N 1
ATOM 3225 C CA . PRO A 1 422 ? 4.549 -5.068 3.626 1.00 92.75 422 PRO A CA 1
ATOM 3226 C C . PRO A 1 422 ? 4.845 -6.215 2.662 1.00 92.75 422 PRO A C 1
ATOM 3228 O O . PRO A 1 422 ? 3.911 -6.826 2.165 1.00 92.75 422 PRO A O 1
ATOM 3231 N N . ASN A 1 423 ? 6.111 -6.546 2.388 1.00 87.88 423 ASN A N 1
ATOM 3232 C CA . ASN A 1 423 ? 6.468 -7.554 1.368 1.00 87.88 423 ASN A CA 1
ATOM 3233 C C . ASN A 1 423 ? 5.782 -8.921 1.567 1.00 87.88 423 ASN A C 1
ATOM 3235 O O . ASN A 1 423 ? 5.444 -9.578 0.587 1.00 87.88 423 ASN A O 1
ATOM 3239 N N . ASN A 1 424 ? 5.510 -9.306 2.817 1.00 87.38 424 ASN A N 1
ATOM 3240 C CA . ASN A 1 424 ? 4.912 -10.590 3.185 1.00 87.38 424 ASN A CA 1
ATOM 3241 C C . ASN A 1 424 ? 3.400 -10.473 3.448 1.00 87.38 424 ASN A C 1
ATOM 3243 O O . ASN A 1 424 ? 2.940 -10.723 4.560 1.00 87.38 424 ASN A O 1
ATOM 3247 N N . VAL A 1 425 ? 2.619 -10.086 2.438 1.00 92.69 425 VAL A N 1
ATOM 3248 C CA . VAL A 1 425 ? 1.150 -10.178 2.518 1.00 92.69 425 VAL A CA 1
ATOM 3249 C C . VAL A 1 425 ? 0.751 -11.657 2.483 1.00 92.69 425 VAL A C 1
ATOM 3251 O O . VAL A 1 425 ? 1.226 -12.406 1.631 1.00 92.69 425 VAL A O 1
ATOM 3254 N N . THR A 1 426 ? -0.094 -12.095 3.417 1.00 92.38 426 THR A N 1
ATOM 3255 C CA . THR A 1 426 ? -0.573 -13.484 3.465 1.00 92.38 426 THR A CA 1
ATOM 3256 C C . THR A 1 426 ? -1.518 -13.786 2.301 1.00 92.38 426 THR A C 1
ATOM 3258 O O . THR A 1 426 ? -2.129 -12.882 1.732 1.00 92.38 426 THR A O 1
ATOM 3261 N N . ASN A 1 427 ? -1.665 -15.067 1.954 1.00 92.31 427 ASN A N 1
ATOM 3262 C CA . ASN A 1 427 ? -2.565 -15.496 0.879 1.00 92.31 427 ASN A CA 1
ATOM 3263 C C . ASN A 1 427 ? -4.012 -15.024 1.139 1.00 92.31 427 ASN A C 1
ATOM 3265 O O . ASN A 1 427 ? -4.603 -14.362 0.287 1.00 92.31 427 ASN A O 1
ATOM 3269 N N . ASP A 1 428 ? -4.524 -15.253 2.352 1.00 91.00 428 ASP A N 1
ATOM 3270 C CA . ASP A 1 428 ? -5.888 -14.875 2.739 1.00 91.00 428 ASP A CA 1
ATOM 3271 C C . ASP A 1 428 ? -6.129 -13.364 2.625 1.00 91.00 428 ASP A C 1
ATOM 3273 O O . ASP A 1 428 ? -7.115 -12.934 2.022 1.00 91.00 428 ASP A O 1
ATOM 3277 N N . LEU A 1 429 ? -5.199 -12.542 3.130 1.00 93.50 429 LEU A N 1
ATOM 3278 C CA . LEU A 1 429 ? -5.285 -11.088 2.994 1.00 93.50 429 LEU A CA 1
ATOM 3279 C C . LEU A 1 429 ? -5.195 -10.665 1.521 1.00 93.50 429 LEU A C 1
ATOM 3281 O O . LEU A 1 429 ? -5.949 -9.798 1.085 1.00 93.50 429 LEU A O 1
ATOM 3285 N N . GLY A 1 430 ? -4.334 -11.312 0.733 1.00 93.69 430 GLY A N 1
ATOM 3286 C CA . GLY A 1 430 ? -4.227 -11.095 -0.709 1.00 93.69 430 GLY A CA 1
ATOM 3287 C C . GLY A 1 430 ? -5.554 -11.297 -1.441 1.00 93.69 430 GLY A C 1
ATOM 3288 O O . GLY A 1 430 ? -5.943 -10.446 -2.241 1.00 93.69 430 GLY A O 1
ATOM 3289 N N . ILE A 1 431 ? -6.279 -12.378 -1.133 1.00 93.31 431 ILE A N 1
ATOM 3290 C CA . ILE A 1 431 ? -7.598 -12.667 -1.717 1.00 93.31 431 ILE A CA 1
ATOM 3291 C C . ILE A 1 431 ? -8.599 -11.556 -1.368 1.00 93.31 431 ILE A C 1
ATOM 3293 O O . ILE A 1 431 ? -9.298 -11.050 -2.252 1.00 93.31 431 ILE A O 1
ATOM 3297 N N . GLN A 1 432 ? -8.650 -11.137 -0.099 1.00 92.50 432 GLN A N 1
ATOM 3298 C CA . GLN A 1 432 ? -9.561 -10.069 0.330 1.00 92.50 432 GLN A CA 1
ATOM 3299 C C . GLN A 1 432 ? -9.232 -8.730 -0.339 1.00 92.50 432 GLN A C 1
ATOM 3301 O O . GLN A 1 432 ? -10.139 -8.036 -0.810 1.00 92.50 432 GLN A O 1
ATOM 3306 N N . LEU A 1 433 ? -7.942 -8.405 -0.468 1.00 93.75 433 LEU A N 1
ATOM 3307 C CA . LEU A 1 433 ? -7.470 -7.214 -1.173 1.00 93.75 433 LEU A CA 1
ATOM 3308 C C . LEU A 1 433 ? -7.890 -7.216 -2.644 1.00 93.75 433 LEU A C 1
ATOM 3310 O O . LEU A 1 433 ? -8.369 -6.196 -3.130 1.00 93.75 433 LEU A O 1
ATOM 3314 N N . CYS A 1 434 ? -7.781 -8.341 -3.354 1.00 93.75 434 CYS A N 1
ATOM 3315 C CA . CYS A 1 434 ? -8.239 -8.424 -4.744 1.00 93.75 434 CYS A CA 1
ATOM 3316 C C . CYS A 1 434 ? -9.740 -8.156 -4.874 1.00 93.75 434 CYS A C 1
ATOM 3318 O O . CYS A 1 434 ? -10.164 -7.396 -5.752 1.00 93.75 434 CYS A O 1
ATOM 3320 N N . ASN A 1 435 ? -10.542 -8.726 -3.972 1.00 91.31 435 ASN A N 1
ATOM 3321 C CA . ASN A 1 435 ? -11.991 -8.535 -3.964 1.00 91.31 435 ASN A CA 1
ATOM 3322 C C . ASN A 1 435 ? -12.369 -7.063 -3.752 1.00 91.31 435 ASN A C 1
ATOM 3324 O O . ASN A 1 435 ? -13.143 -6.496 -4.536 1.00 91.31 435 ASN A O 1
ATOM 3328 N N . ILE A 1 436 ? -11.804 -6.420 -2.723 1.00 92.44 436 ILE A N 1
ATOM 3329 C CA . ILE A 1 436 ? -12.107 -5.015 -2.432 1.00 92.44 436 ILE A CA 1
ATOM 3330 C C . ILE A 1 436 ? -11.533 -4.084 -3.502 1.00 92.44 436 ILE A C 1
ATOM 3332 O O . ILE A 1 436 ? -12.211 -3.143 -3.919 1.00 92.44 436 ILE A O 1
ATOM 3336 N N . ALA A 1 437 ? -10.338 -4.374 -4.019 1.00 94.56 437 ALA A N 1
ATOM 3337 C CA . ALA A 1 437 ? -9.682 -3.550 -5.021 1.00 94.56 437 ALA A CA 1
ATOM 3338 C C . ALA A 1 437 ? -10.452 -3.527 -6.345 1.00 94.56 437 ALA A C 1
ATOM 3340 O O . ALA A 1 437 ? -10.641 -2.458 -6.926 1.00 94.56 437 ALA A O 1
ATOM 3341 N N . LYS A 1 438 ? -10.998 -4.666 -6.789 1.00 92.38 438 LYS A N 1
ATOM 3342 C CA . LYS A 1 438 ? -11.900 -4.697 -7.952 1.00 92.38 438 LYS A CA 1
ATOM 3343 C C . LYS A 1 438 ? -13.183 -3.910 -7.696 1.00 92.38 438 LYS A C 1
ATOM 3345 O O . LYS A 1 438 ? -13.556 -3.068 -8.512 1.00 92.38 438 LYS A O 1
ATOM 3350 N N . LYS A 1 439 ? -13.834 -4.138 -6.548 1.00 91.94 439 LYS A N 1
ATOM 3351 C CA . LYS A 1 439 ? -15.091 -3.463 -6.175 1.00 91.94 439 LYS A CA 1
ATOM 3352 C C . LYS A 1 439 ? -14.926 -1.941 -6.111 1.00 91.94 439 LYS A C 1
ATOM 3354 O O . LYS A 1 439 ? -15.802 -1.209 -6.564 1.00 91.94 439 LYS A O 1
ATOM 3359 N N . GLN A 1 440 ? -13.798 -1.472 -5.579 1.00 92.38 440 GLN A N 1
ATOM 3360 C CA . GLN A 1 440 ? -13.510 -0.053 -5.364 1.00 92.38 440 GLN A CA 1
ATOM 3361 C C . GLN A 1 440 ? -12.654 0.587 -6.462 1.00 92.38 440 GLN A C 1
ATOM 3363 O O . GLN A 1 440 ? -12.351 1.770 -6.355 1.00 92.38 440 GLN A O 1
ATOM 3368 N N . ARG A 1 441 ? -12.311 -0.135 -7.538 1.00 93.31 441 ARG A N 1
ATOM 3369 C CA . ARG A 1 441 ? -11.415 0.334 -8.613 1.00 93.31 441 ARG A CA 1
ATOM 3370 C C . ARG A 1 441 ? -10.058 0.851 -8.097 1.00 93.31 441 ARG A C 1
ATOM 3372 O O . ARG A 1 441 ? -9.718 2.009 -8.317 1.00 93.31 441 ARG A O 1
ATOM 3379 N N . LEU A 1 442 ? -9.316 -0.012 -7.403 1.00 95.62 442 LEU A N 1
ATOM 3380 C CA . LEU A 1 442 ? -7.992 0.245 -6.813 1.00 95.62 442 LEU A CA 1
ATOM 3381 C C . LEU A 1 442 ? -6.911 -0.563 -7.565 1.00 95.62 442 LEU A C 1
ATOM 3383 O O . LEU A 1 442 ? -6.557 -1.668 -7.142 1.00 95.62 442 LEU A O 1
ATOM 3387 N N . PRO A 1 443 ? -6.454 -0.106 -8.743 1.00 96.88 443 PRO A N 1
ATOM 3388 C CA . PRO A 1 443 ? -5.586 -0.891 -9.617 1.00 96.88 443 PRO A CA 1
ATOM 3389 C C . PRO A 1 443 ? -4.231 -1.261 -8.999 1.00 96.88 443 PRO A C 1
ATOM 3391 O O . PRO A 1 443 ? -3.745 -2.371 -9.250 1.00 96.88 443 PRO A O 1
ATOM 3394 N N . GLU A 1 444 ? -3.598 -0.388 -8.212 1.00 97.06 444 GLU A N 1
ATOM 3395 C CA . GLU A 1 444 ? -2.293 -0.704 -7.615 1.00 97.06 444 GLU A CA 1
ATOM 3396 C C . GLU A 1 444 ? -2.435 -1.680 -6.442 1.00 97.06 444 GLU A C 1
ATOM 3398 O O . GLU A 1 444 ? -1.671 -2.646 -6.358 1.00 97.06 444 GLU A O 1
ATOM 3403 N N . LEU A 1 445 ? -3.443 -1.504 -5.583 1.00 95.25 445 LEU A N 1
ATOM 3404 C CA . LEU A 1 445 ? -3.718 -2.430 -4.483 1.00 95.25 445 LEU A CA 1
ATOM 3405 C C . LEU A 1 445 ? -4.156 -3.813 -4.991 1.00 95.25 445 LEU A C 1
ATOM 3407 O O . LEU A 1 445 ? -3.792 -4.831 -4.401 1.00 95.25 445 LEU A O 1
ATOM 3411 N N . HIS A 1 446 ? -4.857 -3.873 -6.130 1.00 96.81 446 HIS A N 1
ATOM 3412 C CA . HIS A 1 446 ? -5.171 -5.141 -6.796 1.00 96.81 446 HIS A CA 1
ATOM 3413 C C . HIS A 1 446 ? -3.891 -5.905 -7.172 1.00 96.81 446 HIS A C 1
ATOM 3415 O O . HIS A 1 446 ? -3.804 -7.111 -6.953 1.00 96.81 446 HIS A O 1
ATOM 3421 N N . ALA A 1 447 ? -2.864 -5.208 -7.670 1.00 97.31 447 ALA A N 1
ATOM 3422 C CA . ALA A 1 447 ? -1.576 -5.829 -7.975 1.00 97.31 447 ALA A CA 1
ATOM 3423 C C . ALA A 1 447 ? -0.852 -6.342 -6.719 1.00 97.31 447 ALA A C 1
ATOM 3425 O O . ALA A 1 447 ? -0.206 -7.387 -6.782 1.00 97.31 447 ALA A O 1
ATOM 3426 N N . VAL A 1 448 ? -0.981 -5.647 -5.582 1.00 96.56 448 VAL A N 1
ATOM 3427 C CA . VAL A 1 448 ? -0.450 -6.115 -4.288 1.00 96.56 448 VAL A CA 1
ATOM 3428 C C . VAL A 1 448 ? -1.122 -7.416 -3.856 1.00 96.56 448 VAL A C 1
ATOM 3430 O O . VAL A 1 448 ? -0.420 -8.354 -3.485 1.00 96.56 448 VAL A O 1
ATOM 3433 N N . GLY A 1 449 ? -2.455 -7.490 -3.939 1.00 95.81 449 GLY A N 1
ATOM 3434 C CA . GLY A 1 449 ? -3.196 -8.711 -3.622 1.00 95.81 449 GLY A CA 1
ATOM 3435 C C . GLY A 1 449 ? -2.766 -9.878 -4.512 1.00 95.81 449 GLY A C 1
ATOM 3436 O O . GLY A 1 449 ? -2.354 -10.923 -4.009 1.00 95.81 449 GLY A O 1
ATOM 3437 N N . LEU A 1 450 ? -2.741 -9.673 -5.833 1.00 96.75 450 LEU A N 1
ATOM 3438 C CA . LEU A 1 450 ? -2.355 -10.713 -6.789 1.00 96.75 450 LEU A CA 1
ATOM 3439 C C . LEU A 1 450 ? -0.912 -11.194 -6.595 1.00 96.75 450 LEU A C 1
ATOM 3441 O O . LEU A 1 450 ? -0.657 -12.391 -6.721 1.00 96.75 450 LEU A O 1
ATOM 3445 N N . ALA A 1 451 ? 0.017 -10.301 -6.240 1.00 95.75 451 ALA A N 1
ATOM 3446 C CA . ALA A 1 451 ? 1.398 -10.674 -5.934 1.00 95.75 451 ALA A CA 1
ATOM 3447 C C . ALA A 1 451 ? 1.506 -11.645 -4.743 1.00 95.75 451 ALA A C 1
ATOM 3449 O O . ALA A 1 451 ? 2.444 -12.436 -4.687 1.00 95.75 451 ALA A O 1
ATOM 3450 N N . ALA A 1 452 ? 0.559 -11.587 -3.801 1.00 93.94 452 ALA A N 1
ATOM 3451 C CA . ALA A 1 452 ? 0.566 -12.394 -2.585 1.00 93.94 452 ALA A CA 1
ATOM 3452 C C . ALA A 1 452 ? -0.031 -13.798 -2.775 1.00 93.94 452 ALA A C 1
ATOM 3454 O O . ALA A 1 452 ? 0.414 -14.745 -2.128 1.00 93.94 452 ALA A O 1
ATOM 3455 N N . HIS A 1 453 ? -1.043 -13.943 -3.640 1.00 92.56 453 HIS A N 1
ATOM 3456 C CA . HIS A 1 453 ? -1.830 -15.182 -3.724 1.00 92.56 453 HIS A CA 1
ATOM 3457 C C . HIS A 1 453 ? -1.884 -15.845 -5.111 1.00 92.56 453 HIS A C 1
ATOM 3459 O O . HIS A 1 453 ? -2.420 -16.949 -5.233 1.00 92.56 453 HIS A O 1
ATOM 3465 N N . SER A 1 454 ? -1.372 -15.201 -6.164 1.00 93.19 454 SER A N 1
ATOM 3466 C CA . SER A 1 454 ? -1.434 -15.712 -7.541 1.00 93.19 454 SER A CA 1
ATOM 3467 C C . SER A 1 454 ? -0.050 -15.976 -8.128 1.00 93.19 454 SER A C 1
ATOM 3469 O O . SER A 1 454 ? 0.951 -15.381 -7.736 1.00 93.19 454 SER A O 1
ATOM 3471 N N . SER A 1 455 ? 0.017 -16.863 -9.125 1.00 94.50 455 SER A N 1
ATOM 3472 C CA . SER A 1 455 ? 1.209 -16.959 -9.972 1.00 94.50 455 SER A CA 1
ATOM 3473 C C . SER A 1 455 ? 1.367 -15.673 -10.791 1.00 94.50 455 SER A C 1
ATOM 3475 O O . SER A 1 455 ? 0.374 -15.042 -11.152 1.00 94.50 455 SER A O 1
ATOM 3477 N N . ILE A 1 456 ? 2.604 -15.297 -11.135 1.00 95.06 456 ILE A N 1
ATOM 3478 C CA . ILE A 1 456 ? 2.881 -14.056 -11.885 1.00 95.06 456 ILE A CA 1
ATOM 3479 C C . ILE A 1 456 ? 2.105 -14.025 -13.207 1.00 95.06 456 ILE A C 1
ATOM 3481 O O . ILE A 1 456 ? 1.501 -13.011 -13.546 1.00 95.06 456 ILE A O 1
ATOM 3485 N N . ARG A 1 457 ? 2.049 -15.158 -13.918 1.00 94.25 457 ARG A N 1
ATOM 3486 C CA . ARG A 1 457 ? 1.288 -15.288 -15.163 1.00 94.25 457 ARG A CA 1
ATOM 3487 C C . ARG A 1 457 ? -0.200 -14.994 -14.961 1.00 94.25 457 ARG A C 1
ATOM 3489 O O . ARG A 1 457 ? -0.757 -14.184 -15.698 1.00 94.25 457 ARG A O 1
ATOM 3496 N N . ASN A 1 458 ? -0.825 -15.614 -13.960 1.00 94.94 458 ASN A N 1
ATOM 3497 C CA . ASN A 1 458 ? -2.246 -15.408 -13.678 1.00 94.94 458 ASN A CA 1
ATOM 3498 C C . ASN A 1 458 ? -2.509 -13.970 -13.216 1.00 94.94 458 ASN A C 1
ATOM 3500 O O . ASN A 1 458 ? -3.459 -13.350 -13.680 1.00 94.94 458 ASN A O 1
ATOM 3504 N N . ALA A 1 459 ? -1.625 -13.413 -12.382 1.00 96.19 459 ALA A N 1
ATOM 3505 C CA . ALA A 1 459 ? -1.704 -12.030 -11.929 1.00 96.19 459 ALA A CA 1
ATOM 3506 C C . ALA A 1 459 ? -1.682 -11.044 -13.108 1.00 96.19 459 ALA A C 1
ATOM 3508 O O . ALA A 1 459 ? -2.527 -10.157 -13.193 1.00 96.19 459 ALA A O 1
ATOM 3509 N N . VAL A 1 460 ? -0.756 -11.218 -14.056 1.00 96.06 460 VAL A N 1
ATOM 3510 C CA . VAL A 1 460 ? -0.673 -10.370 -15.255 1.00 96.06 460 VAL A CA 1
ATOM 3511 C C . VAL A 1 460 ? -1.943 -10.481 -16.105 1.00 96.06 460 VAL A C 1
ATOM 3513 O O . VAL A 1 460 ? -2.494 -9.451 -16.493 1.00 96.06 460 VAL A O 1
ATOM 3516 N N . GLN A 1 461 ? -2.438 -11.696 -16.362 1.00 95.12 461 GLN A N 1
ATOM 3517 C CA . GLN A 1 461 ? -3.673 -11.905 -17.136 1.00 95.12 461 GLN A CA 1
ATOM 3518 C C . GLN A 1 461 ? -4.890 -11.269 -16.453 1.00 95.12 461 GLN A C 1
ATOM 3520 O O . GLN A 1 461 ? -5.718 -10.626 -17.097 1.00 95.12 461 GLN A O 1
ATOM 3525 N N . GLU A 1 462 ? -4.992 -11.409 -15.136 1.00 95.31 462 GLU A N 1
ATOM 3526 C CA . GLU A 1 462 ? -6.096 -10.854 -14.364 1.00 95.31 462 GLU A CA 1
ATOM 3527 C C . GLU A 1 462 ? -6.070 -9.322 -14.330 1.00 95.31 462 GLU A C 1
ATOM 3529 O O . GLU A 1 462 ? -7.118 -8.688 -14.489 1.00 95.31 462 GLU A O 1
ATOM 3534 N N . LEU A 1 463 ? -4.884 -8.712 -14.217 1.00 96.31 463 LEU A N 1
ATOM 3535 C CA . LEU A 1 463 ? -4.720 -7.261 -14.334 1.00 96.31 463 LEU A CA 1
ATOM 3536 C C . LEU A 1 463 ? -5.101 -6.756 -15.732 1.00 96.31 463 LEU A C 1
ATOM 3538 O O . LEU A 1 463 ? -5.796 -5.746 -15.834 1.00 96.31 463 LEU A O 1
ATOM 3542 N N . GLN A 1 464 ? -4.701 -7.461 -16.796 1.00 94.75 464 GLN A N 1
ATOM 3543 C CA . GLN A 1 464 ? -5.042 -7.103 -18.182 1.00 94.75 464 GLN A CA 1
ATOM 3544 C C . GLN A 1 464 ? -6.550 -7.113 -18.432 1.00 94.75 464 GLN A C 1
ATOM 3546 O O . GLN A 1 464 ? -7.072 -6.218 -19.090 1.00 94.75 464 GLN A O 1
ATOM 3551 N N . ASN A 1 465 ? -7.252 -8.095 -17.867 1.00 93.88 465 ASN A N 1
ATOM 3552 C CA . ASN A 1 465 ? -8.701 -8.216 -18.012 1.00 93.88 465 ASN A CA 1
ATOM 3553 C C . ASN A 1 465 ? -9.478 -7.189 -17.173 1.00 93.88 465 ASN A C 1
ATOM 3555 O O . ASN A 1 465 ? -10.656 -6.954 -17.436 1.00 93.88 465 ASN A O 1
ATOM 3559 N N . SER A 1 466 ? -8.848 -6.607 -16.148 1.00 93.88 466 SER A N 1
ATOM 3560 C CA . SER A 1 466 ? -9.534 -5.768 -15.159 1.00 93.88 466 SER A CA 1
ATOM 3561 C C . SER A 1 466 ? -9.389 -4.264 -15.403 1.00 93.88 466 SER A C 1
ATOM 3563 O O . SER A 1 466 ? -10.243 -3.506 -14.944 1.00 93.88 466 SER A O 1
ATOM 3565 N N . TRP A 1 467 ? -8.327 -3.813 -16.082 1.00 95.94 467 TRP A N 1
ATOM 3566 C CA . TRP A 1 467 ? -7.904 -2.406 -16.042 1.00 95.94 467 TRP A CA 1
ATOM 3567 C C . TRP A 1 467 ? -7.631 -1.788 -17.415 1.00 95.94 467 TRP A C 1
ATOM 3569 O O . TRP A 1 467 ? -7.239 -2.465 -18.363 1.00 95.94 467 TRP A O 1
ATOM 3579 N N . SER A 1 468 ? -7.795 -0.464 -17.506 1.00 94.62 468 SER A N 1
ATOM 3580 C CA . SER A 1 468 ? -7.415 0.306 -18.698 1.00 94.62 468 SER A CA 1
ATOM 3581 C C . SER A 1 468 ? -5.888 0.328 -18.893 1.00 94.62 468 SER A C 1
ATOM 3583 O O . SER A 1 468 ? -5.154 0.143 -17.922 1.00 94.62 468 SER A O 1
ATOM 3585 N N . PRO A 1 469 ? -5.359 0.624 -20.098 1.00 93.19 469 PRO A N 1
ATOM 3586 C CA . PRO A 1 469 ? -3.913 0.618 -20.345 1.00 93.19 469 PRO A CA 1
ATOM 3587 C C . PRO A 1 469 ? -3.091 1.490 -19.379 1.00 93.19 469 PRO A C 1
ATOM 3589 O O . PRO A 1 469 ? -2.028 1.074 -18.920 1.00 93.19 469 PRO A O 1
ATOM 3592 N N . SER A 1 470 ? -3.590 2.678 -19.015 1.00 90.81 470 SER A N 1
ATOM 3593 C CA . SER A 1 470 ? -2.901 3.576 -18.076 1.00 90.81 470 SER A CA 1
ATOM 3594 C C . SER A 1 470 ? -2.875 3.047 -16.642 1.00 90.81 470 SER A C 1
ATOM 3596 O O . SER A 1 470 ? -1.892 3.243 -15.929 1.00 90.81 470 SER A O 1
ATOM 3598 N N . GLU A 1 471 ? -3.950 2.392 -16.208 1.00 94.56 471 GLU A N 1
ATOM 3599 C CA . GLU A 1 471 ? -4.045 1.783 -14.877 1.00 94.56 471 GLU A CA 1
ATOM 3600 C C . GLU A 1 471 ? -3.220 0.496 -14.823 1.00 94.56 471 GLU A C 1
ATOM 3602 O O . GLU A 1 471 ? -2.421 0.314 -13.908 1.00 94.56 471 GLU A O 1
ATOM 3607 N N . LEU A 1 472 ? -3.325 -0.333 -15.866 1.00 96.00 472 LEU A N 1
ATOM 3608 C CA . LEU A 1 472 ? -2.563 -1.561 -16.043 1.00 96.00 472 LEU A CA 1
ATOM 3609 C C . LEU A 1 472 ? -1.059 -1.308 -15.929 1.00 96.00 472 LEU A C 1
ATOM 3611 O O . LEU A 1 472 ? -0.379 -2.051 -15.227 1.00 96.00 472 LEU A O 1
ATOM 3615 N N . ARG A 1 473 ? -0.528 -0.246 -16.552 1.00 95.00 473 ARG A N 1
ATOM 3616 C CA . ARG A 1 473 ? 0.900 0.088 -16.431 1.00 95.00 473 ARG A CA 1
ATOM 3617 C C . ARG A 1 473 ? 1.313 0.311 -14.975 1.00 95.00 473 ARG A C 1
ATOM 3619 O O . ARG A 1 473 ? 2.342 -0.209 -14.552 1.00 95.00 473 ARG A O 1
ATOM 3626 N N . LYS A 1 474 ? 0.514 1.050 -14.196 1.00 95.50 474 LYS A N 1
ATOM 3627 C CA . LYS A 1 474 ? 0.782 1.285 -12.766 1.00 95.50 474 LYS A CA 1
ATOM 3628 C C . LYS A 1 474 ? 0.709 -0.018 -11.967 1.00 95.50 474 LYS A C 1
ATOM 3630 O O . LYS A 1 474 ? 1.630 -0.317 -11.209 1.00 95.50 474 LYS A O 1
ATOM 3635 N N . SER A 1 475 ? -0.323 -0.828 -12.200 1.00 96.75 475 SER A N 1
ATOM 3636 C CA . SER A 1 475 ? -0.479 -2.147 -11.578 1.00 96.75 475 SER A CA 1
ATOM 3637 C C . SER A 1 475 ? 0.684 -3.086 -11.895 1.00 96.75 475 SER A C 1
ATOM 3639 O O . SER A 1 475 ? 1.182 -3.761 -11.003 1.00 96.75 475 SER A O 1
ATOM 3641 N N . LEU A 1 476 ? 1.160 -3.117 -13.141 1.00 96.94 476 LEU A N 1
ATOM 3642 C CA . LEU A 1 476 ? 2.280 -3.965 -13.552 1.00 96.94 476 LEU A CA 1
ATOM 3643 C C . LEU A 1 476 ? 3.597 -3.520 -12.917 1.00 96.94 476 LEU A C 1
ATOM 3645 O O . LEU A 1 476 ? 4.346 -4.376 -12.455 1.00 96.94 476 LEU A O 1
ATOM 3649 N N . LYS A 1 477 ? 3.852 -2.207 -12.806 1.00 96.12 477 LYS A N 1
ATOM 3650 C CA . LYS A 1 477 ? 4.994 -1.694 -12.025 1.00 96.12 477 LYS A CA 1
ATOM 3651 C C . LYS A 1 477 ? 4.907 -2.135 -10.566 1.00 96.12 477 LYS A C 1
ATOM 3653 O O . LYS A 1 477 ? 5.903 -2.571 -9.990 1.00 96.12 477 LYS A O 1
ATOM 3658 N N . ARG A 1 478 ? 3.708 -2.071 -9.976 1.00 96.19 478 ARG A N 1
ATOM 3659 C CA . ARG A 1 478 ? 3.483 -2.495 -8.591 1.00 96.19 478 ARG A CA 1
ATOM 3660 C C . ARG A 1 478 ? 3.680 -3.997 -8.404 1.00 96.19 478 ARG A C 1
ATOM 3662 O O . ARG A 1 478 ? 4.345 -4.389 -7.452 1.00 96.19 478 ARG A O 1
ATOM 3669 N N . LEU A 1 479 ? 3.151 -4.817 -9.312 1.00 96.44 479 LEU A N 1
ATOM 3670 C CA . LEU A 1 479 ? 3.352 -6.266 -9.323 1.00 96.44 479 LEU A CA 1
ATOM 3671 C C . LEU A 1 479 ? 4.843 -6.587 -9.432 1.00 96.44 479 LEU A C 1
ATOM 3673 O O . LEU A 1 479 ? 5.378 -7.311 -8.597 1.00 96.44 479 LEU A O 1
ATOM 3677 N N . ARG A 1 480 ? 5.523 -5.988 -10.418 1.00 95.06 480 ARG A N 1
ATOM 3678 C CA . ARG A 1 480 ? 6.955 -6.167 -10.669 1.00 95.06 480 ARG A CA 1
ATOM 3679 C C . ARG A 1 480 ? 7.788 -5.889 -9.421 1.00 95.06 480 ARG A C 1
ATOM 3681 O O . ARG A 1 480 ? 8.632 -6.709 -9.093 1.00 95.06 480 ARG A O 1
ATOM 3688 N N . ALA A 1 481 ? 7.525 -4.800 -8.700 1.00 93.94 481 ALA A N 1
ATOM 3689 C CA . ALA A 1 481 ? 8.269 -4.443 -7.489 1.00 93.94 481 ALA A CA 1
ATOM 3690 C C . ALA A 1 481 ? 8.182 -5.486 -6.354 1.00 93.94 481 ALA A C 1
ATOM 3692 O O . ALA A 1 481 ? 8.967 -5.421 -5.412 1.00 93.94 481 ALA A O 1
ATOM 3693 N N . ARG A 1 482 ? 7.233 -6.428 -6.420 1.00 93.75 482 ARG A N 1
ATOM 3694 C CA . ARG A 1 482 ? 6.936 -7.390 -5.345 1.00 93.75 482 ARG A CA 1
ATOM 3695 C C . ARG A 1 482 ? 7.217 -8.840 -5.711 1.00 93.75 482 ARG A C 1
ATOM 3697 O O . ARG A 1 482 ? 7.134 -9.710 -4.852 1.00 93.75 482 ARG A O 1
ATOM 3704 N N . VAL A 1 483 ? 7.527 -9.105 -6.974 1.00 94.00 483 VAL A N 1
ATOM 3705 C CA . VAL A 1 483 ? 7.822 -10.450 -7.466 1.00 94.00 483 VAL A CA 1
ATOM 3706 C C . VAL A 1 483 ? 9.270 -10.538 -7.927 1.00 94.00 483 VAL A C 1
ATOM 3708 O O . VAL A 1 483 ? 9.946 -9.532 -8.141 1.00 94.00 483 VAL A O 1
ATOM 3711 N N . ASP A 1 484 ? 9.751 -11.762 -8.087 1.00 93.62 484 ASP A N 1
ATOM 3712 C CA . ASP A 1 484 ? 11.077 -12.023 -8.631 1.00 93.62 484 ASP A CA 1
ATOM 3713 C C . ASP A 1 484 ? 11.221 -11.480 -10.068 1.00 93.62 484 ASP A C 1
ATOM 3715 O O . ASP A 1 484 ? 10.309 -11.627 -10.889 1.00 93.62 484 ASP A O 1
ATOM 3719 N N . ILE A 1 485 ? 12.354 -10.826 -10.359 1.00 94.00 485 ILE A N 1
ATOM 3720 C CA . ILE A 1 485 ? 12.586 -10.164 -11.654 1.00 94.00 485 ILE A CA 1
ATOM 3721 C C . ILE A 1 485 ? 12.665 -11.155 -12.795 1.00 94.00 485 ILE A C 1
ATOM 3723 O O . ILE A 1 485 ? 12.042 -10.935 -13.832 1.00 94.00 485 ILE A O 1
ATOM 3727 N N . ASP A 1 486 ? 13.366 -12.262 -12.578 1.00 92.94 486 ASP A N 1
ATOM 3728 C CA . ASP A 1 486 ? 13.602 -13.249 -13.615 1.00 92.94 486 ASP A CA 1
ATOM 3729 C C . ASP A 1 486 ? 12.295 -13.939 -13.984 1.00 92.94 486 ASP A C 1
ATOM 3731 O O . ASP A 1 486 ? 11.949 -14.039 -15.162 1.00 92.94 486 ASP A O 1
ATOM 3735 N N . LYS A 1 487 ? 11.489 -14.320 -12.988 1.00 92.81 487 LYS A N 1
ATOM 3736 C CA . LYS A 1 487 ? 10.162 -14.900 -13.243 1.00 92.81 487 LYS A CA 1
ATOM 3737 C C . LYS A 1 487 ? 9.185 -13.905 -13.882 1.00 92.81 487 LYS A C 1
ATOM 3739 O O . LYS A 1 487 ? 8.332 -14.310 -14.677 1.00 92.81 487 LYS A O 1
ATOM 3744 N N . PHE A 1 488 ? 9.282 -12.613 -13.556 1.00 95.00 488 PHE A N 1
ATOM 3745 C CA . PHE A 1 488 ? 8.474 -11.583 -14.215 1.00 95.00 488 PHE A CA 1
ATOM 3746 C C . PHE A 1 488 ? 8.837 -11.452 -15.695 1.00 95.00 488 PHE A C 1
ATOM 3748 O O . PHE A 1 488 ? 7.947 -11.507 -16.544 1.00 95.00 488 PHE A O 1
ATOM 3755 N N . LEU A 1 489 ? 10.130 -11.355 -16.016 1.00 94.44 489 LEU A N 1
ATOM 3756 C CA . LEU A 1 489 ? 10.605 -11.234 -17.396 1.00 94.44 489 LEU A CA 1
ATOM 3757 C C . LEU A 1 489 ? 10.300 -12.485 -18.231 1.00 94.44 489 LEU A C 1
ATOM 3759 O O . LEU A 1 489 ? 9.851 -12.355 -19.367 1.00 94.44 489 LEU A O 1
ATOM 3763 N N . GLN A 1 490 ? 10.384 -13.687 -17.655 1.00 91.56 490 GLN A N 1
ATOM 3764 C CA . GLN A 1 490 ? 9.941 -14.924 -18.321 1.00 91.56 490 GLN A CA 1
ATOM 3765 C C . GLN A 1 490 ? 8.470 -14.880 -18.767 1.00 91.56 490 GLN A C 1
ATOM 3767 O O . GLN A 1 490 ? 8.098 -15.503 -19.761 1.00 91.56 490 GLN A O 1
ATOM 3772 N N . THR A 1 491 ? 7.621 -14.138 -18.049 1.00 91.94 491 THR A N 1
ATOM 3773 C CA . THR A 1 491 ? 6.193 -14.006 -18.375 1.00 91.94 491 THR A CA 1
ATOM 3774 C C . THR A 1 491 ? 5.963 -13.098 -19.592 1.00 91.94 491 THR A C 1
ATOM 3776 O O . THR A 1 491 ? 4.977 -13.278 -20.306 1.00 91.94 491 THR A O 1
ATOM 3779 N N . VAL A 1 492 ? 6.882 -12.168 -19.880 1.00 91.12 492 VAL A N 1
ATOM 3780 C CA . VAL A 1 492 ? 6.785 -11.218 -21.007 1.00 91.12 492 VAL A CA 1
ATOM 3781 C C . VAL A 1 492 ? 6.737 -11.952 -22.346 1.00 91.12 492 VAL A C 1
ATOM 3783 O O . VAL A 1 492 ? 5.896 -11.644 -23.181 1.00 91.12 492 VAL A O 1
ATOM 3786 N N . GLY A 1 493 ? 7.572 -12.981 -22.525 1.00 82.19 493 GLY A N 1
ATOM 3787 C CA . GLY A 1 493 ? 7.577 -13.792 -23.749 1.00 82.19 493 GLY A CA 1
ATOM 3788 C C . GLY A 1 493 ? 6.334 -14.675 -23.927 1.00 82.19 493 GLY A C 1
ATOM 3789 O O . GLY A 1 493 ? 6.105 -15.192 -25.014 1.00 82.19 493 GLY A O 1
ATOM 3790 N N . GLN A 1 494 ? 5.526 -14.855 -22.876 1.00 87.94 494 GLN A N 1
ATOM 3791 C CA . GLN A 1 494 ? 4.345 -15.728 -22.878 1.00 87.94 494 GLN A CA 1
ATOM 3792 C C . GLN A 1 494 ? 3.027 -14.965 -23.044 1.00 87.94 494 GLN A C 1
ATOM 3794 O O . GLN A 1 494 ? 2.001 -15.578 -23.349 1.00 87.94 494 GLN A O 1
ATOM 3799 N N . ILE A 1 495 ? 3.026 -13.658 -22.768 1.00 88.62 495 ILE A N 1
ATOM 3800 C CA . ILE A 1 495 ? 1.835 -12.811 -22.796 1.00 88.62 495 ILE A CA 1
ATOM 3801 C C . ILE A 1 495 ? 2.142 -11.563 -23.619 1.00 88.62 495 ILE A C 1
ATOM 3803 O O . ILE A 1 495 ? 2.812 -10.644 -23.151 1.00 88.62 495 ILE A O 1
ATOM 3807 N N . GLU A 1 496 ? 1.584 -11.497 -24.823 1.00 84.75 496 GLU A N 1
ATOM 3808 C CA . GLU A 1 496 ? 1.704 -10.317 -25.673 1.00 84.75 496 GLU A CA 1
ATOM 3809 C C . GLU A 1 496 ? 0.859 -9.162 -25.120 1.00 84.75 496 GLU A C 1
ATOM 3811 O O . GLU A 1 496 ? -0.371 -9.156 -25.203 1.00 84.75 496 GLU A O 1
ATOM 3816 N N . ASN A 1 497 ? 1.517 -8.163 -24.529 1.00 91.44 497 ASN A N 1
ATOM 3817 C CA . ASN A 1 497 ? 0.861 -6.942 -24.079 1.00 91.44 497 ASN A CA 1
ATOM 3818 C C . ASN A 1 497 ? 1.830 -5.761 -24.041 1.00 91.44 497 ASN A C 1
ATOM 3820 O O . ASN A 1 497 ? 2.881 -5.819 -23.409 1.00 91.44 497 ASN A O 1
ATOM 3824 N N . GLU A 1 498 ? 1.422 -4.651 -24.650 1.00 91.88 498 GLU A N 1
ATOM 3825 C CA . GLU A 1 498 ? 2.240 -3.442 -24.756 1.00 91.88 498 GLU A CA 1
ATOM 3826 C C . GLU A 1 498 ? 2.659 -2.863 -23.397 1.00 91.88 498 GLU A C 1
ATOM 3828 O O . GLU A 1 498 ? 3.808 -2.466 -23.228 1.00 91.88 498 GLU A O 1
ATOM 3833 N N . GLN A 1 499 ? 1.760 -2.826 -22.408 1.00 94.88 499 GLN A N 1
ATOM 3834 C CA . GLN A 1 499 ? 2.087 -2.254 -21.097 1.00 94.88 499 GLN A CA 1
ATOM 3835 C C . GLN A 1 499 ? 3.036 -3.159 -20.306 1.00 94.88 499 GLN A C 1
ATOM 3837 O O . GLN A 1 499 ? 3.855 -2.659 -19.536 1.00 94.88 499 GLN A O 1
ATOM 3842 N N . LEU A 1 500 ? 2.959 -4.478 -20.516 1.00 95.06 500 LEU A N 1
ATOM 3843 C CA . LEU A 1 500 ? 3.901 -5.439 -19.946 1.00 95.06 500 LEU A CA 1
ATOM 3844 C C . LEU A 1 500 ? 5.298 -5.282 -20.555 1.00 95.06 500 LEU A C 1
ATOM 3846 O O . LEU A 1 500 ? 6.263 -5.166 -19.799 1.00 95.06 500 LEU A O 1
ATOM 3850 N N . SER A 1 501 ? 5.395 -5.198 -21.886 1.00 94.06 501 SER A N 1
ATOM 3851 C CA . SER A 1 501 ? 6.657 -4.918 -22.583 1.00 94.06 501 SER A CA 1
ATOM 3852 C C . SER A 1 501 ? 7.281 -3.602 -22.113 1.00 94.06 501 SER A C 1
ATOM 3854 O O . SER A 1 501 ? 8.473 -3.568 -21.828 1.00 94.06 501 SER A O 1
ATOM 3856 N N . ALA A 1 502 ? 6.481 -2.551 -21.918 1.00 93.81 502 ALA A N 1
ATOM 3857 C CA . ALA A 1 502 ? 6.992 -1.263 -21.459 1.00 93.81 502 ALA A CA 1
ATOM 3858 C C . ALA A 1 502 ? 7.584 -1.316 -20.037 1.00 93.81 502 ALA A C 1
ATOM 3860 O O . ALA A 1 502 ? 8.612 -0.695 -19.774 1.00 93.81 502 ALA A O 1
ATOM 3861 N N . VAL A 1 503 ? 6.971 -2.062 -19.107 1.00 95.38 503 VAL A N 1
ATOM 3862 C CA . VAL A 1 503 ? 7.522 -2.246 -17.747 1.00 95.38 503 VAL A CA 1
ATOM 3863 C C . VAL A 1 503 ? 8.767 -3.138 -17.768 1.00 95.38 503 VAL A C 1
ATOM 3865 O O . VAL A 1 503 ? 9.723 -2.880 -17.036 1.00 95.38 503 VAL A O 1
ATOM 3868 N N . ALA A 1 504 ? 8.794 -4.162 -18.623 1.00 95.00 504 ALA A N 1
ATOM 3869 C CA . ALA A 1 504 ? 9.981 -4.989 -18.827 1.00 95.00 504 ALA A CA 1
ATOM 3870 C C . ALA A 1 504 ? 11.149 -4.182 -19.422 1.00 95.00 504 ALA A C 1
ATOM 3872 O O . ALA A 1 504 ? 12.282 -4.327 -18.971 1.00 95.00 504 ALA A O 1
ATOM 3873 N N . ALA A 1 505 ? 10.865 -3.273 -20.358 1.00 93.50 505 ALA A N 1
ATOM 3874 C CA . ALA A 1 505 ? 11.844 -2.356 -20.929 1.00 93.50 505 ALA A CA 1
ATOM 3875 C C . ALA A 1 505 ? 12.457 -1.426 -19.879 1.00 93.50 505 ALA A C 1
ATOM 3877 O O . ALA A 1 505 ? 13.673 -1.274 -19.858 1.00 93.50 505 ALA A O 1
ATOM 3878 N N . GLU A 1 506 ? 11.651 -0.863 -18.972 1.00 93.25 506 GLU A N 1
ATOM 3879 C CA . GLU A 1 506 ? 12.164 -0.080 -17.837 1.00 93.25 506 GLU A CA 1
ATOM 3880 C C . GLU A 1 506 ? 13.118 -0.921 -16.965 1.00 93.25 506 GLU A C 1
ATOM 3882 O O . GLU A 1 506 ? 14.220 -0.473 -16.657 1.00 93.25 506 GLU A O 1
ATOM 3887 N N . CYS A 1 507 ? 12.757 -2.174 -16.656 1.00 92.62 507 CYS A N 1
ATOM 3888 C CA . CYS A 1 507 ? 13.612 -3.075 -15.870 1.00 92.62 507 CYS A CA 1
ATOM 3889 C C . CYS A 1 507 ? 14.953 -3.376 -16.564 1.00 92.62 507 CYS A C 1
ATOM 3891 O O . CYS A 1 507 ? 16.003 -3.361 -15.924 1.00 92.62 507 CYS A O 1
ATOM 3893 N N . CYS A 1 508 ? 14.926 -3.662 -17.867 1.00 92.00 508 CYS A N 1
ATOM 3894 C CA . CYS A 1 508 ? 16.129 -3.951 -18.647 1.00 92.00 508 CYS A CA 1
ATOM 3895 C C . CYS A 1 508 ? 16.977 -2.698 -18.909 1.00 92.00 508 CYS A C 1
ATOM 3897 O O . CYS A 1 508 ? 18.196 -2.806 -19.000 1.00 92.00 508 CYS A O 1
ATOM 3899 N N . ALA A 1 509 ? 16.366 -1.514 -19.006 1.00 89.50 509 ALA A N 1
ATOM 3900 C CA . ALA A 1 509 ? 17.093 -0.253 -19.126 1.00 89.50 509 ALA A CA 1
ATOM 3901 C C . ALA A 1 509 ? 17.829 0.105 -17.822 1.00 89.50 509 ALA A C 1
ATOM 3903 O O . ALA A 1 509 ? 18.969 0.563 -17.870 1.00 89.50 509 ALA A O 1
ATOM 3904 N N . GLU A 1 510 ? 17.209 -0.144 -16.663 1.00 89.50 510 GLU A N 1
ATOM 3905 C CA . GLU A 1 510 ? 17.842 0.030 -15.348 1.00 89.50 510 GLU A CA 1
ATOM 3906 C C . GLU A 1 510 ? 18.941 -1.012 -15.084 1.00 89.50 510 GLU A C 1
ATOM 3908 O O . GLU A 1 510 ? 19.965 -0.690 -14.479 1.00 89.50 510 GLU A O 1
ATOM 3913 N N . ASN A 1 511 ? 18.760 -2.253 -15.554 1.00 90.56 511 ASN A N 1
ATOM 3914 C CA . ASN A 1 511 ? 19.748 -3.325 -15.429 1.00 90.56 511 ASN A CA 1
ATOM 3915 C C . ASN A 1 511 ? 19.930 -4.116 -16.747 1.00 90.56 511 ASN A C 1
ATOM 3917 O O . ASN A 1 511 ? 19.309 -5.170 -16.936 1.00 90.56 511 ASN A O 1
ATOM 3921 N N . PRO A 1 512 ? 20.835 -3.661 -17.639 1.00 90.56 512 PRO A N 1
ATOM 3922 C CA . PRO A 1 512 ? 21.087 -4.293 -18.938 1.00 90.56 512 PRO A CA 1
ATOM 3923 C C . PRO A 1 512 ? 21.505 -5.766 -18.904 1.00 90.56 512 PRO A C 1
ATOM 3925 O O . PRO A 1 512 ? 21.290 -6.484 -19.878 1.00 90.56 512 PRO A O 1
ATOM 3928 N N . GLN A 1 513 ? 22.070 -6.247 -17.790 1.00 91.25 513 GLN A N 1
ATOM 3929 C CA . GLN A 1 513 ? 22.548 -7.632 -17.653 1.00 91.25 513 GLN A CA 1
ATOM 3930 C C . GLN A 1 513 ? 21.420 -8.676 -17.699 1.00 91.25 513 GLN A C 1
ATOM 3932 O O . GLN A 1 513 ? 21.683 -9.869 -17.817 1.00 91.25 513 GLN A O 1
ATOM 3937 N N . LEU A 1 514 ? 20.162 -8.238 -17.629 1.00 91.88 514 LEU A N 1
ATOM 3938 C CA . LEU A 1 514 ? 18.988 -9.100 -17.753 1.00 91.88 514 LEU A CA 1
ATOM 3939 C C . LEU A 1 514 ? 18.682 -9.476 -19.209 1.00 91.88 514 LEU A C 1
ATOM 3941 O O . LEU A 1 514 ? 18.039 -10.496 -19.451 1.00 91.88 514 LEU A O 1
ATOM 3945 N N . LEU A 1 515 ? 19.128 -8.672 -20.182 1.00 91.94 515 LEU A N 1
ATOM 3946 C CA . LEU A 1 515 ? 18.819 -8.890 -21.597 1.00 91.94 515 LEU A CA 1
ATOM 3947 C C . LEU A 1 515 ? 19.353 -10.234 -22.123 1.00 91.94 515 LEU A C 1
ATOM 3949 O O . LEU A 1 515 ? 18.551 -10.972 -22.688 1.00 91.94 515 LEU A O 1
ATOM 3953 N N . PRO A 1 516 ? 20.624 -10.629 -21.898 1.00 91.62 516 PRO A N 1
ATOM 3954 C CA . PRO A 1 516 ? 21.138 -11.909 -22.402 1.00 91.62 516 PRO A CA 1
ATOM 3955 C C . PRO A 1 516 ? 20.447 -13.144 -21.823 1.00 91.62 516 PRO A C 1
ATOM 3957 O O . PRO A 1 516 ? 20.528 -14.220 -22.405 1.00 91.62 516 PRO A O 1
ATOM 3960 N N . ILE A 1 517 ? 19.799 -13.004 -20.663 1.00 92.31 517 ILE A N 1
ATOM 3961 C CA . ILE A 1 517 ? 19.135 -14.111 -19.967 1.00 92.31 517 ILE A CA 1
ATOM 3962 C C . ILE A 1 517 ? 17.750 -14.370 -20.566 1.00 92.31 517 ILE A C 1
ATOM 3964 O O . ILE A 1 517 ? 17.335 -15.523 -20.672 1.00 92.31 517 ILE A O 1
ATOM 3968 N N . HIS A 1 518 ? 17.029 -13.306 -20.933 1.00 92.31 518 HIS A N 1
ATOM 3969 C CA . HIS A 1 518 ? 15.597 -13.394 -21.234 1.00 92.31 518 HIS A CA 1
ATOM 3970 C C . HIS A 1 518 ? 15.214 -13.010 -22.663 1.00 92.31 518 HIS A C 1
ATOM 3972 O O . HIS A 1 518 ? 14.133 -13.393 -23.107 1.00 92.31 518 HIS A O 1
ATOM 3978 N N . PHE A 1 519 ? 16.050 -12.252 -23.378 1.00 92.19 519 PHE A N 1
ATOM 3979 C CA . PHE A 1 519 ? 15.720 -11.782 -24.721 1.00 92.19 519 PHE A CA 1
ATOM 3980 C C . PHE A 1 519 ? 15.562 -12.950 -25.701 1.00 92.19 519 PHE A C 1
ATOM 3982 O O . PHE A 1 519 ? 16.492 -13.724 -25.921 1.00 92.19 519 PHE A O 1
ATOM 3989 N N . ASP A 1 520 ? 14.393 -13.020 -26.337 1.00 90.38 520 ASP A N 1
ATOM 3990 C CA . ASP A 1 520 ? 14.115 -13.921 -27.452 1.00 90.38 520 ASP A CA 1
ATOM 3991 C C . ASP A 1 520 ? 13.772 -13.104 -28.701 1.00 90.38 520 ASP A C 1
ATOM 3993 O O . ASP A 1 520 ? 12.710 -12.483 -28.787 1.00 90.38 520 ASP A O 1
ATOM 3997 N N . ALA A 1 521 ? 14.666 -13.134 -29.689 1.00 88.06 521 ALA A N 1
ATOM 3998 C CA . ALA A 1 521 ? 14.510 -12.445 -30.966 1.00 88.06 521 ALA A CA 1
ATOM 3999 C C . ALA A 1 521 ? 13.254 -12.873 -31.749 1.00 88.06 521 ALA A C 1
ATOM 4001 O O . ALA A 1 521 ? 12.708 -12.072 -32.514 1.00 88.06 521 ALA A O 1
ATOM 4002 N N . ASN A 1 522 ? 12.771 -14.105 -31.551 1.00 88.12 522 ASN A N 1
ATOM 4003 C CA . ASN A 1 522 ? 11.580 -14.620 -32.231 1.00 88.12 522 ASN A CA 1
ATOM 4004 C C . ASN A 1 522 ? 10.281 -14.128 -31.580 1.00 88.12 522 ASN A C 1
ATOM 4006 O O . ASN A 1 522 ? 9.238 -14.097 -32.234 1.00 88.12 522 ASN A O 1
ATOM 4010 N N . SER A 1 523 ? 10.338 -13.669 -30.329 1.00 89.94 523 SER A N 1
ATOM 4011 C CA . SER A 1 523 ? 9.183 -13.147 -29.607 1.00 89.94 523 SER A CA 1
ATOM 4012 C C . SER A 1 523 ? 8.895 -11.688 -29.981 1.00 89.94 523 SER A C 1
ATOM 4014 O O . SER A 1 523 ? 9.698 -10.783 -29.735 1.00 89.94 523 SER A O 1
ATOM 4016 N N . SER A 1 524 ? 7.700 -11.440 -30.524 1.00 89.69 524 SER A N 1
ATOM 4017 C CA . SER A 1 524 ? 7.184 -10.093 -30.829 1.00 89.69 524 SER A CA 1
ATOM 4018 C C . SER A 1 524 ? 7.203 -9.177 -29.592 1.00 89.69 524 SER A C 1
ATOM 4020 O O . SER A 1 524 ? 7.579 -8.004 -29.673 1.00 89.69 524 SER A O 1
ATOM 4022 N N . ALA A 1 525 ? 6.876 -9.731 -28.417 1.00 91.44 525 ALA A N 1
ATOM 4023 C CA . ALA A 1 525 ? 6.860 -9.022 -27.144 1.00 91.44 525 ALA A CA 1
ATOM 4024 C C . ALA A 1 525 ? 8.258 -8.526 -26.756 1.00 91.44 525 ALA A C 1
ATOM 4026 O O . ALA A 1 525 ? 8.398 -7.372 -26.344 1.00 91.44 525 ALA A O 1
ATOM 4027 N N . TRP A 1 526 ? 9.290 -9.358 -26.934 1.00 93.12 526 TRP A N 1
ATOM 4028 C CA . TRP A 1 526 ? 10.683 -8.989 -26.665 1.00 93.12 526 TRP A CA 1
ATOM 4029 C C . TRP A 1 526 ? 11.241 -8.002 -27.685 1.00 93.12 526 TRP A C 1
ATOM 4031 O O . TRP A 1 526 ? 11.927 -7.059 -27.295 1.00 93.12 526 TRP A O 1
ATOM 4041 N N . ARG A 1 527 ? 10.890 -8.119 -28.969 1.00 92.06 527 ARG A N 1
ATOM 4042 C CA . ARG A 1 527 ? 11.227 -7.077 -29.955 1.00 92.06 527 ARG A CA 1
ATOM 4043 C C . ARG A 1 527 ? 10.628 -5.725 -29.568 1.00 92.06 527 ARG A C 1
ATOM 4045 O O . ARG A 1 527 ? 11.308 -4.703 -29.664 1.00 92.06 527 ARG A O 1
ATOM 4052 N N . ARG A 1 528 ? 9.399 -5.709 -29.039 1.00 92.62 528 ARG A N 1
ATOM 4053 C CA . ARG A 1 528 ? 8.786 -4.482 -28.507 1.00 92.62 528 ARG A CA 1
ATOM 4054 C C . ARG A 1 528 ? 9.499 -3.949 -27.264 1.00 92.62 528 ARG A C 1
ATOM 4056 O O . ARG A 1 528 ? 9.691 -2.741 -27.176 1.00 92.62 528 ARG A O 1
ATOM 4063 N N . VAL A 1 529 ? 9.955 -4.819 -26.359 1.00 93.00 529 VAL A N 1
ATOM 4064 C CA . VAL A 1 529 ? 10.811 -4.415 -25.225 1.00 93.00 529 VAL A CA 1
ATOM 4065 C C . VAL A 1 529 ? 12.038 -3.649 -25.727 1.00 93.00 529 VAL A C 1
ATOM 4067 O O . VAL A 1 529 ? 12.338 -2.576 -25.212 1.00 93.00 529 VAL A O 1
ATOM 4070 N N . ILE A 1 530 ? 12.707 -4.133 -26.779 1.00 92.38 530 ILE A N 1
ATOM 4071 C CA . ILE A 1 530 ? 13.854 -3.425 -27.368 1.00 92.38 530 ILE A CA 1
ATOM 4072 C C . ILE A 1 530 ? 13.446 -2.070 -27.970 1.00 92.38 530 ILE A C 1
ATOM 4074 O O . ILE A 1 530 ? 14.154 -1.083 -27.764 1.00 92.38 530 ILE A O 1
ATOM 4078 N N . CYS A 1 531 ? 12.306 -1.980 -28.669 1.00 92.19 531 CYS A N 1
ATOM 4079 C CA . CYS A 1 531 ? 11.787 -0.691 -29.154 1.00 92.19 531 CYS A CA 1
ATOM 4080 C C . CYS A 1 531 ? 11.612 0.324 -28.014 1.00 92.19 531 CYS A C 1
ATOM 4082 O O . CYS A 1 531 ? 11.993 1.493 -28.150 1.00 92.19 531 CYS A O 1
ATOM 4084 N N . ASP A 1 532 ? 11.047 -0.126 -26.894 1.00 91.94 532 ASP A N 1
ATOM 4085 C CA . ASP A 1 532 ? 10.797 0.713 -25.726 1.00 91.94 532 ASP A CA 1
ATOM 4086 C C . ASP A 1 532 ? 12.111 1.109 -25.032 1.00 91.94 532 ASP A C 1
ATOM 4088 O O . ASP A 1 532 ? 12.269 2.275 -24.676 1.00 91.94 532 ASP A O 1
ATOM 4092 N N . ILE A 1 533 ? 13.103 0.211 -24.933 1.00 91.38 533 ILE A N 1
ATOM 4093 C CA . ILE A 1 533 ? 14.451 0.529 -24.414 1.00 91.38 533 ILE A CA 1
ATOM 4094 C C . ILE A 1 533 ? 15.120 1.626 -25.253 1.00 91.38 533 ILE A C 1
ATOM 4096 O O . ILE A 1 533 ? 15.607 2.614 -24.699 1.00 91.38 533 ILE A O 1
ATOM 4100 N N . ILE A 1 534 ? 15.101 1.493 -26.586 1.00 90.00 534 ILE A N 1
ATOM 4101 C CA . ILE A 1 534 ? 15.676 2.489 -27.508 1.00 90.00 534 ILE A CA 1
ATOM 4102 C C . ILE A 1 534 ? 15.005 3.858 -27.314 1.00 90.00 534 ILE A C 1
ATOM 4104 O O . ILE A 1 534 ? 15.664 4.895 -27.393 1.00 90.00 534 ILE A O 1
ATOM 4108 N N . THR A 1 535 ? 13.702 3.867 -27.026 1.00 88.94 535 THR A N 1
ATOM 4109 C CA . THR A 1 535 ? 12.936 5.096 -26.774 1.00 88.94 535 THR A CA 1
ATOM 4110 C C . THR A 1 535 ? 13.252 5.705 -25.405 1.00 88.94 535 THR A C 1
ATOM 4112 O O . THR A 1 535 ? 13.391 6.923 -25.297 1.00 88.94 535 THR A O 1
ATOM 4115 N N . LEU A 1 536 ? 13.379 4.878 -24.363 1.00 85.94 536 LEU A N 1
ATOM 4116 C CA . LEU A 1 536 ? 13.632 5.307 -22.983 1.00 85.94 536 LEU A CA 1
ATOM 4117 C C . LEU A 1 536 ? 15.064 5.802 -22.758 1.00 85.94 536 LEU A C 1
ATOM 4119 O O . LEU A 1 536 ? 15.284 6.667 -21.913 1.00 85.94 536 LEU A O 1
ATOM 4123 N N . SER A 1 537 ? 16.050 5.253 -23.468 1.00 78.31 537 SER A N 1
ATOM 4124 C CA . SER A 1 537 ? 17.463 5.606 -23.278 1.00 78.31 537 SER A CA 1
ATOM 4125 C C . SER A 1 537 ? 18.227 5.722 -24.602 1.00 78.31 537 SER A C 1
ATOM 4127 O O . SER A 1 537 ? 19.137 4.932 -24.861 1.00 78.31 537 SER A O 1
ATOM 4129 N N . PRO A 1 538 ? 17.951 6.765 -25.417 1.00 68.69 538 PRO A N 1
ATOM 4130 C CA . PRO A 1 538 ? 18.641 6.982 -26.693 1.00 68.69 538 PRO A CA 1
ATOM 4131 C C . PRO A 1 538 ? 20.161 7.167 -26.559 1.00 68.69 538 PRO A C 1
ATOM 4133 O O . PRO A 1 538 ? 20.886 6.991 -27.531 1.00 68.69 538 PRO A O 1
ATOM 4136 N N . ALA A 1 539 ? 20.642 7.539 -25.365 1.00 55.31 539 ALA A N 1
ATOM 4137 C CA . ALA A 1 539 ? 22.056 7.758 -25.061 1.00 55.31 539 ALA A CA 1
ATOM 4138 C C . ALA A 1 539 ? 22.807 6.493 -24.611 1.00 55.31 539 ALA A C 1
ATOM 4140 O O . ALA A 1 539 ? 24.031 6.521 -24.565 1.00 55.31 539 ALA A O 1
ATOM 4141 N N . ASN A 1 540 ? 22.101 5.402 -24.279 1.00 59.62 540 ASN A N 1
ATOM 4142 C CA . ASN A 1 540 ? 22.716 4.151 -23.822 1.00 59.62 540 ASN A CA 1
ATOM 4143 C C . ASN A 1 540 ? 22.333 2.907 -24.665 1.00 59.62 540 ASN A C 1
ATOM 4145 O O . ASN A 1 540 ? 22.081 1.838 -24.098 1.00 59.62 540 ASN A O 1
ATOM 4149 N N . PRO A 1 541 ? 22.279 2.994 -26.012 1.00 63.75 541 PRO A N 1
ATOM 4150 C CA . PRO A 1 541 ? 22.015 1.838 -26.867 1.00 63.75 541 PRO A CA 1
ATOM 4151 C C . PRO A 1 541 ? 23.138 0.794 -26.798 1.00 63.75 541 PRO A C 1
ATOM 4153 O O . PRO A 1 541 ? 22.916 -0.341 -27.200 1.00 63.75 541 PRO A O 1
ATOM 4156 N N . ASP A 1 542 ? 24.301 1.131 -26.227 1.00 70.06 542 ASP A N 1
ATOM 4157 C CA . ASP A 1 542 ? 25.384 0.178 -25.967 1.00 70.06 542 ASP A CA 1
ATOM 4158 C C . ASP A 1 542 ? 24.997 -0.938 -24.984 1.00 70.06 542 ASP A C 1
ATOM 4160 O O . ASP A 1 542 ? 25.603 -2.008 -24.980 1.00 70.06 542 ASP A O 1
ATOM 4164 N N . SER A 1 543 ? 23.953 -0.739 -24.175 1.00 77.12 543 SER A N 1
ATOM 4165 C CA . SER A 1 543 ? 23.361 -1.806 -23.354 1.00 77.12 543 SER A CA 1
ATOM 4166 C C . SER A 1 543 ? 22.908 -3.014 -24.185 1.00 77.12 543 SER A C 1
ATOM 4168 O O . SER A 1 543 ? 22.978 -4.153 -23.721 1.00 77.12 543 SER A O 1
ATOM 4170 N N . LEU A 1 544 ? 22.508 -2.782 -25.438 1.00 85.62 544 LEU A N 1
ATOM 4171 C CA . LEU A 1 544 ? 22.083 -3.818 -26.375 1.00 85.62 544 LEU A CA 1
ATOM 4172 C C . LEU A 1 544 ? 23.260 -4.625 -26.943 1.00 85.62 544 LEU A C 1
ATOM 4174 O O . LEU A 1 544 ? 23.044 -5.689 -27.516 1.00 85.62 544 LEU A O 1
ATOM 4178 N N . ASN A 1 545 ? 24.505 -4.179 -26.748 1.00 85.94 545 ASN A N 1
ATOM 4179 C CA . ASN A 1 545 ? 25.703 -4.892 -27.211 1.00 85.94 545 ASN A CA 1
ATOM 4180 C C . ASN A 1 545 ? 25.827 -6.270 -26.546 1.00 85.94 545 ASN A C 1
ATOM 4182 O O . ASN A 1 545 ? 26.410 -7.188 -27.110 1.00 85.94 545 ASN A O 1
ATOM 4186 N N . LEU A 1 546 ? 25.233 -6.433 -25.359 1.00 87.75 546 LEU A N 1
ATOM 4187 C CA . LEU A 1 546 ? 25.187 -7.707 -24.641 1.00 87.75 546 LEU A CA 1
ATOM 4188 C C . LEU A 1 546 ? 24.378 -8.786 -25.384 1.00 87.75 546 LEU A C 1
ATOM 4190 O O . LEU A 1 546 ? 24.547 -9.969 -25.104 1.00 87.75 546 LEU A O 1
ATOM 4194 N N . ILE A 1 547 ? 23.510 -8.385 -26.317 1.00 90.94 547 ILE A N 1
ATOM 4195 C CA . ILE A 1 547 ? 22.658 -9.266 -27.129 1.00 90.94 547 ILE A CA 1
ATOM 4196 C C . ILE A 1 547 ? 22.868 -9.044 -28.634 1.00 90.94 547 ILE A C 1
ATOM 4198 O O . ILE A 1 547 ? 21.983 -9.350 -29.429 1.00 90.94 547 ILE A O 1
ATOM 4202 N N . GLU A 1 548 ? 24.035 -8.530 -29.031 1.00 89.88 548 GLU A N 1
ATOM 4203 C CA . GLU A 1 548 ? 24.374 -8.192 -30.421 1.00 89.88 548 GLU A CA 1
ATOM 4204 C C . GLU A 1 548 ? 24.082 -9.334 -31.397 1.00 89.88 548 GLU A C 1
ATOM 4206 O O . GLU A 1 548 ? 23.301 -9.148 -32.324 1.00 89.88 548 GLU A O 1
ATOM 4211 N N . VAL A 1 549 ? 24.593 -10.537 -31.117 1.00 88.75 549 VAL A N 1
ATOM 4212 C CA . VAL A 1 549 ? 24.382 -11.720 -31.970 1.00 88.75 549 VAL A CA 1
ATOM 4213 C C . VAL A 1 549 ? 22.893 -12.030 -32.145 1.00 88.75 549 VAL A C 1
ATOM 4215 O O . VAL A 1 549 ? 22.441 -12.313 -33.248 1.00 88.75 549 VAL A O 1
ATOM 4218 N N . ALA A 1 550 ? 22.102 -11.927 -31.073 1.00 90.50 550 ALA A N 1
ATOM 4219 C CA . ALA A 1 550 ? 20.669 -12.199 -31.138 1.00 90.50 550 ALA A CA 1
ATOM 4220 C C . ALA A 1 550 ? 19.912 -11.121 -31.935 1.00 90.50 550 ALA A C 1
ATOM 4222 O O . ALA A 1 550 ? 18.949 -11.439 -32.633 1.00 90.50 550 ALA A O 1
ATOM 4223 N N . ILE A 1 551 ? 20.339 -9.854 -31.859 1.00 90.44 551 ILE A N 1
ATOM 4224 C CA . ILE A 1 551 ? 19.784 -8.771 -32.682 1.00 90.44 551 ILE A CA 1
ATOM 4225 C C . ILE A 1 551 ? 20.160 -8.981 -34.153 1.00 90.44 551 ILE A C 1
ATOM 4227 O O . ILE A 1 551 ? 19.286 -8.885 -35.012 1.00 90.44 551 ILE A O 1
ATOM 4231 N N . GLU A 1 552 ? 21.413 -9.310 -34.456 1.00 87.81 552 GLU A N 1
ATOM 4232 C CA . GLU A 1 552 ? 21.871 -9.591 -35.823 1.00 87.81 552 GLU A CA 1
ATOM 4233 C C . GLU A 1 552 ? 21.133 -10.784 -36.441 1.00 87.81 552 GLU A C 1
ATOM 4235 O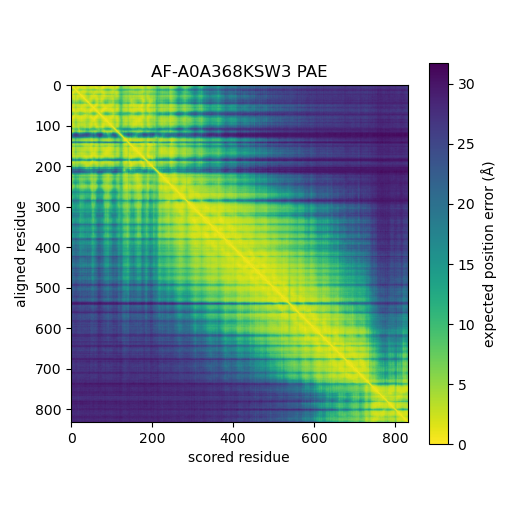 O . GLU A 1 552 ? 20.651 -10.701 -37.575 1.00 87.81 552 GLU A O 1
ATOM 4240 N N . ASP A 1 553 ? 20.958 -11.864 -35.677 1.00 86.88 553 ASP A N 1
ATOM 4241 C CA . ASP A 1 553 ? 20.179 -13.028 -36.099 1.00 86.88 553 ASP A CA 1
ATOM 4242 C C . ASP A 1 553 ? 18.698 -12.667 -36.311 1.00 86.88 553 ASP A C 1
ATOM 4244 O O . ASP A 1 553 ? 18.081 -13.145 -37.265 1.00 86.88 553 ASP A O 1
ATOM 4248 N N . SER A 1 554 ? 18.131 -11.762 -35.500 1.00 90.12 554 SER A N 1
ATOM 4249 C CA . SER A 1 554 ? 16.735 -11.315 -35.650 1.00 90.12 554 SER A CA 1
ATOM 4250 C C . SER A 1 554 ? 16.460 -10.634 -36.995 1.00 90.12 554 SER A C 1
ATOM 4252 O O . SER A 1 554 ? 15.347 -10.716 -37.514 1.00 90.12 554 SER A O 1
ATOM 4254 N N . ILE A 1 555 ? 17.470 -10.010 -37.611 1.00 88.75 555 ILE A N 1
ATOM 4255 C CA . ILE A 1 555 ? 17.337 -9.355 -38.922 1.00 88.75 555 ILE A CA 1
ATOM 4256 C C . ILE A 1 555 ? 17.025 -10.389 -40.014 1.00 88.75 555 ILE A C 1
ATOM 4258 O O . ILE A 1 555 ? 16.348 -10.071 -40.993 1.00 88.75 555 ILE A O 1
ATOM 4262 N N . GLN A 1 556 ? 17.432 -11.651 -39.832 1.00 88.12 556 GLN A N 1
ATOM 4263 C CA . GLN A 1 556 ? 17.121 -12.729 -40.775 1.00 88.12 556 GLN A CA 1
ATOM 4264 C C . GLN A 1 556 ? 15.618 -13.037 -40.855 1.00 88.12 556 GLN A C 1
ATOM 4266 O O . GLN A 1 556 ? 15.168 -13.549 -41.881 1.00 88.12 556 GLN A O 1
ATOM 4271 N N . LEU A 1 557 ? 14.825 -12.659 -39.844 1.00 87.12 557 LEU A N 1
ATOM 4272 C CA . LEU A 1 557 ? 13.360 -12.792 -39.852 1.00 87.12 557 LEU A CA 1
ATOM 4273 C C . LEU A 1 557 ? 12.680 -11.906 -40.915 1.00 87.12 557 LEU A C 1
ATOM 4275 O O . LEU A 1 557 ? 11.513 -12.113 -41.241 1.00 87.12 557 LEU A O 1
ATOM 4279 N N . LEU A 1 558 ? 13.396 -10.946 -41.518 1.00 86.06 558 LEU A N 1
ATOM 4280 C CA . LEU A 1 558 ? 12.915 -10.233 -42.710 1.00 86.06 558 LEU A CA 1
ATOM 4281 C C . LEU A 1 558 ? 12.638 -11.184 -43.881 1.00 86.06 558 LEU A C 1
ATOM 4283 O O . LEU A 1 558 ? 11.753 -10.924 -44.691 1.00 86.06 558 LEU A O 1
ATOM 4287 N N . LEU A 1 559 ? 13.378 -12.292 -43.984 1.00 86.19 559 LEU A N 1
ATOM 4288 C CA . LEU A 1 559 ? 13.215 -13.252 -45.078 1.00 86.19 559 LEU A CA 1
ATOM 4289 C C . LEU A 1 559 ? 11.901 -14.041 -44.980 1.00 86.19 559 LEU A C 1
ATOM 4291 O O . LEU A 1 559 ? 11.425 -14.534 -46.002 1.00 86.19 559 LEU A O 1
ATOM 4295 N N . THR A 1 560 ? 11.329 -14.154 -43.778 1.00 83.12 560 THR A N 1
ATOM 4296 C CA . THR A 1 560 ? 10.047 -14.821 -43.504 1.00 83.12 560 THR A CA 1
ATOM 4297 C C . THR A 1 560 ? 8.881 -13.839 -43.347 1.00 83.12 560 THR A C 1
ATOM 4299 O O . THR A 1 560 ? 7.767 -14.275 -43.084 1.00 83.12 560 THR A O 1
ATOM 4302 N N . ASP A 1 561 ? 9.106 -12.533 -43.555 1.00 78.06 561 ASP A N 1
ATOM 4303 C CA . ASP A 1 561 ? 8.133 -11.450 -43.321 1.00 78.06 561 ASP A CA 1
ATOM 4304 C C . ASP A 1 561 ? 7.618 -11.382 -41.859 1.00 78.06 561 ASP A C 1
ATOM 4306 O O . ASP A 1 561 ? 6.552 -10.832 -41.583 1.00 78.06 561 ASP A O 1
ATOM 4310 N N . GLU A 1 562 ? 8.387 -11.907 -40.899 1.00 79.75 562 GLU A N 1
ATOM 4311 C CA . GLU A 1 562 ? 8.007 -12.005 -39.477 1.00 79.75 562 GLU A CA 1
ATOM 4312 C C . GLU A 1 562 ? 8.562 -10.857 -38.612 1.00 79.75 562 GLU A C 1
ATOM 4314 O O . GLU A 1 562 ? 8.251 -10.761 -37.421 1.00 79.75 562 GLU A O 1
ATOM 4319 N N . LEU A 1 563 ? 9.390 -9.973 -39.187 1.00 87.62 563 LEU A N 1
ATOM 4320 C CA . LEU A 1 563 ? 10.017 -8.872 -38.454 1.00 87.62 563 LEU A CA 1
ATOM 4321 C C . LEU A 1 563 ? 9.160 -7.597 -38.454 1.00 87.62 563 LEU A C 1
ATOM 4323 O O . LEU A 1 563 ? 8.989 -6.934 -39.478 1.00 87.62 563 LEU A O 1
ATOM 4327 N N . ASP A 1 564 ? 8.702 -7.189 -37.272 1.00 88.88 564 ASP A N 1
ATOM 4328 C CA . ASP A 1 564 ? 7.801 -6.047 -37.092 1.00 88.88 564 ASP A CA 1
ATOM 4329 C C . ASP A 1 564 ? 8.389 -4.712 -37.613 1.00 88.88 564 ASP A C 1
ATOM 4331 O O . ASP A 1 564 ? 9.492 -4.325 -37.208 1.00 88.88 564 ASP A O 1
ATOM 4335 N N . PRO A 1 565 ? 7.647 -3.913 -38.411 1.00 91.62 565 PRO A N 1
ATOM 4336 C CA . PRO A 1 565 ? 8.134 -2.629 -38.933 1.00 91.62 565 PRO A CA 1
ATOM 4337 C C . PRO A 1 565 ? 8.575 -1.632 -37.852 1.00 91.62 565 PRO A C 1
ATOM 4339 O O . PRO A 1 565 ? 9.516 -0.864 -38.044 1.00 91.62 565 PRO A O 1
ATOM 4342 N N . ALA A 1 566 ? 7.915 -1.634 -36.689 1.00 91.19 566 ALA A N 1
ATOM 4343 C CA . ALA A 1 566 ? 8.286 -0.769 -35.569 1.00 91.19 566 ALA A CA 1
ATOM 4344 C C . ALA A 1 566 ? 9.681 -1.105 -35.016 1.00 91.19 566 ALA A C 1
ATOM 4346 O O . ALA A 1 566 ? 10.450 -0.199 -34.693 1.00 91.19 566 ALA A O 1
ATOM 4347 N N . TYR A 1 567 ? 10.023 -2.394 -34.967 1.00 92.69 567 TYR A N 1
ATOM 4348 C CA . TYR A 1 567 ? 11.333 -2.863 -34.536 1.00 92.69 567 TYR A CA 1
ATOM 4349 C C . TYR A 1 567 ? 12.416 -2.492 -35.544 1.00 92.69 567 TYR A C 1
ATOM 4351 O O . TYR A 1 567 ? 13.437 -1.923 -35.159 1.00 92.69 567 TYR A O 1
ATOM 4359 N N . GLN A 1 568 ? 12.141 -2.658 -36.840 1.00 93.25 568 GLN A N 1
ATOM 4360 C CA . GLN A 1 568 ? 13.040 -2.206 -37.906 1.00 93.25 568 GLN A CA 1
ATOM 4361 C C . GLN A 1 568 ? 13.355 -0.706 -37.790 1.00 93.25 568 GLN A C 1
ATOM 4363 O O . GLN A 1 568 ? 14.516 -0.305 -37.779 1.00 93.25 568 GLN A O 1
ATOM 4368 N N . ARG A 1 569 ? 12.330 0.139 -37.624 1.00 92.75 569 ARG A N 1
ATOM 4369 C CA . ARG A 1 569 ? 12.501 1.598 -37.466 1.00 92.75 569 ARG A CA 1
ATOM 4370 C C . ARG A 1 569 ? 13.232 1.994 -36.184 1.00 92.75 569 ARG A C 1
ATOM 4372 O O . ARG A 1 569 ? 13.815 3.076 -36.127 1.00 92.75 569 ARG A O 1
ATOM 4379 N N . ALA A 1 570 ? 13.150 1.177 -35.135 1.00 91.06 570 ALA A N 1
ATOM 4380 C CA . ALA A 1 570 ? 13.905 1.400 -33.910 1.00 91.06 570 ALA A CA 1
ATOM 4381 C C . ALA A 1 570 ? 15.386 1.063 -34.136 1.00 91.06 570 ALA A C 1
ATOM 4383 O O . ALA A 1 570 ? 16.247 1.908 -33.890 1.00 91.06 570 ALA A O 1
ATOM 4384 N N . LEU A 1 571 ? 15.675 -0.116 -34.698 1.00 91.25 571 LEU A N 1
ATOM 4385 C CA . LEU A 1 571 ? 17.037 -0.555 -35.011 1.00 91.25 571 LEU A CA 1
ATOM 4386 C C . LEU A 1 571 ? 17.740 0.363 -36.015 1.00 91.25 571 LEU A C 1
ATOM 4388 O O . LEU A 1 571 ? 18.929 0.632 -35.845 1.00 91.25 571 LEU A O 1
ATOM 4392 N N . SER A 1 572 ? 17.015 0.927 -36.990 1.00 91.81 572 SER A N 1
ATOM 4393 C CA . SER A 1 572 ? 17.570 1.839 -38.004 1.00 91.81 572 SER A CA 1
ATOM 4394 C C . SER A 1 572 ? 18.198 3.115 -37.420 1.00 91.81 572 SER A C 1
ATOM 4396 O O . SER A 1 572 ? 18.868 3.854 -38.138 1.00 91.81 572 SER A O 1
ATOM 4398 N N . LYS A 1 573 ? 17.956 3.404 -36.135 1.00 88.56 573 LYS A N 1
ATOM 4399 C CA . LYS A 1 573 ? 18.507 4.549 -35.390 1.00 88.56 573 LYS A CA 1
ATOM 4400 C C . LYS A 1 573 ? 19.679 4.169 -34.481 1.00 88.56 573 LYS A C 1
ATOM 4402 O O . LYS A 1 573 ? 20.199 5.022 -33.770 1.00 88.56 573 LYS A O 1
ATOM 4407 N N . THR A 1 574 ? 20.069 2.899 -34.474 1.00 89.50 574 THR A N 1
ATOM 4408 C CA . THR A 1 574 ? 21.124 2.338 -33.620 1.00 89.50 574 THR A CA 1
ATOM 4409 C C . THR A 1 574 ? 22.284 1.825 -34.471 1.00 89.50 574 THR A C 1
ATOM 4411 O O . THR A 1 574 ? 22.200 1.808 -35.700 1.00 89.50 574 THR A O 1
ATOM 4414 N N . ARG A 1 575 ? 23.363 1.352 -33.840 1.00 88.06 575 ARG A N 1
ATOM 4415 C CA . ARG A 1 575 ? 24.495 0.740 -34.554 1.00 88.06 575 ARG A CA 1
ATOM 4416 C C . ARG A 1 575 ? 24.130 -0.553 -35.296 1.00 88.06 575 ARG A C 1
ATOM 4418 O O . ARG A 1 575 ? 24.711 -0.823 -36.338 1.00 88.06 575 ARG A O 1
ATOM 4425 N N . PHE A 1 576 ? 23.111 -1.281 -34.827 1.00 90.00 576 PHE A N 1
ATOM 4426 C CA . PHE A 1 576 ? 22.611 -2.514 -35.458 1.00 90.00 576 PHE A CA 1
ATOM 4427 C C . PHE A 1 576 ? 21.920 -2.265 -36.809 1.00 90.00 576 PHE A C 1
ATOM 4429 O O . PHE A 1 576 ? 21.480 -3.196 -37.473 1.00 90.00 576 PHE A O 1
ATOM 4436 N N . SER A 1 577 ? 21.820 -1.000 -37.231 1.00 91.88 577 SER A N 1
ATOM 4437 C CA . SER A 1 577 ? 21.458 -0.629 -38.600 1.00 91.88 577 SER A CA 1
ATOM 4438 C C . SER A 1 577 ? 22.547 -0.963 -39.628 1.00 91.88 577 SER A C 1
ATOM 4440 O O . SER A 1 577 ? 22.268 -0.981 -40.826 1.00 91.88 577 SER A O 1
ATOM 4442 N N . ASN A 1 578 ? 23.786 -1.210 -39.192 1.00 92.31 578 ASN A N 1
ATOM 4443 C CA . ASN A 1 578 ? 24.837 -1.719 -40.062 1.00 92.31 578 ASN A CA 1
ATOM 4444 C C . ASN A 1 578 ? 24.686 -3.235 -40.217 1.00 92.31 578 ASN A C 1
ATOM 4446 O O . ASN A 1 578 ? 24.936 -3.979 -39.275 1.00 92.31 578 ASN A O 1
ATOM 4450 N N . ILE A 1 579 ? 24.319 -3.683 -41.416 1.00 93.12 579 ILE A N 1
ATOM 4451 C CA . ILE A 1 579 ? 24.114 -5.105 -41.723 1.00 93.12 579 ILE A CA 1
ATOM 4452 C C . ILE A 1 579 ? 25.141 -5.637 -42.721 1.00 93.12 579 ILE A C 1
ATOM 4454 O O . ILE A 1 579 ? 24.850 -6.546 -43.499 1.00 93.12 579 ILE A O 1
ATOM 4458 N N . ILE A 1 580 ? 26.346 -5.060 -42.731 1.00 91.50 580 ILE A N 1
ATOM 4459 C CA . ILE A 1 580 ? 27.396 -5.424 -43.687 1.00 91.50 580 ILE A CA 1
ATOM 4460 C C . ILE A 1 580 ? 27.732 -6.922 -43.652 1.00 91.50 580 ILE A C 1
ATOM 4462 O O . ILE A 1 580 ? 27.906 -7.514 -44.716 1.00 91.50 580 ILE A O 1
ATOM 4466 N N . ASP A 1 581 ? 27.719 -7.535 -42.466 1.00 88.94 581 ASP A N 1
ATOM 4467 C CA . ASP A 1 581 ? 28.028 -8.955 -42.245 1.00 88.94 581 ASP A CA 1
ATOM 4468 C C . ASP A 1 581 ? 26.788 -9.859 -42.173 1.00 88.94 581 ASP A C 1
ATOM 4470 O O . ASP A 1 581 ? 26.895 -11.065 -41.935 1.00 88.94 581 ASP A O 1
ATOM 4474 N N . ALA A 1 582 ? 25.593 -9.307 -42.403 1.00 88.44 582 ALA A N 1
ATOM 4475 C CA . ALA A 1 582 ? 24.370 -10.091 -42.345 1.00 88.44 582 ALA A CA 1
ATOM 4476 C C . ALA A 1 582 ? 24.342 -11.164 -43.444 1.00 88.44 582 ALA A C 1
ATOM 4478 O O . ALA A 1 582 ? 24.586 -10.911 -44.630 1.00 88.44 582 ALA A O 1
ATOM 4479 N N . LYS A 1 583 ? 23.947 -12.383 -43.066 1.00 85.25 583 LYS A N 1
ATOM 4480 C CA . LYS A 1 583 ? 23.696 -13.462 -44.029 1.00 85.25 583 LYS A CA 1
ATOM 4481 C C . LYS A 1 583 ? 22.586 -13.035 -44.992 1.00 85.25 583 LYS A C 1
ATOM 4483 O O . LYS A 1 583 ? 21.623 -12.385 -44.596 1.00 85.25 583 LYS A O 1
ATOM 4488 N N . ASN A 1 584 ? 22.716 -13.406 -46.266 1.00 87.75 584 ASN A N 1
ATOM 4489 C CA . ASN A 1 584 ? 21.750 -13.068 -47.319 1.00 87.75 584 ASN A CA 1
ATOM 4490 C C . ASN A 1 584 ? 21.464 -11.557 -47.492 1.00 87.75 584 ASN A C 1
ATOM 4492 O O . ASN A 1 584 ? 20.413 -11.230 -48.046 1.00 87.75 584 ASN A O 1
ATOM 4496 N N . ARG A 1 585 ? 22.377 -10.651 -47.091 1.00 91.81 585 ARG A N 1
ATOM 4497 C CA . ARG A 1 585 ? 22.224 -9.180 -47.179 1.00 91.81 585 ARG A CA 1
ATOM 4498 C C . ARG A 1 585 ? 21.526 -8.676 -48.455 1.00 91.81 585 ARG A C 1
ATOM 4500 O O . ARG A 1 585 ? 20.557 -7.932 -48.307 1.00 91.81 585 ARG A O 1
ATOM 4507 N N . PRO A 1 586 ? 21.876 -9.131 -49.680 1.00 90.62 586 PRO A N 1
ATOM 4508 C CA . PRO A 1 586 ? 21.223 -8.649 -50.900 1.00 90.62 586 PRO A CA 1
ATOM 4509 C C . PRO A 1 586 ? 19.707 -8.878 -50.950 1.00 90.62 586 PRO A C 1
ATOM 4511 O O . PRO A 1 586 ? 18.995 -8.091 -51.561 1.00 90.62 586 PRO A O 1
ATOM 4514 N N . LYS A 1 587 ? 19.203 -9.940 -50.305 1.00 90.81 587 LYS A N 1
ATOM 4515 C CA . LYS A 1 587 ? 17.770 -10.275 -50.265 1.00 90.81 587 LYS A CA 1
ATOM 4516 C C . LYS A 1 587 ? 17.003 -9.504 -49.190 1.00 90.81 587 LYS A C 1
ATOM 4518 O O . LYS A 1 587 ? 15.778 -9.476 -49.237 1.00 90.81 587 LYS A O 1
ATOM 4523 N N . LEU A 1 588 ? 17.698 -8.923 -48.209 1.00 91.56 588 LEU A N 1
ATOM 4524 C CA . LEU A 1 588 ? 17.059 -8.242 -47.082 1.00 91.56 588 LEU A CA 1
ATOM 4525 C C . LEU A 1 588 ? 16.468 -6.891 -47.499 1.00 91.56 588 LEU A C 1
ATOM 4527 O O . LEU A 1 588 ? 15.408 -6.526 -47.003 1.00 91.56 588 LEU A O 1
ATOM 4531 N N . TRP A 1 589 ? 17.104 -6.178 -48.435 1.00 91.88 589 TRP A N 1
ATOM 4532 C CA . TRP A 1 589 ? 16.698 -4.824 -48.836 1.00 91.88 589 TRP A CA 1
ATOM 4533 C C . TRP A 1 589 ? 15.260 -4.736 -49.345 1.00 91.88 589 TRP A C 1
ATOM 4535 O O . TRP A 1 589 ? 14.530 -3.833 -48.945 1.00 91.88 589 TRP A O 1
ATOM 4545 N N . ASP A 1 590 ? 14.835 -5.700 -50.165 1.00 88.69 590 ASP A N 1
ATOM 4546 C CA . ASP A 1 590 ? 13.483 -5.733 -50.741 1.00 88.69 590 ASP A CA 1
ATOM 4547 C C . ASP A 1 590 ? 12.396 -6.049 -49.698 1.00 88.69 590 ASP A C 1
ATOM 4549 O O . ASP A 1 590 ? 11.207 -5.859 -49.954 1.00 88.69 590 ASP A O 1
ATOM 4553 N N . LYS A 1 591 ? 12.799 -6.546 -48.524 1.00 90.56 591 LYS A N 1
ATOM 4554 C CA . LYS A 1 591 ? 11.917 -6.928 -47.415 1.00 90.56 591 LYS A CA 1
ATOM 4555 C C . LYS A 1 591 ? 11.866 -5.894 -46.291 1.00 90.56 591 LYS A C 1
ATOM 4557 O O . LYS A 1 591 ? 11.028 -6.007 -45.399 1.00 90.56 591 LYS A O 1
ATOM 4562 N N . MET A 1 592 ? 12.741 -4.889 -46.315 1.00 90.94 592 MET A N 1
ATOM 4563 C CA . MET A 1 592 ? 12.780 -3.857 -45.281 1.00 90.94 592 MET A CA 1
ATOM 4564 C C . MET A 1 592 ? 11.604 -2.882 -45.383 1.00 90.94 592 MET A C 1
ATOM 4566 O O . MET A 1 592 ? 11.178 -2.482 -46.467 1.00 90.94 592 MET A O 1
ATOM 4570 N N . ASP A 1 593 ? 11.134 -2.419 -44.226 1.00 92.44 593 ASP A N 1
ATOM 4571 C CA . ASP A 1 593 ? 10.175 -1.327 -44.116 1.00 92.44 593 ASP A CA 1
ATOM 4572 C C . ASP A 1 593 ? 10.738 -0.066 -44.807 1.00 92.44 593 ASP A C 1
ATOM 4574 O O . ASP A 1 593 ? 11.851 0.369 -44.482 1.00 92.44 593 ASP A O 1
ATOM 4578 N N . PRO A 1 594 ? 9.981 0.575 -45.721 1.00 90.69 594 PRO A N 1
ATOM 4579 C CA . PRO A 1 594 ? 10.466 1.727 -46.482 1.00 90.69 594 PRO A CA 1
ATOM 4580 C C . PRO A 1 594 ? 10.923 2.915 -45.626 1.00 90.69 594 PRO A C 1
ATOM 4582 O O . PRO A 1 594 ? 11.725 3.724 -46.088 1.00 90.69 594 PRO A O 1
ATOM 4585 N N . VAL A 1 595 ? 10.426 3.039 -44.388 1.00 93.25 595 VAL A N 1
ATOM 4586 C CA . VAL A 1 595 ? 10.815 4.117 -43.464 1.00 93.25 595 VAL A CA 1
ATOM 4587 C C . VAL A 1 595 ? 12.126 3.784 -42.748 1.00 93.25 595 VAL A C 1
ATOM 4589 O O . VAL A 1 595 ? 12.918 4.684 -42.474 1.00 93.25 595 VAL A O 1
ATOM 4592 N N . ALA A 1 596 ? 12.374 2.507 -42.450 1.00 92.44 596 ALA A N 1
ATOM 4593 C CA . ALA A 1 596 ? 13.607 2.049 -41.812 1.00 92.44 596 ALA A CA 1
ATOM 4594 C C . ALA A 1 596 ? 14.784 1.953 -42.799 1.00 92.44 596 ALA A C 1
ATOM 4596 O O . ALA A 1 596 ? 15.917 2.285 -42.437 1.00 92.44 596 ALA A O 1
ATOM 4597 N N . ASN A 1 597 ? 14.512 1.543 -44.044 1.00 92.69 597 ASN A N 1
ATOM 4598 C CA . ASN A 1 597 ? 15.518 1.225 -45.064 1.00 92.69 597 ASN A CA 1
ATOM 4599 C C . ASN A 1 597 ? 16.598 2.318 -45.263 1.00 92.69 597 ASN A C 1
ATOM 4601 O O . ASN A 1 597 ? 17.783 1.983 -45.231 1.00 92.69 597 ASN A O 1
ATOM 4605 N N . PRO A 1 598 ? 16.276 3.629 -45.351 1.00 92.88 598 PRO A N 1
ATOM 4606 C CA . PRO A 1 598 ? 17.302 4.666 -45.498 1.00 92.88 598 PRO A CA 1
ATOM 4607 C C . PRO A 1 598 ? 18.324 4.695 -44.352 1.00 92.88 598 PRO A C 1
ATOM 4609 O O . PRO A 1 598 ? 19.497 4.980 -44.585 1.00 92.88 598 PRO A O 1
ATOM 4612 N N . GLY A 1 599 ? 17.903 4.390 -43.118 1.00 91.75 599 GLY A N 1
ATOM 4613 C CA . GLY A 1 599 ? 18.802 4.320 -41.963 1.00 91.75 599 GLY A CA 1
ATOM 4614 C C . GLY A 1 599 ? 19.775 3.144 -42.059 1.00 91.75 599 GLY A C 1
ATOM 4615 O O . GLY A 1 599 ? 20.978 3.328 -41.867 1.00 91.75 599 GLY A O 1
ATOM 4616 N N . PHE A 1 600 ? 19.270 1.966 -42.440 1.00 94.12 600 PHE A N 1
ATOM 4617 C CA . PHE A 1 600 ? 20.093 0.775 -42.674 1.00 94.12 600 PHE A CA 1
ATOM 4618 C C . PHE A 1 600 ? 21.078 0.972 -43.829 1.00 94.12 600 PHE A C 1
ATOM 4620 O O . PHE A 1 600 ? 22.271 0.706 -43.670 1.00 94.12 600 PHE A O 1
ATOM 4627 N N . LEU A 1 601 ? 20.610 1.503 -44.964 1.00 94.12 601 LEU A N 1
ATOM 4628 C CA . LEU A 1 601 ? 21.462 1.815 -46.113 1.00 94.12 601 LEU A CA 1
ATOM 4629 C C . LEU A 1 601 ? 22.553 2.813 -45.742 1.00 94.12 601 LEU A C 1
ATOM 4631 O O . LEU A 1 601 ? 23.710 2.594 -46.080 1.00 94.12 601 LEU A O 1
ATOM 4635 N N . LYS A 1 602 ? 22.220 3.876 -45.003 1.00 93.38 602 LYS A N 1
ATOM 4636 C CA . LYS A 1 602 ? 23.200 4.882 -44.581 1.00 93.38 602 LYS A CA 1
ATOM 4637 C C . LYS A 1 602 ? 24.305 4.268 -43.712 1.00 93.38 602 LYS A C 1
ATOM 4639 O O . LYS A 1 602 ? 25.488 4.503 -43.957 1.00 93.38 602 LYS A O 1
ATOM 4644 N N . SER A 1 603 ? 23.928 3.492 -42.699 1.00 92.88 603 SER A N 1
ATOM 4645 C CA . SER A 1 603 ? 24.880 2.874 -41.768 1.00 92.88 603 SER A CA 1
ATOM 4646 C C . SER A 1 603 ? 25.737 1.806 -42.454 1.00 92.88 603 SER A C 1
ATOM 4648 O O . SER A 1 603 ? 26.963 1.819 -42.350 1.00 92.88 603 SER A O 1
ATOM 4650 N N . THR A 1 604 ? 25.108 0.957 -43.269 1.00 94.81 604 THR A N 1
ATOM 4651 C CA . THR A 1 604 ? 25.796 -0.101 -44.023 1.00 94.81 604 THR A CA 1
ATOM 4652 C C . THR A 1 604 ? 26.698 0.474 -45.119 1.00 94.81 604 THR A C 1
ATOM 4654 O O . THR A 1 604 ? 27.818 0.006 -45.284 1.00 94.81 604 THR A O 1
ATOM 4657 N N . ALA A 1 605 ? 26.278 1.530 -45.827 1.00 94.19 605 ALA A N 1
ATOM 4658 C CA . ALA A 1 605 ? 27.118 2.226 -46.808 1.00 94.19 605 ALA A CA 1
ATOM 4659 C C . ALA A 1 605 ? 28.350 2.852 -46.149 1.00 94.19 605 ALA A C 1
ATOM 4661 O O . ALA A 1 605 ? 29.443 2.784 -46.701 1.00 94.19 605 ALA A O 1
ATOM 4662 N N . THR A 1 606 ? 28.191 3.408 -44.946 1.00 93.50 606 THR A N 1
ATOM 4663 C CA . THR A 1 606 ? 29.305 3.957 -44.160 1.00 93.50 606 THR A CA 1
ATOM 4664 C C . THR A 1 606 ? 30.367 2.889 -43.892 1.00 93.50 606 THR A C 1
ATOM 4666 O O . THR A 1 606 ? 31.535 3.123 -44.193 1.00 93.50 606 THR A O 1
ATOM 4669 N N . ALA A 1 607 ? 29.956 1.720 -43.391 1.00 93.38 607 ALA A N 1
ATOM 4670 C CA . ALA A 1 607 ? 30.857 0.598 -43.124 1.00 93.38 607 ALA A CA 1
ATOM 4671 C C . ALA A 1 607 ? 31.437 -0.016 -44.410 1.00 93.38 607 ALA A C 1
ATOM 4673 O O . ALA A 1 607 ? 32.600 -0.408 -44.445 1.00 93.38 607 ALA A O 1
ATOM 4674 N N . MET A 1 608 ? 30.649 -0.066 -45.488 1.00 94.06 608 MET A N 1
ATOM 4675 C CA . MET A 1 608 ? 31.103 -0.590 -46.777 1.00 94.06 608 MET A CA 1
ATOM 4676 C C . MET A 1 608 ? 32.185 0.297 -47.397 1.00 94.06 608 MET A C 1
ATOM 4678 O O . MET A 1 608 ? 33.161 -0.219 -47.929 1.00 94.06 608 MET A O 1
ATOM 4682 N N . ILE A 1 609 ? 32.060 1.624 -47.287 1.00 93.50 609 ILE A N 1
ATOM 4683 C CA . ILE A 1 609 ? 33.102 2.563 -47.729 1.00 93.50 609 ILE A CA 1
ATOM 4684 C C . ILE A 1 609 ? 34.422 2.294 -46.999 1.00 93.50 609 ILE A C 1
ATOM 4686 O O . ILE A 1 609 ? 35.473 2.315 -47.636 1.00 93.50 609 ILE A O 1
ATOM 4690 N N . ASP A 1 610 ? 34.373 1.998 -45.699 1.00 92.62 610 ASP A N 1
ATOM 4691 C CA . ASP A 1 610 ? 35.578 1.706 -44.919 1.00 92.62 610 ASP A CA 1
ATOM 4692 C C . ASP A 1 610 ? 36.263 0.418 -45.414 1.00 92.62 610 ASP A C 1
ATOM 4694 O O . ASP A 1 610 ? 37.466 0.430 -45.670 1.00 92.62 610 ASP A O 1
ATOM 4698 N N . ARG A 1 611 ? 35.499 -0.650 -45.690 1.00 93.19 611 ARG A N 1
ATOM 4699 C CA . ARG A 1 611 ? 36.058 -1.885 -46.275 1.00 93.19 611 ARG A CA 1
ATOM 4700 C C . ARG A 1 611 ? 36.583 -1.702 -47.703 1.00 93.19 611 ARG A C 1
ATOM 4702 O O . ARG A 1 611 ? 37.599 -2.288 -48.075 1.00 93.19 611 ARG A O 1
ATOM 4709 N N . ILE A 1 612 ? 35.926 -0.862 -48.510 1.00 92.75 612 ILE A N 1
ATOM 4710 C CA . ILE A 1 612 ? 36.419 -0.475 -49.843 1.00 92.75 612 ILE A CA 1
ATOM 4711 C C . ILE A 1 612 ? 37.760 0.255 -49.710 1.00 92.75 612 ILE A C 1
ATOM 4713 O O . ILE A 1 612 ? 38.703 -0.041 -50.437 1.00 92.75 612 ILE A O 1
ATOM 4717 N N . HIS A 1 613 ? 37.882 1.186 -48.762 1.00 92.88 613 HIS A N 1
ATOM 4718 C CA . HIS A 1 613 ? 39.130 1.907 -48.495 1.00 92.88 613 HIS A CA 1
ATOM 4719 C C . HIS A 1 613 ? 40.274 0.982 -48.084 1.00 92.88 613 HIS A C 1
ATOM 4721 O O . HIS A 1 613 ? 41.423 1.256 -48.432 1.00 92.88 613 HIS A O 1
ATOM 4727 N N . GLU A 1 614 ? 39.967 -0.107 -47.388 1.00 90.69 614 GLU A N 1
ATOM 4728 C CA . GLU A 1 614 ? 40.925 -1.139 -46.977 1.00 90.69 614 GLU A CA 1
ATOM 4729 C C . GLU A 1 614 ? 41.256 -2.140 -48.100 1.00 90.69 614 GLU A C 1
ATOM 4731 O O . GLU A 1 614 ? 42.245 -2.866 -48.002 1.00 90.69 614 GLU A O 1
ATOM 4736 N N . GLY A 1 615 ? 40.508 -2.115 -49.210 1.00 88.31 615 GLY A N 1
ATOM 4737 C CA . GLY A 1 615 ? 40.698 -3.013 -50.352 1.00 88.31 615 GLY A CA 1
ATOM 4738 C C . GLY A 1 615 ? 40.169 -4.428 -50.105 1.00 88.31 615 GLY A C 1
ATOM 4739 O O . GLY A 1 615 ? 40.614 -5.370 -50.757 1.00 88.31 615 GLY A O 1
ATOM 4740 N N . GLU A 1 616 ? 39.245 -4.589 -49.155 1.00 89.75 616 GLU A N 1
ATOM 4741 C CA . GLU A 1 616 ? 38.713 -5.892 -48.736 1.00 89.75 616 GLU A CA 1
ATOM 4742 C C . GLU A 1 616 ? 37.542 -6.381 -49.598 1.00 89.75 616 GLU A C 1
ATOM 4744 O O . GLU A 1 616 ? 37.173 -7.550 -49.519 1.00 89.75 616 GLU A O 1
ATOM 4749 N N . ILE A 1 617 ? 36.950 -5.499 -50.408 1.00 88.44 617 ILE A N 1
ATOM 4750 C CA . ILE A 1 617 ? 35.683 -5.738 -51.110 1.00 88.44 617 ILE A CA 1
ATOM 4751 C C . ILE A 1 617 ? 35.873 -5.649 -52.616 1.00 88.44 617 ILE A C 1
ATOM 4753 O O . ILE A 1 617 ? 36.592 -4.788 -53.125 1.00 88.44 617 ILE A O 1
ATOM 4757 N N . ARG A 1 618 ? 35.171 -6.522 -53.339 1.00 82.88 618 ARG A N 1
ATOM 4758 C CA . ARG A 1 618 ? 35.110 -6.515 -54.803 1.00 82.88 618 ARG A CA 1
ATOM 4759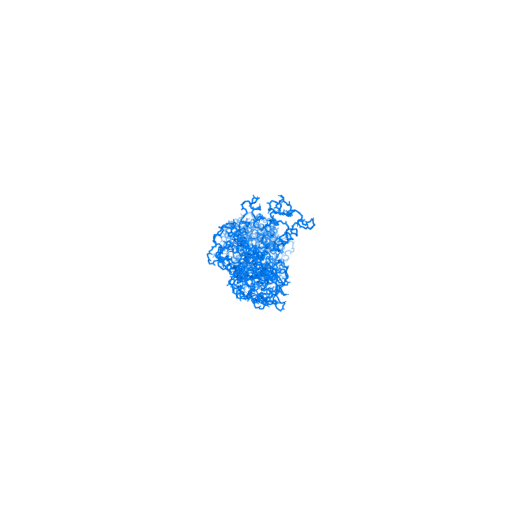 C C . ARG A 1 618 ? 33.802 -5.900 -55.298 1.00 82.88 618 ARG A C 1
ATOM 4761 O O . ARG A 1 618 ? 32.791 -5.896 -54.603 1.00 82.88 618 ARG A O 1
ATOM 4768 N N . ALA A 1 619 ? 33.815 -5.392 -56.528 1.00 76.50 619 ALA A N 1
ATOM 4769 C CA . ALA A 1 619 ? 32.674 -4.706 -57.140 1.00 76.50 619 ALA A CA 1
ATOM 4770 C C . ALA A 1 619 ? 31.386 -5.554 -57.175 1.00 76.50 619 ALA A C 1
ATOM 4772 O O . ALA A 1 619 ? 30.283 -5.033 -57.028 1.00 76.50 619 ALA A O 1
ATOM 4773 N N . ASP A 1 620 ? 31.529 -6.863 -57.385 1.00 81.00 620 ASP A N 1
ATOM 4774 C CA . ASP A 1 620 ? 30.449 -7.848 -57.487 1.00 81.00 620 ASP A CA 1
ATOM 4775 C C . ASP A 1 620 ? 29.826 -8.227 -56.135 1.00 81.00 620 ASP A C 1
ATOM 4777 O O . ASP A 1 620 ? 28.755 -8.831 -56.096 1.00 81.00 620 ASP A O 1
ATOM 4781 N N . GLU A 1 621 ? 30.451 -7.822 -55.030 1.00 82.38 621 GLU A N 1
ATOM 4782 C CA . GLU A 1 621 ? 29.953 -8.036 -53.669 1.00 82.38 621 GLU A CA 1
ATOM 4783 C C . GLU A 1 621 ? 29.027 -6.906 -53.186 1.00 82.38 621 GLU A C 1
ATOM 4785 O O . GLU A 1 621 ? 28.501 -6.980 -52.072 1.00 82.38 621 GLU A O 1
ATOM 4790 N N . VAL A 1 622 ? 28.814 -5.866 -54.006 1.00 89.44 622 VAL A N 1
ATOM 4791 C CA . VAL A 1 622 ? 27.971 -4.707 -53.679 1.00 89.44 622 VAL A CA 1
ATOM 4792 C C . VAL A 1 622 ? 26.686 -4.728 -54.506 1.00 89.44 622 VAL A C 1
ATOM 4794 O O . VAL A 1 622 ? 26.665 -4.465 -55.707 1.00 89.44 622 VAL A O 1
ATOM 4797 N N . GLU A 1 623 ? 25.575 -5.016 -53.844 1.00 91.56 623 GLU A N 1
ATOM 4798 C CA . GLU A 1 623 ? 24.248 -5.049 -54.449 1.00 91.56 623 GLU A CA 1
ATOM 4799 C C . GLU A 1 623 ? 23.711 -3.651 -54.838 1.00 91.56 623 GLU A C 1
ATOM 4801 O O . GLU A 1 623 ? 24.089 -2.646 -54.228 1.00 91.56 623 GLU A O 1
ATOM 4806 N N . PRO A 1 624 ? 22.778 -3.553 -55.812 1.00 90.56 624 PRO A N 1
ATOM 4807 C CA . PRO A 1 624 ? 22.351 -2.267 -56.372 1.00 90.56 624 PRO A CA 1
ATOM 4808 C C . PRO A 1 624 ? 21.817 -1.228 -55.365 1.00 90.56 624 PRO A C 1
ATOM 4810 O O . PRO A 1 624 ? 22.196 -0.061 -55.497 1.00 90.56 624 PRO A O 1
ATOM 4813 N N . PRO A 1 625 ? 20.989 -1.583 -54.353 1.00 91.81 625 PRO A N 1
ATOM 4814 C CA . PRO A 1 625 ? 20.514 -0.607 -53.367 1.00 91.81 625 PRO A CA 1
ATOM 4815 C C . PRO A 1 625 ? 21.654 0.020 -52.554 1.00 91.81 625 PRO A C 1
ATOM 4817 O O . PRO A 1 625 ? 21.691 1.236 -52.362 1.00 91.81 625 PRO A O 1
ATOM 4820 N N . LEU A 1 626 ? 22.611 -0.804 -52.117 1.00 92.81 626 LEU A N 1
ATOM 4821 C CA . LEU A 1 626 ? 23.766 -0.365 -51.340 1.00 92.81 626 LEU A CA 1
ATOM 4822 C C . LEU A 1 626 ? 24.735 0.451 -52.199 1.00 92.81 626 LEU A C 1
ATOM 4824 O O . LEU A 1 626 ? 25.215 1.496 -51.766 1.00 92.81 626 LEU A O 1
ATOM 4828 N N . LEU A 1 627 ? 24.960 0.021 -53.441 1.00 91.69 627 LEU A N 1
ATOM 4829 C CA . LEU A 1 627 ? 25.764 0.755 -54.410 1.00 91.69 627 LEU A CA 1
ATOM 4830 C C . LEU A 1 627 ? 25.213 2.168 -54.640 1.00 91.69 627 LEU A C 1
ATOM 4832 O O . LEU A 1 627 ? 25.969 3.136 -54.577 1.00 91.69 627 LEU A O 1
ATOM 4836 N N . GLY A 1 628 ? 23.895 2.290 -54.843 1.00 90.44 628 GLY A N 1
ATOM 4837 C CA . GLY A 1 628 ? 23.215 3.577 -54.992 1.00 90.44 628 GLY A CA 1
ATOM 4838 C C . GLY A 1 628 ? 23.392 4.492 -53.777 1.00 90.44 628 GLY A C 1
ATOM 4839 O O . GLY A 1 628 ? 23.582 5.696 -53.943 1.00 90.44 628 GLY A O 1
ATOM 4840 N N . ALA A 1 629 ? 23.395 3.928 -52.565 1.00 92.25 629 ALA A N 1
ATOM 4841 C CA . ALA A 1 629 ? 23.660 4.678 -51.340 1.00 92.25 629 ALA A CA 1
ATOM 4842 C C . ALA A 1 629 ? 25.127 5.131 -51.232 1.00 92.25 629 ALA A C 1
ATOM 4844 O O . ALA A 1 629 ? 25.379 6.276 -50.867 1.00 92.25 629 ALA A O 1
ATOM 4845 N N . ILE A 1 630 ? 26.093 4.277 -51.589 1.00 92.81 630 ILE A N 1
ATOM 4846 C CA . ILE A 1 630 ? 27.534 4.585 -51.523 1.00 92.81 630 ILE A CA 1
ATOM 4847 C C . ILE A 1 630 ? 27.912 5.730 -52.467 1.00 92.81 630 ILE A C 1
ATOM 4849 O O . ILE A 1 630 ? 28.657 6.630 -52.077 1.00 92.81 630 ILE A O 1
ATOM 4853 N N . VAL A 1 631 ? 27.394 5.717 -53.699 1.00 90.31 631 VAL A N 1
ATOM 4854 C CA . VAL A 1 631 ? 27.696 6.752 -54.707 1.00 90.31 631 VAL A CA 1
ATOM 4855 C C . VAL A 1 631 ? 26.835 8.010 -54.557 1.00 90.31 631 VAL A C 1
ATOM 4857 O O . VAL A 1 631 ? 26.997 8.961 -55.324 1.00 90.31 631 VAL A O 1
ATOM 4860 N N . HIS A 1 632 ? 25.927 8.039 -53.577 1.00 90.75 632 HIS A N 1
ATOM 4861 C CA . HIS A 1 632 ? 25.071 9.189 -53.323 1.00 90.75 632 HIS A CA 1
ATOM 4862 C C . HIS A 1 632 ? 25.915 10.431 -52.965 1.00 90.75 632 HIS A C 1
ATOM 4864 O O . HIS A 1 632 ? 26.895 10.308 -52.220 1.00 90.75 632 HIS A O 1
ATOM 4870 N N . PRO A 1 633 ? 25.536 11.643 -53.421 1.00 87.75 633 PRO A N 1
ATOM 4871 C CA . PRO A 1 633 ? 26.289 12.870 -53.142 1.00 87.75 633 PRO A CA 1
ATOM 4872 C C . PRO A 1 633 ? 26.611 13.102 -51.656 1.00 87.75 633 PRO A C 1
ATOM 4874 O O . PRO A 1 633 ? 27.699 13.574 -51.333 1.00 87.75 633 PRO A O 1
ATOM 4877 N N . ASP A 1 634 ? 25.718 12.701 -50.747 1.00 87.94 634 ASP A N 1
ATOM 4878 C CA . ASP A 1 634 ? 25.915 12.837 -49.293 1.00 87.94 634 ASP A CA 1
ATOM 4879 C C . ASP A 1 634 ? 27.126 12.056 -48.757 1.00 87.94 634 ASP A C 1
ATOM 4881 O O . ASP A 1 634 ? 27.734 12.450 -47.761 1.00 87.94 634 ASP A O 1
ATOM 4885 N N . PHE A 1 635 ? 27.501 10.958 -49.417 1.00 91.25 635 PHE A N 1
ATOM 4886 C CA . PHE A 1 635 ? 28.648 10.134 -49.039 1.00 91.25 635 PHE A CA 1
ATOM 4887 C C . PHE A 1 635 ? 29.928 10.519 -49.763 1.00 91.25 635 PHE A C 1
ATOM 4889 O O . PHE A 1 635 ? 30.990 9.977 -49.460 1.00 91.25 635 PHE A O 1
ATOM 4896 N N . ARG A 1 636 ? 29.869 11.485 -50.682 1.00 89.25 636 ARG A N 1
ATOM 4897 C CA . ARG A 1 636 ? 30.956 11.755 -51.618 1.00 89.25 636 ARG A CA 1
ATOM 4898 C C . ARG A 1 636 ? 32.276 12.111 -50.940 1.00 89.25 636 ARG A C 1
ATOM 4900 O O . ARG A 1 636 ? 33.313 11.573 -51.313 1.00 89.25 636 ARG A O 1
ATOM 4907 N N . ASN A 1 637 ? 32.228 12.951 -49.909 1.00 88.88 637 ASN A N 1
ATOM 4908 C CA . ASN A 1 637 ? 33.414 13.345 -49.142 1.00 88.88 637 ASN A CA 1
ATOM 4909 C C . ASN A 1 637 ? 33.995 12.193 -48.310 1.00 88.88 637 ASN A C 1
ATOM 4911 O O . ASN A 1 637 ? 35.193 12.185 -48.038 1.00 88.88 637 ASN A O 1
ATOM 4915 N N . ARG A 1 638 ? 33.154 11.232 -47.897 1.00 92.25 638 ARG A N 1
ATOM 4916 C CA . ARG A 1 638 ? 33.610 10.025 -47.200 1.00 92.25 638 ARG A CA 1
ATOM 4917 C C . ARG A 1 638 ? 34.206 9.033 -48.189 1.00 92.25 638 ARG A C 1
ATOM 4919 O O . ARG A 1 638 ? 35.274 8.512 -47.918 1.00 92.25 638 ARG A O 1
ATOM 4926 N N . LEU A 1 639 ? 33.538 8.789 -49.315 1.00 93.38 639 LEU A N 1
ATOM 4927 C CA . LEU A 1 639 ? 33.984 7.855 -50.345 1.00 93.38 639 LEU A CA 1
ATOM 4928 C C . LEU A 1 639 ? 35.305 8.307 -50.979 1.00 93.38 639 LEU A C 1
ATOM 4930 O O . LEU A 1 639 ? 36.214 7.494 -51.127 1.00 93.38 639 LEU A O 1
ATOM 4934 N N . LEU A 1 640 ? 35.424 9.600 -51.298 1.00 93.75 640 LEU A N 1
ATOM 4935 C CA . LEU A 1 640 ? 36.605 10.214 -51.907 1.00 93.75 640 LEU A CA 1
ATOM 4936 C C . LEU A 1 640 ? 37.243 11.240 -50.951 1.00 93.75 640 LEU A C 1
ATOM 4938 O O . LEU A 1 640 ? 37.110 12.452 -51.158 1.00 93.75 640 LEU A O 1
ATOM 4942 N N . PRO A 1 641 ? 37.922 10.791 -49.881 1.00 92.06 641 PRO A N 1
ATOM 4943 C CA . PRO A 1 641 ? 38.519 11.697 -48.910 1.00 92.06 641 PRO A CA 1
ATOM 4944 C C . PRO A 1 641 ? 39.658 12.502 -49.549 1.00 92.06 641 PRO A C 1
ATOM 4946 O O . PRO A 1 641 ? 40.546 11.952 -50.197 1.00 92.06 641 PRO A O 1
ATOM 4949 N N . SER A 1 642 ? 39.655 13.822 -49.354 1.00 87.38 642 SER A N 1
ATOM 4950 C CA . SER A 1 642 ? 40.740 14.712 -49.810 1.00 87.38 642 SER A CA 1
ATOM 4951 C C . SER A 1 642 ? 41.806 14.973 -48.738 1.00 87.38 642 SER A C 1
ATOM 4953 O O . SER A 1 642 ? 42.774 15.686 -48.991 1.00 87.38 642 SER A O 1
ATOM 4955 N N . GLU A 1 643 ? 41.646 14.403 -47.543 1.00 82.44 643 GLU A N 1
ATOM 4956 C CA . GLU A 1 643 ? 42.589 14.514 -46.430 1.00 82.44 643 GLU A CA 1
ATOM 4957 C C . GLU A 1 643 ? 42.562 13.265 -45.535 1.00 82.44 643 GLU A C 1
ATOM 4959 O O . GLU A 1 643 ? 41.679 12.414 -45.652 1.00 82.44 643 GLU A O 1
ATOM 4964 N N . GLY A 1 644 ? 43.568 13.148 -44.665 1.00 80.88 644 GLY A N 1
ATOM 4965 C CA . GLY A 1 644 ? 43.796 11.983 -43.811 1.00 80.88 644 GLY A CA 1
ATOM 4966 C C . GLY A 1 644 ? 44.920 11.074 -44.313 1.00 80.88 644 GLY A C 1
ATOM 4967 O O . GLY A 1 644 ? 45.404 11.190 -45.441 1.00 80.88 644 GLY A O 1
ATOM 4968 N N . GLU A 1 645 ? 45.361 10.162 -43.446 1.00 76.75 645 GLU A N 1
ATOM 4969 C CA . GLU A 1 645 ? 46.407 9.199 -43.786 1.00 76.75 645 GLU A CA 1
ATOM 4970 C C . GLU A 1 645 ? 45.951 8.299 -44.947 1.00 76.75 645 GLU A C 1
ATOM 4972 O O . GLU A 1 645 ? 44.814 7.817 -44.967 1.00 76.75 645 GLU A O 1
ATOM 4977 N N . ARG A 1 646 ? 46.843 8.072 -45.921 1.00 84.88 646 ARG A N 1
ATOM 4978 C CA . ARG A 1 646 ? 46.602 7.214 -47.096 1.00 84.88 646 ARG A CA 1
ATOM 4979 C C . ARG A 1 646 ? 45.389 7.624 -47.951 1.00 84.88 646 ARG A C 1
ATOM 4981 O O . ARG A 1 646 ? 44.834 6.776 -48.641 1.00 84.88 646 ARG A O 1
ATOM 4988 N N . ALA A 1 647 ? 44.990 8.901 -47.947 1.00 87.12 647 ALA A N 1
ATOM 4989 C CA . ALA A 1 647 ? 43.835 9.394 -48.711 1.00 87.12 647 ALA A CA 1
ATOM 4990 C C . ALA A 1 647 ? 43.873 9.001 -50.203 1.00 87.12 647 ALA A C 1
ATOM 4992 O O . ALA A 1 647 ? 42.864 8.547 -50.737 1.00 87.12 647 ALA A O 1
ATOM 4993 N N . LEU A 1 648 ? 45.043 9.087 -50.852 1.00 89.62 648 LEU A N 1
ATOM 4994 C CA . LEU A 1 648 ? 45.222 8.643 -52.239 1.00 89.62 648 LEU A CA 1
ATOM 4995 C C . LEU A 1 648 ? 44.923 7.146 -52.409 1.00 89.62 648 LEU A C 1
ATOM 4997 O O . LEU A 1 648 ? 44.174 6.784 -53.307 1.00 89.62 648 LEU A O 1
ATOM 5001 N N . ASN A 1 649 ? 45.453 6.282 -51.538 1.00 90.00 649 ASN A N 1
ATOM 5002 C CA . ASN A 1 649 ? 45.217 4.835 -51.625 1.00 90.00 649 ASN A CA 1
ATOM 5003 C C . ASN A 1 649 ? 43.734 4.498 -51.436 1.00 90.00 649 ASN A C 1
ATOM 5005 O O . ASN A 1 649 ? 43.195 3.680 -52.172 1.00 90.00 649 ASN A O 1
ATOM 5009 N N . LYS A 1 650 ? 43.064 5.168 -50.490 1.00 92.38 650 LYS A N 1
ATOM 5010 C CA . LYS A 1 650 ? 41.622 5.007 -50.252 1.00 92.38 650 LYS A CA 1
ATOM 5011 C C . LYS A 1 650 ? 40.800 5.347 -51.496 1.00 92.38 650 LYS A C 1
ATOM 5013 O O . LYS A 1 650 ? 39.875 4.622 -51.845 1.00 92.38 650 LYS A O 1
ATOM 5018 N N . VAL A 1 651 ? 41.165 6.436 -52.173 1.00 92.75 651 VAL A N 1
ATOM 5019 C CA . VAL A 1 651 ? 40.520 6.891 -53.411 1.00 92.75 651 VAL A CA 1
ATOM 5020 C C . VAL A 1 651 ? 40.798 5.922 -54.554 1.00 92.75 651 VAL A C 1
ATOM 5022 O O . VAL A 1 651 ? 39.857 5.501 -55.214 1.00 92.75 651 VAL A O 1
ATOM 5025 N N . VAL A 1 652 ? 42.052 5.512 -54.755 1.00 91.44 652 VAL A N 1
ATOM 5026 C CA . VAL A 1 652 ? 42.416 4.511 -55.772 1.00 91.44 652 VAL A CA 1
ATOM 5027 C C . VAL A 1 652 ? 41.604 3.227 -55.578 1.00 91.44 652 VAL A C 1
ATOM 5029 O O . VAL A 1 652 ? 40.930 2.799 -56.512 1.00 91.44 652 VAL A O 1
ATOM 5032 N N . ASN A 1 653 ? 41.543 2.699 -54.350 1.00 92.25 653 ASN A N 1
ATOM 5033 C CA . ASN A 1 653 ? 40.741 1.517 -54.028 1.00 92.25 653 ASN A CA 1
ATOM 5034 C C . ASN A 1 653 ? 39.244 1.722 -54.331 1.00 92.25 653 ASN A C 1
ATOM 5036 O O . ASN A 1 653 ? 38.591 0.828 -54.873 1.00 92.25 653 ASN A O 1
ATOM 5040 N N . ALA A 1 654 ? 38.693 2.907 -54.038 1.00 92.94 654 ALA A N 1
ATOM 5041 C CA . ALA A 1 654 ? 37.306 3.233 -54.363 1.00 92.94 654 ALA A CA 1
ATOM 5042 C C . ALA A 1 654 ? 37.038 3.216 -55.874 1.00 92.94 654 ALA A C 1
ATOM 5044 O O . ALA A 1 654 ? 36.046 2.634 -56.306 1.00 92.94 654 ALA A O 1
ATOM 5045 N N . PHE A 1 655 ? 37.923 3.796 -56.686 1.00 92.62 655 PHE A N 1
ATOM 5046 C CA . PHE A 1 655 ? 37.778 3.771 -58.143 1.00 92.62 655 PHE A CA 1
ATOM 5047 C C . PHE A 1 655 ? 38.046 2.391 -58.753 1.00 92.62 655 PHE A C 1
ATOM 5049 O O . PHE A 1 655 ? 37.483 2.083 -59.803 1.00 92.62 655 PHE A O 1
ATOM 5056 N N . ASP A 1 656 ? 38.918 1.576 -58.157 1.00 89.81 656 ASP A N 1
ATOM 5057 C CA . ASP A 1 656 ? 39.160 0.187 -58.577 1.00 89.81 656 ASP A CA 1
ATOM 5058 C C . ASP A 1 656 ? 37.974 -0.727 -58.264 1.00 89.81 656 ASP A C 1
ATOM 5060 O O . ASP A 1 656 ? 37.712 -1.672 -59.006 1.00 89.81 656 ASP A O 1
ATOM 5064 N N . THR A 1 657 ? 37.218 -0.411 -57.213 1.00 90.12 657 THR A N 1
ATOM 5065 C CA . THR A 1 657 ? 36.044 -1.192 -56.807 1.00 90.12 657 THR A CA 1
ATOM 5066 C C . THR A 1 657 ? 34.757 -0.710 -57.482 1.00 90.12 657 THR A C 1
ATOM 5068 O O . THR A 1 657 ? 33.895 -1.519 -57.817 1.00 90.12 657 THR A O 1
ATOM 5071 N N . LEU A 1 658 ? 34.584 0.599 -57.692 1.00 90.88 658 LEU A N 1
ATOM 5072 C CA . LEU A 1 658 ? 33.318 1.188 -58.141 1.00 90.88 658 LEU A CA 1
ATOM 5073 C C . LEU A 1 658 ? 33.405 1.700 -59.583 1.00 90.88 658 LEU A C 1
ATOM 5075 O O . LEU A 1 658 ? 33.906 2.791 -59.852 1.00 90.88 658 LEU A O 1
ATOM 5079 N N . ASN A 1 659 ? 32.812 0.947 -60.510 1.00 86.75 659 ASN A N 1
ATOM 5080 C CA . ASN A 1 659 ? 32.788 1.279 -61.942 1.00 86.75 659 ASN A CA 1
ATOM 5081 C C . ASN A 1 659 ? 31.959 2.532 -62.290 1.00 86.75 659 ASN A C 1
ATOM 5083 O O . ASN A 1 659 ? 32.026 3.024 -63.413 1.00 86.75 659 ASN A O 1
ATOM 5087 N N . GLN A 1 660 ? 31.144 3.028 -61.358 1.00 87.69 660 GLN A N 1
ATOM 5088 C CA . GLN A 1 660 ? 30.318 4.226 -61.528 1.00 87.69 660 GLN A CA 1
ATOM 5089 C C . GLN A 1 660 ? 31.137 5.514 -61.416 1.00 87.69 660 GLN A C 1
ATOM 5091 O O . GLN A 1 660 ? 30.656 6.564 -61.833 1.00 87.69 660 GLN A O 1
ATOM 5096 N N . LEU A 1 661 ? 32.341 5.441 -60.839 1.00 90.81 661 LEU A N 1
ATOM 5097 C CA . LEU A 1 661 ? 33.232 6.584 -60.706 1.00 90.81 661 LEU A CA 1
ATOM 5098 C C . LEU A 1 661 ? 34.052 6.758 -61.991 1.00 90.81 661 LEU A C 1
ATOM 5100 O O . LEU A 1 661 ? 34.809 5.871 -62.391 1.00 90.81 661 LEU A O 1
ATOM 5104 N N . GLY A 1 662 ? 33.899 7.911 -62.637 1.00 90.56 662 GLY A N 1
ATOM 5105 C CA . GLY A 1 662 ? 34.542 8.245 -63.907 1.00 90.56 662 GLY A CA 1
ATOM 5106 C C . GLY A 1 662 ? 35.639 9.304 -63.795 1.00 90.56 662 GLY A C 1
ATOM 5107 O O . GLY A 1 662 ? 35.947 9.831 -62.730 1.00 90.56 662 GLY A O 1
ATOM 5108 N N . GLU A 1 663 ? 36.209 9.673 -64.939 1.00 92.44 663 GLU A N 1
ATOM 5109 C CA . GLU A 1 663 ? 37.295 10.658 -65.021 1.00 92.44 663 GLU A CA 1
ATOM 5110 C C . GLU A 1 663 ? 36.944 12.007 -64.364 1.00 92.44 663 GLU A C 1
ATOM 5112 O O . GLU A 1 663 ? 37.751 12.580 -63.634 1.00 92.44 663 GLU A O 1
ATOM 5117 N N . GLN A 1 664 ? 35.714 12.495 -64.558 1.00 91.06 664 GLN A N 1
ATOM 5118 C CA . GLN A 1 664 ? 35.254 13.757 -63.963 1.00 91.06 664 GLN A CA 1
ATOM 5119 C C . GLN A 1 664 ? 35.205 13.705 -62.431 1.00 91.06 664 GLN A C 1
ATOM 5121 O O . GLN A 1 664 ? 35.515 14.692 -61.760 1.00 91.06 664 GLN A O 1
ATOM 5126 N N . ASP A 1 665 ? 34.842 12.549 -61.873 1.00 91.44 665 ASP A N 1
ATOM 5127 C CA . ASP A 1 665 ? 34.803 12.330 -60.432 1.00 91.44 665 ASP A CA 1
ATOM 5128 C C . ASP A 1 665 ? 36.204 12.435 -59.829 1.00 91.44 665 ASP A C 1
ATOM 5130 O O . ASP A 1 665 ? 36.394 13.054 -58.775 1.00 91.44 665 ASP A O 1
ATOM 5134 N N . PHE A 1 666 ? 37.182 11.863 -60.534 1.00 93.56 666 PHE A N 1
ATOM 5135 C CA . PHE A 1 666 ? 38.580 11.886 -60.137 1.00 93.56 666 PHE A CA 1
ATOM 5136 C C . PHE A 1 666 ? 39.177 13.282 -60.268 1.00 93.56 666 PHE A C 1
ATOM 5138 O O . PHE A 1 666 ? 39.859 13.736 -59.354 1.00 93.56 666 PHE A O 1
ATOM 5145 N N . GLU A 1 667 ? 38.882 13.994 -61.356 1.00 92.06 667 GLU A N 1
ATOM 5146 C CA . GLU A 1 667 ? 39.346 15.366 -61.571 1.00 92.06 667 GLU A CA 1
ATOM 5147 C C . GLU A 1 667 ? 38.816 16.319 -60.490 1.00 92.06 667 GLU A C 1
ATOM 5149 O O . GLU A 1 667 ? 39.567 17.123 -59.924 1.00 92.06 667 GLU A O 1
ATOM 5154 N N . SER A 1 668 ? 37.536 16.185 -60.129 1.00 91.12 668 SER A N 1
ATOM 5155 C CA . SER A 1 668 ? 36.933 16.955 -59.037 1.00 91.12 668 SER A CA 1
ATOM 5156 C C . SER A 1 668 ? 37.617 16.667 -57.695 1.00 91.12 668 SER A C 1
ATOM 5158 O O . SER A 1 668 ? 37.995 17.603 -56.981 1.00 91.12 668 SER A O 1
ATOM 5160 N N . TRP A 1 669 ? 37.857 15.393 -57.370 1.00 93.06 669 TRP A N 1
ATOM 5161 C CA . TRP A 1 669 ? 38.588 15.026 -56.157 1.00 93.06 669 TRP A CA 1
ATOM 5162 C C . TRP A 1 669 ? 40.029 15.556 -56.173 1.00 93.06 669 TRP A C 1
ATOM 5164 O O . TRP A 1 669 ? 40.451 16.207 -55.217 1.00 93.06 669 TRP A O 1
ATOM 5174 N N . ARG A 1 670 ? 40.762 15.345 -57.271 1.00 91.06 670 ARG A N 1
ATOM 5175 C CA . ARG A 1 670 ? 42.158 15.759 -57.466 1.00 91.06 670 ARG A CA 1
ATOM 5176 C C . ARG A 1 670 ? 42.326 17.256 -57.250 1.00 91.06 670 ARG A C 1
ATOM 5178 O O . ARG A 1 670 ? 43.218 17.666 -56.509 1.00 91.06 670 ARG A O 1
ATOM 5185 N N . SER A 1 671 ? 41.463 18.068 -57.862 1.00 89.44 671 SER A N 1
ATOM 5186 C CA . SER A 1 671 ? 41.494 19.525 -57.689 1.00 89.44 671 SER A CA 1
ATOM 5187 C C . SER A 1 671 ? 41.372 19.914 -56.209 1.00 89.44 671 SER A C 1
ATOM 5189 O O . SER A 1 671 ? 42.141 20.739 -55.720 1.00 89.44 671 SER A O 1
ATOM 5191 N N . THR A 1 672 ? 40.503 19.233 -55.456 1.00 89.06 672 THR A N 1
ATOM 5192 C CA . THR A 1 672 ? 40.312 19.457 -54.015 1.00 89.06 672 THR A CA 1
ATOM 5193 C C . THR A 1 672 ? 41.494 18.948 -53.182 1.00 89.06 672 THR A C 1
ATOM 5195 O O . THR A 1 672 ? 41.922 19.604 -52.230 1.00 89.06 672 THR A O 1
ATOM 5198 N N . TYR A 1 673 ? 42.048 17.789 -53.545 1.00 88.56 673 TYR A N 1
ATOM 5199 C CA . TYR A 1 673 ? 43.218 17.186 -52.908 1.00 88.56 673 TYR A CA 1
ATOM 5200 C C . TYR A 1 673 ? 44.459 18.085 -53.048 1.00 88.56 673 TYR A C 1
ATOM 5202 O O . TYR A 1 673 ? 45.191 18.303 -52.083 1.00 88.56 673 TYR A O 1
ATOM 5210 N N . LEU A 1 674 ? 44.657 18.691 -54.224 1.00 86.75 674 LEU A N 1
ATOM 5211 C CA . LEU A 1 674 ? 45.826 19.519 -54.530 1.00 86.75 674 LEU A CA 1
ATOM 5212 C C . LEU A 1 674 ? 45.676 21.000 -54.152 1.00 86.75 674 LEU A C 1
ATOM 5214 O O . LEU A 1 674 ? 46.699 21.646 -53.900 1.00 86.75 674 LEU A O 1
ATOM 5218 N N . ALA A 1 675 ? 44.449 21.532 -54.054 1.00 83.38 675 ALA A N 1
ATOM 5219 C CA . ALA A 1 675 ? 44.166 22.936 -53.712 1.00 83.38 675 ALA A CA 1
ATOM 5220 C C . ALA A 1 675 ? 44.769 23.391 -52.370 1.00 83.38 675 ALA A C 1
ATOM 5222 O O . ALA A 1 675 ? 44.989 24.579 -52.146 1.00 83.38 675 ALA A O 1
ATOM 5223 N N . ARG A 1 676 ? 45.085 22.448 -51.481 1.00 71.19 676 ARG A N 1
ATOM 5224 C CA . ARG A 1 676 ? 45.673 22.701 -50.154 1.00 71.19 676 ARG A CA 1
ATOM 5225 C C . ARG A 1 676 ? 47.147 23.096 -50.196 1.00 71.19 676 ARG A C 1
ATOM 5227 O O . ARG A 1 676 ? 47.709 23.447 -49.163 1.00 71.19 676 ARG A O 1
ATOM 5234 N N . ASN A 1 677 ? 47.779 23.010 -51.366 1.00 67.19 677 ASN A N 1
ATOM 5235 C CA . ASN A 1 677 ? 49.180 23.362 -51.597 1.00 67.19 677 ASN A CA 1
ATOM 5236 C C . ASN A 1 677 ? 50.186 22.629 -50.682 1.00 67.19 677 ASN A C 1
ATOM 5238 O O . ASN A 1 677 ? 51.280 23.129 -50.423 1.00 67.19 677 ASN A O 1
ATOM 5242 N N . GLN A 1 678 ? 49.821 21.442 -50.186 1.00 79.44 678 GLN A N 1
ATOM 5243 C CA . GLN A 1 678 ? 50.749 20.551 -49.494 1.00 79.44 678 GLN A CA 1
ATOM 5244 C C . GLN A 1 678 ? 51.549 19.739 -50.523 1.00 79.44 678 GLN A C 1
ATOM 5246 O O . GLN A 1 678 ? 50.962 19.292 -51.515 1.00 79.44 678 GLN A O 1
ATOM 5251 N N . PRO A 1 679 ? 52.866 19.548 -50.312 1.00 83.19 679 PRO A N 1
ATOM 5252 C CA . PRO A 1 679 ? 53.688 18.757 -51.216 1.00 83.19 679 PRO A CA 1
ATOM 5253 C C . PRO A 1 679 ? 53.260 17.284 -51.185 1.00 83.19 679 PRO A C 1
ATOM 5255 O O . PRO A 1 679 ? 53.172 16.683 -50.114 1.00 83.19 679 PRO A O 1
ATOM 5258 N N . VAL A 1 680 ? 53.015 16.705 -52.359 1.00 87.25 680 VAL A N 1
ATOM 5259 C CA . VAL A 1 680 ? 52.723 15.274 -52.524 1.00 87.25 680 VAL A CA 1
ATOM 5260 C C . VAL A 1 680 ? 54.032 14.490 -52.433 1.00 87.25 680 VAL A C 1
ATOM 5262 O O . VAL A 1 680 ? 55.058 14.909 -52.972 1.00 87.25 680 VAL A O 1
ATOM 5265 N N . SER A 1 681 ? 54.031 13.356 -51.729 1.00 89.44 681 SER A N 1
ATOM 5266 C CA . SER A 1 681 ? 55.233 12.526 -51.626 1.00 89.44 681 SER A CA 1
ATOM 5267 C C . SER A 1 681 ? 55.604 11.935 -52.993 1.00 89.44 681 SER A C 1
ATOM 5269 O O . SER A 1 681 ? 54.741 11.690 -53.833 1.00 89.44 681 SER A O 1
ATOM 5271 N N . ASN A 1 682 ? 56.887 11.638 -53.224 1.00 88.69 682 ASN A N 1
ATOM 5272 C CA . ASN A 1 682 ? 57.312 11.001 -54.479 1.00 88.69 682 ASN A CA 1
ATOM 5273 C C . ASN A 1 682 ? 56.583 9.670 -54.742 1.00 88.69 682 ASN A C 1
ATOM 5275 O O . ASN A 1 682 ? 56.314 9.340 -55.894 1.00 88.69 682 ASN A O 1
ATOM 5279 N N . ILE A 1 683 ? 56.275 8.908 -53.686 1.00 88.50 683 ILE A N 1
ATOM 5280 C CA . ILE A 1 683 ? 55.564 7.629 -53.793 1.00 88.50 683 ILE A CA 1
ATOM 5281 C C . ILE A 1 683 ? 54.120 7.875 -54.237 1.00 88.50 683 ILE A C 1
ATOM 5283 O O . ILE A 1 683 ? 53.679 7.275 -55.215 1.00 88.50 683 ILE A O 1
ATOM 5287 N N . ASP A 1 684 ? 53.420 8.799 -53.578 1.00 89.00 684 ASP A N 1
ATOM 5288 C CA . ASP A 1 684 ? 52.035 9.144 -53.908 1.00 89.00 684 ASP A CA 1
ATOM 5289 C C . ASP A 1 684 ? 51.924 9.751 -55.309 1.00 89.00 684 ASP A C 1
ATOM 5291 O O . ASP A 1 684 ? 51.021 9.405 -56.062 1.00 89.00 684 ASP A O 1
ATOM 5295 N N . ALA A 1 685 ? 52.877 10.594 -55.712 1.00 90.75 685 ALA A N 1
ATOM 5296 C CA . ALA A 1 685 ? 52.927 11.140 -57.063 1.00 90.75 685 ALA A CA 1
ATOM 5297 C C . ALA A 1 685 ? 53.062 10.019 -58.111 1.00 90.75 685 ALA A C 1
ATOM 5299 O O . ALA A 1 685 ? 52.335 10.007 -59.101 1.00 90.75 685 ALA A O 1
ATOM 5300 N N . ILE A 1 686 ? 53.930 9.027 -57.882 1.00 91.19 686 ILE A N 1
ATOM 5301 C CA . ILE A 1 686 ? 54.055 7.873 -58.785 1.00 91.19 686 ILE A CA 1
ATOM 5302 C C . ILE A 1 686 ? 52.760 7.051 -58.823 1.00 91.19 686 ILE A C 1
ATOM 5304 O O . ILE A 1 686 ? 52.340 6.652 -59.908 1.00 91.19 686 ILE A O 1
ATOM 5308 N N . ILE A 1 687 ? 52.124 6.792 -57.675 1.00 90.38 687 ILE A N 1
ATOM 5309 C CA . ILE A 1 687 ? 50.846 6.059 -57.608 1.00 90.38 687 ILE A CA 1
ATOM 5310 C C . ILE A 1 687 ? 49.769 6.809 -58.394 1.00 90.38 687 ILE A C 1
ATOM 5312 O O . ILE A 1 687 ? 49.137 6.225 -59.271 1.00 90.38 687 ILE A O 1
ATOM 5316 N N . LEU A 1 688 ? 49.629 8.112 -58.142 1.00 91.88 688 LEU A N 1
ATOM 5317 C CA . LEU A 1 688 ? 48.699 9.000 -58.831 1.00 91.88 688 LEU A CA 1
ATOM 5318 C C . LEU A 1 688 ? 48.895 8.940 -60.350 1.00 91.88 688 LEU A C 1
ATOM 5320 O O . LEU A 1 688 ? 47.932 8.779 -61.095 1.00 91.88 688 LEU A O 1
ATOM 5324 N N . GLY A 1 689 ? 50.143 9.029 -60.814 1.00 91.62 689 GLY A N 1
ATOM 5325 C CA . GLY A 1 689 ? 50.431 8.994 -62.242 1.00 91.62 689 GLY A CA 1
ATOM 5326 C C . GLY A 1 689 ? 50.204 7.631 -62.888 1.00 91.62 689 GLY A C 1
ATOM 5327 O O . GLY A 1 689 ? 49.639 7.560 -63.977 1.00 91.62 689 GLY A O 1
ATOM 5328 N N . LYS A 1 690 ? 50.590 6.537 -62.224 1.00 92.50 690 LYS A N 1
ATOM 5329 C CA . LYS A 1 690 ? 50.293 5.185 -62.721 1.00 92.50 690 LYS A CA 1
ATOM 5330 C C . LYS A 1 690 ? 48.791 4.968 -62.843 1.00 92.50 690 LYS A C 1
ATOM 5332 O O . LYS A 1 690 ? 48.342 4.486 -63.872 1.00 92.50 690 LYS A O 1
ATOM 5337 N N . PHE A 1 691 ? 48.031 5.407 -61.843 1.00 93.44 691 PHE A N 1
ATOM 5338 C CA . PHE A 1 691 ? 46.581 5.285 -61.843 1.00 93.44 691 PHE A CA 1
ATOM 5339 C C . PHE A 1 691 ? 45.934 6.006 -63.038 1.00 93.44 691 PHE A C 1
ATOM 5341 O O . PHE A 1 691 ? 45.150 5.410 -63.773 1.00 93.44 691 PHE A O 1
ATOM 5348 N N . VAL A 1 692 ? 46.327 7.260 -63.297 1.00 93.25 692 VAL A N 1
ATOM 5349 C CA . VAL A 1 692 ? 45.848 8.035 -64.459 1.00 93.25 692 VAL A CA 1
ATOM 5350 C C . VAL A 1 692 ? 46.237 7.373 -65.783 1.00 93.25 692 VAL A C 1
ATOM 5352 O O . VAL A 1 692 ? 45.403 7.292 -66.687 1.00 93.25 692 VAL A O 1
ATOM 5355 N N . ARG A 1 693 ? 47.474 6.860 -65.894 1.00 93.00 693 ARG A N 1
ATOM 5356 C CA . ARG A 1 693 ? 47.928 6.121 -67.082 1.00 93.00 693 ARG A CA 1
ATOM 5357 C C . ARG A 1 693 ? 47.044 4.905 -67.334 1.00 93.00 693 ARG A C 1
ATOM 5359 O O . ARG A 1 693 ? 46.537 4.737 -68.437 1.00 93.00 693 ARG A O 1
ATOM 5366 N N . ASP A 1 694 ? 46.887 4.058 -66.323 1.00 91.81 694 ASP A N 1
ATOM 5367 C CA . ASP A 1 694 ? 46.240 2.757 -66.468 1.00 91.81 694 ASP A CA 1
ATOM 5368 C C . ASP A 1 694 ? 44.751 2.929 -66.852 1.00 91.81 694 ASP A C 1
ATOM 5370 O O . ASP A 1 694 ? 44.199 2.123 -67.603 1.00 91.81 694 ASP A O 1
ATOM 5374 N N . ARG A 1 695 ? 44.122 4.041 -66.439 1.00 90.31 695 ARG A N 1
ATOM 5375 C CA . ARG A 1 695 ? 42.748 4.429 -66.811 1.00 90.31 695 ARG A CA 1
ATOM 5376 C C . ARG A 1 695 ? 42.615 5.216 -68.123 1.00 90.31 695 ARG A C 1
ATOM 5378 O O . ARG A 1 695 ? 41.488 5.429 -68.558 1.00 90.31 695 ARG A O 1
ATOM 5385 N N . HIS A 1 696 ? 43.721 5.607 -68.763 1.00 91.38 696 HIS A N 1
ATOM 5386 C CA . HIS A 1 696 ? 43.747 6.407 -70.000 1.00 91.38 696 HIS A CA 1
ATOM 5387 C C . HIS A 1 696 ? 42.971 7.739 -69.902 1.00 91.38 696 HIS A C 1
ATOM 5389 O O . HIS A 1 696 ? 42.281 8.142 -70.835 1.00 91.38 696 HIS A O 1
ATOM 5395 N N . TRP A 1 697 ? 43.066 8.430 -68.763 1.00 93.69 697 TRP A N 1
ATOM 5396 C CA . TRP A 1 697 ? 42.357 9.695 -68.517 1.00 93.69 697 TRP A CA 1
ATOM 5397 C C . TRP A 1 697 ? 43.155 10.914 -69.007 1.00 93.69 697 TRP A C 1
ATOM 5399 O O . TRP A 1 697 ? 43.951 11.502 -68.268 1.00 93.69 697 TRP A O 1
ATOM 5409 N N . GLU A 1 698 ? 42.958 11.278 -70.277 1.00 89.00 698 GLU A N 1
ATOM 5410 C CA . GLU A 1 698 ? 43.668 12.370 -70.967 1.00 89.00 698 GLU A CA 1
ATOM 5411 C C . GLU A 1 698 ? 43.405 13.760 -70.360 1.00 89.00 698 GLU A C 1
ATOM 5413 O O . GLU A 1 698 ? 44.311 14.603 -70.297 1.00 89.00 698 GLU A O 1
ATOM 5418 N N . GLY A 1 699 ? 42.184 14.009 -69.879 1.00 88.69 699 GLY A N 1
ATOM 5419 C CA . GLY A 1 699 ? 41.804 15.276 -69.257 1.00 88.69 699 GLY A CA 1
ATOM 5420 C C . GLY A 1 699 ? 42.530 15.480 -67.930 1.00 88.69 699 GLY A C 1
ATOM 5421 O O . GLY A 1 699 ? 43.152 16.523 -67.711 1.00 88.69 699 GLY A O 1
ATOM 5422 N N . VAL A 1 700 ? 42.539 14.447 -67.083 1.00 92.69 700 VAL A N 1
ATOM 5423 C CA . VAL A 1 700 ? 43.266 14.461 -65.800 1.00 92.69 700 VAL A CA 1
ATOM 5424 C C . VAL A 1 700 ? 44.779 14.565 -66.021 1.00 92.69 700 VAL A C 1
ATOM 5426 O O . VAL A 1 700 ? 45.456 15.334 -65.329 1.00 92.69 700 VAL A O 1
ATOM 5429 N N . ALA A 1 701 ? 45.321 13.829 -66.998 1.00 90.75 701 ALA A N 1
ATOM 5430 C CA . ALA A 1 701 ? 46.736 13.893 -67.369 1.00 90.75 701 ALA A CA 1
ATOM 5431 C C . ALA A 1 701 ? 47.152 15.316 -67.780 1.00 90.75 701 ALA A C 1
ATOM 5433 O O . ALA A 1 701 ? 48.157 15.843 -67.288 1.00 90.75 701 ALA A O 1
ATOM 5434 N N . SER A 1 702 ? 46.337 15.968 -68.617 1.00 88.44 702 SER A N 1
ATOM 5435 C CA . SER A 1 702 ? 46.542 17.355 -69.045 1.00 88.44 702 SER A CA 1
ATOM 5436 C C . SER A 1 702 ? 46.484 18.337 -67.873 1.00 88.44 702 SER A C 1
ATOM 5438 O O . SER A 1 702 ? 47.342 19.216 -67.760 1.00 88.44 702 SER A O 1
ATOM 5440 N N . SER A 1 703 ? 45.518 18.175 -66.967 1.00 90.06 703 SER A N 1
ATOM 5441 C CA . SER A 1 703 ? 45.400 19.002 -65.763 1.00 90.06 703 SER A CA 1
ATOM 5442 C C . SER A 1 703 ? 46.599 18.856 -64.819 1.00 90.06 703 SER A C 1
ATOM 5444 O O . SER A 1 703 ? 47.125 19.860 -64.341 1.00 90.06 703 SER A O 1
ATOM 5446 N N . LEU A 1 704 ? 47.090 17.633 -64.581 1.00 90.31 704 LEU A N 1
ATOM 5447 C CA . LEU A 1 704 ? 48.287 17.399 -63.758 1.00 90.31 704 LEU A CA 1
ATOM 5448 C C . LEU A 1 704 ? 49.545 18.023 -64.374 1.00 90.31 704 LEU A C 1
ATOM 5450 O O . LEU A 1 704 ? 50.351 18.620 -63.659 1.00 90.31 704 LEU A O 1
ATOM 5454 N N . ALA A 1 705 ? 49.705 17.924 -65.695 1.00 88.62 705 ALA A N 1
ATOM 5455 C CA . ALA A 1 705 ? 50.780 18.599 -66.416 1.00 88.62 705 ALA A CA 1
ATOM 5456 C C . ALA A 1 705 ? 50.699 20.129 -66.263 1.00 88.62 705 ALA A C 1
ATOM 5458 O O . ALA A 1 705 ? 51.708 20.786 -65.981 1.00 88.62 705 ALA A O 1
ATOM 5459 N N . ASN A 1 706 ? 49.499 20.698 -66.388 1.00 87.75 706 ASN A N 1
ATOM 5460 C CA . ASN A 1 706 ? 49.277 22.128 -66.189 1.00 87.75 706 ASN A CA 1
ATOM 5461 C C . ASN A 1 706 ? 49.590 22.557 -64.749 1.00 87.75 706 ASN A C 1
ATOM 5463 O O . ASN A 1 706 ? 50.200 23.607 -64.562 1.00 87.75 706 ASN A O 1
ATOM 5467 N N . ASP A 1 707 ? 49.290 21.736 -63.740 1.00 88.12 707 ASP A N 1
ATOM 5468 C CA . ASP A 1 707 ? 49.620 22.059 -62.349 1.00 88.12 707 ASP A CA 1
ATOM 5469 C C . ASP A 1 707 ? 51.127 22.149 -62.085 1.00 88.12 707 ASP A C 1
ATOM 5471 O O . ASP A 1 707 ? 51.589 23.039 -61.359 1.00 88.12 707 ASP A O 1
ATOM 5475 N N . VAL A 1 708 ? 51.923 21.282 -62.718 1.00 87.19 708 VAL A N 1
ATOM 5476 C CA . VAL A 1 708 ? 53.388 21.370 -62.633 1.00 87.19 708 VAL A CA 1
ATOM 5477 C C . VAL A 1 708 ? 53.893 22.663 -63.280 1.00 87.19 708 VAL A C 1
ATOM 5479 O O . VAL A 1 708 ? 54.770 23.330 -62.722 1.00 87.19 708 VAL A O 1
ATOM 5482 N N . ASN A 1 709 ? 53.336 23.039 -64.434 1.00 82.69 709 ASN A N 1
ATOM 5483 C CA . ASN A 1 709 ? 53.849 24.140 -65.252 1.00 82.69 709 ASN A CA 1
ATOM 5484 C C . ASN A 1 709 ? 53.338 25.520 -64.817 1.00 82.69 709 ASN A C 1
ATOM 5486 O O . ASN A 1 709 ? 54.128 26.456 -64.681 1.00 82.69 709 ASN A O 1
ATOM 5490 N N . TRP A 1 710 ? 52.035 25.664 -64.590 1.00 80.44 710 TRP A N 1
ATOM 5491 C CA . TRP A 1 710 ? 51.392 26.938 -64.260 1.00 80.44 710 TRP A CA 1
ATOM 5492 C C . TRP A 1 710 ? 51.475 27.251 -62.768 1.00 80.44 710 TRP A C 1
ATOM 5494 O O . TRP A 1 710 ? 51.778 28.387 -62.402 1.00 80.44 710 TRP A O 1
ATOM 5504 N N . TYR A 1 711 ? 51.294 26.245 -61.907 1.00 78.19 711 TYR A N 1
ATOM 5505 C CA . TYR A 1 711 ? 51.323 26.416 -60.448 1.00 78.19 711 TYR A CA 1
ATOM 5506 C C . TYR A 1 711 ? 52.655 26.005 -59.802 1.00 78.19 711 TYR A C 1
ATOM 5508 O O . TYR A 1 711 ? 52.789 26.041 -58.581 1.00 78.19 711 TYR A O 1
ATOM 5516 N N . ARG A 1 712 ? 53.675 25.670 -60.609 1.00 82.19 712 ARG A N 1
ATOM 5517 C CA . ARG A 1 712 ? 55.040 25.310 -60.169 1.00 82.19 712 ARG A CA 1
ATOM 5518 C C . ARG A 1 712 ? 55.097 24.139 -59.173 1.00 82.19 712 ARG A C 1
ATOM 5520 O O . ARG A 1 712 ? 56.033 24.060 -58.375 1.00 82.19 712 ARG A O 1
ATOM 5527 N N . ARG A 1 713 ? 54.145 23.203 -59.239 1.00 85.69 713 ARG A N 1
ATOM 5528 C CA . ARG A 1 713 ? 54.069 22.006 -58.381 1.00 85.69 713 ARG A CA 1
ATOM 5529 C C . ARG A 1 713 ? 55.079 20.929 -58.793 1.00 85.69 713 ARG A C 1
ATOM 5531 O O . ARG A 1 713 ? 54.727 19.902 -59.365 1.00 85.69 713 ARG A O 1
ATOM 5538 N N . GLN A 1 714 ? 56.366 21.178 -58.539 1.00 87.50 714 GLN A N 1
ATOM 5539 C CA . GLN A 1 714 ? 57.457 20.260 -58.918 1.00 87.50 714 GLN A CA 1
ATOM 5540 C C . GLN A 1 714 ? 57.365 18.888 -58.230 1.00 87.50 714 GLN A C 1
ATOM 5542 O O . GLN A 1 714 ? 57.873 17.902 -58.761 1.00 87.50 714 GLN A O 1
ATOM 5547 N N . ASP A 1 715 ? 56.678 18.815 -57.093 1.00 88.88 715 ASP A N 1
ATOM 5548 C CA . ASP A 1 715 ? 56.342 17.586 -56.373 1.00 88.88 715 ASP A CA 1
ATOM 5549 C C . ASP A 1 715 ? 55.463 16.617 -57.188 1.00 88.88 715 ASP A C 1
ATOM 5551 O O . ASP A 1 715 ? 55.510 15.414 -56.955 1.00 88.88 715 ASP A O 1
ATOM 5555 N N . LEU A 1 716 ? 54.724 17.103 -58.196 1.00 91.00 716 LEU A N 1
ATOM 5556 C CA . LEU A 1 716 ? 53.894 16.276 -59.087 1.00 91.00 716 LEU A CA 1
ATOM 5557 C C . LEU A 1 716 ? 54.639 15.775 -60.334 1.00 91.00 716 LEU A C 1
ATOM 5559 O O . LEU A 1 716 ? 54.111 14.954 -61.085 1.00 91.00 716 LEU A O 1
ATOM 5563 N N . ARG A 1 717 ? 55.884 16.210 -60.564 1.00 89.44 717 ARG A N 1
ATOM 5564 C CA . ARG A 1 717 ? 56.687 15.760 -61.714 1.00 89.44 717 ARG A CA 1
ATOM 5565 C C . ARG A 1 717 ? 56.861 14.228 -61.788 1.00 89.44 717 ARG A C 1
ATOM 5567 O O . ARG A 1 717 ? 56.804 13.703 -62.901 1.00 89.44 717 ARG A O 1
ATOM 5574 N N . PRO A 1 718 ? 57.025 13.486 -60.669 1.00 91.88 718 PRO A N 1
ATOM 5575 C CA . PRO A 1 718 ? 57.038 12.023 -60.692 1.00 91.88 718 PRO A CA 1
ATOM 5576 C C . PRO A 1 718 ? 55.717 11.387 -61.145 1.00 91.88 718 PRO A C 1
ATOM 5578 O O . PRO A 1 718 ? 55.751 10.264 -61.636 1.00 91.88 718 PRO A O 1
ATOM 5581 N N . ALA A 1 719 ? 54.577 12.076 -61.001 1.00 92.06 719 ALA A N 1
ATOM 5582 C CA . ALA A 1 719 ? 53.293 11.612 -61.525 1.00 92.06 719 ALA A CA 1
ATOM 5583 C C . ALA A 1 719 ? 53.266 11.725 -63.049 1.00 92.06 719 ALA A C 1
ATOM 5585 O O . ALA A 1 719 ? 53.020 10.740 -63.737 1.00 92.06 719 ALA A O 1
ATOM 5586 N N . VAL A 1 720 ? 53.611 12.906 -63.572 1.00 90.38 720 VAL A N 1
ATOM 5587 C CA . VAL A 1 720 ? 53.610 13.208 -65.014 1.00 90.38 720 VAL A CA 1
ATOM 5588 C C . VAL A 1 720 ? 54.529 12.272 -65.805 1.00 90.38 720 VAL A C 1
ATOM 5590 O O . VAL A 1 720 ? 54.208 11.881 -66.925 1.00 90.38 720 VAL A O 1
ATOM 5593 N N . SER A 1 721 ? 55.645 11.834 -65.213 1.00 88.88 721 SER A N 1
ATOM 5594 C CA . SER A 1 721 ? 56.548 10.871 -65.857 1.00 88.88 721 SER A CA 1
ATOM 5595 C C . SER A 1 721 ? 55.953 9.469 -66.040 1.00 88.88 721 SER A C 1
ATOM 5597 O O . SER A 1 721 ? 56.529 8.669 -66.775 1.00 88.88 721 SER A O 1
ATOM 5599 N N . GLN A 1 722 ? 54.821 9.153 -65.400 1.00 92.75 722 GLN A N 1
ATOM 5600 C CA . GLN A 1 722 ? 54.169 7.850 -65.535 1.00 92.75 722 GLN A CA 1
ATOM 5601 C C . GLN A 1 722 ? 53.262 7.745 -66.766 1.00 92.75 722 GLN A C 1
ATOM 5603 O O . GLN A 1 722 ? 52.959 6.616 -67.142 1.00 92.75 722 GLN A O 1
ATOM 5608 N N . PHE A 1 723 ? 52.848 8.858 -67.388 1.00 90.81 723 PHE A N 1
ATOM 5609 C CA . PHE A 1 723 ? 51.879 8.888 -68.499 1.00 90.81 723 PHE A CA 1
ATOM 5610 C C . PHE A 1 723 ? 52.296 9.787 -69.686 1.00 90.81 723 PHE A C 1
ATOM 5612 O O . PHE A 1 723 ? 51.484 10.573 -70.172 1.00 90.81 723 PHE A O 1
ATOM 5619 N N . PRO A 1 724 ? 53.534 9.692 -70.209 1.00 85.56 724 PRO A N 1
ATOM 5620 C CA . PRO A 1 724 ? 53.977 10.554 -71.310 1.00 85.56 724 PRO A CA 1
ATOM 5621 C C . PRO A 1 724 ? 53.097 10.436 -72.564 1.00 85.56 724 PRO A C 1
ATOM 5623 O O . PRO A 1 724 ? 52.933 11.421 -73.278 1.00 85.56 724 PRO A O 1
ATOM 5626 N N . ASP A 1 725 ? 52.504 9.266 -72.800 1.00 85.06 725 ASP A N 1
ATOM 5627 C CA . ASP A 1 725 ? 51.695 8.976 -73.987 1.00 85.06 725 ASP A CA 1
ATOM 5628 C C . ASP A 1 725 ? 50.320 9.670 -73.968 1.00 85.06 725 ASP A C 1
ATOM 5630 O O . ASP A 1 725 ? 49.729 9.864 -75.025 1.00 85.06 725 ASP A O 1
ATOM 5634 N N . LEU A 1 726 ? 49.832 10.089 -72.789 1.00 86.94 726 LEU A N 1
ATOM 5635 C CA . LEU A 1 726 ? 48.564 10.823 -72.626 1.00 86.94 726 LEU A CA 1
ATOM 5636 C C . LEU A 1 726 ? 48.730 12.348 -72.728 1.00 86.94 726 LEU A C 1
ATOM 5638 O O . LEU A 1 726 ? 47.755 13.091 -72.653 1.00 86.94 726 LEU A O 1
ATOM 5642 N N . LEU A 1 727 ? 49.967 12.834 -72.837 1.00 84.50 727 LEU A N 1
ATOM 5643 C CA . LEU A 1 727 ? 50.269 14.258 -72.925 1.00 84.50 727 LEU A CA 1
ATOM 5644 C C . LEU A 1 727 ? 50.338 14.696 -74.382 1.00 84.50 727 LEU A C 1
ATOM 5646 O O . LEU A 1 727 ? 50.885 13.979 -75.224 1.00 84.50 727 LEU A O 1
ATOM 5650 N N . ASN A 1 728 ? 49.894 15.920 -74.671 1.00 81.31 728 ASN A N 1
ATOM 5651 C CA . ASN A 1 728 ? 50.147 16.515 -75.980 1.00 81.31 728 ASN A CA 1
ATOM 5652 C C . ASN A 1 728 ? 51.653 16.764 -76.185 1.00 81.31 728 ASN A C 1
ATOM 5654 O O . ASN A 1 728 ? 52.443 16.797 -75.235 1.00 81.31 728 ASN A O 1
ATOM 5658 N N . TRP A 1 729 ? 52.083 16.940 -77.434 1.00 80.25 729 TRP A N 1
ATOM 5659 C CA . TRP A 1 729 ? 53.512 17.028 -77.731 1.00 80.25 729 TRP A CA 1
ATOM 5660 C C . TRP A 1 729 ? 54.200 18.240 -77.075 1.00 80.25 729 TRP A C 1
ATOM 5662 O O . TRP A 1 729 ? 55.363 18.117 -76.692 1.00 80.25 729 TRP A O 1
ATOM 5672 N N . ILE A 1 730 ? 53.499 19.370 -76.882 1.00 79.19 730 ILE A N 1
ATOM 5673 C CA . ILE A 1 730 ? 54.030 20.542 -76.164 1.00 79.19 730 ILE A CA 1
ATOM 5674 C C . ILE A 1 730 ? 54.344 20.169 -74.716 1.00 79.19 730 ILE A C 1
ATOM 5676 O O . ILE A 1 730 ? 55.435 20.452 -74.220 1.00 79.19 730 ILE A O 1
ATOM 5680 N N . GLN A 1 731 ? 53.408 19.513 -74.034 1.00 81.44 731 GLN A N 1
ATOM 5681 C CA . GLN A 1 731 ? 53.589 19.045 -72.664 1.00 81.44 731 GLN A CA 1
ATOM 5682 C C . GLN A 1 731 ? 54.723 18.017 -72.602 1.00 81.44 731 GLN A C 1
ATOM 5684 O O . GLN A 1 731 ? 55.611 18.141 -71.759 1.00 81.44 731 GLN A O 1
ATOM 5689 N N . ARG A 1 732 ? 54.780 17.059 -73.541 1.00 81.25 732 ARG A N 1
ATOM 5690 C CA . ARG A 1 732 ? 55.906 16.114 -73.635 1.00 81.25 732 ARG A CA 1
ATOM 5691 C C . ARG A 1 732 ? 57.237 16.860 -73.762 1.00 81.25 732 ARG A C 1
ATOM 5693 O O . ARG A 1 732 ? 58.153 16.573 -72.993 1.00 81.25 732 ARG A O 1
ATOM 5700 N N . TYR A 1 733 ? 57.339 17.844 -74.659 1.00 78.81 733 TYR A N 1
ATOM 5701 C CA . TYR A 1 733 ? 58.537 18.677 -74.842 1.00 78.81 733 TYR A CA 1
ATOM 5702 C C . TYR A 1 733 ? 58.905 19.455 -73.567 1.00 78.81 733 TYR A C 1
ATOM 5704 O O . TYR A 1 733 ? 60.077 19.533 -73.205 1.00 78.81 733 TYR A O 1
ATOM 5712 N N . GLN A 1 734 ? 57.922 19.965 -72.821 1.00 78.12 734 GLN A N 1
ATOM 5713 C CA . G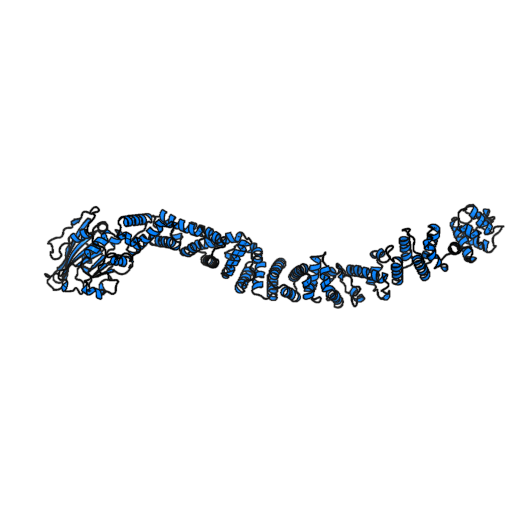LN A 1 734 ? 58.150 20.674 -71.555 1.00 78.12 734 GLN A CA 1
ATOM 5714 C C . GLN A 1 734 ? 58.749 19.779 -70.457 1.00 78.12 734 GLN A C 1
ATOM 5716 O O . GLN A 1 734 ? 59.586 20.243 -69.680 1.00 78.12 734 GLN A O 1
ATOM 5721 N N . PHE A 1 735 ? 58.372 18.497 -70.395 1.00 79.06 735 PHE A N 1
ATOM 5722 C CA . PHE A 1 735 ? 58.877 17.569 -69.372 1.00 79.06 735 PHE A CA 1
ATOM 5723 C C . PHE A 1 735 ? 60.105 16.754 -69.806 1.00 79.06 735 PHE A C 1
ATOM 5725 O O . PHE A 1 735 ? 60.940 16.435 -68.952 1.00 79.06 735 PHE A O 1
ATOM 5732 N N . GLY A 1 736 ? 60.218 16.432 -71.101 1.00 72.38 736 GLY A N 1
ATOM 5733 C CA . GLY A 1 736 ? 61.261 15.590 -71.709 1.00 72.38 736 GLY A CA 1
ATOM 5734 C C . GLY A 1 736 ? 62.305 16.336 -72.555 1.00 72.38 736 GLY A C 1
ATOM 5735 O O . GLY A 1 736 ? 63.306 15.739 -72.953 1.00 72.38 736 GLY A O 1
ATOM 5736 N N . GLY A 1 737 ? 62.113 17.634 -72.807 1.00 69.81 737 GLY A N 1
ATOM 5737 C CA . GLY A 1 737 ? 63.030 18.491 -73.564 1.00 69.81 737 GLY A CA 1
ATOM 5738 C C . GLY A 1 737 ? 63.143 18.139 -75.053 1.00 69.81 737 GLY A C 1
ATOM 5739 O O . GLY A 1 737 ? 62.271 17.503 -75.641 1.00 69.81 737 GLY A O 1
ATOM 5740 N N . ILE A 1 738 ? 64.278 18.522 -75.650 1.00 61.12 738 ILE A N 1
ATOM 5741 C CA . ILE A 1 738 ? 64.602 18.369 -77.087 1.00 61.12 738 ILE A CA 1
ATOM 5742 C C . ILE A 1 738 ? 64.605 16.895 -77.552 1.00 61.12 738 ILE A C 1
ATOM 5744 O O . ILE A 1 738 ? 64.546 16.613 -78.744 1.00 61.12 738 ILE A O 1
ATOM 5748 N N . ALA A 1 739 ? 64.646 15.932 -76.626 1.00 63.84 739 ALA A N 1
ATOM 5749 C CA . ALA A 1 739 ? 64.628 14.505 -76.946 1.00 63.84 739 ALA A CA 1
ATOM 5750 C C . ALA A 1 739 ? 63.249 13.979 -77.403 1.00 63.84 739 ALA A C 1
ATOM 5752 O O . ALA A 1 739 ? 63.153 12.839 -77.864 1.00 63.84 739 ALA A O 1
ATOM 5753 N N . VAL A 1 740 ? 62.183 14.777 -77.279 1.00 71.69 740 VAL A N 1
ATOM 5754 C CA . VAL A 1 740 ? 60.826 14.394 -77.691 1.00 71.69 740 VAL A CA 1
ATOM 5755 C C . VAL A 1 740 ? 60.686 14.476 -79.208 1.00 71.69 740 VAL A C 1
ATOM 5757 O O . VAL A 1 740 ? 60.878 15.529 -79.808 1.00 71.69 740 VAL A O 1
ATOM 5760 N N . ARG A 1 741 ? 60.307 13.359 -79.839 1.00 70.25 741 ARG A N 1
ATOM 5761 C CA . ARG A 1 741 ? 59.953 13.331 -81.263 1.00 70.25 741 ARG A CA 1
ATOM 5762 C C . ARG A 1 741 ? 58.529 13.855 -81.440 1.00 70.25 741 ARG A C 1
ATOM 5764 O O . ARG A 1 741 ? 57.596 13.272 -80.894 1.00 70.25 741 ARG A O 1
ATOM 5771 N N . VAL A 1 742 ? 58.380 14.935 -82.200 1.00 75.56 742 VAL A N 1
ATOM 5772 C CA . VAL A 1 742 ? 57.085 15.510 -82.588 1.00 75.56 742 VAL A CA 1
ATOM 5773 C C . VAL A 1 742 ? 56.796 15.075 -84.017 1.00 75.56 742 VAL A C 1
ATOM 5775 O O . VAL A 1 742 ? 57.656 15.224 -84.888 1.00 75.56 742 VAL A O 1
ATOM 5778 N N . SER A 1 743 ? 55.623 14.500 -84.275 1.00 81.31 743 SER A N 1
ATOM 5779 C CA . SER A 1 743 ? 55.237 14.218 -85.658 1.00 81.31 743 SER A CA 1
ATOM 5780 C C . SER A 1 743 ? 54.887 15.525 -86.387 1.00 81.31 743 SER A C 1
ATOM 5782 O O . SER A 1 743 ? 54.342 16.442 -85.766 1.00 81.31 743 SER A O 1
ATOM 5784 N N . PRO A 1 744 ? 55.144 15.638 -87.706 1.00 80.44 744 PRO A N 1
ATOM 5785 C CA . PRO A 1 744 ? 54.743 16.821 -88.464 1.00 80.44 744 PRO A CA 1
ATOM 5786 C C . PRO A 1 744 ? 53.250 17.144 -88.306 1.00 80.44 744 PRO A C 1
ATOM 5788 O O . PRO A 1 744 ? 52.884 18.310 -88.217 1.00 80.44 744 PRO A O 1
ATOM 5791 N N . ASP A 1 745 ? 52.389 16.128 -88.222 1.00 82.19 745 ASP A N 1
ATOM 5792 C CA . ASP A 1 745 ? 50.946 16.306 -88.044 1.00 82.19 745 ASP A CA 1
ATOM 5793 C C . ASP A 1 745 ? 50.573 16.937 -86.698 1.00 82.19 745 ASP A C 1
ATOM 5795 O O . ASP A 1 745 ? 49.813 17.905 -86.675 1.00 82.19 745 ASP A O 1
ATOM 5799 N N . GLU A 1 746 ? 51.135 16.443 -85.592 1.00 82.56 746 GLU A N 1
ATOM 5800 C CA . GLU A 1 746 ? 50.921 17.018 -84.256 1.00 82.56 746 GLU A CA 1
ATOM 5801 C C . GLU A 1 746 ? 51.418 18.465 -84.175 1.00 82.56 746 GLU A C 1
ATOM 5803 O O . GLU A 1 746 ? 50.757 19.325 -83.589 1.00 82.56 746 GLU A O 1
ATOM 5808 N N . TRP A 1 747 ? 52.565 18.745 -84.799 1.00 87.00 747 TRP A N 1
ATOM 5809 C CA . TRP A 1 747 ? 53.138 20.085 -84.836 1.00 87.00 747 TRP A CA 1
ATOM 5810 C C . TRP A 1 747 ? 52.227 21.062 -85.592 1.00 87.00 747 TRP A C 1
ATOM 5812 O O . TRP A 1 747 ? 51.871 22.117 -85.067 1.00 87.00 747 TRP A O 1
ATOM 5822 N N . TRP A 1 748 ? 51.779 20.689 -86.797 1.00 86.00 748 TRP A N 1
ATOM 5823 C CA . TRP A 1 748 ? 50.885 21.521 -87.611 1.00 86.00 748 TRP A CA 1
ATOM 5824 C C . TRP A 1 748 ? 49.515 21.735 -86.960 1.00 86.00 748 TRP A C 1
ATOM 5826 O O . TRP A 1 748 ? 48.967 22.836 -87.044 1.00 86.00 748 TRP A O 1
ATOM 5836 N N . HIS A 1 749 ? 48.972 20.718 -86.290 1.00 85.00 749 HIS A N 1
ATOM 5837 C CA . HIS A 1 749 ? 47.716 20.843 -85.552 1.00 85.00 749 HIS A CA 1
ATOM 5838 C C . HIS A 1 749 ? 47.819 21.857 -84.400 1.00 85.00 749 HIS A C 1
ATOM 5840 O O . HIS A 1 749 ? 46.904 22.649 -84.162 1.00 85.00 749 HIS A O 1
ATOM 5846 N N . GLU A 1 750 ? 48.958 21.885 -83.714 1.00 86.19 750 GLU A N 1
ATOM 5847 C CA . GLU A 1 750 ? 49.201 22.821 -82.619 1.00 86.19 750 GLU A CA 1
ATOM 5848 C C . GLU A 1 750 ? 49.461 24.250 -83.110 1.00 86.19 750 GLU A C 1
ATOM 5850 O O . GLU A 1 750 ? 49.022 25.208 -82.472 1.00 86.19 750 GLU A O 1
ATOM 5855 N N . VAL A 1 751 ? 50.099 24.415 -84.276 1.00 86.25 751 VAL A N 1
ATOM 5856 C CA . VAL A 1 751 ? 50.168 25.712 -84.972 1.00 86.25 751 VAL A CA 1
ATOM 5857 C C . VAL A 1 751 ? 48.763 26.235 -85.265 1.00 86.25 751 VAL A C 1
ATOM 5859 O O . VAL A 1 751 ? 48.468 27.390 -84.958 1.00 86.25 751 VAL A O 1
ATOM 5862 N N . GLU A 1 752 ? 47.888 25.398 -85.833 1.00 88.25 752 GLU A N 1
ATOM 5863 C CA . GLU A 1 752 ? 46.496 25.769 -86.122 1.00 88.25 752 GLU A CA 1
ATOM 5864 C C . GLU A 1 752 ? 45.760 26.196 -84.854 1.00 88.25 752 GLU A C 1
ATOM 5866 O O . GLU A 1 752 ? 45.142 27.264 -84.829 1.00 88.25 752 GLU A O 1
ATOM 5871 N N . THR A 1 753 ? 45.875 25.402 -83.791 1.00 86.38 753 THR A N 1
ATOM 5872 C CA . THR A 1 753 ? 45.229 25.667 -82.501 1.00 86.38 753 THR A CA 1
ATOM 5873 C C . THR A 1 753 ? 45.757 26.953 -81.863 1.00 86.38 753 THR A C 1
ATOM 5875 O O . THR A 1 753 ? 44.972 27.824 -81.479 1.00 86.38 753 THR A O 1
ATOM 5878 N N . THR A 1 754 ? 47.081 27.129 -81.823 1.00 86.56 754 THR A N 1
ATOM 5879 C CA . THR A 1 754 ? 47.736 28.306 -81.233 1.00 86.56 754 THR A CA 1
ATOM 5880 C C . THR A 1 754 ? 47.378 29.584 -81.992 1.00 86.56 754 THR A C 1
ATOM 5882 O O . THR A 1 754 ? 46.999 30.581 -81.374 1.00 86.56 754 THR A O 1
ATOM 5885 N N . LEU A 1 755 ? 47.447 29.576 -83.327 1.00 87.69 755 LEU A N 1
ATOM 5886 C CA . LEU A 1 755 ? 47.130 30.756 -84.139 1.00 87.69 755 LEU A CA 1
ATOM 5887 C C . LEU A 1 755 ? 45.638 31.089 -84.120 1.00 87.69 755 LEU A C 1
ATOM 5889 O O . LEU A 1 755 ? 45.284 32.261 -84.012 1.00 87.69 755 LEU A O 1
ATOM 5893 N N . THR A 1 756 ? 44.762 30.082 -84.141 1.00 87.31 756 THR A N 1
ATOM 5894 C CA . THR A 1 756 ? 43.313 30.292 -83.991 1.00 87.31 756 THR A CA 1
ATOM 5895 C C . THR A 1 756 ? 42.980 30.915 -82.635 1.00 87.31 756 THR A C 1
ATOM 5897 O O . THR A 1 756 ? 42.141 31.811 -82.565 1.00 87.31 756 THR A O 1
ATOM 5900 N N . GLY A 1 757 ? 43.650 30.481 -81.561 1.00 85.81 757 GLY A N 1
ATOM 5901 C CA . GLY A 1 757 ? 43.457 31.035 -80.220 1.00 85.81 757 GLY A CA 1
ATOM 5902 C C . GLY A 1 757 ? 43.949 32.479 -80.081 1.00 85.81 757 GLY A C 1
ATOM 5903 O O . GLY A 1 757 ? 43.264 33.308 -79.485 1.00 85.81 757 GLY A O 1
ATOM 5904 N N . LEU A 1 758 ? 45.117 32.801 -80.647 1.00 87.25 758 LEU A N 1
ATOM 5905 C CA . LEU A 1 758 ? 45.685 34.154 -80.581 1.00 87.25 758 LEU A CA 1
ATOM 5906 C C . LEU A 1 758 ? 44.960 35.141 -81.500 1.00 87.25 758 LEU A C 1
ATOM 5908 O O . LEU A 1 758 ? 44.763 36.299 -81.136 1.00 87.25 758 LEU A O 1
ATOM 5912 N N . TYR A 1 759 ? 44.510 34.669 -82.660 1.00 88.88 759 TYR A N 1
ATOM 5913 C CA . TYR A 1 759 ? 43.838 35.463 -83.681 1.00 88.88 759 TYR A CA 1
ATOM 5914 C C . TYR A 1 759 ? 42.429 34.922 -83.929 1.00 88.88 759 TYR A C 1
ATOM 5916 O O . TYR A 1 759 ? 42.120 34.380 -84.996 1.00 88.88 759 TYR A O 1
ATOM 5924 N N . SER A 1 760 ? 41.560 35.102 -82.934 1.00 84.25 760 SER A N 1
ATOM 5925 C CA . SER A 1 760 ? 40.197 34.551 -82.903 1.00 84.25 760 SER A CA 1
ATOM 5926 C C . SER A 1 760 ? 39.276 35.033 -84.029 1.00 84.25 760 SER A C 1
ATOM 5928 O O . SER A 1 760 ? 38.312 34.347 -84.353 1.00 84.25 760 SER A O 1
ATOM 5930 N N . ASN A 1 761 ? 39.584 36.170 -84.666 1.00 84.31 761 ASN A N 1
ATOM 5931 C CA . ASN A 1 761 ? 38.848 36.698 -85.824 1.00 84.31 761 ASN A CA 1
ATOM 5932 C C . ASN A 1 761 ? 39.438 36.245 -87.179 1.00 84.31 761 ASN A C 1
ATOM 5934 O O . ASN A 1 761 ? 39.032 36.743 -88.228 1.00 84.31 761 ASN A O 1
ATOM 5938 N N . GLY A 1 762 ? 40.386 35.303 -87.174 1.00 86.25 762 GLY A N 1
ATOM 5939 C CA . GLY A 1 762 ? 40.954 34.692 -88.377 1.00 86.25 762 GLY A CA 1
ATOM 5940 C C . GLY A 1 762 ? 42.266 35.339 -88.846 1.00 86.25 762 GLY A C 1
ATOM 5941 O O . GLY A 1 762 ? 42.749 36.297 -88.234 1.00 86.25 762 GLY A O 1
ATOM 5942 N N . PRO A 1 763 ? 42.852 34.858 -89.955 1.00 85.12 763 PRO A N 1
ATOM 5943 C CA . PRO A 1 763 ? 44.179 35.264 -90.447 1.00 85.12 763 PRO A CA 1
ATOM 5944 C C . PRO A 1 763 ? 44.272 36.712 -90.958 1.00 85.12 763 PRO A C 1
ATOM 5946 O O . PRO A 1 763 ? 45.367 37.227 -91.182 1.00 85.12 763 PRO A O 1
ATOM 5949 N N . ARG A 1 764 ? 43.136 37.405 -91.101 1.00 87.00 764 ARG A N 1
ATOM 5950 C CA . ARG A 1 764 ? 43.081 38.848 -91.407 1.00 87.00 764 ARG A CA 1
ATOM 5951 C C . ARG A 1 764 ? 43.329 39.726 -90.177 1.00 87.00 764 ARG A C 1
ATOM 5953 O O . ARG A 1 764 ? 43.602 40.917 -90.318 1.00 87.00 764 ARG A O 1
ATOM 5960 N N . THR A 1 765 ? 43.230 39.158 -88.974 1.00 84.62 765 THR A N 1
ATOM 5961 C CA . THR A 1 765 ? 43.367 39.898 -87.715 1.00 84.62 765 THR A CA 1
ATOM 5962 C C . THR A 1 765 ? 44.727 40.588 -87.651 1.00 84.62 765 THR A C 1
ATOM 5964 O O . THR A 1 765 ? 45.765 39.956 -87.837 1.00 84.62 765 THR A O 1
ATOM 5967 N N . SER A 1 766 ? 44.725 41.903 -87.415 1.00 81.31 766 SER A N 1
ATOM 5968 C CA . SER A 1 766 ? 45.941 42.729 -87.341 1.00 81.31 766 SER A CA 1
ATOM 5969 C C . SER A 1 766 ? 46.852 42.621 -88.577 1.00 81.31 766 SER A C 1
ATOM 5971 O O . SER A 1 766 ? 48.059 42.837 -88.471 1.00 81.31 766 SER A O 1
ATOM 5973 N N . GLY A 1 767 ? 46.310 42.226 -89.737 1.00 84.69 767 GLY A N 1
ATOM 5974 C CA . GLY A 1 767 ? 47.092 41.982 -90.953 1.00 84.69 767 GLY A CA 1
ATOM 5975 C C . GLY A 1 767 ? 48.209 40.951 -90.760 1.00 84.69 767 GLY A C 1
ATOM 5976 O O . GLY A 1 767 ? 49.264 41.086 -91.375 1.00 84.69 767 GLY A O 1
ATOM 5977 N N . ILE A 1 768 ? 48.044 39.972 -89.857 1.00 88.56 768 ILE A N 1
ATOM 5978 C CA . ILE A 1 768 ? 49.115 39.022 -89.507 1.00 88.56 768 ILE A CA 1
ATOM 5979 C C . ILE A 1 768 ? 49.628 38.244 -90.726 1.00 88.56 768 ILE A C 1
ATOM 5981 O O . ILE A 1 768 ? 50.835 38.062 -90.864 1.00 88.56 768 ILE A O 1
ATOM 5985 N N . TRP A 1 769 ? 48.735 37.867 -91.645 1.00 88.62 769 TRP A N 1
ATOM 5986 C CA . TRP A 1 769 ? 49.102 37.183 -92.885 1.00 88.62 769 TRP A CA 1
ATOM 5987 C C . TRP A 1 769 ? 49.997 38.043 -93.788 1.00 88.62 769 TRP A C 1
ATOM 5989 O O . TRP A 1 769 ? 51.057 37.591 -94.211 1.00 88.62 769 TRP A O 1
ATOM 5999 N N . GLU A 1 770 ? 49.626 39.308 -94.008 1.00 85.94 770 GLU A N 1
ATOM 6000 C CA . GLU A 1 770 ? 50.395 40.268 -94.817 1.00 85.94 770 GLU A CA 1
ATOM 6001 C C . GLU A 1 770 ? 51.754 40.588 -94.185 1.00 85.94 770 GLU A C 1
ATOM 6003 O O . GLU A 1 770 ? 52.781 40.602 -94.861 1.00 85.94 770 GLU A O 1
ATOM 6008 N N . ARG A 1 771 ? 51.788 40.780 -92.860 1.00 88.00 771 ARG A N 1
ATOM 6009 C CA . ARG A 1 771 ? 53.027 41.056 -92.112 1.00 88.00 771 ARG A CA 1
ATOM 6010 C C . ARG A 1 771 ? 53.989 39.870 -92.065 1.00 88.00 771 ARG A C 1
ATOM 6012 O O . ARG A 1 771 ? 55.181 40.072 -91.858 1.00 88.00 771 ARG A O 1
ATOM 6019 N N . ALA A 1 772 ? 53.490 38.656 -92.276 1.00 85.44 772 ALA A N 1
ATOM 6020 C CA . ALA A 1 772 ? 54.298 37.454 -92.449 1.00 85.44 772 ALA A CA 1
ATOM 6021 C C . ALA A 1 772 ? 54.809 37.257 -93.894 1.00 85.44 772 ALA A C 1
ATOM 6023 O O . ALA A 1 772 ? 55.410 36.217 -94.182 1.00 85.44 772 ALA A O 1
ATOM 6024 N N . SER A 1 773 ? 54.593 38.244 -94.774 1.00 85.56 773 SER A N 1
ATOM 6025 C CA . SER A 1 773 ? 54.852 38.214 -96.224 1.00 85.56 773 SER A CA 1
ATOM 6026 C C . SER A 1 773 ? 53.864 37.365 -97.038 1.00 85.56 773 SER A C 1
ATOM 6028 O O . SER A 1 773 ? 54.185 36.927 -98.144 1.00 85.56 773 SER A O 1
ATOM 6030 N N . GLY A 1 774 ? 52.664 37.119 -96.506 1.00 83.31 774 GLY A N 1
ATOM 6031 C CA . GLY A 1 774 ? 51.569 36.444 -97.206 1.00 83.31 774 GLY A CA 1
ATOM 6032 C C . GLY A 1 774 ? 50.759 37.375 -98.097 1.00 83.31 774 GLY A C 1
ATOM 6033 O O . GLY A 1 774 ? 50.555 38.546 -97.780 1.00 83.31 774 GLY A O 1
ATOM 6034 N N . ASN A 1 775 ? 50.257 36.847 -99.212 1.00 83.75 775 ASN A N 1
ATOM 6035 C CA . ASN A 1 775 ? 49.363 37.581 -100.094 1.00 83.75 775 ASN A CA 1
ATOM 6036 C C . ASN A 1 775 ? 47.924 37.537 -99.541 1.00 83.75 775 ASN A C 1
ATOM 6038 O O . ASN A 1 775 ? 47.389 36.450 -99.324 1.00 83.75 775 ASN A O 1
ATOM 6042 N N . PRO A 1 776 ? 47.243 38.677 -99.322 1.00 81.06 776 PRO A N 1
ATOM 6043 C CA . PRO A 1 776 ? 45.869 38.680 -98.817 1.00 81.06 776 PRO A CA 1
ATOM 6044 C C . PRO A 1 776 ? 44.845 38.061 -99.784 1.00 81.06 776 PRO A C 1
ATOM 6046 O O . PRO A 1 776 ? 43.721 37.774 -99.361 1.00 81.06 776 PRO A O 1
ATOM 6049 N N . ALA A 1 777 ? 45.213 37.828 -101.052 1.00 80.38 777 ALA A N 1
ATOM 6050 C CA . ALA A 1 777 ? 44.406 37.068 -102.012 1.00 80.38 777 ALA A CA 1
ATOM 6051 C C . ALA A 1 777 ? 44.270 35.578 -101.645 1.00 80.38 777 ALA A C 1
ATOM 6053 O O . ALA A 1 777 ? 43.283 34.951 -102.022 1.00 80.38 777 ALA A O 1
ATOM 6054 N N . ASP A 1 778 ? 45.214 35.033 -100.874 1.00 77.88 778 ASP A N 1
ATOM 6055 C CA . ASP A 1 778 ? 45.204 33.642 -100.404 1.00 77.88 778 ASP A CA 1
ATOM 6056 C C . ASP A 1 778 ? 44.175 33.402 -99.275 1.00 77.88 778 ASP A C 1
ATOM 6058 O O . ASP A 1 778 ? 43.891 32.265 -98.893 1.00 77.88 778 ASP A O 1
ATOM 6062 N N . LEU A 1 779 ? 43.615 34.478 -98.708 1.00 82.56 779 LEU A N 1
ATOM 6063 C CA . LEU A 1 779 ? 42.722 34.425 -97.555 1.00 82.56 779 LEU A CA 1
ATOM 6064 C C . LEU A 1 779 ? 41.262 34.244 -97.973 1.00 82.56 779 LEU A C 1
ATOM 6066 O O . LEU A 1 779 ? 40.630 35.159 -98.511 1.00 82.56 779 LEU A O 1
ATOM 6070 N N . VAL A 1 780 ? 40.685 33.106 -97.604 1.00 79.50 780 VAL A N 1
ATOM 6071 C CA . VAL A 1 780 ? 39.276 32.789 -97.862 1.00 79.50 780 VAL A CA 1
ATOM 6072 C C . VAL A 1 780 ? 38.348 33.744 -97.098 1.00 79.50 780 VAL A C 1
ATOM 6074 O O . VAL A 1 780 ? 38.571 34.052 -95.927 1.00 79.50 780 VAL A O 1
ATOM 6077 N N . SER A 1 781 ? 37.330 34.271 -97.786 1.00 74.38 781 SER A N 1
ATOM 6078 C CA . SER A 1 781 ? 36.415 35.298 -97.256 1.00 74.38 781 SER A CA 1
ATOM 6079 C C . SER A 1 781 ? 35.242 34.728 -96.449 1.00 74.38 781 SER A C 1
ATOM 6081 O O . SER A 1 781 ? 34.605 35.465 -95.702 1.00 74.38 781 SER A O 1
ATOM 6083 N N . GLU A 1 782 ? 34.959 33.431 -96.585 1.00 73.88 782 GLU A N 1
ATOM 6084 C CA . GLU A 1 782 ? 33.796 32.759 -95.997 1.00 73.88 782 GLU A CA 1
ATOM 6085 C C . GLU A 1 782 ? 34.208 31.678 -94.983 1.00 73.88 782 GLU A C 1
ATOM 6087 O O . GLU A 1 782 ? 35.273 31.071 -95.090 1.00 73.88 782 GLU A O 1
ATOM 6092 N N . GLY A 1 783 ? 33.352 31.425 -93.988 1.00 80.81 783 GLY A N 1
ATOM 6093 C CA . GLY A 1 783 ? 33.572 30.431 -92.930 1.00 80.81 783 GLY A CA 1
ATOM 6094 C C . GLY A 1 783 ? 34.015 31.022 -91.587 1.00 80.81 783 GLY A C 1
ATOM 6095 O O . GLY A 1 783 ? 34.262 32.219 -91.458 1.00 80.81 783 GLY A O 1
ATOM 6096 N N . THR A 1 784 ? 34.088 30.171 -90.559 1.00 84.19 784 THR A N 1
ATOM 6097 C CA . THR A 1 784 ? 34.577 30.561 -89.226 1.00 84.19 784 THR A CA 1
ATOM 6098 C C . THR A 1 784 ? 36.073 30.875 -89.267 1.00 84.19 784 THR A C 1
ATOM 6100 O O . THR A 1 784 ? 36.805 30.330 -90.093 1.00 84.19 784 THR A O 1
ATOM 6103 N N . ALA A 1 785 ? 36.555 31.709 -88.343 1.00 82.75 785 ALA A N 1
ATOM 6104 C CA . ALA A 1 785 ? 37.978 32.032 -88.210 1.00 82.75 785 ALA A CA 1
ATOM 6105 C C . ALA A 1 785 ? 38.879 30.784 -88.143 1.00 82.75 785 ALA A C 1
ATOM 6107 O O . ALA A 1 785 ? 39.928 30.745 -88.779 1.00 82.75 785 ALA A O 1
ATOM 6108 N N . THR A 1 786 ? 38.438 29.740 -87.433 1.00 83.31 786 THR A N 1
ATOM 6109 C CA . THR A 1 786 ? 39.117 28.437 -87.366 1.00 83.31 786 THR A CA 1
ATOM 6110 C C . THR A 1 786 ? 39.215 27.770 -88.736 1.00 83.31 786 THR A C 1
ATOM 6112 O O . THR A 1 786 ? 40.279 27.287 -89.105 1.00 83.31 786 THR A O 1
ATOM 6115 N N . ASN A 1 787 ? 38.133 27.774 -89.524 1.00 84.62 787 ASN A N 1
ATOM 6116 C CA . ASN A 1 787 ? 38.151 27.202 -90.872 1.00 84.62 787 ASN A CA 1
ATOM 6117 C C . ASN A 1 787 ? 39.058 28.002 -91.815 1.00 84.62 787 ASN A C 1
ATOM 6119 O O . ASN A 1 787 ? 39.771 27.402 -92.618 1.00 84.62 787 ASN A O 1
ATOM 6123 N N . GLN A 1 788 ? 39.076 29.333 -91.688 1.00 87.06 788 GLN A N 1
ATOM 6124 C CA . GLN A 1 788 ? 39.990 30.188 -92.447 1.00 87.06 788 GLN A CA 1
ATOM 6125 C C . GLN A 1 788 ? 41.451 29.877 -92.095 1.00 87.06 788 GLN A C 1
ATOM 6127 O O . GLN A 1 788 ? 42.253 29.656 -93.001 1.00 87.06 788 GLN A O 1
ATOM 6132 N N . TRP A 1 789 ? 41.794 29.780 -90.803 1.00 89.56 789 TRP A N 1
ATOM 6133 C CA . TRP A 1 789 ? 43.132 29.377 -90.353 1.00 89.56 789 TRP A CA 1
ATOM 6134 C C . TRP A 1 789 ? 43.516 27.984 -90.848 1.00 89.56 789 TRP A C 1
ATOM 6136 O O . TRP A 1 789 ? 44.593 27.827 -91.420 1.00 89.56 789 TRP A O 1
ATOM 6146 N N . ARG A 1 790 ? 42.626 26.996 -90.711 1.00 86.94 790 ARG A N 1
ATOM 6147 C CA . ARG A 1 790 ? 42.846 25.624 -91.185 1.00 86.94 790 ARG A CA 1
ATOM 6148 C C . ARG A 1 790 ? 43.157 25.575 -92.677 1.00 86.94 790 ARG A C 1
ATOM 6150 O O . ARG A 1 790 ? 44.127 24.940 -93.076 1.00 86.94 790 ARG A O 1
ATOM 6157 N N . GLN A 1 791 ? 42.369 26.255 -93.510 1.00 85.56 791 GLN A N 1
ATOM 6158 C CA . GLN A 1 791 ? 42.592 26.281 -94.961 1.00 85.56 791 GLN A CA 1
ATOM 6159 C C . GLN A 1 791 ? 43.893 27.002 -95.327 1.00 85.56 791 GLN A C 1
ATOM 6161 O O . GLN A 1 791 ? 44.663 26.506 -96.150 1.00 85.56 791 GLN A O 1
ATOM 6166 N N . CYS A 1 792 ? 44.172 28.131 -94.675 1.00 86.62 792 CYS A N 1
ATOM 6167 C CA . CYS A 1 792 ? 45.390 28.903 -94.900 1.00 86.62 792 CYS A CA 1
ATOM 6168 C C . CYS A 1 792 ? 46.647 28.100 -94.527 1.00 86.62 792 CYS A C 1
ATOM 6170 O O . CYS A 1 792 ? 47.592 28.030 -95.317 1.00 86.62 792 CYS A O 1
ATOM 6172 N N . LEU A 1 793 ? 46.639 27.436 -93.368 1.00 88.06 793 LEU A N 1
ATOM 6173 C CA . LEU A 1 793 ? 47.740 26.594 -92.897 1.00 88.06 793 LEU A CA 1
ATOM 6174 C C . LEU A 1 793 ? 47.877 25.304 -93.706 1.00 88.06 793 LEU A C 1
ATOM 6176 O O . LEU A 1 793 ? 48.998 24.895 -93.986 1.00 88.06 793 LEU A O 1
ATOM 6180 N N . HIS A 1 794 ? 46.773 24.705 -94.160 1.00 86.06 794 HIS A N 1
ATOM 6181 C CA . HIS A 1 794 ? 46.811 23.567 -95.080 1.00 86.06 794 HIS A CA 1
ATOM 6182 C C . HIS A 1 794 ? 47.450 23.948 -96.424 1.00 86.06 794 HIS A C 1
ATOM 6184 O O . HIS A 1 794 ? 48.303 23.222 -96.933 1.00 86.06 794 HIS A O 1
ATOM 6190 N N . GLY A 1 795 ? 47.096 25.111 -96.981 1.00 84.31 795 GLY A N 1
ATOM 6191 C CA . GLY A 1 795 ? 47.750 25.633 -98.181 1.00 84.31 795 GLY A CA 1
ATOM 6192 C C . GLY A 1 795 ? 49.232 25.939 -97.946 1.00 84.31 795 GLY A C 1
ATOM 6193 O O . GLY A 1 795 ? 50.057 25.627 -98.800 1.00 84.31 795 GLY A O 1
ATOM 6194 N N . LEU A 1 796 ? 49.595 26.484 -96.778 1.00 86.12 796 LEU A N 1
ATOM 6195 C CA . LEU A 1 796 ? 50.989 26.776 -96.422 1.00 86.12 796 LEU A CA 1
ATOM 6196 C C . LEU A 1 796 ? 51.816 25.492 -96.256 1.00 86.12 796 LEU A C 1
ATOM 6198 O O . LEU A 1 796 ? 52.942 25.416 -96.741 1.00 86.12 796 LEU A O 1
ATOM 6202 N N . ARG A 1 797 ? 51.236 24.463 -95.631 1.00 86.31 797 ARG A N 1
ATOM 6203 C CA . ARG A 1 797 ? 51.837 23.135 -95.456 1.00 86.31 797 ARG A CA 1
ATOM 6204 C C . ARG A 1 797 ? 52.091 22.431 -96.790 1.00 86.31 797 ARG A C 1
ATOM 6206 O O . ARG A 1 797 ? 53.120 21.782 -96.945 1.00 86.31 797 ARG A O 1
ATOM 6213 N N . ASN A 1 798 ? 51.177 22.578 -97.748 1.00 82.62 798 ASN A N 1
ATOM 6214 C CA . ASN A 1 798 ? 51.253 21.927 -99.060 1.00 82.62 798 ASN A CA 1
ATOM 6215 C C . ASN A 1 798 ? 51.911 22.800 -100.146 1.00 82.62 798 ASN A C 1
ATOM 6217 O O . ASN A 1 798 ? 51.865 22.447 -101.324 1.00 82.62 798 ASN A O 1
ATOM 6221 N N . GLY A 1 799 ? 52.492 23.950 -99.779 1.00 76.56 799 GLY A N 1
ATOM 6222 C CA . GLY A 1 799 ? 53.168 24.858 -100.715 1.00 76.56 799 GLY A CA 1
ATOM 6223 C C . GLY A 1 799 ? 52.244 25.494 -101.760 1.00 76.56 799 GLY A C 1
ATOM 6224 O O . GLY A 1 799 ? 52.696 25.863 -102.838 1.00 76.56 799 GLY A O 1
ATOM 6225 N N . SER A 1 800 ? 50.945 25.585 -101.472 1.00 71.06 800 SER A N 1
ATOM 6226 C CA . SER A 1 800 ? 49.904 26.038 -102.405 1.00 71.06 800 SER A CA 1
ATOM 6227 C C . SER A 1 800 ? 49.601 27.544 -102.323 1.00 71.06 800 SER A C 1
ATOM 6229 O O . SER A 1 800 ? 48.709 28.007 -103.026 1.00 71.06 800 SER A O 1
ATOM 6231 N N . GLN A 1 801 ? 50.300 28.292 -101.460 1.00 71.00 801 GLN A N 1
ATOM 6232 C CA . GLN A 1 801 ? 50.089 29.734 -101.252 1.00 71.00 801 GLN A CA 1
ATOM 6233 C C . GLN A 1 801 ? 50.949 30.591 -102.185 1.00 71.00 801 GLN A C 1
ATOM 6235 O O . GLN A 1 801 ? 52.039 30.178 -102.588 1.00 71.00 801 GLN A O 1
ATOM 6240 N N . SER A 1 802 ? 50.472 31.794 -102.516 1.00 58.66 802 SER A N 1
ATOM 6241 C CA . SER A 1 802 ? 51.162 32.721 -103.412 1.00 58.66 802 SER A CA 1
ATOM 6242 C C . SER A 1 802 ? 52.008 33.736 -102.622 1.00 58.66 802 SER A C 1
ATOM 6244 O O . SER A 1 802 ? 51.495 34.540 -101.851 1.00 58.66 802 SER A O 1
ATOM 6246 N N . GLY A 1 803 ? 53.336 33.718 -102.804 1.00 67.00 803 GLY A N 1
ATOM 6247 C CA . GLY A 1 803 ? 54.263 34.686 -102.188 1.00 67.00 803 GLY A CA 1
ATOM 6248 C C . GLY A 1 803 ? 55.451 34.058 -101.445 1.00 67.00 803 GLY A C 1
ATOM 6249 O O . GLY A 1 803 ? 55.735 32.875 -101.602 1.00 67.00 803 GLY A O 1
ATOM 6250 N N . GLU A 1 804 ? 56.154 34.863 -100.637 1.00 77.31 804 GLU A N 1
ATOM 6251 C CA . GLU A 1 804 ? 57.334 34.457 -99.837 1.00 77.31 804 GLU A CA 1
ATOM 6252 C C . GLU A 1 804 ? 56.976 33.992 -98.409 1.00 77.31 804 GLU A C 1
ATOM 6254 O O . GLU A 1 804 ? 57.850 33.821 -97.554 1.00 77.31 804 GLU A O 1
ATOM 6259 N N . LEU A 1 805 ? 55.685 33.803 -98.123 1.00 84.38 805 LEU A N 1
ATOM 6260 C CA . LEU A 1 805 ? 55.210 33.350 -96.820 1.00 84.38 805 LEU A CA 1
ATOM 6261 C C . LEU A 1 805 ? 55.756 31.957 -96.499 1.00 84.38 805 LEU A C 1
ATOM 6263 O O . LEU A 1 805 ? 55.511 30.986 -97.211 1.00 84.38 805 LEU A O 1
ATOM 6267 N N . THR A 1 806 ? 56.437 31.845 -95.365 1.00 85.88 806 THR A N 1
ATOM 6268 C CA . THR A 1 806 ? 56.855 30.568 -94.784 1.00 85.88 806 THR A CA 1
ATOM 6269 C C . THR A 1 806 ? 56.236 30.429 -93.404 1.00 85.88 806 THR A C 1
ATOM 6271 O O . THR A 1 806 ? 55.920 31.421 -92.744 1.00 85.88 806 THR A O 1
ATOM 6274 N N . ILE A 1 807 ? 56.117 29.201 -92.901 1.00 87.06 807 ILE A N 1
ATOM 6275 C CA . ILE A 1 807 ? 55.655 29.022 -91.522 1.00 87.06 807 ILE A CA 1
ATOM 6276 C C . ILE A 1 807 ? 56.583 29.714 -90.511 1.00 87.06 807 ILE A C 1
ATOM 6278 O O . ILE A 1 807 ? 56.119 30.292 -89.533 1.00 87.06 807 ILE A O 1
ATOM 6282 N N . LYS A 1 808 ? 57.886 29.774 -90.811 1.00 87.00 808 LYS A N 1
ATOM 6283 C CA . LYS A 1 808 ? 58.876 30.507 -90.018 1.00 87.00 808 LYS A CA 1
ATOM 6284 C C . LYS A 1 808 ? 58.632 32.019 -90.019 1.00 87.00 808 LYS A C 1
ATOM 6286 O O . LYS A 1 808 ? 58.766 32.651 -88.974 1.00 87.00 808 LYS A O 1
ATOM 6291 N N . SER A 1 809 ? 58.276 32.625 -91.156 1.00 88.44 809 SER A N 1
ATOM 6292 C CA . SER A 1 809 ? 57.935 34.056 -91.194 1.00 88.44 809 SER A CA 1
ATOM 6293 C C . SER A 1 809 ? 56.611 34.342 -90.477 1.00 88.44 809 SER A C 1
ATOM 6295 O O . SER A 1 809 ? 56.520 35.344 -89.768 1.00 88.44 809 SER A O 1
ATOM 6297 N N . LEU A 1 810 ? 55.636 33.429 -90.555 1.00 88.75 810 LEU A N 1
ATOM 6298 C CA . LEU A 1 810 ? 54.351 33.528 -89.853 1.00 88.75 810 LEU A CA 1
ATOM 6299 C C . LEU A 1 810 ? 54.481 33.409 -88.328 1.00 88.75 810 LEU A C 1
ATOM 6301 O O . LEU A 1 810 ? 53.921 34.233 -87.601 1.00 88.75 810 LEU A O 1
ATOM 6305 N N . LEU A 1 811 ? 55.257 32.443 -87.827 1.00 89.38 811 LEU A N 1
ATOM 6306 C CA . LEU A 1 811 ? 55.523 32.301 -86.392 1.00 89.38 811 LEU A CA 1
ATOM 6307 C C . LEU A 1 811 ? 56.336 33.482 -85.849 1.00 89.38 811 LEU A C 1
ATOM 6309 O O . LEU A 1 811 ? 56.003 34.000 -84.786 1.00 89.38 811 LEU A O 1
ATOM 6313 N N . LYS A 1 812 ? 57.329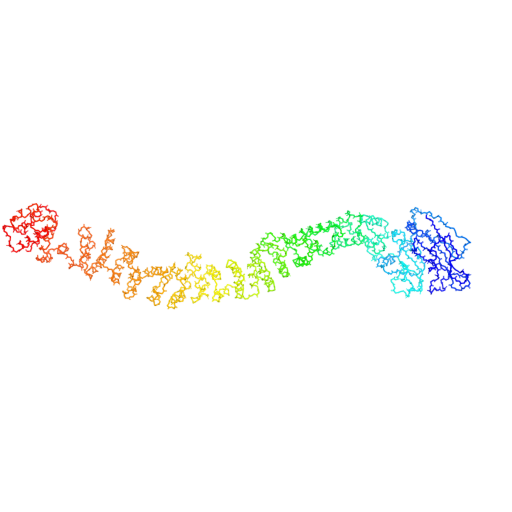 33.990 -86.596 1.00 87.81 812 LYS A N 1
ATOM 6314 C CA . LYS A 1 812 ? 58.077 35.205 -86.218 1.00 87.81 812 LYS A CA 1
ATOM 6315 C C . LYS A 1 812 ? 57.198 36.450 -86.153 1.00 87.81 812 LYS A C 1
ATOM 6317 O O . LYS A 1 812 ? 57.320 37.229 -85.207 1.00 87.81 812 LYS A O 1
ATOM 6322 N N . ALA A 1 813 ? 56.312 36.639 -87.131 1.00 87.94 813 ALA A N 1
ATOM 6323 C CA . ALA A 1 813 ? 55.346 37.734 -87.109 1.00 87.94 813 ALA A CA 1
ATOM 6324 C C . ALA A 1 813 ? 54.405 37.602 -85.898 1.00 87.94 813 ALA A C 1
ATOM 6326 O O . ALA A 1 813 ? 54.186 38.574 -85.175 1.00 87.94 813 ALA A O 1
ATOM 6327 N N . SER A 1 814 ? 53.953 36.380 -85.605 1.00 88.19 814 SER A N 1
ATOM 6328 C CA . SER A 1 814 ? 53.092 36.093 -84.452 1.00 88.19 814 SER A CA 1
ATOM 6329 C C . SER A 1 814 ? 53.812 36.307 -83.113 1.00 88.19 814 SER A C 1
ATOM 6331 O O . SER A 1 814 ? 53.235 36.846 -82.171 1.00 88.19 814 SER A O 1
ATOM 6333 N N . LEU A 1 815 ? 55.101 35.966 -83.023 1.00 88.56 815 LEU A N 1
ATOM 6334 C CA . LEU A 1 815 ? 55.953 36.240 -81.859 1.00 88.56 815 LEU A CA 1
ATOM 6335 C C . LEU A 1 815 ? 56.210 37.734 -81.657 1.00 88.56 815 LEU A C 1
ATOM 6337 O O . LEU A 1 815 ? 56.377 38.172 -80.522 1.00 88.56 815 LEU A O 1
ATOM 6341 N N . SER A 1 816 ? 56.231 38.535 -82.725 1.00 87.38 816 SER A N 1
ATOM 6342 C CA . SER A 1 816 ? 56.328 39.991 -82.592 1.00 87.38 816 SER A CA 1
ATOM 6343 C C . SER A 1 816 ? 55.099 40.576 -81.892 1.00 87.38 816 SER A C 1
ATOM 6345 O O . SER A 1 816 ? 55.253 41.477 -81.063 1.00 87.38 816 SER A O 1
ATOM 6347 N N . ASP A 1 817 ? 53.910 40.049 -82.196 1.00 86.75 817 ASP A N 1
ATOM 6348 C CA . ASP A 1 817 ? 52.647 40.454 -81.568 1.00 86.75 817 ASP A CA 1
ATOM 6349 C C . ASP A 1 817 ? 52.510 39.905 -80.142 1.00 86.75 817 ASP A C 1
ATOM 6351 O O . ASP A 1 817 ? 52.091 40.617 -79.231 1.00 86.75 817 ASP A O 1
ATOM 6355 N N . TYR A 1 818 ? 52.917 38.651 -79.929 1.00 87.50 818 TYR A N 1
ATOM 6356 C CA . TYR A 1 818 ? 52.767 37.931 -78.666 1.00 87.50 818 TYR A CA 1
ATOM 6357 C C . TYR A 1 818 ? 54.123 37.477 -78.112 1.00 87.50 818 TYR A C 1
ATOM 6359 O O . TYR A 1 818 ? 54.363 36.289 -77.897 1.00 87.50 818 TYR A O 1
ATOM 6367 N N . ARG A 1 819 ? 55.010 38.441 -77.822 1.00 83.44 819 ARG A N 1
ATOM 6368 C CA . ARG A 1 819 ? 56.419 38.203 -77.418 1.00 83.44 819 ARG A CA 1
ATOM 6369 C C . ARG A 1 819 ? 56.611 37.245 -76.244 1.00 83.44 819 ARG A C 1
ATOM 6371 O O . ARG A 1 819 ? 57.620 36.552 -76.168 1.00 83.44 819 ARG A O 1
ATOM 6378 N N . ASN A 1 820 ? 55.651 37.207 -75.324 1.00 80.12 820 ASN A N 1
ATOM 6379 C CA . ASN A 1 820 ? 55.731 36.369 -74.130 1.00 80.12 820 ASN A CA 1
ATOM 6380 C C . ASN A 1 820 ? 55.089 34.986 -74.310 1.00 80.12 820 ASN A C 1
ATOM 6382 O O . ASN A 1 820 ? 55.216 34.155 -73.409 1.00 80.12 820 ASN A O 1
ATOM 6386 N N . ASN A 1 821 ? 54.455 34.697 -75.452 1.00 82.81 821 ASN A N 1
ATOM 6387 C CA . ASN A 1 821 ? 53.807 33.411 -75.685 1.00 82.81 821 ASN A CA 1
ATOM 6388 C C . ASN A 1 821 ? 54.856 32.286 -75.754 1.00 82.81 821 ASN A C 1
ATOM 6390 O O . ASN A 1 821 ? 55.808 32.331 -76.535 1.00 82.81 821 ASN A O 1
ATOM 6394 N N . THR A 1 822 ? 54.728 31.304 -74.865 1.00 79.12 822 THR A N 1
ATOM 6395 C CA . THR A 1 822 ? 55.658 30.174 -74.751 1.00 79.12 822 THR A CA 1
ATOM 6396 C C . THR A 1 822 ? 55.414 29.118 -75.825 1.00 79.12 822 THR A C 1
ATOM 6398 O O . THR A 1 822 ? 56.383 28.550 -76.315 1.00 79.12 822 THR A O 1
ATOM 6401 N N . HIS A 1 823 ? 54.162 28.905 -76.245 1.00 83.19 823 HIS A N 1
ATOM 6402 C CA . HIS A 1 823 ? 53.810 27.933 -77.287 1.00 83.19 823 HIS A CA 1
ATOM 6403 C C . HIS A 1 823 ? 54.365 28.362 -78.648 1.00 83.19 823 HIS A C 1
ATOM 6405 O O . HIS A 1 823 ? 54.997 27.561 -79.324 1.00 83.19 823 HIS A O 1
ATOM 6411 N N . LEU A 1 824 ? 54.238 29.642 -79.015 1.00 83.94 824 LEU A N 1
ATOM 6412 C CA . LEU A 1 824 ? 54.819 30.175 -80.253 1.00 83.94 824 LEU A CA 1
ATOM 6413 C C . LEU A 1 824 ? 56.351 30.065 -80.288 1.00 83.94 824 LEU A C 1
ATOM 6415 O O . LEU A 1 824 ? 56.913 29.803 -81.347 1.00 83.94 824 LEU A O 1
ATOM 6419 N N . ARG A 1 825 ? 57.029 30.245 -79.143 1.00 83.31 825 ARG A N 1
ATOM 6420 C CA . ARG A 1 825 ? 58.488 30.054 -79.048 1.00 83.31 825 ARG A CA 1
ATOM 6421 C C . ARG A 1 825 ? 58.866 28.589 -79.230 1.00 83.31 825 ARG A C 1
ATOM 6423 O O . ARG A 1 825 ? 59.761 28.297 -80.010 1.00 83.31 825 ARG A O 1
ATOM 6430 N N . MET A 1 826 ? 58.145 27.684 -78.567 1.00 81.31 826 MET A N 1
ATOM 6431 C CA . MET A 1 826 ? 58.340 26.241 -78.735 1.00 81.31 826 MET A CA 1
ATOM 6432 C C . MET A 1 826 ? 58.102 25.817 -80.185 1.00 81.31 826 MET A C 1
ATOM 6434 O O . MET A 1 826 ? 58.908 25.074 -80.731 1.00 81.31 826 MET A O 1
ATOM 6438 N N . LEU A 1 827 ? 57.053 26.327 -80.836 1.00 84.31 827 LEU A N 1
ATOM 6439 C CA . LEU A 1 827 ? 56.769 26.075 -82.248 1.00 84.31 827 LEU A CA 1
ATOM 6440 C C . LEU A 1 827 ? 57.907 26.561 -83.162 1.00 84.31 827 LEU A C 1
ATOM 6442 O O . LEU A 1 827 ? 58.349 25.791 -84.004 1.00 84.31 827 LEU A O 1
ATOM 6446 N N . ASP A 1 828 ? 58.432 27.779 -82.976 1.00 84.62 828 ASP A N 1
ATOM 6447 C CA . ASP A 1 828 ? 59.554 28.308 -83.782 1.00 84.62 828 ASP A CA 1
ATOM 6448 C C . ASP A 1 828 ? 60.869 27.527 -83.566 1.00 84.62 828 ASP A C 1
ATOM 6450 O O . ASP A 1 828 ? 61.639 27.330 -84.507 1.00 84.62 828 ASP A O 1
ATOM 6454 N N . GLU A 1 829 ? 61.113 27.030 -82.348 1.00 80.00 829 GLU A N 1
ATOM 6455 C CA . GLU A 1 829 ? 62.283 26.202 -82.008 1.00 80.00 829 GLU A CA 1
ATOM 6456 C C . GLU A 1 829 ? 62.191 24.763 -82.544 1.00 80.00 829 GLU A C 1
ATOM 6458 O O . GLU A 1 829 ? 63.221 24.117 -82.739 1.00 80.00 829 GLU A O 1
ATOM 6463 N N . THR A 1 830 ? 60.976 24.261 -82.782 1.00 78.19 830 THR A N 1
ATOM 6464 C CA . THR A 1 830 ? 60.703 22.854 -83.132 1.00 78.19 830 THR A CA 1
ATOM 6465 C C . THR A 1 830 ? 60.140 22.670 -84.541 1.00 78.19 830 THR A C 1
ATOM 6467 O O . THR A 1 830 ? 59.570 21.618 -84.824 1.00 78.19 830 THR A O 1
ATOM 6470 N N . ILE A 1 831 ? 60.288 23.671 -85.422 1.00 81.75 831 ILE A N 1
ATOM 6471 C CA . ILE A 1 831 ? 59.837 23.590 -86.822 1.00 81.75 831 ILE A CA 1
ATOM 6472 C C . ILE A 1 831 ? 60.400 22.299 -87.463 1.00 81.75 831 ILE A C 1
ATOM 6474 O O . ILE A 1 831 ? 61.627 22.147 -87.474 1.00 81.75 831 ILE A O 1
ATOM 6478 N N . PRO A 1 832 ? 59.538 21.387 -87.960 1.00 71.88 832 PRO A N 1
ATOM 6479 C CA . PRO A 1 832 ? 59.951 20.103 -88.526 1.00 71.88 832 PRO A CA 1
ATOM 6480 C C . PRO A 1 832 ? 60.685 20.209 -89.867 1.00 71.88 832 PRO A C 1
ATOM 6482 O O . PRO A 1 832 ? 60.539 21.240 -90.569 1.00 71.88 832 PRO A O 1
#

Solvent-accessible surface area (backbone atoms only — not comparable to full-atom values): 45261 Å² total; per-residue (Å²): 82,66,35,35,40,36,35,35,19,76,54,94,84,38,82,38,83,72,51,52,38,70,90,56,72,60,63,65,62,47,57,81,74,47,61,66,46,65,81,65,64,76,92,53,61,65,57,79,41,51,34,34,34,63,48,90,71,23,34,38,40,35,41,30,26,54,32,88,85,46,93,48,91,86,34,25,17,14,23,35,38,38,28,48,36,85,57,50,37,66,48,58,54,45,56,69,58,59,74,67,56,64,61,38,91,59,80,70,97,70,57,72,62,43,81,42,78,75,69,73,93,71,86,75,89,73,86,71,71,58,40,33,60,51,54,48,47,44,44,72,42,90,87,59,51,36,37,36,46,32,73,74,67,46,70,56,43,52,24,54,51,52,53,68,50,57,48,55,34,50,56,58,55,12,33,36,57,44,58,44,72,90,66,64,82,78,73,74,41,49,34,35,31,25,53,55,93,50,42,88,72,51,92,60,78,68,32,66,92,48,61,59,57,91,80,77,55,60,70,58,54,48,35,41,74,76,30,72,68,51,31,49,53,45,52,51,46,32,59,50,42,29,45,65,53,76,38,47,53,48,46,49,53,48,36,54,37,42,60,46,61,80,38,47,90,80,46,52,61,67,53,53,48,49,41,54,54,49,44,57,71,40,29,63,79,41,89,45,22,54,68,54,52,50,50,54,52,48,50,53,30,50,45,20,37,72,29,35,64,68,42,45,66,71,50,70,84,58,69,39,63,74,67,79,34,36,72,58,44,16,51,15,28,21,48,5,43,36,42,39,67,70,38,84,83,49,62,54,59,65,50,32,52,53,55,48,52,19,66,79,40,53,91,36,50,50,18,44,13,34,44,52,16,46,26,57,53,57,68,68,68,42,68,70,52,38,40,49,52,50,53,30,29,71,70,32,44,69,47,45,59,44,35,64,77,39,28,81,62,45,64,83,37,22,61,58,46,38,70,49,51,65,93,82,51,48,47,71,44,11,54,39,33,34,55,41,17,62,76,61,66,19,52,31,32,25,22,50,10,29,57,39,60,42,55,71,63,57,34,53,54,51,43,61,77,71,43,56,72,77,46,32,36,52,14,49,50,48,27,53,78,71,48,62,66,68,65,52,52,61,40,39,72,75,48,85,44,72,54,57,24,48,50,50,15,53,53,33,66,78,39,42,83,51,42,67,80,66,66,40,63,86,32,69,36,40,42,47,18,52,37,42,29,52,70,77,35,75,91,52,60,70,52,52,60,72,38,42,69,51,55,62,56,37,58,58,33,36,80,73,73,71,55,56,59,68,41,46,47,44,38,25,75,45,78,76,14,43,49,78,85,44,82,67,46,78,67,44,66,85,52,48,47,81,83,20,40,64,35,25,41,52,41,23,27,56,54,47,46,52,38,26,38,72,60,76,54,57,51,89,77,53,46,70,74,47,45,55,48,42,73,29,77,92,34,40,64,72,52,49,35,62,63,69,87,63,23,67,56,24,32,52,32,36,52,75,32,35,86,86,59,49,69,69,58,49,44,56,44,48,53,59,44,53,71,72,72,67,83,53,49,66,67,56,16,35,52,54,14,43,53,40,39,79,67,67,38,43,68,54,45,45,50,54,49,44,40,34,68,77,69,62,36,66,47,46,48,53,12,53,71,52,32,58,86,52,39,56,66,68,57,36,31,73,76,58,39,90,79,52,86,72,52,68,66,63,52,53,53,47,50,46,52,52,49,34,66,76,31,65,78,14,57,67,45,92,44,45,41,49,70,14,45,31,46,73,87,67,56,69,91,68,76,54,30,58,55,34,36,48,54,46,50,51,30,56,73,67,69,69,57,64,70,79,49,42,73,68,40,39,43,52,43,48,35,70,77,41,70,83,47,62,66,57,51,50,49,66,77,60,67,124

Sequence (832 aa):
MKVEFAAYGDKKGAHALKISSFQASVVEKTLQITDLAWGLPDSLGSSPMYRARAIDDYFVLTKTIRDTNASRPGMAATTAAFFPLDEVIQVPSFRSLLDLLPDPSVTPVQYSGLDFPLPGSSNSDTKVQLSGMLIESLLDNSDRPVVWAGMDNFTEAVAELWSLIPPSIRRKLGFAFVCDPSVGNKDGYSVLYCPIALASKWTIKLVTEGPLRSGALDPTTELYFLNPSVRFQINQSMDELGISINGFPELRRACACHNTLQNLESSTNLEATKLLRNLGVLSPQSKLGIDARTRVVNEICSRIKSGSLDAMKLVRNIDFAQLEASKMAKSAFFEGIQVCLEDSSSNIGTLAELVLEAVYHSDRDWAEGTISGFAKYSNVCSDVVAGRVWNLFSESPDLAVEAATLMPNIKQHDHVLAVTAPNNVTNDLGIQLCNIAKKQRLPELHAVGLAAHSSIRNAVQELQNSWSPSELRKSLKRLRARVDIDKFLQTVGQIENEQLSAVAAECCAENPQLLPIHFDANSSAWRRVICDIITLSPANPDSLNLIEVAIEDSIQLLLTDELDPAYQRALSKTRFSNIIDAKNRPKLWDKMDPVANPGFLKSTATAMIDRIHEGEIRADEVEPPLLGAIVHPDFRNRLLPSEGERALNKVVNAFDTLNQLGEQDFESWRSTYLARNQPVSNIDAIILGKFVRDRHWEGVASSLANDVNWYRRQDLRPAVSQFPDLLNWIQRYQFGGIAVRVSPDEWWHEVETTLTGLYSNGPRTSGIWERASGNPADLVSEGTATNQWRQCLHGLRNGSQSGELTIKSLLKASLSDYRNNTHLRMLDETIP

Foldseek 3Di:
DKKWKWKWKDDPNDTGTPAIQDDDVQRVVCSVAQFDAPPDDCVCAFPWWWWWADDPQWTKIKTWGFAPPHPDGRMIIMMIMTHRLVLVLLQLFVVVVVVPTDDSNDDDPHDHIDDDPRDDDDPDPDPDFAFLLLLLLFQPDDQFAEEEEADPCPSVNVRLVSNLDHSLAVNQAIEGEHQAPVPRRPDSHNYYYYYNVSQVRDPPSYDYDDHNDPPSADPQSVCSSVPPVSVVQLVVVCQLLVFDDNGSNLVSLSSLLSVCLVCVLVDDLLSLLSNLVNSCVGPFPNPHNLVSLVVSLVSLLVCLLQQPLVSLVSCVPPQCVSSVCLVSLLQSLLNNLLNLLPDPPRDLLSNLVSLLVLVVPVVGSNSVSNLNSLQVLCVVLDLSSLLSVLSSCQSPVVVLLCCCSSHVVVQVNLVSNLVSHDLADALSSLVSQLVVCLVVVRLSSNLVSCLHHHQLLVSLVVSVVRDDLVSSLNSLLSNCVNDDVLSLLQSQLVDDDLSSLLSNLVVCLVPLVSCVVRAALLRPSNLSNLLNVCVVCVPPCVSCVSVLVRLLVSLCCLVVLSRDLSSLQSCLSDLNLANLVRPPVLVSLVSHDPNNNVSSLLNNLLVVLVCLLVLNDALVSAHDSSL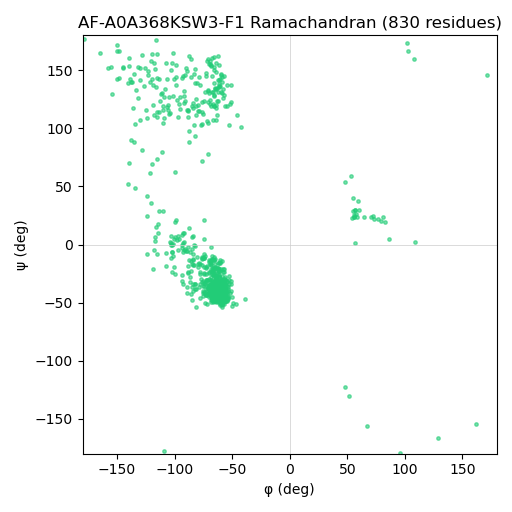CSNPDPVNLCVNQPLDDPPSLSSVLSSVRRRVVQDLVSVLVSVCSNCVVVDQDALVSLLVLLLSCQVRLNLVSLAVLLCCCVVVVNVSNLSSNVSHLVSDQQVSNCVNVNPPGDDDPVSLLVLVLVVCCVLQVQACPRVVLCVQLFFDCVQFDPDDGNSVRSVSSSVCQVVVNGPGPHHVLSSLVSVCVVVVPDPSSVVSNVPPD

Secondary structure (DSSP, 8-state):
-EEEEEEEEEETTEEEEEEESS--HHHHHHGGGSSPPTT--GGGTT--EEEEEEETTEEEEEEEEE-TTSSSTT-EEEEEEEEEHHHHTT-S-SHHHHTTSPPTT---S----EE----------------HHHHHHHHH-SSS-EEEE-STTHHHHHHHHHHHS-HHHHTT--EEE-S-HHHHTTS--SEEEE-GGGGGG--S-EE-S----TTSS-HHHHHHHH-HHHHHHHHHHHHHTT----SHHHHHHHHHHHHHHHTTTTS-HHHHHHHHHHHHHHSTT-SS-HHHHHHHHHHHHHHHHTT-HHHHHHHTT--STTTT-HHHHHHHHHHHHHHHHH-TTS-HHHHHHHHHHHHHTTTSHHHHHHHHHHHHHHTT--HHHHHHHHHHHHH-THHHHTHHHH-TTGGGGHHHHHHH--S---HHHHHHHHHHHHHHT-HHHHHHHHHHHS-HHHHHHHHHHHS-HHHHHHHHHHHHTTS-HHHHHHHHTTS--HHHHHHHHHHHHH-GGGHHHH--TT-HHHHHHHHHHHHH-TT-GGGGGGGHHHHHHHHGGGGGT-S-HHHHHHHTTSGGG--TT-TTHHHHGGGS-TTTHHHHHHHHHHHHHHHHHHT---GGGS-HHHHHHHTSGGGHHHHS-SSSTTHHHHHHHHHHH-TT--HHHHHHHHHHHHTT-PPPPHHHHHHHHHHHHHHT-HHHHHHHHHHHHHS--GGGHHHHTT-GGGS-HHHHHHHHGGGPPPPHHHHHHHHHHHHHHH-TT-TTGGGHHHHTTB-GGGS-SSS-HHHHHHHHHHHHHTT-SSBS--HHHHHHHHHHHSTT-HHHHHHHHT--

Nearest PDB structures (foldseek):
  8cwy-assembly1_A  TM=1.350E-01  e=9.168E-04  synthetic construct
  2jkr-assembly1_B  TM=1.855E-01  e=2.458E-01  Homo sapiens
  4a1s-assembly1_B  TM=2.167E-01  e=3.477E-01  Drosophila melanogaster
  4kyo-assembly1_D  TM=2.321E-01  e=2.899E+00  Homo sapiens
  6eww-assembly2_C  TM=2.434E-01  e=4.605E+00  Homo sapiens

Mean predicted aligned error: 16.17 Å

Organism: NCBI:txid1031537

Radius of gyration: 66.38 Å; Cα contacts (8 Å, |Δi|>4): 1216; chains: 1; bounding box: 130×72×183 Å